Protein AF-A0AA88SB15-F1 (afdb_monomer)

Foldseek 3Di:
DVPPPPPPDPDPPPQFAPAFDADDDQFWKKKKKKKWFADVCRVVVLVVLCVVQVKDWPDWDWACDPPDNGMIIIITITGPVRVVSVVVSQVVCVVVGPIDMAIATCPPDPPHFHAAFFFLQCLLVFLLVAPDPFLQDDPPAPCNPPPVQSVVLVVQNVQQNPDGPLDQRDFDDDDQLLLQLQLVLLVLLVVCCVPFADPLLVVQVVVCVVFQVPDSRDQGGQRSLQLLLLQQALAGEGEGRFDGRLLSQLLCLLLNYHHAHAAAGDSVCSQDDLGCYSLLCVQQQSSQSSPNLSSLLSNLLSQLSHRFDSLVSLLSSLLCCLPQAFAWEDDPPDIHTRHSVLSSHSVLSVVVRDPQAAEDADASVVSSPDTFGSPDRTNYHYYYHDSNSSSVRSNVVSLVGDDLFFWDQDLLQSGIDTLQDDVSLVVLVVVLVLLVLLLVLQVCLLVDPPPDFDDDPQKGKWKKKFKDWPVCPPLVVQLVVLCVVQVKAWDDKDKDQDPPDPDPDTRMIMIITIIMGGPVCVVVSQVSNVVRTVDMDTDDPLPLPDAAFFLQCLLVQQPAAPDDALQDDPPAPCNPPPVLSVVLVVQQVLQNPDGPSDQRDWDDDDPLLLQLLLVLLVLLVVCCVPFADPLLVSLVVVCVVQQVDDSRDQGTQRRLQNLLSNQASAGEGEHSFDTDLLSQLLCLLLNYHHAHAAAGDSVCSQDDLTCYSLLCVQQQSSNSSDHLSSLLSNLLSLLSRSFDPLSSLLSVLVCCQPQAFAWEDDPNAIHDRHSVLSSHSVLSVCSRDPQAAEDEDQSVVSSPDDFDSPDHTRYHYYYHDSNRSSVNSSVVSSVGDHSFRWDQDSSSSGIDTSNDPVVSVVSVVVSVVSVVSSVSRVVSND

Mean predicted aligned error: 12.16 Å

Structure (mmCIF, N/CA/C/O backbone):
data_AF-A0AA88SB15-F1
#
_entry.id   AF-A0AA88SB15-F1
#
loop_
_atom_site.group_PDB
_atom_site.id
_atom_site.type_symbol
_atom_site.label_atom_id
_atom_site.label_alt_id
_atom_site.label_comp_id
_atom_site.label_asym_id
_atom_site.label_entity_id
_atom_site.label_seq_id
_atom_site.pdbx_PDB_ins_code
_atom_site.Cartn_x
_atom_site.Cartn_y
_atom_site.Cartn_z
_atom_site.occupancy
_atom_site.B_iso_or_equiv
_atom_site.auth_seq_id
_atom_site.auth_comp_id
_atom_site.auth_asym_id
_atom_site.auth_atom_id
_atom_site.pdbx_PDB_model_num
ATOM 1 N N . MET A 1 1 ? 2.970 -20.313 -56.735 1.00 30.81 1 MET A N 1
ATOM 2 C CA . MET A 1 1 ? 2.440 -20.883 -55.478 1.00 30.81 1 MET A CA 1
ATOM 3 C C . MET A 1 1 ? 2.819 -20.050 -54.249 1.00 30.81 1 MET A C 1
ATOM 5 O O . MET A 1 1 ? 2.319 -20.357 -53.183 1.00 30.81 1 MET A O 1
ATOM 9 N N . ASP A 1 2 ? 3.555 -18.939 -54.406 1.00 28.84 2 ASP A N 1
ATOM 10 C CA . ASP A 1 2 ? 3.892 -17.980 -53.333 1.00 28.84 2 ASP A CA 1
ATOM 11 C C . ASP A 1 2 ? 2.903 -16.804 -53.178 1.00 28.84 2 ASP A C 1
ATOM 13 O O . ASP A 1 2 ? 3.236 -15.776 -52.602 1.00 28.84 2 ASP A O 1
ATOM 17 N N . SER A 1 3 ? 1.677 -16.921 -53.699 1.00 23.52 3 SER A N 1
ATOM 18 C CA . SER A 1 3 ? 0.656 -15.858 -53.610 1.00 23.52 3 SER A CA 1
ATOM 19 C C . SER A 1 3 ? -0.654 -16.304 -52.951 1.00 23.52 3 SER A C 1
ATOM 21 O O . SER A 1 3 ? -1.645 -15.593 -53.051 1.00 23.52 3 SER A O 1
ATOM 23 N N . MET A 1 4 ? -0.683 -17.483 -52.313 1.00 22.86 4 MET A N 1
ATOM 24 C CA . MET A 1 4 ? -1.873 -18.014 -51.617 1.00 22.86 4 MET A CA 1
ATOM 25 C C . MET A 1 4 ? -1.663 -18.268 -50.114 1.00 22.86 4 MET A C 1
ATOM 27 O O . MET A 1 4 ? -2.571 -18.761 -49.458 1.00 22.86 4 MET A O 1
ATOM 31 N N . PHE A 1 5 ? -0.509 -17.906 -49.544 1.00 24.34 5 PHE A N 1
ATOM 32 C CA . PHE A 1 5 ? -0.253 -18.032 -48.097 1.00 24.34 5 PHE A CA 1
ATOM 33 C C . PHE A 1 5 ? -0.376 -16.712 -47.319 1.00 24.34 5 PHE A C 1
ATOM 35 O O . PHE A 1 5 ? -0.160 -16.682 -46.111 1.00 24.34 5 PHE A O 1
ATOM 42 N N . THR A 1 6 ? -0.760 -15.621 -47.984 1.00 24.39 6 THR A N 1
ATOM 43 C CA . THR A 1 6 ? -0.812 -14.271 -47.401 1.00 24.39 6 THR A CA 1
ATOM 44 C C . THR A 1 6 ? -2.167 -13.886 -46.789 1.00 24.39 6 THR A C 1
ATOM 46 O O . THR A 1 6 ? -2.270 -12.805 -46.224 1.00 24.39 6 THR A O 1
ATOM 49 N N . GLU A 1 7 ? -3.195 -14.742 -46.853 1.00 22.89 7 GLU A N 1
ATOM 50 C CA . GLU A 1 7 ? -4.572 -14.391 -46.439 1.00 22.89 7 GLU A CA 1
ATOM 51 C C . GLU A 1 7 ? -5.089 -15.069 -45.152 1.00 22.89 7 GLU A C 1
ATOM 53 O O . GLU A 1 7 ? -6.263 -14.927 -44.828 1.00 22.89 7 GLU A O 1
ATOM 58 N N . LEU A 1 8 ? -4.249 -15.756 -44.363 1.00 23.53 8 LEU A N 1
ATOM 59 C CA . LEU A 1 8 ? -4.711 -16.435 -43.131 1.00 23.53 8 LEU A CA 1
ATOM 60 C C . LEU A 1 8 ? -4.146 -15.908 -41.802 1.00 23.53 8 LEU A C 1
ATOM 62 O O . LEU A 1 8 ? -4.594 -16.358 -40.754 1.00 23.53 8 LEU A O 1
ATOM 66 N N . ASN A 1 9 ? -3.266 -14.903 -41.811 1.00 24.91 9 ASN A N 1
ATOM 67 C CA . ASN A 1 9 ? -2.790 -14.239 -40.589 1.00 24.91 9 ASN A CA 1
ATOM 68 C C . ASN A 1 9 ? -3.230 -12.770 -40.567 1.00 24.91 9 ASN A C 1
ATOM 70 O O . ASN A 1 9 ? -2.441 -11.854 -40.792 1.00 24.91 9 ASN A O 1
ATOM 74 N N . GLY A 1 10 ? -4.520 -12.551 -40.311 1.00 24.84 10 GLY A N 1
ATOM 75 C CA . GLY A 1 10 ? -5.088 -11.234 -40.024 1.00 24.84 10 GLY A CA 1
ATOM 76 C C . GLY A 1 10 ? -4.713 -10.759 -38.620 1.00 24.84 10 GLY A C 1
ATOM 77 O O . GLY A 1 10 ? -5.550 -10.755 -37.727 1.00 24.84 10 GLY A O 1
ATOM 78 N N . GLY A 1 11 ? -3.453 -10.372 -38.428 1.00 26.31 11 GLY A N 1
ATOM 79 C CA . GLY A 1 11 ? -2.968 -9.647 -37.257 1.00 26.31 11 GLY A CA 1
ATOM 80 C C . GLY A 1 11 ? -2.067 -8.523 -37.744 1.00 26.31 11 GLY A C 1
ATOM 81 O O . GLY A 1 11 ? -0.978 -8.774 -38.256 1.00 26.31 11 GLY A O 1
ATOM 82 N N . ASN A 1 12 ? -2.537 -7.282 -37.650 1.00 27.31 12 ASN A N 1
ATOM 83 C CA . ASN A 1 12 ? -1.844 -6.100 -38.155 1.00 27.31 12 ASN A CA 1
ATOM 84 C C . ASN A 1 12 ? -0.695 -5.697 -37.207 1.00 27.31 12 ASN A C 1
ATOM 86 O O . ASN A 1 12 ? -0.696 -4.612 -36.641 1.00 27.31 12 ASN A O 1
ATOM 90 N N . SER A 1 13 ? 0.294 -6.575 -37.012 1.00 33.06 13 SER A N 1
ATOM 91 C CA . SER A 1 13 ? 1.560 -6.213 -36.370 1.00 33.06 13 SER A CA 1
ATOM 92 C C . SER A 1 13 ? 2.338 -5.314 -37.334 1.00 33.06 13 SER A C 1
ATOM 94 O O . SER A 1 13 ? 2.929 -5.771 -38.318 1.00 33.06 13 SER A O 1
ATOM 96 N N . ARG A 1 14 ? 2.325 -3.999 -37.087 1.00 39.69 14 ARG A N 1
ATOM 97 C CA . ARG A 1 14 ? 3.295 -3.087 -37.703 1.00 39.69 14 ARG A CA 1
ATOM 98 C C . ARG A 1 14 ? 4.682 -3.485 -37.182 1.00 39.69 14 ARG A C 1
ATOM 100 O O . ARG A 1 14 ? 5.008 -3.200 -36.038 1.00 39.69 14 ARG A O 1
ATOM 107 N N . ARG A 1 15 ? 5.475 -4.157 -38.026 1.00 38.00 15 ARG A N 1
ATOM 108 C CA . ARG A 1 15 ? 6.804 -4.771 -37.776 1.00 38.00 15 ARG A CA 1
ATOM 109 C C . ARG A 1 15 ? 7.941 -3.821 -37.304 1.00 38.00 15 ARG A C 1
ATOM 111 O O . ARG A 1 15 ? 9.076 -3.970 -37.741 1.00 38.00 15 ARG A O 1
ATOM 118 N N . GLY A 1 16 ? 7.691 -2.840 -36.437 1.00 48.66 16 GLY A N 1
ATOM 119 C CA . GLY A 1 16 ? 8.725 -1.887 -36.004 1.00 48.66 16 GLY A CA 1
ATOM 120 C C . GLY A 1 16 ? 8.402 -1.054 -34.763 1.00 48.66 16 GLY A C 1
ATOM 121 O O . GLY A 1 16 ? 8.882 0.067 -34.669 1.00 48.66 16 GLY A O 1
ATOM 122 N N . SER A 1 17 ? 7.565 -1.552 -33.851 1.00 63.94 17 SER A N 1
ATOM 123 C CA . SER A 1 17 ? 7.237 -0.895 -32.577 1.00 63.94 17 SER A CA 1
ATOM 124 C C . SER A 1 17 ? 7.205 -1.941 -31.459 1.00 63.94 17 SER A C 1
ATOM 126 O O . SER A 1 17 ? 6.866 -3.093 -31.726 1.00 63.94 17 SER A O 1
ATOM 128 N N . SER A 1 18 ? 7.551 -1.559 -30.225 1.00 69.94 18 SER A N 1
ATOM 129 C CA . SER A 1 18 ? 7.370 -2.391 -29.023 1.00 69.94 18 SER A CA 1
ATOM 130 C C . SER A 1 18 ? 5.931 -2.351 -28.502 1.00 69.94 18 SER A C 1
ATOM 132 O O . SER A 1 18 ? 5.594 -3.059 -27.554 1.00 69.94 18 SER A O 1
ATOM 134 N N . TYR A 1 19 ? 5.061 -1.551 -29.132 1.00 79.25 19 TYR A N 1
ATOM 135 C CA . TYR A 1 19 ? 3.631 -1.576 -28.866 1.00 79.25 19 TYR A CA 1
ATOM 136 C C . TYR A 1 19 ? 3.039 -2.947 -29.204 1.00 79.25 19 TYR A C 1
ATOM 138 O O . TYR A 1 19 ? 3.069 -3.400 -30.351 1.00 79.25 19 TYR A O 1
ATOM 146 N N . LEU A 1 20 ? 2.449 -3.570 -28.189 1.00 71.50 20 LEU A N 1
ATOM 147 C CA . LEU A 1 20 ? 1.694 -4.804 -28.298 1.00 71.50 20 LEU A CA 1
ATOM 148 C C . LEU A 1 20 ? 0.218 -4.496 -28.068 1.00 71.50 20 LEU A C 1
ATOM 150 O O . LEU A 1 20 ? -0.208 -4.169 -26.954 1.00 71.50 20 LEU A O 1
ATOM 154 N N . GLU A 1 21 ? -0.549 -4.586 -29.151 1.00 75.00 21 GLU A N 1
ATOM 155 C CA . GLU A 1 21 ? -1.989 -4.371 -29.140 1.00 75.00 21 GLU A CA 1
ATOM 156 C C . GLU A 1 21 ? -2.686 -5.456 -28.306 1.00 75.00 21 GLU A C 1
ATOM 158 O O . GLU A 1 21 ? -2.417 -6.649 -28.452 1.00 75.00 21 GLU A O 1
ATOM 163 N N . GLU A 1 22 ? -3.595 -5.038 -27.425 1.00 71.56 22 GLU A N 1
ATOM 164 C CA . GLU A 1 22 ? -4.416 -5.960 -26.640 1.00 71.56 22 GLU A CA 1
ATOM 165 C C . GLU A 1 22 ? -5.288 -6.819 -27.571 1.00 71.56 22 GLU A C 1
ATOM 167 O O . GLU A 1 22 ? -6.037 -6.290 -28.402 1.00 71.56 22 GLU A O 1
ATOM 172 N N . GLN A 1 23 ? -5.197 -8.146 -27.432 1.00 60.41 23 GLN A N 1
ATOM 173 C CA . GLN A 1 23 ? -6.036 -9.078 -28.182 1.00 60.41 23 GLN A CA 1
ATOM 174 C C . GLN A 1 23 ? -7.407 -9.242 -27.520 1.00 60.41 23 GLN A C 1
ATOM 176 O O . GLN A 1 23 ? -7.525 -9.446 -26.313 1.00 60.41 23 GLN A O 1
ATOM 181 N N . VAL A 1 24 ? -8.459 -9.216 -28.338 1.00 54.12 24 VAL A N 1
ATOM 182 C CA . VAL A 1 24 ? -9.833 -9.471 -27.891 1.00 54.12 24 VAL A CA 1
ATOM 183 C C . VAL A 1 24 ? -9.993 -10.969 -27.616 1.00 54.12 24 VAL A C 1
ATOM 185 O O . VAL A 1 24 ? -10.034 -11.774 -28.546 1.00 54.12 24 VAL A O 1
ATOM 188 N N . ASN A 1 25 ? -10.058 -11.367 -26.345 1.00 47.03 25 ASN A N 1
ATOM 189 C CA . ASN A 1 25 ? -10.230 -12.774 -25.974 1.00 47.03 25 ASN A CA 1
ATOM 190 C C . ASN A 1 25 ? -11.708 -13.223 -26.049 1.00 47.03 25 ASN A C 1
ATOM 192 O O . ASN A 1 25 ? -12.626 -12.407 -25.978 1.00 47.03 25 ASN A O 1
ATOM 196 N N . LYS A 1 26 ? -11.945 -14.543 -26.113 1.00 40.56 26 LYS A N 1
ATOM 197 C CA . LYS A 1 26 ? -13.284 -15.179 -26.079 1.00 40.56 26 LYS A CA 1
ATOM 198 C C . LYS A 1 26 ? -14.068 -14.928 -24.779 1.00 40.56 26 LYS A C 1
ATOM 200 O O . LYS A 1 26 ? -15.266 -15.178 -24.753 1.00 40.56 26 LYS A O 1
ATOM 205 N N . SER A 1 27 ? -13.396 -14.473 -23.721 1.00 47.22 27 SER A N 1
ATOM 206 C CA . SER A 1 27 ? -13.951 -14.191 -22.390 1.00 47.22 27 SER A CA 1
ATOM 207 C C . SER A 1 27 ? -13.816 -12.712 -22.018 1.00 47.22 27 SER A C 1
ATOM 209 O O . SER A 1 27 ? -13.450 -12.405 -20.879 1.00 47.22 27 SER A O 1
ATOM 211 N N . GLY A 1 28 ? -13.937 -11.802 -22.989 1.00 57.28 28 GLY A N 1
ATOM 212 C CA . GLY A 1 28 ? -13.661 -10.393 -22.739 1.00 57.28 28 GLY A CA 1
ATOM 213 C C . GLY A 1 28 ? -14.462 -9.851 -21.548 1.00 57.28 28 GLY A C 1
ATOM 214 O O . GLY A 1 28 ? -15.450 -10.425 -21.086 1.00 57.28 28 GLY A O 1
ATOM 215 N N . VAL A 1 29 ? -13.967 -8.755 -20.988 1.00 61.62 29 VAL A N 1
ATOM 216 C CA . VAL A 1 29 ? -14.573 -8.133 -19.815 1.00 61.62 29 VAL A CA 1
ATOM 217 C C . VAL A 1 29 ? -15.304 -6.896 -20.289 1.00 61.62 29 VAL A C 1
ATOM 219 O O . VAL A 1 29 ? -14.678 -5.983 -20.833 1.00 61.62 29 VAL A O 1
ATOM 222 N N . VAL A 1 30 ? -16.614 -6.871 -20.068 1.00 66.38 30 VAL A N 1
ATOM 223 C CA . VAL A 1 30 ? -17.382 -5.632 -20.110 1.00 66.38 30 VAL A CA 1
ATOM 224 C C . VAL A 1 30 ? -17.852 -5.345 -18.697 1.00 66.38 30 VAL A C 1
ATOM 226 O O . VAL A 1 30 ? -18.491 -6.186 -18.068 1.00 66.38 30 VAL A O 1
ATOM 229 N N . SER A 1 31 ? -17.478 -4.186 -18.178 1.00 69.38 31 SER A N 1
ATOM 230 C CA . SER A 1 31 ? -17.859 -3.697 -16.867 1.00 69.38 31 SER A CA 1
ATOM 231 C C . SER A 1 31 ? -18.710 -2.442 -17.021 1.00 69.38 31 SER A C 1
ATOM 233 O O . SER A 1 31 ? -18.303 -1.478 -17.654 1.00 69.38 31 SER A O 1
ATOM 235 N N . CYS A 1 32 ? -19.889 -2.429 -16.423 1.00 70.75 32 CYS A N 1
ATOM 236 C CA . CYS A 1 32 ? -20.726 -1.248 -16.316 1.00 70.75 32 CYS A CA 1
ATOM 237 C C . CYS A 1 32 ? -20.591 -0.685 -14.902 1.00 70.75 32 CYS A C 1
ATOM 239 O O . CYS A 1 32 ? -20.786 -1.416 -13.931 1.00 70.75 32 CYS A O 1
ATOM 241 N N . ILE A 1 33 ? -20.278 0.604 -14.790 1.00 71.31 33 ILE A N 1
ATOM 242 C CA . ILE A 1 33 ? -20.256 1.339 -13.525 1.00 71.31 33 ILE A CA 1
ATOM 243 C C . ILE A 1 33 ? -21.406 2.339 -13.542 1.00 71.31 33 ILE A C 1
ATOM 245 O O . ILE A 1 33 ? -21.495 3.158 -14.459 1.00 71.31 33 ILE A O 1
ATOM 249 N N . PHE A 1 34 ? -22.296 2.270 -12.554 1.00 74.31 34 PHE A N 1
ATOM 250 C CA . PHE A 1 34 ? -23.380 3.242 -12.403 1.00 74.31 34 PHE A CA 1
ATOM 251 C C . PHE A 1 34 ? -23.851 3.393 -10.959 1.00 74.31 34 PHE A C 1
ATOM 253 O O . PHE A 1 34 ? -23.724 2.475 -10.154 1.00 74.31 34 PHE A O 1
ATOM 260 N N . SER A 1 35 ? -24.476 4.528 -10.658 1.00 73.75 35 SER A N 1
ATOM 261 C CA . SER A 1 35 ? -25.109 4.797 -9.361 1.00 73.75 35 SER A CA 1
ATOM 262 C C . SER A 1 35 ? -26.629 4.675 -9.457 1.00 73.75 35 SER A C 1
ATOM 264 O O . SER A 1 35 ? -27.246 5.192 -10.388 1.00 73.75 35 SER A O 1
ATOM 266 N N . LEU A 1 36 ? -27.254 4.002 -8.492 1.00 74.94 36 LEU A N 1
ATOM 267 C CA . LEU A 1 36 ? -28.692 3.733 -8.456 1.00 74.94 36 LEU A CA 1
ATOM 268 C C . LEU A 1 36 ? -29.297 4.141 -7.115 1.00 74.94 36 LEU A C 1
ATOM 270 O O . LEU A 1 36 ? -28.810 3.730 -6.069 1.00 74.94 36 LEU A O 1
ATOM 274 N N . LYS A 1 37 ? -30.426 4.852 -7.150 1.00 74.25 37 LYS A N 1
ATOM 275 C CA . LYS A 1 37 ? -31.187 5.221 -5.951 1.00 74.25 37 LYS A CA 1
ATOM 276 C C . LYS A 1 37 ? -31.898 4.036 -5.301 1.00 74.25 37 LYS A C 1
ATOM 278 O O . LYS A 1 37 ? -32.632 3.293 -5.952 1.00 74.25 37 LYS A O 1
ATOM 283 N N . GLU A 1 38 ? -31.674 3.879 -4.005 1.00 67.12 38 GLU A N 1
ATOM 284 C CA . GLU A 1 38 ? -32.315 2.946 -3.100 1.00 67.12 38 GLU A CA 1
ATOM 285 C C . GLU A 1 38 ? -33.831 3.166 -3.105 1.00 67.12 38 GLU A C 1
ATOM 287 O O . GLU A 1 38 ? -34.357 4.274 -2.990 1.00 67.12 38 GLU A O 1
ATOM 292 N N . GLY A 1 39 ? -34.550 2.066 -3.285 1.00 73.62 39 GLY A N 1
ATOM 293 C CA . GLY A 1 39 ? -35.998 2.042 -3.346 1.00 73.62 39 GLY A CA 1
ATOM 294 C C . GLY A 1 39 ? -36.488 0.618 -3.546 1.00 73.62 39 GLY A C 1
ATOM 295 O O . GLY A 1 39 ? -35.803 -0.212 -4.150 1.00 73.62 39 GLY A O 1
ATOM 296 N N . VAL A 1 40 ? -37.689 0.314 -3.051 1.00 70.81 40 VAL A N 1
ATOM 297 C CA . VAL A 1 40 ? -38.246 -1.043 -3.124 1.00 70.81 40 VAL A CA 1
ATOM 298 C C . VAL A 1 40 ? -38.317 -1.501 -4.584 1.00 70.81 40 VAL A C 1
ATOM 300 O O . VAL A 1 40 ? -38.941 -0.867 -5.444 1.00 70.81 40 VAL A O 1
ATOM 303 N N . GLY A 1 41 ? -37.616 -2.598 -4.872 1.00 70.69 41 GLY A N 1
ATOM 304 C CA . GLY A 1 41 ? -37.507 -3.180 -6.206 1.00 70.69 41 GLY A CA 1
ATOM 305 C C . GLY A 1 41 ? -36.669 -2.381 -7.207 1.00 70.69 41 GLY A C 1
ATOM 306 O O . GLY A 1 41 ? -36.687 -2.749 -8.373 1.00 70.69 41 GLY A O 1
ATOM 307 N N . ALA A 1 42 ? -35.954 -1.318 -6.813 1.00 74.94 42 ALA A N 1
ATOM 308 C CA . ALA A 1 42 ? -35.107 -0.538 -7.725 1.00 74.94 42 ALA A CA 1
ATOM 309 C C . ALA A 1 42 ? -34.009 -1.406 -8.340 1.00 74.94 42 ALA A C 1
ATOM 311 O O . ALA A 1 42 ? -33.963 -1.542 -9.555 1.00 74.94 42 ALA A O 1
ATOM 312 N N . LEU A 1 43 ? -33.225 -2.098 -7.507 1.00 77.25 43 LEU A N 1
ATOM 313 C CA . LEU A 1 43 ? -32.211 -3.038 -7.983 1.00 77.25 43 LEU A CA 1
ATOM 314 C C . LEU A 1 43 ? -32.818 -4.161 -8.828 1.00 77.25 43 LEU A C 1
ATOM 316 O O . LEU A 1 43 ? -32.288 -4.493 -9.875 1.00 77.25 43 LEU A O 1
ATOM 320 N N . VAL A 1 44 ? -33.960 -4.716 -8.417 1.00 76.19 44 VAL A N 1
ATOM 321 C CA . VAL A 1 44 ? -34.634 -5.776 -9.183 1.00 76.19 44 VAL A CA 1
ATOM 322 C C . VAL A 1 44 ? -35.093 -5.265 -10.551 1.00 76.19 44 VAL A C 1
ATOM 324 O O . VAL A 1 44 ? -34.936 -5.977 -11.531 1.00 76.19 44 VAL A O 1
ATOM 327 N N . ARG A 1 45 ? -35.620 -4.037 -10.653 1.00 81.75 45 ARG A N 1
ATOM 328 C CA . ARG A 1 45 ? -35.971 -3.412 -11.942 1.00 81.75 45 ARG A CA 1
ATOM 329 C C . ARG A 1 45 ? -34.735 -3.213 -12.816 1.00 81.75 45 ARG A C 1
ATOM 331 O O . ARG A 1 45 ? -34.783 -3.544 -13.991 1.00 81.75 45 ARG A O 1
ATOM 338 N N . THR A 1 46 ? -33.640 -2.745 -12.228 1.00 79.81 46 THR A N 1
ATOM 339 C CA . THR A 1 46 ? -32.352 -2.558 -12.903 1.00 79.81 46 THR A CA 1
ATOM 340 C C . THR A 1 46 ? -31.783 -3.886 -13.408 1.00 79.81 46 THR A C 1
ATOM 342 O O . THR A 1 46 ? -31.436 -3.990 -14.577 1.00 79.81 46 THR A O 1
ATOM 345 N N . LEU A 1 47 ? -31.733 -4.926 -12.569 1.00 80.06 47 LEU A N 1
ATOM 346 C CA . LEU A 1 47 ? -31.230 -6.254 -12.939 1.00 80.06 47 LEU A CA 1
ATOM 347 C C . LEU A 1 47 ? -32.159 -6.979 -13.921 1.00 80.06 47 LEU A C 1
ATOM 349 O O . LEU A 1 47 ? -31.673 -7.715 -14.775 1.00 80.06 47 LEU A O 1
ATOM 353 N N . ARG A 1 48 ? -33.474 -6.726 -13.870 1.00 81.00 48 ARG A N 1
ATOM 354 C CA . ARG A 1 48 ? -34.423 -7.235 -14.870 1.00 81.00 48 ARG A CA 1
ATOM 355 C C . ARG A 1 48 ? -34.108 -6.752 -16.276 1.00 81.00 48 ARG A C 1
ATOM 357 O O . ARG A 1 48 ? -34.344 -7.505 -17.205 1.00 81.00 48 ARG A O 1
ATOM 364 N N . LEU A 1 49 ? -33.530 -5.560 -16.446 1.00 81.38 49 LEU A N 1
ATOM 365 C CA . LEU A 1 49 ? -33.087 -5.105 -17.770 1.00 81.38 49 LEU A CA 1
ATOM 366 C C . LEU A 1 49 ? -32.043 -6.062 -18.364 1.00 81.38 49 LEU A C 1
ATOM 368 O O . LEU A 1 49 ? -32.082 -6.348 -19.557 1.00 81.38 49 LEU A O 1
ATOM 372 N N . PHE A 1 50 ? -31.145 -6.589 -17.527 1.00 81.38 50 PHE A N 1
ATOM 373 C CA . PHE A 1 50 ? -30.157 -7.589 -17.932 1.00 81.38 50 PHE A CA 1
ATOM 374 C C . PHE A 1 50 ? -30.817 -8.957 -18.167 1.00 81.38 50 PHE A C 1
ATOM 376 O O . PHE A 1 50 ? -30.560 -9.589 -19.189 1.00 81.38 50 PHE A O 1
ATOM 383 N N . GLU A 1 51 ? -31.717 -9.382 -17.275 1.00 80.56 51 GLU A N 1
ATOM 384 C CA . GLU A 1 51 ? -32.461 -10.649 -17.384 1.00 80.56 51 GLU A CA 1
ATOM 385 C C . GLU A 1 51 ? -33.334 -10.718 -18.652 1.00 80.56 51 GLU A C 1
ATOM 387 O O . GLU A 1 51 ? -33.255 -11.685 -19.406 1.00 80.56 51 GLU A O 1
ATOM 392 N N . GLU A 1 52 ? -34.120 -9.674 -18.937 1.00 81.94 52 GLU A N 1
ATOM 393 C CA . GLU A 1 52 ? -35.006 -9.560 -20.110 1.00 81.94 52 GLU A CA 1
ATOM 394 C C . GLU A 1 52 ? -34.240 -9.637 -21.433 1.00 81.94 52 GLU A C 1
ATOM 396 O O . GLU A 1 52 ? -34.794 -10.015 -22.468 1.00 81.94 52 GLU A O 1
ATOM 401 N N . LYS A 1 53 ? -32.957 -9.282 -21.396 1.00 79.69 53 LYS A N 1
ATOM 402 C CA . LYS A 1 53 ? -32.047 -9.305 -22.537 1.00 79.69 53 LYS A CA 1
ATOM 403 C C . LYS A 1 53 ? -31.136 -10.533 -22.553 1.00 79.69 53 LYS A C 1
ATOM 405 O O . LYS A 1 53 ? -30.295 -10.645 -23.441 1.00 79.69 53 LYS A O 1
ATOM 410 N N . GLY A 1 54 ? -31.324 -11.468 -21.617 1.00 73.25 54 GLY A N 1
ATOM 411 C CA . GLY A 1 54 ? -30.551 -12.705 -21.523 1.00 73.25 54 GLY A CA 1
ATOM 412 C C . GLY A 1 54 ? -29.078 -12.489 -21.165 1.00 73.25 54 GLY A C 1
ATOM 413 O O . GLY A 1 54 ? -28.250 -13.335 -21.494 1.00 73.25 54 GLY A O 1
ATOM 414 N N . ILE A 1 55 ? -28.739 -11.364 -20.525 1.00 75.56 55 ILE A N 1
ATOM 415 C CA . ILE A 1 55 ? -27.361 -11.009 -20.180 1.00 75.56 55 ILE A CA 1
ATOM 416 C C . ILE A 1 55 ? -26.969 -11.681 -18.870 1.00 75.56 55 ILE A C 1
ATOM 418 O O . ILE A 1 55 ? -27.531 -11.392 -17.813 1.00 75.56 55 ILE A O 1
ATOM 422 N N . ASN A 1 56 ? -25.960 -12.548 -18.934 1.00 73.94 56 ASN A N 1
ATOM 423 C CA . ASN A 1 56 ? -25.396 -13.165 -17.743 1.00 73.94 56 ASN A CA 1
ATOM 424 C C . ASN A 1 56 ? -24.417 -12.213 -17.036 1.00 73.94 56 ASN A C 1
ATOM 426 O O . ASN A 1 56 ? -23.522 -11.637 -17.664 1.00 73.94 56 ASN A O 1
ATOM 430 N N . LEU A 1 57 ? -24.569 -12.080 -15.718 1.00 74.62 57 LEU A N 1
ATOM 431 C CA . LEU A 1 57 ? -23.737 -11.226 -14.872 1.00 74.62 57 LEU A CA 1
ATOM 432 C C . LEU A 1 57 ? -22.643 -12.090 -14.234 1.00 74.62 57 LEU A C 1
ATOM 434 O O . LEU A 1 57 ? -22.941 -12.993 -13.456 1.00 74.62 57 LEU A O 1
ATOM 438 N N . THR A 1 58 ? -21.379 -11.843 -14.582 1.00 69.31 58 THR A N 1
ATOM 439 C CA . THR A 1 58 ? -20.231 -12.634 -14.095 1.00 69.31 58 THR A CA 1
ATOM 440 C C . THR A 1 58 ? -19.711 -12.127 -12.757 1.00 69.31 58 THR A C 1
ATOM 442 O O . THR A 1 58 ? -19.173 -12.897 -11.964 1.00 69.31 58 THR A O 1
ATOM 445 N N . HIS A 1 59 ? -19.895 -10.836 -12.490 1.00 67.88 59 HIS A N 1
ATOM 446 C CA . HIS A 1 59 ? -19.579 -10.215 -11.216 1.00 67.88 59 HIS A CA 1
ATOM 447 C C . HIS A 1 59 ? -20.519 -9.035 -10.987 1.00 67.88 59 HIS A C 1
ATOM 449 O O . HIS A 1 59 ? -20.744 -8.238 -11.895 1.00 67.88 59 HIS A O 1
ATOM 455 N N . ILE A 1 60 ? -21.062 -8.908 -9.782 1.00 69.06 60 ILE A N 1
ATOM 456 C CA . ILE A 1 60 ? -21.828 -7.734 -9.372 1.00 69.06 60 ILE A CA 1
ATOM 457 C C . ILE A 1 60 ? -21.265 -7.306 -8.036 1.00 69.06 60 ILE A C 1
ATOM 459 O O . ILE A 1 60 ? -21.427 -7.995 -7.030 1.00 69.06 60 ILE A O 1
ATOM 463 N N . GLU A 1 61 ? -20.639 -6.148 -8.030 1.00 65.81 61 GLU A N 1
ATOM 464 C CA . GLU A 1 61 ? -20.212 -5.496 -6.815 1.00 65.81 61 GLU A CA 1
ATOM 465 C C . GLU A 1 61 ? -21.097 -4.279 -6.611 1.00 65.81 61 GLU A C 1
ATOM 467 O O . GLU A 1 61 ? -21.143 -3.375 -7.438 1.00 65.81 61 GLU A O 1
ATOM 472 N N . SER A 1 62 ? -21.838 -4.263 -5.510 1.00 64.00 62 SER A N 1
ATOM 473 C CA . SER A 1 62 ? -22.581 -3.083 -5.087 1.00 64.00 62 SER A CA 1
ATOM 474 C C . SER A 1 62 ? -21.888 -2.481 -3.880 1.00 64.00 62 SER A C 1
ATOM 476 O O . SER A 1 62 ? -21.671 -3.177 -2.879 1.00 64.00 62 SER A O 1
ATOM 478 N N . ARG A 1 63 ? -21.602 -1.191 -3.930 1.00 60.97 63 ARG A N 1
ATOM 479 C CA . ARG A 1 63 ? -21.102 -0.415 -2.802 1.00 60.97 63 ARG A CA 1
ATOM 480 C C . ARG A 1 63 ? -22.120 0.679 -2.492 1.00 60.97 63 ARG A C 1
ATOM 482 O O . ARG A 1 63 ? -22.647 1.270 -3.428 1.00 60.97 63 ARG A O 1
ATOM 489 N N . PRO A 1 64 ? -22.448 0.949 -1.219 1.00 49.78 64 PRO A N 1
ATOM 490 C CA . PRO A 1 64 ? -23.245 2.123 -0.881 1.00 49.78 64 PRO A CA 1
ATOM 491 C C . PRO A 1 64 ? -22.609 3.355 -1.529 1.00 49.78 64 PRO A C 1
ATOM 493 O O . PRO A 1 64 ? -21.395 3.558 -1.411 1.00 49.78 64 PRO A O 1
ATOM 496 N N . SER A 1 65 ? -23.410 4.138 -2.252 1.00 45.88 65 SER A N 1
ATOM 497 C CA . SER A 1 65 ? -22.938 5.362 -2.887 1.00 45.88 65 SER A CA 1
ATOM 498 C C . SER A 1 65 ? -22.397 6.252 -1.791 1.00 45.88 65 SER A C 1
ATOM 500 O O . SER A 1 65 ? -23.061 6.526 -0.788 1.00 45.88 65 SER A O 1
ATOM 502 N N . ARG A 1 66 ? -21.156 6.703 -1.962 1.00 43.81 66 ARG A N 1
ATOM 503 C CA . ARG A 1 66 ? -20.547 7.561 -0.952 1.00 43.81 66 ARG A CA 1
ATOM 504 C C . ARG A 1 66 ? -21.314 8.886 -0.882 1.00 43.81 66 ARG A C 1
ATOM 506 O O . ARG A 1 66 ? -21.450 9.420 0.213 1.00 43.81 66 ARG A O 1
ATOM 513 N N . LEU A 1 67 ? -21.830 9.390 -2.004 1.00 35.75 67 LEU A N 1
ATOM 514 C CA . LEU A 1 67 ? -22.472 10.701 -2.171 1.00 35.75 67 LEU A CA 1
ATOM 515 C C . LEU A 1 67 ? -23.877 10.812 -1.580 1.00 35.75 67 LEU A C 1
ATOM 517 O O . LEU A 1 67 ? -24.166 11.729 -0.813 1.00 35.75 67 LEU A O 1
ATOM 521 N N . ASN A 1 68 ? -24.757 9.902 -1.987 1.00 48.97 68 ASN A N 1
ATOM 522 C CA . ASN A 1 68 ? -26.185 9.983 -1.738 1.00 48.97 68 ASN A CA 1
ATOM 523 C C . ASN A 1 68 ? -26.547 8.843 -0.798 1.00 48.97 68 ASN A C 1
ATOM 525 O O . ASN A 1 68 ? -26.400 7.676 -1.145 1.00 48.97 68 ASN A O 1
ATOM 529 N N . LYS A 1 69 ? -27.020 9.204 0.400 1.00 53.50 69 LYS A N 1
ATOM 530 C CA . LYS A 1 69 ? -27.355 8.257 1.480 1.00 53.50 69 LYS A CA 1
ATOM 531 C C . LYS A 1 69 ? -28.399 7.212 1.076 1.00 53.50 69 LYS A C 1
ATOM 533 O O . LYS A 1 69 ? -28.483 6.182 1.728 1.00 53.50 69 LYS A O 1
ATOM 538 N N . ASP A 1 70 ? -29.121 7.487 -0.007 1.00 67.81 70 ASP A N 1
ATOM 539 C CA . ASP A 1 70 ? -30.134 6.623 -0.590 1.00 67.81 70 ASP A CA 1
ATOM 540 C C . ASP A 1 70 ? -29.686 6.110 -1.971 1.00 67.81 70 ASP A C 1
ATOM 542 O O . ASP A 1 70 ? -30.528 5.966 -2.841 1.00 67.81 70 ASP A O 1
ATOM 546 N N . GLU A 1 71 ? -28.396 5.927 -2.269 1.00 69.06 71 GLU A N 1
ATOM 547 C CA . GLU A 1 71 ? -27.921 5.364 -3.547 1.00 69.06 71 GLU A CA 1
ATOM 548 C C . GLU A 1 71 ? -26.859 4.273 -3.334 1.00 69.06 71 GLU A C 1
ATOM 550 O O . GLU A 1 71 ? -26.202 4.204 -2.301 1.00 69.06 71 GLU A O 1
ATOM 555 N N . TYR A 1 72 ? -26.655 3.431 -4.344 1.00 68.31 72 TYR A N 1
ATOM 556 C CA . TYR A 1 72 ? -25.617 2.404 -4.422 1.00 68.31 72 TYR A CA 1
ATOM 557 C C . TYR A 1 72 ? -24.862 2.538 -5.748 1.00 68.31 72 TYR A C 1
ATOM 559 O O . TYR A 1 72 ? -25.489 2.640 -6.800 1.00 68.31 72 TYR A O 1
ATOM 567 N N . GLU A 1 73 ? -23.533 2.529 -5.701 1.00 67.38 73 GLU A N 1
ATOM 568 C CA . GLU A 1 73 ? -22.663 2.330 -6.863 1.00 67.38 73 GLU A CA 1
ATOM 569 C C . GLU A 1 73 ? -22.612 0.833 -7.194 1.00 67.38 73 GLU A C 1
ATOM 571 O O . GLU A 1 73 ? -22.383 -0.003 -6.320 1.00 67.38 73 GLU A O 1
ATOM 576 N N . PHE A 1 74 ? -22.821 0.488 -8.457 1.00 72.25 74 PHE A N 1
ATOM 577 C CA . PHE A 1 74 ? -22.761 -0.872 -8.969 1.00 72.25 74 PHE A CA 1
ATOM 578 C C . PHE A 1 74 ? -21.636 -0.983 -9.991 1.00 72.25 74 PHE A C 1
ATOM 580 O O . PHE A 1 74 ? -21.627 -0.252 -10.977 1.00 72.25 74 PHE A O 1
ATOM 587 N N . PHE A 1 75 ? -20.730 -1.931 -9.767 1.00 69.19 75 PHE A N 1
ATOM 588 C CA . PHE A 1 75 ? -19.716 -2.387 -10.707 1.00 69.19 75 PHE A CA 1
ATOM 589 C C . PHE A 1 75 ? -20.150 -3.767 -11.190 1.00 69.19 75 PHE A C 1
ATOM 591 O O . PHE A 1 75 ? -20.044 -4.772 -10.485 1.00 69.19 75 PHE A O 1
ATOM 598 N N . ILE A 1 76 ? -20.715 -3.815 -12.387 1.00 72.75 76 ILE A N 1
ATOM 599 C CA . ILE A 1 76 ? -21.262 -5.040 -12.963 1.00 72.75 76 ILE A CA 1
ATOM 600 C C . ILE A 1 76 ? -20.335 -5.497 -14.071 1.00 72.75 76 ILE A C 1
ATOM 602 O O . ILE A 1 76 ? -20.226 -4.812 -15.077 1.00 72.75 76 ILE A O 1
ATOM 606 N N . SER A 1 77 ? -19.694 -6.653 -13.917 1.00 71.00 77 SER A N 1
ATOM 607 C CA . SER A 1 77 ? -19.058 -7.343 -15.041 1.00 71.00 77 SER A CA 1
ATOM 608 C C . SER A 1 77 ? -20.055 -8.295 -15.696 1.00 71.00 77 SER A C 1
ATOM 610 O O . SER A 1 77 ? -20.739 -9.062 -15.015 1.00 71.00 77 SER A O 1
ATOM 612 N N . VAL A 1 78 ? -20.122 -8.259 -17.022 1.00 71.50 78 VAL A N 1
ATOM 613 C CA . VAL A 1 78 ? -20.989 -9.116 -17.836 1.00 71.50 78 VAL A CA 1
ATOM 614 C C . VAL A 1 78 ? -20.169 -9.984 -18.781 1.00 71.50 78 VAL A C 1
ATOM 616 O O . VAL A 1 78 ? -19.011 -9.684 -19.079 1.00 71.50 78 VAL A O 1
ATOM 619 N N . ASP A 1 79 ? -20.774 -11.075 -19.243 1.00 65.38 79 ASP A N 1
ATOM 620 C CA . ASP A 1 79 ? -20.193 -11.913 -20.291 1.00 65.38 79 ASP A CA 1
ATOM 621 C C . ASP A 1 79 ? -20.216 -11.184 -21.650 1.00 65.38 79 ASP A C 1
ATOM 623 O O . ASP A 1 79 ? -21.238 -10.638 -22.078 1.00 65.38 79 ASP A O 1
ATOM 627 N N . THR A 1 80 ? -19.089 -11.208 -22.363 1.00 59.88 80 THR A N 1
ATOM 628 C CA . THR A 1 80 ? -18.932 -10.620 -23.699 1.00 59.88 80 THR A CA 1
ATOM 629 C C . THR A 1 80 ? -19.844 -11.155 -24.787 1.00 59.88 80 THR A C 1
ATOM 631 O O . THR A 1 80 ? -19.989 -10.488 -25.813 1.00 59.88 80 THR A O 1
ATOM 634 N N . ALA A 1 81 ? -20.482 -12.310 -24.591 1.00 60.41 81 ALA A N 1
ATOM 635 C CA . ALA A 1 81 ? -21.450 -12.845 -25.548 1.00 60.41 81 ALA A CA 1
ATOM 636 C C . ALA A 1 81 ? -22.678 -11.928 -25.769 1.00 60.41 81 ALA A C 1
ATOM 638 O O . ALA A 1 81 ? -23.416 -12.128 -26.731 1.00 60.41 81 ALA A O 1
ATOM 639 N N . CYS A 1 82 ? -22.892 -10.919 -24.912 1.00 58.62 82 CYS A N 1
ATOM 640 C CA . CYS A 1 82 ? -24.108 -10.100 -24.872 1.00 58.62 82 CYS A CA 1
ATOM 641 C C . CYS A 1 82 ? -23.911 -8.616 -25.248 1.00 58.62 82 CYS A C 1
ATOM 643 O O . CYS A 1 82 ? -24.740 -7.784 -24.889 1.00 58.62 82 CYS A O 1
ATOM 645 N N . SER A 1 83 ? -22.837 -8.248 -25.949 1.00 60.16 83 SER A N 1
ATOM 646 C CA . SER A 1 83 ? -22.449 -6.836 -26.115 1.00 60.16 83 SER A CA 1
ATOM 647 C C . SER A 1 83 ? -23.498 -5.935 -26.799 1.00 60.16 83 SER A C 1
ATOM 649 O O . SER A 1 83 ? -23.761 -4.847 -26.309 1.00 60.16 83 SER A O 1
ATOM 651 N N . GLN A 1 84 ? -24.192 -6.398 -27.848 1.00 64.12 84 GLN A N 1
ATOM 652 C CA . GLN A 1 84 ? -25.301 -5.634 -28.464 1.00 64.12 84 GLN A CA 1
ATOM 653 C C . GLN A 1 84 ? -26.525 -5.487 -27.548 1.00 64.12 84 GLN A C 1
ATOM 655 O O . GLN A 1 84 ? -27.237 -4.489 -27.600 1.00 64.12 84 GLN A O 1
ATOM 660 N N . ALA A 1 85 ? -26.791 -6.496 -26.720 1.00 68.75 85 ALA A N 1
ATOM 661 C CA . ALA A 1 85 ? -27.875 -6.453 -25.749 1.00 68.75 85 ALA A CA 1
ATOM 662 C C . ALA A 1 85 ? -27.547 -5.491 -24.594 1.00 68.75 85 ALA A C 1
ATOM 664 O O . ALA A 1 85 ? -28.450 -4.874 -24.030 1.00 68.75 85 ALA A O 1
ATOM 665 N N . LEU A 1 86 ? -26.258 -5.336 -24.270 1.00 71.25 86 LEU A N 1
ATOM 666 C CA . LEU A 1 86 ? -25.775 -4.433 -23.235 1.00 71.25 86 LEU A CA 1
ATOM 667 C C . LEU A 1 86 ? -25.944 -2.960 -23.621 1.00 71.25 86 LEU A C 1
ATOM 669 O O . LEU A 1 86 ? -26.380 -2.196 -22.767 1.00 71.25 86 LEU A O 1
ATOM 673 N N . ASP A 1 87 ? -25.714 -2.580 -24.882 1.00 69.62 87 ASP A N 1
ATOM 674 C CA . ASP A 1 87 ? -25.957 -1.211 -25.376 1.00 69.62 87 ASP A CA 1
ATOM 675 C C . ASP A 1 87 ? -27.400 -0.750 -25.087 1.00 69.62 87 ASP A C 1
ATOM 677 O O . ASP A 1 87 ? -27.649 0.372 -24.634 1.00 69.62 87 ASP A O 1
ATOM 681 N N . GLU A 1 88 ? -28.376 -1.641 -25.298 1.00 72.56 88 GLU A N 1
ATOM 682 C CA . GLU A 1 88 ? -29.786 -1.371 -25.000 1.00 72.56 88 GLU A CA 1
ATOM 683 C C . GLU A 1 88 ? -30.046 -1.268 -23.491 1.00 72.56 88 GLU A C 1
ATOM 685 O O . GLU A 1 88 ? -30.814 -0.409 -23.049 1.00 72.56 88 GLU A O 1
ATOM 690 N N . VAL A 1 89 ? -29.399 -2.113 -22.682 1.00 75.81 89 VAL A N 1
ATOM 691 C CA . VAL A 1 89 ? -29.491 -2.047 -21.217 1.00 75.81 89 VAL A CA 1
ATOM 692 C C . VAL A 1 89 ? -28.872 -0.754 -20.694 1.00 75.81 89 VAL A C 1
ATOM 694 O O . VAL A 1 89 ? -29.514 -0.064 -19.910 1.00 75.81 89 VAL A O 1
ATOM 697 N N . VAL A 1 90 ? -27.687 -0.368 -21.164 1.00 74.50 90 VAL A N 1
ATOM 698 C CA . VAL A 1 90 ? -26.998 0.879 -20.805 1.00 74.50 90 VAL A CA 1
ATOM 699 C C . VAL A 1 90 ? -27.813 2.096 -21.241 1.00 74.50 90 VAL A C 1
ATOM 701 O O . VAL A 1 90 ? -27.970 3.036 -20.461 1.00 74.50 90 VAL A O 1
ATOM 704 N N . GLY A 1 91 ? -28.402 2.076 -22.439 1.00 73.50 91 GLY A N 1
ATOM 705 C CA . GLY A 1 91 ? -29.328 3.112 -22.901 1.00 73.50 91 GLY A CA 1
ATOM 706 C C . GLY A 1 91 ? -30.552 3.258 -21.989 1.00 73.50 91 GLY A C 1
ATOM 707 O O . GLY A 1 91 ? -30.907 4.372 -21.599 1.00 73.50 91 GLY A O 1
ATOM 708 N N . ASN A 1 92 ? -31.153 2.138 -21.579 1.00 75.69 92 ASN A N 1
ATOM 709 C CA . ASN A 1 92 ? -32.274 2.129 -20.638 1.00 75.69 92 ASN A CA 1
ATOM 710 C C . ASN A 1 92 ? -31.860 2.585 -19.232 1.00 75.69 92 ASN A C 1
ATOM 712 O O . ASN A 1 92 ? -32.596 3.342 -18.602 1.00 75.69 92 ASN A O 1
ATOM 716 N N . LEU A 1 93 ? -30.677 2.184 -18.758 1.00 76.69 93 LEU A N 1
ATOM 717 C CA . LEU A 1 93 ? -30.115 2.622 -17.481 1.00 76.69 93 LEU A CA 1
ATOM 718 C C . LEU A 1 93 ? -29.929 4.138 -17.470 1.00 76.69 93 LEU A C 1
ATOM 720 O O . LEU A 1 93 ? -30.443 4.791 -16.566 1.00 76.69 93 LEU A O 1
ATOM 724 N N . ARG A 1 94 ? -29.310 4.710 -18.512 1.00 76.00 94 ARG A N 1
ATOM 725 C CA . ARG A 1 94 ? -29.141 6.166 -18.678 1.00 76.00 94 ARG A CA 1
ATOM 726 C C . ARG A 1 94 ? -30.470 6.930 -18.656 1.00 76.00 94 ARG A C 1
ATOM 728 O O . ARG A 1 94 ? -30.494 8.083 -18.244 1.00 76.00 94 ARG A O 1
ATOM 735 N N . GLY A 1 95 ? -31.567 6.307 -19.090 1.00 69.19 95 GLY A N 1
ATOM 736 C CA . GLY A 1 95 ? -32.910 6.893 -19.030 1.00 69.19 95 GLY A CA 1
ATOM 737 C C . GLY A 1 95 ? -33.628 6.733 -17.683 1.00 69.19 95 GLY A C 1
ATOM 738 O O . GLY A 1 95 ? -34.577 7.470 -17.418 1.00 69.19 95 GLY A O 1
ATOM 739 N N . GLN A 1 96 ? -33.215 5.779 -16.841 1.00 68.44 96 GLN A N 1
ATOM 740 C CA . GLN A 1 96 ? -33.905 5.417 -15.594 1.00 68.44 96 GLN A CA 1
ATOM 741 C C . GLN A 1 96 ? -33.186 5.874 -14.318 1.00 68.44 96 GLN A C 1
ATOM 743 O O . GLN A 1 96 ? -33.823 5.930 -13.263 1.00 68.44 96 GLN A O 1
ATOM 748 N N . ILE A 1 97 ? -31.892 6.196 -14.386 1.00 68.25 97 ILE A N 1
ATOM 749 C CA . ILE A 1 97 ? -31.087 6.588 -13.222 1.00 68.25 97 ILE A CA 1
ATOM 750 C C . ILE A 1 97 ? -30.597 8.037 -13.338 1.00 68.25 97 ILE A C 1
ATOM 752 O O . ILE A 1 97 ? -30.366 8.545 -14.429 1.00 68.25 97 ILE A O 1
ATOM 756 N N . SER A 1 98 ? -30.421 8.707 -12.198 1.00 55.66 98 SER A N 1
ATOM 757 C CA . SER A 1 98 ? -29.950 10.099 -12.112 1.00 55.66 98 SER A CA 1
ATOM 758 C C . SER A 1 98 ? -28.423 10.267 -12.197 1.00 55.66 98 SER A C 1
ATOM 760 O O . SER A 1 98 ? -27.947 11.398 -12.143 1.00 55.66 98 SER A O 1
ATOM 762 N N . GLY A 1 99 ? -27.657 9.173 -12.303 1.00 59.47 99 GLY A N 1
ATOM 763 C CA . GLY A 1 99 ? -26.187 9.162 -12.309 1.00 59.47 99 GLY A CA 1
ATOM 764 C C . GLY A 1 99 ? -25.555 8.925 -13.687 1.00 59.47 99 GLY A C 1
ATOM 765 O O . GLY A 1 99 ? -26.234 8.564 -14.649 1.00 59.47 99 GLY A O 1
ATOM 766 N N . GLN A 1 100 ? -24.233 9.104 -13.782 1.00 60.38 100 GLN A N 1
ATOM 767 C CA . GLN A 1 100 ? -23.476 8.733 -14.982 1.00 60.38 100 GLN A CA 1
ATOM 768 C C . GLN A 1 100 ? -23.340 7.205 -15.075 1.00 60.38 100 GLN A C 1
ATOM 770 O O . GLN A 1 100 ? -23.111 6.527 -14.075 1.00 60.38 100 GLN A O 1
ATOM 775 N N . VAL A 1 101 ? -23.495 6.671 -16.290 1.00 65.44 101 VAL A N 1
ATOM 776 C CA . VAL A 1 101 ? -23.243 5.258 -16.603 1.00 65.44 101 VAL A CA 1
ATOM 777 C C . VAL A 1 101 ? -21.982 5.185 -17.449 1.00 65.44 101 VAL A C 1
ATOM 779 O O . VAL A 1 101 ? -21.992 5.609 -18.612 1.00 65.44 101 VAL A O 1
ATOM 782 N N . HIS A 1 102 ? -20.914 4.644 -16.872 1.00 68.00 102 HIS A N 1
ATOM 783 C CA . HIS A 1 102 ? -19.681 4.360 -17.590 1.00 68.00 102 HIS A CA 1
ATOM 784 C C . HIS A 1 102 ? -19.665 2.901 -18.015 1.00 68.00 102 HIS A C 1
ATOM 786 O O . HIS A 1 102 ? -19.707 1.992 -17.189 1.00 68.00 102 HIS A O 1
ATOM 792 N N . GLU A 1 103 ? -19.577 2.688 -19.319 1.00 70.12 103 GLU A N 1
ATOM 793 C CA . GLU A 1 103 ? -19.347 1.372 -19.884 1.00 70.12 103 GLU A CA 1
ATOM 794 C C . GLU A 1 103 ? -17.857 1.224 -20.179 1.00 70.12 103 GLU A C 1
ATOM 796 O O . GLU A 1 103 ? -17.290 1.970 -20.979 1.00 70.12 103 GLU A O 1
ATOM 801 N N . LEU A 1 104 ? -17.223 0.294 -19.474 1.00 65.50 104 LEU A N 1
ATOM 802 C CA . LEU A 1 104 ? -15.827 -0.076 -19.613 1.00 65.50 104 LEU A CA 1
ATOM 803 C C . LEU A 1 104 ? -15.753 -1.405 -20.351 1.00 65.50 104 LEU A C 1
ATOM 805 O O . LEU A 1 104 ? -16.263 -2.409 -19.867 1.00 65.50 104 LEU A O 1
ATOM 809 N N . SER A 1 105 ? -15.089 -1.447 -21.493 1.00 66.62 105 SER A N 1
ATOM 810 C CA . SER A 1 105 ? -14.990 -2.657 -22.298 1.00 66.62 105 SER A CA 1
ATOM 811 C C . SER A 1 105 ? -13.554 -2.900 -22.730 1.00 66.62 105 SER A C 1
ATOM 813 O O . SER A 1 105 ? -12.813 -1.968 -23.049 1.00 66.62 105 SER A O 1
ATOM 815 N N . ARG A 1 106 ? -13.150 -4.173 -22.744 1.00 68.88 106 ARG A N 1
ATOM 816 C CA . ARG A 1 106 ? -11.955 -4.618 -23.483 1.00 68.88 106 ARG A CA 1
ATOM 817 C C . ARG A 1 106 ? -12.244 -4.814 -24.973 1.00 68.88 106 ARG A C 1
ATOM 819 O O . ARG A 1 106 ? -11.334 -4.794 -25.797 1.00 68.88 106 ARG A O 1
ATOM 826 N N . ASN A 1 107 ? -13.514 -4.983 -25.342 1.00 61.59 107 ASN A N 1
ATOM 827 C CA . ASN A 1 107 ? -13.921 -5.066 -26.736 1.00 61.59 107 ASN A CA 1
ATOM 828 C C . ASN A 1 107 ? -14.030 -3.636 -27.250 1.00 61.59 107 ASN A C 1
ATOM 830 O O . ASN A 1 107 ? -14.874 -2.897 -26.760 1.00 61.59 107 ASN A O 1
ATOM 834 N N . LYS A 1 108 ? -13.183 -3.260 -28.212 1.00 64.25 108 LYS A N 1
ATOM 835 C CA . LYS A 1 108 ? -13.010 -1.913 -28.795 1.00 64.25 108 LYS A CA 1
ATOM 836 C C . LYS A 1 108 ? -14.269 -1.379 -29.508 1.00 64.25 108 LYS A C 1
ATOM 838 O O . LYS A 1 108 ? -14.248 -1.074 -30.699 1.00 64.25 108 LYS A O 1
ATOM 843 N N . GLN A 1 109 ? -15.396 -1.339 -28.808 1.00 61.22 109 GLN A N 1
ATOM 844 C CA . GLN A 1 109 ? -16.696 -0.927 -29.302 1.00 61.22 109 GLN A CA 1
ATOM 845 C C . GLN A 1 109 ? -16.793 0.591 -29.291 1.00 61.22 109 GLN A C 1
ATOM 847 O O . GLN A 1 109 ? -16.261 1.274 -28.412 1.00 61.22 109 GLN A O 1
ATOM 852 N N . LYS A 1 110 ? -17.481 1.113 -30.305 1.00 51.84 110 LYS A N 1
ATOM 853 C CA . LYS A 1 110 ? -17.741 2.540 -30.449 1.00 51.84 110 LYS A CA 1
ATOM 854 C C . LYS A 1 110 ? -18.555 3.006 -29.234 1.00 51.84 110 LYS A C 1
ATOM 856 O O . LYS A 1 110 ? -19.525 2.351 -28.890 1.00 51.84 110 LYS A O 1
ATOM 861 N N . ASP A 1 111 ? -18.130 4.099 -28.602 1.00 58.53 111 ASP A N 1
ATOM 862 C CA . ASP A 1 111 ? -18.764 4.728 -27.427 1.00 58.53 111 ASP A CA 1
ATOM 863 C C . ASP A 1 111 ? -18.541 4.046 -26.052 1.00 58.53 111 ASP A C 1
ATOM 865 O O . ASP A 1 111 ? -19.126 4.480 -25.056 1.00 58.53 111 ASP A O 1
ATOM 869 N N . THR A 1 112 ? -17.624 3.069 -25.957 1.00 65.94 112 THR A N 1
ATOM 870 C CA . THR A 1 112 ? -17.174 2.468 -24.679 1.00 65.94 112 THR A CA 1
ATOM 871 C C . THR A 1 112 ? -15.793 2.978 -24.253 1.00 65.94 112 THR A C 1
ATOM 873 O O . THR A 1 112 ? -14.949 3.319 -25.086 1.00 65.94 112 THR A O 1
ATOM 876 N N . LEU A 1 113 ? -15.548 3.057 -22.944 1.00 72.69 113 LEU A N 1
ATOM 877 C CA . LEU A 1 113 ? -14.234 3.391 -22.396 1.00 72.69 113 LEU A CA 1
ATOM 878 C C . LEU A 1 113 ? -13.373 2.129 -22.278 1.00 72.69 113 LEU A C 1
ATOM 880 O O . LEU A 1 113 ? -13.893 1.075 -21.919 1.00 72.69 113 LEU A O 1
ATOM 884 N N . PRO A 1 114 ? -12.053 2.204 -22.509 1.00 81.75 114 PRO A N 1
ATOM 885 C CA . PRO A 1 114 ? -11.185 1.056 -22.289 1.00 81.75 114 PRO A CA 1
ATOM 886 C C . PRO A 1 114 ? -11.203 0.618 -20.822 1.00 81.75 114 PRO A C 1
ATOM 888 O O . PRO A 1 114 ? -10.982 1.436 -19.924 1.00 81.75 114 PRO A O 1
ATOM 891 N N . TRP A 1 115 ? -11.444 -0.671 -20.580 1.00 82.88 115 TRP A N 1
ATOM 892 C CA . TRP A 1 115 ? -11.374 -1.250 -19.237 1.00 82.88 115 TRP A CA 1
ATOM 893 C C . TRP A 1 115 ? -9.978 -1.082 -18.617 1.00 82.88 115 TRP A C 1
ATOM 895 O O . TRP A 1 115 ? -8.958 -1.118 -19.308 1.00 82.88 115 TRP A O 1
ATOM 905 N N . PHE A 1 116 ? -9.929 -0.929 -17.294 1.00 87.25 116 PHE A N 1
ATOM 906 C CA . PHE A 1 116 ? -8.693 -0.915 -16.518 1.00 87.25 116 PHE A CA 1
ATOM 907 C C . PHE A 1 116 ? -8.916 -1.538 -15.127 1.00 87.25 116 PHE A C 1
ATOM 909 O O . PHE A 1 116 ? -10.037 -1.479 -14.616 1.00 87.25 116 PHE A O 1
ATOM 916 N N . PRO A 1 117 ? -7.876 -2.130 -14.505 1.00 87.94 117 PRO A N 1
ATOM 917 C CA . PRO A 1 117 ? -7.969 -2.667 -13.149 1.00 87.94 117 PRO A CA 1
ATOM 918 C C . PRO A 1 117 ? -8.247 -1.551 -12.138 1.00 87.94 117 PRO A C 1
ATOM 920 O O . PRO A 1 117 ? -7.621 -0.489 -12.182 1.00 87.94 117 PRO A O 1
ATOM 923 N N . SER A 1 118 ? -9.177 -1.800 -11.218 1.00 84.88 118 SER A N 1
ATOM 924 C CA . SER A 1 118 ? -9.589 -0.844 -10.185 1.00 84.88 118 SER A CA 1
ATOM 925 C C . SER A 1 118 ? -8.934 -1.141 -8.835 1.00 84.88 118 SER A C 1
ATOM 927 O O . SER A 1 118 ? -8.634 -0.222 -8.071 1.00 84.88 118 SER A O 1
ATOM 929 N N . ASN A 1 119 ? -8.627 -2.412 -8.578 1.00 87.56 119 ASN A N 1
ATOM 930 C CA . ASN A 1 119 ? -7.886 -2.897 -7.424 1.00 87.56 119 ASN A CA 1
ATOM 931 C C . ASN A 1 119 ? -6.585 -3.583 -7.869 1.00 87.56 119 ASN A C 1
ATOM 933 O O . ASN A 1 119 ? -6.529 -4.171 -8.946 1.00 87.56 119 ASN A O 1
ATOM 937 N N . ILE A 1 120 ? -5.545 -3.568 -7.034 1.00 92.12 120 ILE A N 1
ATOM 938 C CA . ILE A 1 120 ? -4.293 -4.288 -7.312 1.00 92.12 120 ILE A CA 1
ATOM 939 C C . ILE A 1 120 ? -4.498 -5.797 -7.556 1.00 92.12 120 ILE A C 1
ATOM 941 O O . ILE A 1 120 ? -3.738 -6.408 -8.306 1.00 92.12 120 ILE A O 1
ATOM 945 N N . GLN A 1 121 ? -5.536 -6.399 -6.971 1.00 88.12 121 GLN A N 1
ATOM 946 C CA . GLN A 1 121 ? -5.905 -7.801 -7.188 1.00 88.12 121 GLN A CA 1
ATOM 947 C C . GLN A 1 121 ? -6.467 -8.054 -8.597 1.00 88.12 121 GLN A C 1
ATOM 949 O O . GLN A 1 121 ? -6.290 -9.146 -9.134 1.00 88.12 121 GLN A O 1
ATOM 954 N N . ASP A 1 122 ? -7.064 -7.047 -9.252 1.00 86.31 122 ASP A N 1
ATOM 955 C CA . ASP A 1 122 ? -7.599 -7.175 -10.619 1.00 86.31 122 ASP A CA 1
ATOM 956 C C . ASP A 1 122 ? -6.506 -7.507 -11.649 1.00 86.31 122 ASP A C 1
ATOM 958 O O . ASP A 1 122 ? -6.818 -7.993 -12.739 1.00 86.31 122 ASP A O 1
ATOM 962 N N . LEU A 1 123 ? -5.228 -7.287 -11.313 1.00 88.88 123 LEU A N 1
ATOM 963 C CA . LEU A 1 123 ? -4.089 -7.689 -12.144 1.00 88.88 123 LEU A CA 1
ATOM 964 C C . LEU A 1 123 ? -4.063 -9.210 -12.394 1.00 88.88 123 LEU A C 1
ATOM 966 O O . LEU A 1 123 ? -3.619 -9.651 -13.454 1.00 88.88 123 LEU A O 1
ATOM 970 N N . ASP A 1 124 ? -4.607 -10.025 -11.478 1.00 85.31 124 ASP A N 1
ATOM 971 C CA . ASP A 1 124 ? -4.737 -11.480 -11.658 1.00 85.31 124 ASP A CA 1
ATOM 972 C C . ASP A 1 124 ? -5.594 -11.852 -12.878 1.00 85.31 124 ASP A C 1
ATOM 974 O O . ASP A 1 124 ? -5.411 -12.919 -13.465 1.00 85.31 124 ASP A O 1
ATOM 978 N N . ARG A 1 125 ? -6.515 -10.974 -13.299 1.00 80.44 125 ARG A N 1
ATOM 979 C CA . ARG A 1 125 ? -7.475 -11.250 -14.381 1.00 80.44 125 ARG A CA 1
ATOM 980 C C . ARG A 1 125 ? -6.828 -11.298 -15.763 1.00 80.44 125 ARG A C 1
ATOM 982 O O . ARG A 1 125 ? -7.394 -11.898 -16.677 1.00 80.44 125 ARG A O 1
ATOM 989 N N . PHE A 1 126 ? -5.675 -10.655 -15.934 1.00 78.00 126 PHE A N 1
ATOM 990 C CA . PHE A 1 126 ? -5.006 -10.541 -17.231 1.00 78.00 126 PHE A CA 1
ATOM 991 C C . PHE A 1 126 ? -3.530 -10.931 -17.218 1.00 78.00 126 PHE A C 1
ATOM 993 O O . PHE A 1 126 ? -2.937 -11.032 -18.286 1.00 78.00 126 PHE A O 1
ATOM 1000 N N . ALA A 1 127 ? -2.944 -11.230 -16.057 1.00 76.25 127 ALA A N 1
ATOM 1001 C CA . ALA A 1 127 ? -1.546 -11.656 -15.953 1.00 76.25 127 ALA A CA 1
ATOM 1002 C C . ALA A 1 127 ? -1.189 -12.891 -16.809 1.00 76.25 127 ALA A C 1
ATOM 1004 O O . ALA A 1 127 ? -0.021 -13.103 -17.122 1.00 76.25 127 ALA A O 1
ATOM 1005 N N . ASN A 1 128 ? -2.189 -13.681 -17.215 1.00 74.50 128 ASN A N 1
ATOM 1006 C CA . ASN A 1 128 ? -2.016 -14.874 -18.048 1.00 74.50 128 ASN A CA 1
ATOM 1007 C C . ASN A 1 128 ? -2.228 -14.605 -19.553 1.00 74.50 128 ASN A C 1
ATOM 1009 O O . ASN A 1 128 ? -2.189 -15.540 -20.350 1.00 74.50 128 ASN A O 1
ATOM 1013 N N . GLN A 1 129 ? -2.480 -13.355 -19.958 1.00 76.69 129 GLN A N 1
ATOM 1014 C CA . GLN A 1 129 ? -2.697 -12.966 -21.356 1.00 76.69 129 GLN A CA 1
ATOM 1015 C C . GLN A 1 129 ? -1.362 -12.680 -22.051 1.00 76.69 129 GLN A C 1
ATOM 1017 O O . GLN A 1 129 ? -1.021 -11.538 -22.358 1.00 76.69 129 GLN A O 1
ATOM 1022 N N . ILE A 1 130 ? -0.590 -13.742 -22.263 1.00 74.44 130 ILE A N 1
ATOM 1023 C CA . ILE A 1 130 ? 0.731 -13.657 -22.886 1.00 74.44 130 ILE A CA 1
ATOM 1024 C C . ILE A 1 130 ? 0.585 -13.579 -24.405 1.00 74.44 130 ILE A C 1
ATOM 1026 O O . ILE A 1 130 ? -0.070 -14.425 -25.014 1.00 74.44 130 ILE A O 1
ATOM 1030 N N . LEU A 1 131 ? 1.209 -12.570 -25.011 1.00 69.38 131 LEU A N 1
ATOM 1031 C CA . LEU A 1 131 ? 1.187 -12.342 -26.457 1.00 69.38 131 LEU A CA 1
ATOM 1032 C C . LEU A 1 131 ? 2.391 -12.963 -27.170 1.00 69.38 131 LEU A C 1
ATOM 1034 O O . LEU A 1 131 ? 2.262 -13.408 -28.308 1.00 69.38 131 LEU A O 1
ATOM 1038 N N . SER A 1 132 ? 3.553 -12.998 -26.516 1.00 66.06 132 SER A N 1
ATOM 1039 C CA . SER A 1 132 ? 4.782 -13.583 -27.061 1.00 66.06 132 SER A CA 1
ATOM 1040 C C . SER A 1 132 ? 5.773 -13.958 -25.957 1.00 66.06 132 SER A C 1
ATOM 1042 O O . SER A 1 132 ? 5.601 -13.578 -24.795 1.00 66.06 132 SER A O 1
ATOM 1044 N N . TYR A 1 133 ? 6.819 -14.707 -26.330 1.00 69.38 133 TYR A N 1
ATOM 1045 C CA . TYR A 1 133 ? 7.927 -15.096 -25.443 1.00 69.38 133 TYR A CA 1
ATOM 1046 C C . TYR A 1 133 ? 7.475 -15.822 -24.164 1.00 69.38 133 TYR A C 1
ATOM 1048 O O . TYR A 1 133 ? 8.064 -15.672 -23.095 1.00 69.38 133 TYR A O 1
ATOM 1056 N N . GLY A 1 134 ? 6.397 -16.605 -24.282 1.00 64.19 134 GLY A N 1
ATOM 1057 C CA . GLY A 1 134 ? 5.886 -17.484 -23.233 1.00 64.19 134 GLY A CA 1
ATOM 1058 C C . GLY A 1 134 ? 6.664 -18.802 -23.161 1.00 64.19 134 GLY A C 1
ATOM 1059 O O . GLY A 1 134 ? 7.893 -18.825 -23.175 1.00 64.19 134 GLY A O 1
ATOM 1060 N N . SER A 1 135 ? 5.945 -19.924 -23.098 1.00 69.19 135 SER A N 1
ATOM 1061 C CA . SER A 1 135 ? 6.535 -21.270 -23.176 1.00 69.19 135 SER A CA 1
ATOM 1062 C C . SER A 1 135 ? 6.868 -21.708 -24.609 1.00 69.19 135 SER A C 1
ATOM 1064 O O . SER A 1 135 ? 7.714 -22.582 -24.804 1.00 69.19 135 SER A O 1
ATOM 1066 N N . GLU A 1 136 ? 6.216 -21.114 -25.611 1.00 70.44 136 GLU A N 1
ATOM 1067 C CA . GLU A 1 136 ? 6.493 -21.350 -27.027 1.00 70.44 136 GLU A CA 1
ATOM 1068 C C . GLU A 1 136 ? 7.533 -20.342 -27.529 1.00 70.44 136 GLU A C 1
ATOM 1070 O O . GLU A 1 136 ? 7.362 -19.132 -27.380 1.00 70.44 136 GLU A O 1
ATOM 1075 N N . LEU A 1 137 ? 8.625 -20.863 -28.095 1.00 73.62 137 LEU A N 1
ATOM 1076 C CA . LEU A 1 137 ? 9.759 -20.080 -28.587 1.00 73.62 137 LEU A CA 1
ATOM 1077 C C . LEU A 1 137 ? 9.706 -19.975 -30.110 1.00 73.62 137 LEU A C 1
ATOM 1079 O O . LEU A 1 137 ? 9.364 -20.950 -30.786 1.00 73.62 137 LEU A O 1
ATOM 1083 N N . ASP A 1 138 ? 10.129 -18.833 -30.646 1.00 76.25 138 ASP A N 1
ATOM 1084 C CA . ASP A 1 138 ? 10.284 -18.650 -32.087 1.00 76.25 138 ASP A CA 1
ATOM 1085 C C . ASP A 1 138 ? 11.389 -19.551 -32.664 1.00 76.25 138 ASP A C 1
ATOM 1087 O O . ASP A 1 138 ? 12.336 -19.944 -31.979 1.00 76.25 138 ASP A O 1
ATOM 1091 N N . ALA A 1 139 ? 11.280 -19.895 -33.950 1.00 77.81 139 ALA A N 1
ATOM 1092 C CA . ALA A 1 139 ? 12.179 -20.851 -34.606 1.00 77.81 139 ALA A CA 1
ATOM 1093 C C . ALA A 1 139 ? 13.649 -20.389 -34.680 1.00 77.81 139 ALA A C 1
ATOM 1095 O O . ALA A 1 139 ? 14.554 -21.215 -34.829 1.00 77.81 139 ALA A O 1
ATOM 1096 N N . ASP A 1 140 ? 13.890 -19.082 -34.608 1.00 78.94 140 ASP A N 1
ATOM 1097 C CA . ASP A 1 140 ? 15.205 -18.441 -34.579 1.00 78.94 140 ASP A CA 1
ATOM 1098 C C . ASP A 1 140 ? 15.750 -18.229 -33.153 1.00 78.94 140 ASP A C 1
ATOM 1100 O O . ASP A 1 140 ? 16.921 -17.861 -32.989 1.00 78.94 140 ASP A O 1
ATOM 1104 N N . HIS A 1 141 ? 14.957 -18.538 -32.120 1.00 84.00 141 HIS A N 1
ATOM 1105 C CA . HIS A 1 141 ? 15.389 -18.490 -30.729 1.00 84.00 141 HIS A CA 1
ATOM 1106 C C . HIS A 1 141 ? 16.515 -19.516 -30.471 1.00 84.00 141 HIS A C 1
ATOM 1108 O O . HIS A 1 141 ? 16.388 -20.685 -30.854 1.00 84.00 141 HIS A O 1
ATOM 1114 N N . PRO A 1 142 ? 17.618 -19.150 -29.780 1.00 86.56 142 PRO A N 1
ATOM 1115 C CA . PRO A 1 142 ? 18.753 -20.055 -29.556 1.00 86.56 142 PRO A CA 1
ATOM 1116 C C . PRO A 1 142 ? 18.371 -21.357 -28.834 1.00 86.56 142 PRO A C 1
ATOM 1118 O O . PRO A 1 142 ? 18.943 -22.403 -29.126 1.00 86.56 142 PRO A O 1
ATOM 1121 N N . GLY A 1 143 ? 17.374 -21.299 -27.949 1.00 87.44 143 GLY A N 1
ATOM 1122 C CA . GLY A 1 143 ? 16.831 -22.454 -27.229 1.00 87.44 143 GLY A CA 1
ATOM 1123 C C . GLY A 1 143 ? 15.732 -23.238 -27.962 1.00 87.44 143 GLY A C 1
ATOM 1124 O O . GLY A 1 143 ? 15.185 -24.170 -27.386 1.00 87.44 143 GLY A O 1
ATOM 1125 N N . PHE A 1 144 ? 15.366 -22.903 -29.209 1.00 86.25 144 PHE A N 1
ATOM 1126 C CA . PHE A 1 144 ? 14.232 -23.544 -29.905 1.00 86.25 144 PHE A CA 1
ATOM 1127 C C . PHE A 1 144 ? 14.386 -25.066 -30.060 1.00 86.25 144 PHE A C 1
ATOM 1129 O O . PHE A 1 144 ? 13.411 -25.815 -29.980 1.00 86.25 144 PHE A O 1
ATOM 1136 N N . LYS A 1 145 ? 15.619 -25.532 -30.289 1.00 89.38 145 LYS A N 1
ATOM 1137 C CA . LYS A 1 145 ? 15.943 -26.960 -30.453 1.00 89.38 145 LYS A CA 1
ATOM 1138 C C . LYS A 1 145 ? 16.351 -27.648 -29.151 1.00 89.38 145 LYS A C 1
ATOM 1140 O O . LYS A 1 145 ? 16.560 -28.857 -29.166 1.00 89.38 145 LYS A O 1
ATOM 1145 N N . ASP A 1 146 ? 16.468 -26.902 -28.060 1.00 92.38 146 ASP A N 1
ATOM 1146 C CA . ASP A 1 146 ? 16.845 -27.442 -26.763 1.00 92.38 146 ASP A CA 1
ATOM 1147 C C . ASP A 1 146 ? 15.580 -27.903 -26.020 1.00 92.38 146 ASP A C 1
ATOM 1149 O O . ASP A 1 146 ? 14.707 -27.118 -25.648 1.00 92.38 146 ASP A O 1
ATOM 1153 N N . GLU A 1 147 ? 15.429 -29.217 -25.867 1.00 93.44 147 GLU A N 1
ATOM 1154 C CA . GLU A 1 147 ? 14.289 -29.812 -25.163 1.00 93.44 147 GLU A CA 1
ATOM 1155 C C . GLU A 1 147 ? 14.302 -29.511 -23.664 1.00 93.44 147 GLU A C 1
ATOM 1157 O O . GLU A 1 147 ? 13.235 -29.292 -23.086 1.00 93.44 147 GLU A O 1
ATOM 1162 N N . VAL A 1 148 ? 15.489 -29.443 -23.055 1.00 95.31 148 VAL A N 1
ATOM 1163 C CA . VAL A 1 148 ? 15.656 -29.145 -21.630 1.00 95.31 148 VAL A CA 1
ATOM 1164 C C . VAL A 1 148 ? 15.276 -27.693 -21.374 1.00 95.31 148 VAL A C 1
ATOM 1166 O O . VAL A 1 148 ? 14.452 -27.424 -20.502 1.00 95.31 148 VAL A O 1
ATOM 1169 N N . TYR A 1 149 ? 15.779 -26.765 -22.190 1.00 94.31 149 TYR A N 1
ATOM 1170 C CA . TYR A 1 149 ? 15.455 -25.345 -22.069 1.00 94.31 149 TYR A CA 1
ATOM 1171 C C . TYR A 1 149 ? 13.961 -25.065 -22.287 1.00 94.31 149 TYR A C 1
ATOM 1173 O O . TYR A 1 149 ? 13.358 -24.298 -21.539 1.00 94.31 149 TYR A O 1
ATOM 1181 N N . ARG A 1 150 ? 13.316 -25.720 -23.264 1.00 89.69 150 ARG A N 1
ATOM 1182 C CA . ARG A 1 150 ? 11.864 -25.580 -23.488 1.00 89.69 150 ARG A CA 1
ATOM 1183 C C . ARG A 1 150 ? 11.034 -26.117 -22.324 1.00 89.69 150 ARG A C 1
ATOM 1185 O O . ARG A 1 150 ? 10.075 -25.467 -21.911 1.00 89.69 150 ARG A O 1
ATOM 1192 N N . ALA A 1 151 ? 11.402 -27.277 -21.776 1.00 92.88 151 ALA A N 1
ATOM 1193 C CA . ALA A 1 151 ? 10.743 -27.821 -20.590 1.00 92.88 151 ALA A CA 1
ATOM 1194 C C . ALA A 1 151 ? 10.915 -26.886 -19.382 1.00 92.88 151 ALA A C 1
ATOM 1196 O O . ALA A 1 151 ? 9.945 -26.597 -18.682 1.00 92.88 151 ALA A O 1
ATOM 1197 N N . ARG A 1 152 ? 12.121 -26.339 -19.206 1.00 95.69 152 ARG A N 1
ATOM 1198 C CA . ARG A 1 152 ? 12.446 -25.378 -18.152 1.00 95.69 152 ARG A CA 1
ATOM 1199 C C . ARG A 1 152 ? 11.665 -24.065 -18.294 1.00 95.69 152 ARG A C 1
ATOM 1201 O O . ARG A 1 152 ? 11.124 -23.568 -17.315 1.00 95.69 152 ARG A O 1
ATOM 1208 N N . ARG A 1 153 ? 11.495 -23.536 -19.512 1.00 91.81 153 ARG A N 1
ATOM 1209 C CA . ARG A 1 153 ? 10.631 -22.366 -19.786 1.00 91.81 153 ARG A CA 1
ATOM 1210 C C . ARG A 1 153 ? 9.168 -22.612 -19.440 1.00 91.81 153 ARG A C 1
ATOM 1212 O O . ARG A 1 153 ? 8.510 -21.718 -18.912 1.00 91.81 153 ARG A O 1
ATOM 1219 N N . LYS A 1 154 ? 8.664 -23.816 -19.711 1.00 89.38 154 LYS A N 1
ATOM 1220 C CA . LYS A 1 154 ? 7.303 -24.200 -19.334 1.00 89.38 154 LYS A CA 1
ATOM 1221 C C . LYS A 1 154 ? 7.113 -24.214 -17.814 1.00 89.38 154 LYS A C 1
ATOM 1223 O O . LYS A 1 154 ? 6.097 -23.713 -17.354 1.00 89.38 154 LYS A O 1
ATOM 1228 N N . GLU A 1 155 ? 8.090 -24.705 -17.053 1.00 93.81 155 GLU A N 1
ATOM 1229 C CA . GLU A 1 155 ? 8.059 -24.680 -15.581 1.00 93.81 155 GLU A CA 1
ATOM 1230 C C . GLU A 1 155 ? 7.899 -23.248 -15.038 1.00 93.81 155 GLU A C 1
ATOM 1232 O O . GLU A 1 155 ? 6.997 -22.985 -14.243 1.00 93.81 155 GLU A O 1
ATOM 1237 N N . PHE A 1 156 ? 8.696 -22.294 -15.534 1.00 94.00 156 PHE A N 1
ATOM 1238 C CA . PHE A 1 156 ? 8.567 -20.878 -15.164 1.00 94.00 156 PHE A CA 1
ATOM 1239 C C . PHE A 1 156 ? 7.217 -20.273 -15.571 1.00 94.00 156 PHE A C 1
ATOM 1241 O O . PHE A 1 156 ? 6.621 -19.505 -14.815 1.00 94.00 156 PHE A O 1
ATOM 1248 N N . ALA A 1 157 ? 6.716 -20.621 -16.759 1.00 87.56 157 ALA A N 1
ATOM 1249 C CA . ALA A 1 157 ? 5.407 -20.163 -17.210 1.00 87.56 157 ALA A CA 1
ATOM 1250 C C . ALA A 1 157 ? 4.282 -20.697 -16.307 1.00 87.56 157 ALA A C 1
ATOM 1252 O O . ALA A 1 157 ? 3.393 -19.937 -15.927 1.00 87.56 157 ALA A O 1
ATOM 1253 N N . ASP A 1 158 ? 4.351 -21.969 -15.904 1.00 89.56 158 ASP A N 1
ATOM 1254 C CA . ASP A 1 158 ? 3.383 -22.590 -14.999 1.00 89.56 158 ASP A CA 1
ATOM 1255 C C . ASP A 1 158 ? 3.390 -21.915 -13.614 1.00 89.56 158 ASP A C 1
ATOM 1257 O O . ASP A 1 158 ? 2.318 -21.714 -13.036 1.00 89.56 158 ASP A O 1
ATOM 1261 N N . ILE A 1 159 ? 4.551 -21.486 -13.099 1.00 93.19 159 ILE A N 1
ATOM 1262 C CA . ILE A 1 159 ? 4.636 -20.673 -11.870 1.00 93.19 159 ILE A CA 1
ATOM 1263 C C . ILE A 1 159 ? 3.840 -19.373 -12.032 1.00 93.19 159 ILE A C 1
ATOM 1265 O O . ILE A 1 159 ? 2.955 -19.079 -11.225 1.00 93.19 159 ILE A O 1
ATOM 1269 N N . ALA A 1 160 ? 4.108 -18.616 -13.097 1.00 91.38 160 ALA A N 1
ATOM 1270 C CA . ALA A 1 160 ? 3.439 -17.342 -13.347 1.00 91.38 160 ALA A CA 1
ATOM 1271 C C . ALA A 1 160 ? 1.923 -17.505 -13.567 1.00 91.38 160 ALA A C 1
ATOM 1273 O O . ALA A 1 160 ? 1.140 -16.731 -13.018 1.00 91.38 160 ALA A O 1
ATOM 1274 N N . TYR A 1 161 ? 1.486 -18.542 -14.293 1.00 83.25 161 TYR A N 1
ATOM 1275 C CA . TYR A 1 161 ? 0.062 -18.797 -14.545 1.00 83.25 161 TYR A CA 1
ATOM 1276 C C . TYR A 1 161 ? -0.739 -19.116 -13.276 1.00 83.25 161 TYR A C 1
ATOM 1278 O O . TYR A 1 161 ? -1.936 -18.794 -13.188 1.00 83.25 161 TYR A O 1
ATOM 1286 N N . ASN A 1 162 ? -0.088 -19.739 -12.292 1.00 90.06 162 ASN A N 1
ATOM 1287 C CA . ASN A 1 162 ? -0.693 -20.128 -11.021 1.00 90.06 162 ASN A CA 1
ATOM 1288 C C . ASN A 1 162 ? -0.532 -19.075 -9.916 1.00 90.06 162 ASN A C 1
ATOM 1290 O O . ASN A 1 162 ? -1.269 -19.131 -8.933 1.00 90.06 162 ASN A O 1
ATOM 1294 N N . TYR A 1 163 ? 0.360 -18.097 -10.087 1.00 93.62 163 TYR A N 1
ATOM 1295 C CA . TYR A 1 163 ? 0.542 -17.010 -9.132 1.00 93.62 163 TYR A CA 1
ATOM 1296 C C . TYR A 1 163 ? -0.725 -16.153 -8.996 1.00 93.62 163 TYR A C 1
ATOM 1298 O O . TYR A 1 163 ? -1.368 -15.784 -9.987 1.00 93.62 163 TYR A O 1
ATOM 1306 N N . ARG A 1 164 ? -1.081 -15.810 -7.757 1.00 89.00 164 ARG A N 1
ATOM 1307 C CA . ARG A 1 164 ? -2.155 -14.862 -7.433 1.00 89.00 164 ARG A CA 1
ATOM 1308 C C . ARG A 1 164 ? -1.649 -13.770 -6.505 1.00 89.00 164 ARG A C 1
ATOM 1310 O O . ARG A 1 164 ? -0.749 -13.997 -5.696 1.00 89.00 164 ARG A O 1
ATOM 1317 N N . HIS A 1 165 ? -2.235 -12.581 -6.617 1.00 89.62 165 HIS A N 1
ATOM 1318 C CA . HIS A 1 165 ? -1.860 -11.449 -5.780 1.00 89.62 165 HIS A CA 1
ATOM 1319 C C . HIS A 1 165 ? -1.973 -11.806 -4.288 1.00 89.62 165 HIS A C 1
ATOM 1321 O O . HIS A 1 165 ? -2.954 -12.401 -3.848 1.00 89.62 165 HIS A O 1
ATOM 1327 N N . GLY A 1 166 ? -0.964 -11.419 -3.505 1.00 84.62 166 GLY A N 1
ATOM 1328 C CA . GLY A 1 166 ? -0.900 -11.678 -2.064 1.00 84.62 166 GLY A CA 1
ATOM 1329 C C . GLY A 1 166 ? -0.200 -12.985 -1.682 1.00 84.62 166 GLY A C 1
ATOM 1330 O O . GLY A 1 166 ? 0.093 -13.178 -0.506 1.00 84.62 166 GLY A O 1
ATOM 1331 N N . GLN A 1 167 ? 0.111 -13.856 -2.646 1.00 89.00 167 GLN A N 1
ATOM 1332 C CA . GLN A 1 167 ? 0.985 -15.007 -2.417 1.00 89.00 167 GLN A CA 1
ATOM 1333 C C . GLN A 1 167 ? 2.463 -14.582 -2.445 1.00 89.00 167 GLN A C 1
ATOM 1335 O O . GLN A 1 167 ? 2.808 -13.675 -3.216 1.00 89.00 167 GLN A O 1
ATOM 1340 N N . PRO A 1 168 ? 3.337 -15.246 -1.663 1.00 92.44 168 PRO A N 1
ATOM 1341 C CA . PRO A 1 168 ? 4.777 -15.131 -1.864 1.00 92.44 168 PRO A CA 1
ATOM 1342 C C . PRO A 1 168 ? 5.140 -15.664 -3.253 1.00 92.44 168 PRO A C 1
ATOM 1344 O O . PRO A 1 168 ? 4.544 -16.636 -3.733 1.00 92.44 168 PRO A O 1
ATOM 1347 N N . ILE A 1 169 ? 6.097 -15.025 -3.919 1.00 96.12 169 ILE A N 1
ATOM 1348 C CA . ILE A 1 169 ? 6.565 -15.462 -5.233 1.00 96.12 169 ILE A CA 1
ATOM 1349 C C . ILE A 1 169 ? 7.341 -16.777 -5.053 1.00 96.12 169 ILE A C 1
ATOM 1351 O O . ILE A 1 169 ? 8.273 -16.820 -4.250 1.00 96.12 169 ILE A O 1
ATOM 1355 N N . PRO A 1 170 ? 6.996 -17.862 -5.774 1.00 96.69 170 PRO A N 1
ATOM 1356 C CA . PRO A 1 170 ? 7.683 -19.137 -5.608 1.00 96.69 170 PRO A CA 1
ATOM 1357 C C . PRO A 1 170 ? 9.182 -19.037 -5.902 1.00 96.69 170 PRO A C 1
ATOM 1359 O O . PRO A 1 170 ? 9.590 -18.509 -6.941 1.00 96.69 170 PRO A O 1
ATOM 1362 N N . HIS A 1 171 ? 9.987 -19.568 -4.981 1.00 97.12 171 HIS A N 1
ATOM 1363 C CA . HIS A 1 171 ? 11.431 -19.671 -5.158 1.00 97.12 171 HIS A CA 1
ATOM 1364 C C . HIS A 1 171 ? 11.755 -20.736 -6.201 1.00 97.12 171 HIS A C 1
ATOM 1366 O O . HIS A 1 171 ? 11.142 -21.806 -6.223 1.00 97.12 171 HIS A O 1
ATOM 1372 N N . VAL A 1 172 ? 12.762 -20.458 -7.025 1.00 96.56 172 VAL A N 1
ATOM 1373 C CA . VAL A 1 172 ? 13.250 -21.382 -8.051 1.00 96.56 172 VAL A CA 1
ATOM 1374 C C . VAL A 1 172 ? 14.691 -21.759 -7.744 1.00 96.56 172 VAL A C 1
ATOM 1376 O O . VAL A 1 172 ? 15.561 -20.899 -7.605 1.00 96.56 172 VAL A O 1
ATOM 1379 N N . GLU A 1 173 ? 14.969 -23.057 -7.689 1.00 97.38 173 GLU A N 1
ATOM 1380 C CA . GLU A 1 173 ? 16.340 -23.555 -7.669 1.00 97.38 173 GLU A CA 1
ATOM 1381 C C . GLU A 1 173 ? 16.942 -23.462 -9.078 1.00 97.38 173 GLU A C 1
ATOM 1383 O O . GLU A 1 173 ? 16.625 -24.267 -9.957 1.00 97.38 173 GLU A O 1
ATOM 1388 N N . TYR A 1 174 ? 17.778 -22.447 -9.310 1.00 98.19 174 TYR A N 1
ATOM 1389 C CA . TYR A 1 174 ? 18.495 -22.278 -10.574 1.00 98.19 174 TYR A CA 1
ATOM 1390 C C . TYR A 1 174 ? 19.674 -23.251 -10.683 1.00 98.19 174 TYR A C 1
ATOM 1392 O O . TYR A 1 174 ? 20.454 -23.426 -9.744 1.00 98.19 174 TYR A O 1
ATOM 1400 N N . THR A 1 175 ? 19.835 -23.844 -11.861 1.00 98.25 175 THR A N 1
ATOM 1401 C CA . THR A 1 175 ? 20.920 -24.776 -12.181 1.00 98.25 175 THR A CA 1
ATOM 1402 C C . THR A 1 175 ? 22.281 -24.073 -12.229 1.00 98.25 175 THR A C 1
ATOM 1404 O O . THR A 1 175 ? 22.381 -22.851 -12.358 1.00 98.25 175 THR A O 1
ATOM 1407 N N . GLU A 1 176 ? 23.366 -24.847 -12.171 1.00 98.06 176 GLU A N 1
ATOM 1408 C CA . GLU A 1 176 ? 24.725 -24.300 -12.301 1.00 98.06 176 GLU A CA 1
ATOM 1409 C C . GLU A 1 176 ? 24.972 -23.621 -13.660 1.00 98.06 176 GLU A C 1
ATOM 1411 O O . GLU A 1 176 ? 25.687 -22.625 -13.722 1.00 98.06 176 GLU A O 1
ATOM 1416 N N . GLU A 1 177 ? 24.360 -24.110 -14.745 1.00 97.69 177 GLU A N 1
ATOM 1417 C CA . GLU A 1 177 ? 24.474 -23.492 -16.075 1.00 97.69 177 GLU A CA 1
ATOM 1418 C C . GLU A 1 177 ? 23.743 -22.142 -16.144 1.00 97.69 177 GLU A C 1
ATOM 1420 O O . GLU A 1 177 ? 24.276 -21.161 -16.676 1.00 97.69 177 GLU A O 1
ATOM 1425 N N . GLU A 1 178 ? 22.548 -22.066 -15.552 1.00 98.44 178 GLU A N 1
ATOM 1426 C CA . GLU A 1 178 ? 21.790 -20.819 -15.415 1.00 98.44 178 GLU A CA 1
ATOM 1427 C C . GLU A 1 178 ? 22.607 -19.801 -14.597 1.00 98.44 178 GLU A C 1
ATOM 1429 O O . GLU A 1 178 ? 22.844 -18.678 -15.048 1.00 98.44 178 GLU A O 1
ATOM 1434 N N . LYS A 1 179 ? 23.160 -20.209 -13.446 1.00 98.50 179 LYS A N 1
ATOM 1435 C CA . LYS A 1 179 ? 24.019 -19.344 -12.618 1.00 98.50 179 LYS A CA 1
ATOM 1436 C C . LYS A 1 179 ? 25.303 -18.912 -13.331 1.00 98.50 179 LYS A C 1
ATOM 1438 O O . LYS A 1 179 ? 25.701 -17.758 -13.201 1.00 98.50 179 LYS A O 1
ATOM 1443 N N . ALA A 1 180 ? 25.931 -19.779 -14.127 1.00 98.19 180 ALA A N 1
ATOM 1444 C CA . ALA A 1 180 ? 27.110 -19.416 -14.919 1.00 98.19 180 ALA A CA 1
ATOM 1445 C C . ALA A 1 180 ? 26.789 -18.372 -16.007 1.00 98.19 180 ALA A C 1
ATOM 1447 O O . ALA A 1 180 ? 27.586 -17.460 -16.264 1.00 98.19 180 ALA A O 1
ATOM 1448 N N . THR A 1 181 ? 25.608 -18.478 -16.622 1.00 97.88 181 THR A N 1
ATOM 1449 C CA . THR A 1 181 ? 25.100 -17.496 -17.591 1.00 97.88 181 THR A CA 1
ATOM 1450 C C . THR A 1 181 ? 24.889 -16.141 -16.920 1.00 97.88 181 THR A C 1
ATOM 1452 O O . THR A 1 181 ? 25.402 -15.131 -17.406 1.00 97.88 181 THR A O 1
ATOM 1455 N N . TRP A 1 182 ? 24.220 -16.128 -15.763 1.00 98.44 182 TRP A N 1
ATOM 1456 C CA . TRP A 1 182 ? 24.057 -14.933 -14.935 1.00 98.44 182 TRP A CA 1
ATOM 1457 C C . TRP A 1 182 ? 25.400 -14.314 -14.550 1.00 98.44 182 TRP A C 1
ATOM 1459 O O . TRP A 1 182 ? 25.612 -13.132 -14.804 1.00 98.44 182 TRP A O 1
ATOM 1469 N N . GLY A 1 183 ? 26.332 -15.104 -14.010 1.00 98.06 183 GLY A N 1
ATOM 1470 C CA . GLY A 1 183 ? 27.636 -14.611 -13.564 1.00 98.06 183 GLY A CA 1
ATOM 1471 C C . GLY A 1 183 ? 28.434 -13.949 -14.686 1.00 98.06 183 GLY A C 1
ATOM 1472 O O . GLY A 1 183 ? 29.043 -12.898 -14.486 1.00 98.06 183 GLY A O 1
ATOM 1473 N N . THR A 1 184 ? 28.346 -14.494 -15.903 1.00 96.94 184 THR A N 1
ATOM 1474 C CA . THR A 1 184 ? 28.948 -13.876 -17.092 1.00 96.94 184 THR A CA 1
ATOM 1475 C C . THR A 1 184 ? 28.355 -12.491 -17.363 1.00 96.94 184 THR A C 1
ATOM 1477 O O . THR A 1 184 ? 29.105 -11.530 -17.509 1.00 96.94 184 THR A O 1
ATOM 1480 N N . VAL A 1 185 ? 27.025 -12.362 -17.396 1.00 96.81 185 VAL A N 1
ATOM 1481 C CA . VAL A 1 185 ? 26.341 -11.081 -17.656 1.00 96.81 185 VAL A CA 1
ATOM 1482 C C . VAL A 1 185 ? 26.594 -10.074 -16.529 1.00 96.81 185 VAL A C 1
ATOM 1484 O O . VAL A 1 185 ? 26.950 -8.923 -16.788 1.00 96.81 185 VAL A O 1
ATOM 1487 N N . PHE A 1 186 ? 26.467 -10.526 -15.281 1.00 97.75 186 PHE A N 1
ATOM 1488 C CA . PHE A 1 186 ? 26.652 -9.731 -14.071 1.00 97.75 186 PHE A CA 1
ATOM 1489 C C . PHE A 1 186 ? 28.044 -9.105 -14.018 1.00 97.75 186 PHE A C 1
ATOM 1491 O O . PHE A 1 186 ? 28.172 -7.896 -13.825 1.00 97.75 186 PHE A O 1
ATOM 1498 N N . ARG A 1 187 ? 29.096 -9.910 -14.223 1.00 96.88 187 ARG A N 1
ATOM 1499 C CA . ARG A 1 187 ? 30.482 -9.438 -14.163 1.00 96.88 187 ARG A CA 1
ATOM 1500 C C . ARG A 1 187 ? 30.749 -8.350 -15.195 1.00 96.88 187 ARG A C 1
ATOM 1502 O O . ARG A 1 187 ? 31.286 -7.303 -14.845 1.00 96.88 187 ARG A O 1
ATOM 1509 N N . GLU A 1 188 ? 30.368 -8.583 -16.445 1.00 95.25 188 GLU A N 1
ATOM 1510 C CA . GLU A 1 188 ? 30.658 -7.665 -17.550 1.00 95.25 188 GLU A CA 1
ATOM 1511 C C . GLU A 1 188 ? 29.946 -6.322 -17.353 1.00 95.25 188 GLU A C 1
ATOM 1513 O O . GLU A 1 188 ? 30.580 -5.268 -17.414 1.00 95.25 188 GLU A O 1
ATOM 1518 N N . LEU A 1 189 ? 28.656 -6.338 -17.008 1.00 96.38 189 LEU A N 1
ATOM 1519 C CA . LEU A 1 189 ? 27.893 -5.114 -16.757 1.00 96.38 189 LEU A CA 1
ATOM 1520 C C . LEU A 1 189 ? 28.377 -4.357 -15.515 1.00 96.38 189 LEU A C 1
ATOM 1522 O O . LEU A 1 189 ? 28.534 -3.134 -15.563 1.00 96.38 189 LEU A O 1
ATOM 1526 N N . LYS A 1 190 ? 28.702 -5.070 -14.428 1.00 96.44 190 LYS A N 1
ATOM 1527 C CA . LYS A 1 190 ? 29.182 -4.453 -13.184 1.00 96.44 190 LYS A CA 1
ATOM 1528 C C . LYS A 1 190 ? 30.463 -3.643 -13.386 1.00 96.44 190 LYS A C 1
ATOM 1530 O O . LYS A 1 190 ? 30.648 -2.627 -12.716 1.00 96.44 190 LYS A O 1
ATOM 1535 N N . THR A 1 191 ? 31.325 -4.024 -14.333 1.00 96.81 191 THR A N 1
ATOM 1536 C CA . THR A 1 191 ? 32.518 -3.222 -14.668 1.00 96.81 191 THR A CA 1
ATOM 1537 C C . THR A 1 191 ? 32.183 -1.871 -15.309 1.00 96.81 191 THR A C 1
ATOM 1539 O O . THR A 1 191 ? 32.950 -0.918 -15.159 1.00 96.81 191 THR A O 1
ATOM 1542 N N . LEU A 1 192 ? 31.039 -1.760 -15.990 1.00 97.06 192 LEU A N 1
ATOM 1543 C CA . LEU A 1 192 ? 30.621 -0.554 -16.704 1.00 97.06 192 LEU A CA 1
ATOM 1544 C C . LEU A 1 192 ? 29.765 0.392 -15.854 1.00 97.06 192 LEU A C 1
ATOM 1546 O O . LEU A 1 192 ? 29.792 1.601 -16.097 1.00 97.06 192 LEU A O 1
ATOM 1550 N N . TYR A 1 193 ? 29.028 -0.109 -14.859 1.00 98.19 193 TYR A N 1
ATOM 1551 C CA . TYR A 1 193 ? 28.089 0.708 -14.079 1.00 98.19 193 TYR A CA 1
ATOM 1552 C C . TYR A 1 193 ? 28.687 1.970 -13.443 1.00 98.19 193 TYR A C 1
ATOM 1554 O O . TYR A 1 193 ? 28.085 3.035 -13.619 1.00 98.19 193 TYR A O 1
ATOM 1562 N N . PRO A 1 194 ? 29.877 1.947 -12.804 1.00 97.44 194 PRO A N 1
ATOM 1563 C CA . PRO A 1 194 ? 30.426 3.149 -12.173 1.00 97.44 194 PRO A CA 1
ATOM 1564 C C . PRO A 1 194 ? 30.641 4.313 -13.151 1.00 97.44 194 PRO A C 1
ATOM 1566 O O . PRO A 1 194 ? 30.558 5.484 -12.774 1.00 97.44 194 PRO A O 1
ATOM 1569 N N . THR A 1 195 ? 30.919 4.005 -14.420 1.00 96.69 195 THR A N 1
ATOM 1570 C CA . THR A 1 195 ? 31.234 4.995 -15.455 1.00 96.69 195 THR A CA 1
ATOM 1571 C C . THR A 1 195 ? 30.046 5.319 -16.356 1.00 96.69 195 THR A C 1
ATOM 1573 O O . THR A 1 195 ? 29.926 6.475 -16.763 1.00 96.69 195 THR A O 1
ATOM 1576 N N . HIS A 1 196 ? 29.141 4.371 -16.612 1.00 98.06 196 HIS A N 1
ATOM 1577 C CA . HIS A 1 196 ? 28.058 4.533 -17.591 1.00 98.06 196 HIS A CA 1
ATOM 1578 C C . HIS A 1 196 ? 26.679 4.736 -16.952 1.00 98.06 196 HIS A C 1
ATOM 1580 O O . HIS A 1 196 ? 25.882 5.527 -17.460 1.00 98.06 196 HIS A O 1
ATOM 1586 N N . ALA A 1 197 ? 26.391 4.059 -15.837 1.00 98.44 197 ALA A N 1
ATOM 1587 C CA . ALA A 1 197 ? 25.084 4.130 -15.196 1.00 98.44 197 ALA A CA 1
ATOM 1588 C C . ALA A 1 197 ? 24.898 5.446 -14.427 1.00 98.44 197 ALA A C 1
ATOM 1590 O O . ALA A 1 197 ? 25.852 6.069 -13.945 1.00 98.44 197 ALA A O 1
ATOM 1591 N N . CYS A 1 198 ? 23.645 5.871 -14.293 1.00 98.44 198 CYS A N 1
ATOM 1592 C CA . CYS A 1 198 ? 23.285 7.020 -13.476 1.00 98.44 198 CYS A CA 1
ATOM 1593 C C . CYS A 1 198 ? 23.609 6.792 -11.990 1.00 98.44 198 CYS A C 1
ATOM 1595 O O . CYS A 1 198 ? 23.697 5.666 -11.491 1.00 98.44 198 CYS A O 1
ATOM 1597 N N . ARG A 1 199 ? 23.795 7.893 -11.257 1.00 98.00 199 ARG A N 1
ATOM 1598 C CA . ARG A 1 199 ? 24.045 7.884 -9.807 1.00 98.00 199 ARG A CA 1
ATOM 1599 C C . ARG A 1 199 ? 23.019 7.070 -9.013 1.00 98.00 199 ARG A C 1
ATOM 1601 O O . ARG A 1 199 ? 23.404 6.436 -8.040 1.00 98.00 199 ARG A O 1
ATOM 1608 N N . GLU A 1 200 ? 21.743 7.100 -9.383 1.00 98.12 200 GLU A N 1
ATOM 1609 C CA . GLU A 1 200 ? 20.665 6.416 -8.666 1.00 98.12 200 GLU A CA 1
ATOM 1610 C C . GLU A 1 200 ? 20.841 4.892 -8.728 1.00 98.12 200 GLU A C 1
ATOM 1612 O O . GLU A 1 200 ? 20.812 4.246 -7.681 1.00 98.12 200 GLU A O 1
ATOM 1617 N N . HIS A 1 201 ? 21.168 4.345 -9.907 1.00 98.56 201 HIS A N 1
ATOM 1618 C CA . HIS A 1 201 ? 21.552 2.939 -10.065 1.00 98.56 201 HIS A CA 1
ATOM 1619 C C . HIS A 1 201 ? 22.769 2.597 -9.191 1.00 98.56 201 HIS A C 1
ATOM 1621 O O . HIS A 1 201 ? 22.706 1.690 -8.368 1.00 98.56 201 HIS A O 1
ATOM 1627 N N . ASN A 1 202 ? 23.851 3.379 -9.287 1.00 98.25 202 ASN A N 1
ATOM 1628 C CA . ASN A 1 202 ? 25.078 3.146 -8.512 1.00 98.25 202 ASN A CA 1
ATOM 1629 C C . ASN A 1 202 ? 24.899 3.313 -6.989 1.00 98.25 202 ASN A C 1
ATOM 1631 O O . ASN A 1 202 ? 25.675 2.757 -6.215 1.00 98.25 202 ASN A O 1
ATOM 1635 N N . ARG A 1 203 ? 23.894 4.076 -6.542 1.00 97.88 203 ARG A N 1
ATOM 1636 C CA . ARG A 1 203 ? 23.542 4.223 -5.122 1.00 97.88 203 ARG A CA 1
ATOM 1637 C C . ARG A 1 203 ? 22.786 3.002 -4.604 1.00 97.88 203 ARG A C 1
ATOM 1639 O O . ARG A 1 203 ? 23.010 2.602 -3.467 1.00 97.88 203 ARG A O 1
ATOM 1646 N N . VAL A 1 204 ? 21.873 2.451 -5.405 1.00 97.88 204 VAL A N 1
ATOM 1647 C CA . VAL A 1 204 ? 21.024 1.317 -5.011 1.00 97.88 204 VAL A CA 1
ATOM 1648 C C . VAL A 1 204 ? 21.750 -0.015 -5.162 1.00 97.88 204 VAL A C 1
ATOM 1650 O O . VAL A 1 204 ? 21.579 -0.881 -4.313 1.00 97.88 204 VAL A O 1
ATOM 1653 N N . PHE A 1 205 ? 22.566 -0.192 -6.204 1.00 98.25 205 PHE A N 1
ATOM 1654 C CA . PHE A 1 205 ? 23.171 -1.486 -6.530 1.00 98.25 205 PHE A CA 1
ATOM 1655 C C . PHE A 1 205 ? 23.903 -2.147 -5.344 1.00 98.25 205 PHE A C 1
ATOM 1657 O O . PHE A 1 205 ? 23.622 -3.313 -5.082 1.00 98.25 205 PHE A O 1
ATOM 1664 N N . PRO A 1 206 ? 24.725 -1.438 -4.536 1.00 98.00 206 PRO A N 1
ATOM 1665 C CA . PRO A 1 206 ? 25.348 -2.035 -3.349 1.00 98.00 206 PRO A CA 1
ATOM 1666 C C . PRO A 1 206 ? 24.346 -2.566 -2.312 1.00 98.00 206 PRO A C 1
ATOM 1668 O O . PRO A 1 206 ? 24.615 -3.567 -1.656 1.00 98.00 206 PRO A O 1
ATOM 1671 N N . LEU A 1 207 ? 23.174 -1.933 -2.183 1.00 96.81 207 LEU A N 1
ATOM 1672 C CA . LEU A 1 207 ? 22.108 -2.389 -1.285 1.00 96.81 207 LEU A CA 1
ATOM 1673 C C . LEU A 1 207 ? 21.476 -3.693 -1.790 1.00 96.81 207 LEU A C 1
ATOM 1675 O O . LEU A 1 207 ? 21.115 -4.553 -0.993 1.00 96.81 207 LEU A O 1
ATOM 1679 N N . LEU A 1 208 ? 21.367 -3.869 -3.109 1.00 97.94 208 LEU A N 1
ATOM 1680 C CA . LEU A 1 208 ? 20.896 -5.124 -3.700 1.00 97.94 208 LEU A CA 1
ATOM 1681 C C . LEU A 1 208 ? 21.900 -6.265 -3.469 1.00 97.94 208 LEU A C 1
ATOM 1683 O O . LEU A 1 208 ? 21.494 -7.403 -3.226 1.00 97.94 208 LEU A O 1
ATOM 1687 N N . GLU A 1 209 ? 23.204 -5.971 -3.487 1.00 97.38 209 GLU A N 1
ATOM 1688 C CA . GLU A 1 209 ? 24.240 -6.956 -3.139 1.00 97.38 209 GLU A CA 1
ATOM 1689 C C . GLU A 1 209 ? 24.143 -7.375 -1.668 1.00 97.38 209 GLU A C 1
ATOM 1691 O O . GLU A 1 209 ? 24.233 -8.562 -1.354 1.00 97.38 209 GLU A O 1
ATOM 1696 N N . GLU A 1 210 ? 23.911 -6.408 -0.777 1.00 96.38 210 GLU A N 1
ATOM 1697 C CA . GLU A 1 210 ? 23.833 -6.630 0.667 1.00 96.38 210 GLU A CA 1
ATOM 1698 C C . GLU A 1 210 ? 22.550 -7.361 1.093 1.00 96.38 210 GLU A C 1
ATOM 1700 O O . GLU A 1 210 ? 22.619 -8.312 1.870 1.00 96.38 210 GLU A O 1
ATOM 1705 N N . TYR A 1 211 ? 21.388 -6.944 0.580 1.00 93.44 211 TYR A N 1
ATOM 1706 C CA . TYR A 1 211 ? 20.083 -7.376 1.098 1.00 93.44 211 TYR A CA 1
ATOM 1707 C C . TYR A 1 211 ? 19.312 -8.330 0.180 1.00 93.44 211 TYR A C 1
ATOM 1709 O O . TYR A 1 211 ? 18.420 -9.022 0.659 1.00 93.44 211 TYR A O 1
ATOM 1717 N N . CYS A 1 212 ? 19.630 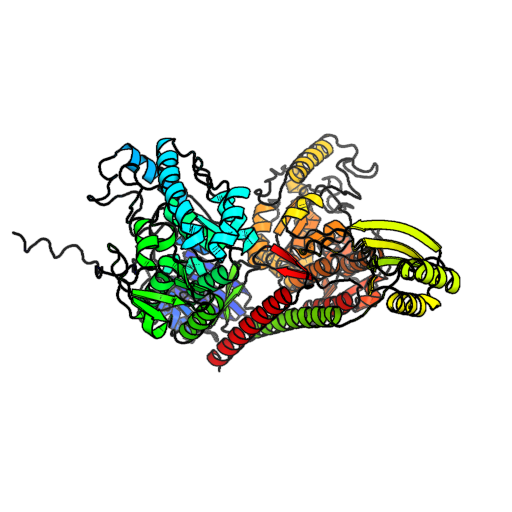-8.382 -1.118 1.00 96.38 212 CYS A N 1
ATOM 1718 C CA . CYS A 1 212 ? 18.886 -9.186 -2.102 1.00 96.38 212 CYS A CA 1
ATOM 1719 C C . CYS A 1 212 ? 19.720 -10.315 -2.724 1.00 96.38 212 CYS A C 1
ATOM 1721 O O . CYS A 1 212 ? 19.256 -11.005 -3.627 1.00 96.38 212 CYS A O 1
ATOM 1723 N N . GLY A 1 213 ? 20.967 -10.501 -2.283 1.00 95.19 213 GLY A N 1
ATOM 1724 C CA . GLY A 1 213 ? 21.822 -11.578 -2.776 1.00 95.19 213 GLY A CA 1
ATOM 1725 C C . GLY A 1 213 ? 22.294 -11.402 -4.222 1.00 95.19 213 GLY A C 1
ATOM 1726 O O . GLY A 1 213 ? 22.584 -12.405 -4.876 1.00 95.19 213 GLY A O 1
ATOM 1727 N N . TYR A 1 214 ? 22.396 -10.162 -4.715 1.00 98.19 214 TYR A N 1
ATOM 1728 C CA . TYR A 1 214 ? 23.004 -9.865 -6.016 1.00 98.19 214 TYR A CA 1
ATOM 1729 C C . TYR A 1 214 ? 24.497 -10.185 -5.969 1.00 98.19 214 TYR A C 1
ATOM 1731 O O . TYR A 1 214 ? 25.284 -9.442 -5.384 1.00 98.19 214 TYR A O 1
ATOM 1739 N N . ARG A 1 215 ? 24.890 -11.307 -6.571 1.00 97.75 215 ARG A N 1
ATOM 1740 C CA . ARG A 1 215 ? 26.285 -11.750 -6.658 1.00 97.75 215 ARG A CA 1
ATOM 1741 C C . ARG A 1 215 ? 26.537 -12.443 -7.988 1.00 97.75 215 ARG A C 1
ATOM 1743 O O . ARG A 1 215 ? 25.608 -12.943 -8.609 1.00 97.75 215 ARG A O 1
ATOM 1750 N N . GLU A 1 216 ? 27.800 -12.523 -8.399 1.00 97.81 216 GLU A N 1
ATOM 1751 C CA . GLU A 1 216 ? 28.193 -13.246 -9.621 1.00 97.81 216 GLU A CA 1
ATOM 1752 C C . GLU A 1 216 ? 27.809 -14.737 -9.559 1.00 97.81 216 GLU A C 1
ATOM 1754 O O . GLU A 1 216 ? 27.477 -15.330 -10.578 1.00 97.81 216 GLU A O 1
ATOM 1759 N N . ASP A 1 217 ? 27.802 -15.335 -8.364 1.00 97.19 217 ASP A N 1
ATOM 1760 C CA . ASP A 1 217 ? 27.549 -16.761 -8.134 1.00 97.19 217 ASP A CA 1
ATOM 1761 C C . ASP A 1 217 ? 26.090 -17.106 -7.781 1.00 97.19 217 ASP A C 1
ATOM 1763 O O . ASP A 1 217 ? 25.784 -18.263 -7.488 1.00 97.19 217 ASP A O 1
ATOM 1767 N N . ASN A 1 218 ? 25.183 -16.123 -7.785 1.00 97.94 218 ASN A N 1
ATOM 1768 C CA . ASN A 1 218 ? 23.812 -16.303 -7.318 1.00 97.94 218 ASN A CA 1
ATOM 1769 C C . ASN A 1 218 ? 22.810 -15.452 -8.103 1.00 97.94 218 ASN A C 1
ATOM 1771 O O . ASN A 1 218 ? 22.939 -14.229 -8.141 1.00 97.94 218 ASN A O 1
ATOM 1775 N N . ILE A 1 219 ? 21.771 -16.095 -8.646 1.00 98.62 219 ILE A N 1
ATOM 1776 C CA . ILE A 1 219 ? 20.612 -15.402 -9.221 1.00 98.62 219 ILE A CA 1
ATOM 1777 C C . ILE A 1 219 ? 19.664 -15.025 -8.069 1.00 98.62 219 ILE A C 1
ATOM 1779 O O . ILE A 1 219 ? 19.223 -15.917 -7.337 1.00 98.62 219 ILE A O 1
ATOM 1783 N N . PRO A 1 220 ? 19.349 -13.732 -7.877 1.00 98.38 220 PRO A N 1
ATOM 1784 C CA . PRO A 1 220 ? 18.389 -13.298 -6.869 1.00 98.38 220 PRO A CA 1
ATOM 1785 C C . PRO A 1 220 ? 16.995 -13.889 -7.102 1.00 98.38 220 PRO A C 1
ATOM 1787 O O . PRO A 1 220 ? 16.531 -14.024 -8.235 1.00 98.38 220 PRO A O 1
ATOM 1790 N N . GLN A 1 221 ? 16.309 -14.209 -6.011 1.00 98.38 221 GLN A N 1
ATOM 1791 C CA . GLN A 1 221 ? 14.917 -14.641 -6.035 1.00 98.38 221 GLN A CA 1
ATOM 1792 C C . GLN A 1 221 ? 13.990 -13.419 -6.087 1.00 98.38 221 GLN A C 1
ATOM 1794 O O . GLN A 1 221 ? 14.255 -12.392 -5.458 1.00 98.38 221 GLN A O 1
ATOM 1799 N N . LEU A 1 222 ? 12.895 -13.515 -6.850 1.00 98.44 222 LEU A N 1
ATOM 1800 C CA . LEU A 1 222 ? 11.983 -12.381 -7.037 1.00 98.44 222 LEU A CA 1
ATOM 1801 C C . LEU A 1 222 ? 11.292 -11.950 -5.738 1.00 98.44 222 LEU A C 1
ATOM 1803 O O . LEU A 1 222 ? 10.968 -10.772 -5.607 1.00 98.44 222 LEU A O 1
ATOM 1807 N N . GLU A 1 223 ? 11.058 -12.869 -4.799 1.00 97.00 223 GLU A N 1
ATOM 1808 C CA . GLU A 1 223 ? 10.377 -12.579 -3.532 1.00 97.00 223 GLU A CA 1
ATOM 1809 C C . GLU A 1 223 ? 11.186 -11.599 -2.672 1.00 97.00 223 GLU A C 1
ATOM 1811 O O . GLU A 1 223 ? 10.688 -10.540 -2.289 1.00 97.00 223 GLU A O 1
ATOM 1816 N N . GLU A 1 224 ? 12.468 -11.879 -2.441 1.00 96.50 224 GLU A N 1
ATOM 1817 C CA . GLU A 1 224 ? 13.380 -11.022 -1.681 1.00 96.50 224 GLU A CA 1
ATOM 1818 C C . GLU A 1 224 ? 13.534 -9.650 -2.340 1.00 96.50 224 GLU A C 1
ATOM 1820 O O . GLU A 1 224 ? 13.481 -8.621 -1.661 1.00 96.50 224 GLU A O 1
ATOM 1825 N N . VAL A 1 225 ? 13.653 -9.620 -3.670 1.00 98.44 225 VAL A N 1
ATOM 1826 C CA . VAL A 1 225 ? 13.744 -8.366 -4.428 1.00 98.44 225 VAL A CA 1
ATOM 1827 C C . VAL A 1 225 ? 12.441 -7.569 -4.339 1.00 98.44 225 VAL A C 1
ATOM 1829 O O . VAL A 1 225 ? 12.468 -6.356 -4.132 1.00 98.44 225 VAL A O 1
ATOM 1832 N N . SER A 1 226 ? 11.290 -8.234 -4.445 1.00 97.94 226 SER A N 1
ATOM 1833 C CA . SER A 1 226 ? 9.971 -7.619 -4.280 1.00 97.94 226 SER A CA 1
ATOM 1834 C C . SER A 1 226 ? 9.807 -7.024 -2.880 1.00 97.94 226 SER A C 1
ATOM 1836 O O . SER A 1 226 ? 9.338 -5.896 -2.735 1.00 97.94 226 SER A O 1
ATOM 1838 N N . ASN A 1 227 ? 10.242 -7.733 -1.838 1.00 94.12 227 ASN A N 1
ATOM 1839 C CA . ASN A 1 227 ? 10.202 -7.255 -0.455 1.00 94.12 227 ASN A CA 1
ATOM 1840 C C . ASN A 1 227 ? 11.127 -6.052 -0.230 1.00 94.12 227 ASN A C 1
ATOM 1842 O O . ASN A 1 227 ? 10.732 -5.077 0.419 1.00 94.12 227 ASN A O 1
ATOM 1846 N N . PHE A 1 228 ? 12.318 -6.061 -0.829 1.00 95.94 228 PHE A N 1
ATOM 1847 C CA . PHE A 1 228 ? 13.220 -4.913 -0.814 1.00 95.94 228 PHE A CA 1
ATOM 1848 C C . PHE A 1 228 ? 12.592 -3.687 -1.489 1.00 95.94 228 PHE A C 1
ATOM 1850 O O . PHE A 1 228 ? 12.515 -2.625 -0.865 1.00 95.94 228 PHE A O 1
ATOM 1857 N N . LEU A 1 229 ? 12.063 -3.837 -2.709 1.00 97.94 229 LEU A N 1
ATOM 1858 C CA . LEU A 1 229 ? 11.390 -2.758 -3.441 1.00 97.94 229 LEU A CA 1
ATOM 1859 C C . LEU A 1 229 ? 10.192 -2.194 -2.668 1.00 97.94 229 LEU A C 1
ATOM 1861 O O . LEU A 1 229 ? 10.037 -0.970 -2.591 1.00 97.94 229 LEU A O 1
ATOM 1865 N N . GLN A 1 230 ? 9.397 -3.056 -2.027 1.00 94.50 230 GLN A N 1
ATOM 1866 C CA . GLN A 1 230 ? 8.265 -2.629 -1.205 1.00 94.50 230 GLN A CA 1
ATOM 1867 C C . GLN A 1 230 ? 8.742 -1.748 -0.046 1.00 94.50 230 GLN A C 1
ATOM 1869 O O . GLN A 1 230 ? 8.139 -0.712 0.231 1.00 94.50 230 GLN A O 1
ATOM 1874 N N . SER A 1 231 ? 9.868 -2.104 0.577 1.00 88.81 231 SER A N 1
ATOM 1875 C CA . SER A 1 231 ? 10.452 -1.341 1.682 1.00 88.81 231 SER A CA 1
ATOM 1876 C C . SER A 1 231 ? 11.086 -0.006 1.267 1.00 88.81 231 SER A C 1
ATOM 1878 O O . SER A 1 231 ? 11.230 0.879 2.111 1.00 88.81 231 SER A O 1
ATOM 1880 N N . CYS A 1 232 ? 11.473 0.144 -0.004 1.00 91.56 232 CYS A N 1
ATOM 1881 C CA . CYS A 1 232 ? 12.097 1.360 -0.528 1.00 91.56 232 CYS A CA 1
ATOM 1882 C C . CYS A 1 232 ? 11.071 2.341 -1.097 1.00 91.56 232 CYS A C 1
ATOM 1884 O O . CYS A 1 232 ? 11.109 3.528 -0.784 1.00 91.56 232 CYS A O 1
ATOM 1886 N N . THR A 1 233 ? 10.180 1.855 -1.962 1.00 95.31 233 THR A N 1
ATOM 1887 C CA . THR A 1 233 ? 9.280 2.696 -2.764 1.00 95.31 233 THR A CA 1
ATOM 1888 C C . THR A 1 233 ? 7.877 2.106 -2.884 1.00 95.31 233 THR A C 1
ATOM 1890 O O . THR A 1 233 ? 7.060 2.621 -3.643 1.00 95.31 233 THR A O 1
ATOM 1893 N N . GLY A 1 234 ? 7.553 1.009 -2.203 1.00 95.50 234 GLY A N 1
ATOM 1894 C CA . GLY A 1 234 ? 6.267 0.329 -2.377 1.00 95.50 234 GLY A CA 1
ATOM 1895 C C . GLY A 1 234 ? 6.099 -0.383 -3.727 1.00 95.50 234 GLY A C 1
ATOM 1896 O O . GLY A 1 234 ? 5.018 -0.915 -3.986 1.00 95.50 234 GLY A O 1
ATOM 1897 N N . PHE A 1 235 ? 7.129 -0.401 -4.588 1.00 98.25 235 PHE A N 1
ATOM 1898 C CA . PHE A 1 235 ? 7.133 -1.246 -5.783 1.00 98.25 235 PHE A CA 1
ATOM 1899 C C . PHE A 1 235 ? 7.169 -2.720 -5.405 1.00 98.25 235 PHE A C 1
ATOM 1901 O O . PHE A 1 235 ? 7.762 -3.089 -4.401 1.00 98.25 235 PHE A O 1
ATOM 1908 N N . ARG A 1 236 ? 6.552 -3.569 -6.221 1.00 98.06 236 ARG A N 1
ATOM 1909 C CA . ARG A 1 236 ? 6.586 -5.023 -6.051 1.00 98.06 236 ARG A CA 1
ATOM 1910 C C . ARG A 1 236 ? 6.740 -5.721 -7.387 1.00 98.06 236 ARG A C 1
ATOM 1912 O O . ARG A 1 236 ? 6.297 -5.205 -8.416 1.00 98.06 236 ARG A O 1
ATOM 1919 N N . LEU A 1 237 ? 7.331 -6.905 -7.344 1.00 98.44 237 LEU A N 1
ATOM 1920 C CA . LEU A 1 237 ? 7.431 -7.773 -8.506 1.00 98.44 237 LEU A CA 1
ATOM 1921 C C . LEU A 1 237 ? 6.217 -8.694 -8.581 1.00 98.44 237 LEU A C 1
ATOM 1923 O O . LEU A 1 237 ? 5.626 -9.063 -7.566 1.00 98.44 237 LEU A O 1
ATOM 1927 N N . ARG A 1 238 ? 5.853 -9.060 -9.805 1.00 98.00 238 ARG A N 1
ATOM 1928 C CA . ARG A 1 238 ? 4.873 -10.098 -10.102 1.00 98.00 238 ARG A CA 1
ATOM 1929 C C . ARG A 1 238 ? 5.460 -11.017 -11.174 1.00 98.00 238 ARG A C 1
ATOM 1931 O O . ARG A 1 238 ? 5.811 -10.496 -12.233 1.00 98.00 238 ARG A O 1
ATOM 1938 N N . PRO A 1 239 ? 5.544 -12.341 -10.949 1.00 97.69 239 PRO A N 1
ATOM 1939 C CA . PRO A 1 239 ? 6.031 -13.252 -11.975 1.00 97.69 239 PRO A CA 1
ATOM 1940 C C . PRO A 1 239 ? 5.098 -13.216 -13.190 1.00 97.69 239 PRO A C 1
ATOM 1942 O O . PRO A 1 239 ? 3.875 -13.308 -13.050 1.00 97.69 239 PRO A O 1
ATOM 1945 N N . VAL A 1 240 ? 5.672 -13.078 -14.383 1.00 94.81 240 VAL A N 1
ATOM 1946 C CA . VAL A 1 240 ? 4.949 -13.133 -15.657 1.00 94.81 240 VAL A CA 1
ATOM 1947 C C . VAL A 1 240 ? 5.603 -14.149 -16.588 1.00 94.81 240 VAL A C 1
ATOM 1949 O O . VAL A 1 240 ? 6.825 -14.287 -16.619 1.00 94.81 240 VAL A O 1
ATOM 1952 N N . ALA A 1 241 ? 4.785 -14.889 -17.337 1.00 87.38 241 ALA A N 1
ATOM 1953 C CA . ALA A 1 241 ? 5.274 -15.961 -18.203 1.00 87.38 241 ALA A CA 1
ATOM 1954 C C . ALA A 1 241 ? 5.955 -15.446 -19.488 1.00 87.38 241 ALA A C 1
ATOM 1956 O O . ALA A 1 241 ? 6.749 -16.173 -20.077 1.00 87.38 241 ALA A O 1
ATOM 1957 N N . GLY A 1 242 ? 5.652 -14.218 -19.917 1.00 86.44 242 GLY A N 1
ATOM 1958 C CA . GLY A 1 242 ? 6.155 -13.597 -21.144 1.00 86.44 242 GLY A CA 1
ATOM 1959 C C . GLY A 1 242 ? 5.628 -12.168 -21.308 1.00 86.44 242 GLY A C 1
ATOM 1960 O O . GLY A 1 242 ? 5.231 -11.540 -20.325 1.00 86.44 242 GLY A O 1
ATOM 1961 N N . LEU A 1 243 ? 5.589 -11.651 -22.539 1.00 82.06 243 LEU A N 1
ATOM 1962 C CA . LEU A 1 243 ? 5.129 -10.282 -22.793 1.00 82.06 243 LEU A CA 1
ATOM 1963 C C . LEU A 1 243 ? 3.602 -10.161 -22.720 1.00 82.06 243 LEU A C 1
ATOM 1965 O O . LEU A 1 243 ? 2.870 -10.878 -23.405 1.00 82.06 243 LEU A O 1
ATOM 1969 N N . LEU A 1 244 ? 3.140 -9.204 -21.916 1.00 85.75 244 LEU A N 1
ATOM 1970 C CA . LEU A 1 244 ? 1.747 -8.759 -21.860 1.00 85.75 244 LEU A CA 1
ATOM 1971 C C . LEU A 1 244 ? 1.457 -7.725 -22.955 1.00 85.75 244 LEU A C 1
ATOM 1973 O O . LEU A 1 244 ? 2.370 -7.166 -23.566 1.00 85.75 244 LEU A O 1
ATOM 1977 N N . SER A 1 245 ? 0.176 -7.410 -23.162 1.00 87.19 245 SER A N 1
ATOM 1978 C CA . SER A 1 245 ? -0.194 -6.228 -23.945 1.00 87.19 245 SER A CA 1
ATOM 1979 C C . SER A 1 245 ? 0.384 -4.957 -23.316 1.00 87.19 245 SER A C 1
ATOM 1981 O O . SER A 1 245 ? 0.533 -4.864 -22.092 1.00 87.19 245 SER A O 1
ATOM 1983 N N . SER A 1 246 ? 0.670 -3.935 -24.130 1.00 90.31 246 SER A N 1
ATOM 1984 C CA . SER A 1 246 ? 1.175 -2.662 -23.598 1.00 90.31 246 SER A CA 1
ATOM 1985 C C . SER A 1 246 ? 0.186 -2.032 -22.614 1.00 90.31 246 SER A C 1
ATOM 1987 O O . SER A 1 246 ? 0.605 -1.412 -21.643 1.00 90.31 246 SER A O 1
ATOM 1989 N N . ARG A 1 247 ? -1.126 -2.218 -22.818 1.00 92.94 247 ARG A N 1
ATOM 1990 C CA . ARG A 1 247 ? -2.152 -1.736 -21.884 1.00 92.94 247 ARG A CA 1
ATOM 1991 C C . ARG A 1 247 ? -2.037 -2.426 -20.527 1.00 92.94 247 ARG A C 1
ATOM 1993 O O . ARG A 1 247 ? -1.993 -1.740 -19.511 1.00 92.94 247 ARG A O 1
ATOM 2000 N N . ASP A 1 248 ? -1.987 -3.754 -20.516 1.00 89.69 248 ASP A N 1
ATOM 2001 C CA . ASP A 1 248 ? -1.956 -4.556 -19.290 1.00 89.69 248 ASP A CA 1
ATOM 2002 C C . ASP A 1 248 ? -0.662 -4.329 -18.497 1.00 89.69 248 ASP A C 1
ATOM 2004 O O . ASP A 1 248 ? -0.692 -4.121 -17.280 1.00 89.69 248 ASP A O 1
ATOM 2008 N N . PHE A 1 249 ? 0.477 -4.296 -19.192 1.00 94.75 249 PHE A N 1
ATOM 2009 C CA . PHE A 1 249 ? 1.771 -4.043 -18.569 1.00 94.75 249 PHE A CA 1
ATOM 2010 C C . PHE A 1 249 ? 1.842 -2.643 -17.944 1.00 94.75 249 PHE A C 1
ATOM 2012 O O . PHE A 1 249 ? 2.169 -2.507 -16.762 1.00 94.75 249 PHE A O 1
ATOM 2019 N N . LEU A 1 250 ? 1.476 -1.600 -18.705 1.00 97.38 250 LEU A N 1
ATOM 2020 C CA . LEU A 1 250 ? 1.483 -0.222 -18.206 1.00 97.38 250 LEU A CA 1
ATOM 2021 C C . LEU A 1 250 ? 0.459 -0.022 -17.081 1.00 97.38 250 LEU A C 1
ATOM 2023 O O . LEU A 1 250 ? 0.750 0.693 -16.121 1.00 97.38 250 LEU A O 1
ATOM 2027 N N . ALA A 1 251 ? -0.699 -0.687 -17.137 1.00 96.19 251 ALA A N 1
ATOM 2028 C CA . ALA A 1 251 ? -1.679 -0.643 -16.058 1.00 96.19 251 ALA A CA 1
ATOM 2029 C C . ALA A 1 251 ? -1.093 -1.161 -14.735 1.00 96.19 251 ALA A C 1
ATOM 2031 O O . ALA A 1 251 ? -1.337 -0.550 -13.696 1.00 96.19 251 ALA A O 1
ATOM 2032 N N . GLY A 1 252 ? -0.258 -2.208 -14.762 1.00 97.50 252 GLY A N 1
ATOM 2033 C CA . GLY A 1 252 ? 0.465 -2.699 -13.581 1.00 97.50 252 GLY A CA 1
ATOM 2034 C C . GLY A 1 252 ? 1.328 -1.626 -12.905 1.00 97.50 252 GLY A C 1
ATOM 2035 O O . GLY A 1 252 ? 1.297 -1.477 -11.679 1.00 97.50 252 GLY A O 1
ATOM 2036 N N . LEU A 1 253 ? 2.013 -0.789 -13.694 1.00 98.31 253 LEU A N 1
ATOM 2037 C CA . LEU A 1 253 ? 2.860 0.289 -13.169 1.00 98.31 253 LEU A CA 1
ATOM 2038 C C . LEU A 1 253 ? 2.064 1.322 -12.358 1.00 98.31 253 LEU A C 1
ATOM 2040 O O . LEU A 1 253 ? 2.613 1.911 -11.425 1.00 98.31 253 LEU A O 1
ATOM 2044 N N . ALA A 1 254 ? 0.769 1.516 -12.642 1.00 97.62 254 ALA A N 1
ATOM 2045 C CA . ALA A 1 254 ? -0.089 2.419 -11.868 1.00 97.62 254 ALA A CA 1
ATOM 2046 C C . ALA A 1 254 ? -0.194 1.997 -10.389 1.00 97.62 254 ALA A C 1
ATOM 2048 O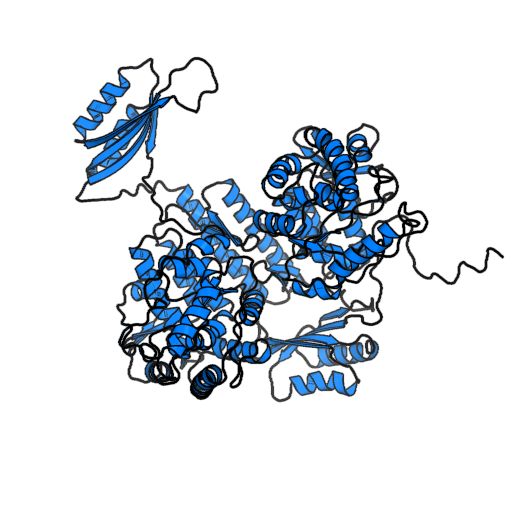 O . ALA A 1 254 ? -0.286 2.850 -9.500 1.00 97.62 254 ALA A O 1
ATOM 2049 N N . PHE A 1 255 ? -0.098 0.689 -10.132 1.00 97.88 255 PHE A N 1
ATOM 2050 C CA . PHE A 1 255 ? -0.121 0.059 -8.809 1.00 97.88 255 PHE A CA 1
ATOM 2051 C C . PHE A 1 255 ? 1.279 -0.158 -8.227 1.00 97.88 255 PHE A C 1
ATOM 2053 O O . PHE A 1 255 ? 1.420 -0.825 -7.204 1.00 97.88 255 PHE A O 1
ATOM 2060 N N . ARG A 1 256 ? 2.324 0.376 -8.879 1.00 98.31 256 ARG A N 1
ATOM 2061 C CA . ARG A 1 256 ? 3.728 0.052 -8.586 1.00 98.31 256 ARG A CA 1
ATOM 2062 C C . ARG A 1 256 ? 3.999 -1.459 -8.656 1.00 98.31 256 ARG A C 1
ATOM 2064 O O . ARG A 1 256 ? 4.783 -1.999 -7.881 1.00 98.31 256 ARG A O 1
ATOM 2071 N N . VAL A 1 257 ? 3.338 -2.152 -9.583 1.00 98.62 257 VAL A N 1
ATOM 2072 C CA . VAL A 1 257 ? 3.563 -3.574 -9.856 1.00 98.62 257 VAL A CA 1
ATOM 2073 C C . VAL A 1 257 ? 4.341 -3.698 -11.152 1.00 98.62 257 VAL A C 1
ATOM 2075 O O . VAL A 1 257 ? 3.867 -3.285 -12.210 1.00 98.62 257 VAL A O 1
ATOM 2078 N N . PHE A 1 258 ? 5.532 -4.275 -11.065 1.00 98.56 258 PHE A N 1
ATOM 2079 C CA . PHE A 1 258 ? 6.336 -4.606 -12.228 1.00 98.56 258 PHE A CA 1
ATOM 2080 C C . PHE A 1 258 ? 6.200 -6.098 -12.545 1.00 98.56 258 PHE A C 1
ATOM 2082 O O . PHE A 1 258 ? 6.481 -6.952 -11.701 1.00 98.56 258 PHE A O 1
ATOM 2089 N N . HIS A 1 259 ? 5.729 -6.401 -13.753 1.00 97.94 259 HIS A N 1
ATOM 2090 C CA . HIS A 1 259 ? 5.631 -7.766 -14.260 1.00 97.94 259 HIS A CA 1
ATOM 2091 C C . HIS A 1 259 ? 7.021 -8.204 -14.722 1.00 97.94 259 HIS A C 1
ATOM 2093 O O . HIS A 1 259 ? 7.545 -7.618 -15.660 1.00 97.94 259 HIS A O 1
ATOM 2099 N N . SER A 1 260 ? 7.608 -9.193 -14.050 1.00 97.56 260 SER A N 1
ATOM 2100 C CA . SER A 1 260 ? 8.995 -9.627 -14.244 1.00 97.56 260 SER A CA 1
ATOM 2101 C C . SER A 1 260 ? 9.036 -11.111 -14.583 1.00 97.56 260 SER A C 1
ATOM 2103 O O . SER A 1 260 ? 8.355 -11.921 -13.948 1.00 97.56 260 SER A O 1
ATOM 2105 N N . THR A 1 261 ? 9.822 -11.479 -15.589 1.00 97.31 261 THR A N 1
ATOM 2106 C CA . THR A 1 261 ? 10.066 -12.888 -15.915 1.00 97.31 261 THR A CA 1
ATOM 2107 C C . THR A 1 261 ? 10.981 -13.552 -14.876 1.00 97.31 261 THR A C 1
ATOM 2109 O O . THR A 1 261 ? 11.748 -12.884 -14.184 1.00 97.31 261 THR A O 1
ATOM 2112 N N . GLN A 1 262 ? 10.891 -14.883 -14.745 1.00 97.81 262 GLN A N 1
ATOM 2113 C CA . GLN A 1 262 ? 11.780 -15.687 -13.881 1.00 97.81 262 GLN A CA 1
ATOM 2114 C C . GLN A 1 262 ? 12.810 -16.518 -14.655 1.00 97.81 262 GLN A C 1
ATOM 2116 O O . GLN A 1 262 ? 13.764 -17.020 -14.071 1.00 97.81 262 GLN A O 1
ATOM 2121 N N . TYR A 1 263 ? 12.631 -16.689 -15.965 1.00 97.06 263 TYR A N 1
ATOM 2122 C CA . TYR A 1 263 ? 13.555 -17.482 -16.768 1.00 97.06 263 TYR A CA 1
ATOM 2123 C C . TYR A 1 263 ? 14.815 -16.687 -17.116 1.00 97.06 263 TYR A C 1
ATOM 2125 O O . TYR A 1 263 ? 14.792 -15.463 -17.208 1.00 97.06 263 TYR A O 1
ATOM 2133 N N . ILE A 1 264 ? 15.911 -17.393 -17.385 1.00 97.50 264 ILE A N 1
ATOM 2134 C CA . ILE A 1 264 ? 17.159 -16.802 -17.877 1.00 97.50 264 ILE A CA 1
ATOM 2135 C C . ILE A 1 264 ? 17.364 -17.100 -19.365 1.00 97.50 264 ILE A C 1
ATOM 2137 O O . ILE A 1 264 ? 16.906 -18.127 -19.879 1.00 97.50 264 ILE A O 1
ATOM 2141 N N . ARG A 1 265 ? 18.056 -16.204 -20.077 1.00 95.19 265 ARG A N 1
ATOM 2142 C CA . ARG A 1 265 ? 18.477 -16.396 -21.471 1.00 95.19 265 ARG A CA 1
ATOM 2143 C C . ARG A 1 265 ? 19.301 -17.674 -21.645 1.00 95.19 265 ARG A C 1
ATOM 2145 O O . ARG A 1 265 ? 19.972 -18.141 -20.729 1.00 95.19 265 ARG A O 1
ATOM 2152 N N . HIS A 1 266 ? 19.290 -18.214 -22.858 1.00 95.75 266 HIS A N 1
ATOM 2153 C CA . HIS A 1 266 ? 20.012 -19.442 -23.185 1.00 95.75 266 HIS A CA 1
ATOM 2154 C C . HIS A 1 266 ? 21.543 -19.277 -23.065 1.00 95.75 266 HIS A C 1
ATOM 2156 O O . HIS A 1 266 ? 22.122 -18.345 -23.635 1.00 95.75 266 HIS A O 1
ATOM 2162 N N . GLY A 1 267 ? 22.217 -20.230 -22.409 1.00 94.19 267 GLY A N 1
ATOM 2163 C CA . GLY A 1 267 ? 23.651 -20.157 -22.087 1.00 94.19 267 GLY A CA 1
ATOM 2164 C C . GLY A 1 267 ? 24.591 -20.079 -23.296 1.00 94.19 267 GLY A C 1
ATOM 2165 O O . GLY A 1 267 ? 25.712 -19.590 -23.188 1.00 94.19 267 GLY A O 1
ATOM 2166 N N . SER A 1 268 ? 24.135 -20.471 -24.491 1.00 93.50 268 SER A N 1
ATOM 2167 C CA . SER A 1 268 ? 24.929 -20.345 -25.725 1.00 93.50 268 SER A CA 1
ATOM 2168 C C . SER A 1 268 ? 25.098 -18.902 -26.225 1.00 93.50 268 SER A C 1
ATOM 2170 O O . SER A 1 268 ? 25.933 -18.656 -27.096 1.00 93.50 268 SER A O 1
ATOM 2172 N N . LYS A 1 269 ? 24.262 -17.958 -25.768 1.00 90.44 269 LYS A N 1
ATOM 2173 C CA . LYS A 1 269 ? 24.294 -16.540 -26.168 1.00 90.44 269 LYS A CA 1
ATOM 2174 C C . LYS A 1 269 ? 24.094 -15.629 -24.942 1.00 90.44 269 LYS A C 1
ATOM 2176 O O . LYS A 1 269 ? 23.124 -14.881 -24.886 1.00 90.44 269 LYS A O 1
ATOM 2181 N N . PRO A 1 270 ? 25.022 -15.625 -23.969 1.00 89.50 270 PRO A N 1
ATOM 2182 C CA . PRO A 1 270 ? 24.839 -14.882 -22.718 1.00 89.50 270 PRO A CA 1
ATOM 2183 C C . PRO A 1 270 ? 24.788 -13.359 -22.936 1.00 89.50 270 PRO A C 1
ATOM 2185 O O . PRO A 1 270 ? 24.134 -12.633 -22.194 1.00 89.50 270 PRO A O 1
ATOM 2188 N N . MET A 1 271 ? 25.435 -12.860 -23.991 1.00 85.19 271 MET A N 1
ATOM 2189 C CA . MET A 1 271 ? 25.581 -11.423 -24.250 1.00 85.19 271 MET A CA 1
ATOM 2190 C C . MET A 1 271 ? 24.414 -10.783 -25.014 1.00 85.19 271 MET A C 1
ATOM 2192 O O . MET A 1 271 ? 24.428 -9.573 -25.218 1.00 85.19 271 MET A O 1
ATOM 2196 N N . TYR A 1 272 ? 23.434 -11.564 -25.480 1.00 79.25 272 TYR A N 1
ATOM 2197 C CA . TYR A 1 272 ? 22.317 -11.043 -26.266 1.00 79.25 272 TYR A CA 1
ATOM 2198 C C . TYR A 1 272 ? 21.065 -11.899 -26.097 1.00 79.25 272 TYR A C 1
ATOM 2200 O O . TYR A 1 272 ? 21.113 -13.117 -26.263 1.00 79.25 272 TYR A O 1
ATOM 2208 N N . THR A 1 273 ? 19.938 -11.237 -25.860 1.00 83.25 273 THR A N 1
ATOM 2209 C CA . THR A 1 273 ? 18.606 -11.836 -25.886 1.00 83.25 273 THR A CA 1
ATOM 2210 C C . THR A 1 273 ? 17.613 -10.822 -26.463 1.00 83.25 273 THR A C 1
ATOM 2212 O O . THR A 1 273 ? 17.713 -9.641 -26.128 1.00 83.25 273 THR A O 1
ATOM 2215 N N . PRO A 1 274 ? 16.688 -11.238 -27.346 1.00 75.62 274 PRO A N 1
ATOM 2216 C CA . PRO A 1 274 ? 15.552 -10.409 -27.748 1.00 75.62 274 PRO A CA 1
ATOM 2217 C C . PRO A 1 274 ? 14.424 -10.415 -26.698 1.00 75.62 274 PRO A C 1
ATOM 2219 O O . PRO A 1 274 ? 13.507 -9.604 -26.785 1.00 75.62 274 PRO A O 1
ATOM 2222 N N . GLU A 1 275 ? 14.479 -11.334 -25.731 1.00 85.25 275 GLU A N 1
ATOM 2223 C CA . GLU A 1 275 ? 13.490 -11.496 -24.664 1.00 85.25 275 GLU A CA 1
ATOM 2224 C C . GLU A 1 275 ? 13.953 -10.813 -23.366 1.00 85.25 275 GLU A C 1
ATOM 2226 O O . GLU A 1 275 ? 15.146 -10.901 -23.045 1.00 85.25 275 GLU A O 1
ATOM 2231 N N . PRO A 1 276 ? 13.039 -10.208 -22.583 1.00 90.94 276 PRO A N 1
ATOM 2232 C CA . PRO A 1 276 ? 13.349 -9.662 -21.265 1.00 90.94 276 PRO A CA 1
ATOM 2233 C C . PRO A 1 276 ? 13.475 -10.802 -20.244 1.00 90.94 276 PRO A C 1
ATOM 2235 O O . PRO A 1 276 ? 12.520 -11.161 -19.566 1.00 90.94 276 PRO A O 1
ATOM 2238 N N . ASP A 1 277 ? 14.648 -11.430 -20.177 1.00 95.88 277 ASP A N 1
ATOM 2239 C CA . ASP A 1 277 ? 14.961 -12.474 -19.197 1.00 95.88 277 ASP A CA 1
ATOM 2240 C C . ASP A 1 277 ? 15.318 -11.888 -17.819 1.00 95.88 277 ASP A C 1
ATOM 2242 O O . ASP A 1 277 ? 15.535 -10.686 -17.676 1.00 95.88 277 ASP A O 1
ATOM 2246 N N . ILE A 1 278 ? 15.492 -12.741 -16.807 1.00 97.81 278 ILE A N 1
ATOM 2247 C CA . ILE A 1 278 ? 15.799 -12.335 -15.425 1.00 97.81 278 ILE A CA 1
ATOM 2248 C C . ILE A 1 278 ? 17.016 -11.395 -15.308 1.00 97.81 278 ILE A C 1
ATOM 2250 O O . ILE A 1 278 ? 17.052 -10.530 -14.435 1.00 97.81 278 ILE A O 1
ATOM 2254 N N . CYS A 1 279 ? 18.007 -11.507 -16.202 1.00 97.94 279 CYS A N 1
ATOM 2255 C CA . CYS A 1 279 ? 19.134 -10.575 -16.269 1.00 97.94 279 CYS A CA 1
ATOM 2256 C C . CYS A 1 279 ? 18.676 -9.148 -16.605 1.00 97.94 279 CYS A C 1
ATOM 2258 O O . CYS A 1 279 ? 19.124 -8.195 -15.969 1.00 97.94 279 CYS A O 1
ATOM 2260 N N . HIS A 1 280 ? 17.796 -8.995 -17.596 1.00 97.75 280 HIS A N 1
ATOM 2261 C CA . HIS A 1 280 ? 17.222 -7.706 -17.972 1.00 97.75 280 HIS A CA 1
ATOM 2262 C C . HIS A 1 280 ? 16.396 -7.103 -16.834 1.00 97.75 280 HIS A C 1
ATOM 2264 O O . HIS A 1 280 ? 16.627 -5.954 -16.446 1.00 97.75 280 HIS A O 1
ATOM 2270 N N . GLU A 1 281 ? 15.529 -7.908 -16.225 1.00 98.00 281 GLU A N 1
ATOM 2271 C CA . GLU A 1 281 ? 14.651 -7.454 -15.147 1.00 98.00 281 GLU A CA 1
ATOM 2272 C C . GLU A 1 281 ? 15.443 -7.000 -13.914 1.00 98.00 281 GLU A C 1
ATOM 2274 O O . GLU A 1 281 ? 15.292 -5.875 -13.424 1.00 98.00 281 GLU A O 1
ATOM 2279 N N . LEU A 1 282 ? 16.339 -7.860 -13.422 1.00 98.50 282 LEU A N 1
ATOM 2280 C CA . LEU A 1 282 ? 17.030 -7.638 -12.157 1.00 98.50 282 LEU A CA 1
ATOM 2281 C C . LEU A 1 282 ? 18.161 -6.617 -12.256 1.00 98.50 282 LEU A C 1
ATOM 2283 O O . LEU A 1 282 ? 18.390 -5.888 -11.291 1.00 98.50 282 LEU A O 1
ATOM 2287 N N . LEU A 1 283 ? 18.884 -6.563 -13.376 1.00 98.31 283 LEU A N 1
ATOM 2288 C CA . LEU A 1 283 ? 20.030 -5.660 -13.535 1.00 98.31 283 LEU A CA 1
ATOM 2289 C C . LEU A 1 283 ? 19.638 -4.329 -14.183 1.00 98.31 283 LEU A C 1
ATOM 2291 O O . LEU A 1 283 ? 20.244 -3.300 -13.882 1.00 98.31 283 LEU A O 1
ATOM 2295 N N . GLY A 1 284 ? 18.626 -4.340 -15.052 1.00 97.81 284 GLY A N 1
ATOM 2296 C CA . GLY A 1 284 ? 18.131 -3.154 -15.737 1.00 97.81 284 GLY A CA 1
ATOM 2297 C C . GLY A 1 284 ? 17.122 -2.370 -14.903 1.00 97.81 284 GLY A C 1
ATOM 2298 O O . GLY A 1 284 ? 17.372 -1.218 -14.543 1.00 97.81 284 GLY A O 1
ATOM 2299 N N . HIS A 1 285 ? 15.987 -2.992 -14.583 1.00 98.69 285 HIS A N 1
ATOM 2300 C CA . HIS A 1 285 ? 14.833 -2.298 -14.009 1.00 98.69 285 HIS A CA 1
ATOM 2301 C C . HIS A 1 285 ? 14.899 -2.111 -12.488 1.00 98.69 285 HIS A C 1
ATOM 2303 O O . HIS A 1 285 ? 14.708 -0.999 -11.983 1.00 98.69 285 HIS A O 1
ATOM 2309 N N . VAL A 1 286 ? 15.156 -3.194 -11.744 1.00 98.69 286 VAL A N 1
ATOM 2310 C CA . VAL A 1 286 ? 15.044 -3.222 -10.272 1.00 98.69 286 VAL A CA 1
ATOM 2311 C C . VAL A 1 286 ? 15.815 -2.095 -9.567 1.00 98.69 286 VAL A C 1
ATOM 2313 O O . VAL A 1 286 ? 15.221 -1.455 -8.693 1.00 98.69 286 VAL A O 1
ATOM 2316 N N . PRO A 1 287 ? 17.081 -1.776 -9.920 1.00 98.62 287 PRO A N 1
ATOM 2317 C CA . PRO A 1 287 ? 17.831 -0.744 -9.207 1.00 98.62 287 PRO A CA 1
ATOM 2318 C C . PRO A 1 287 ? 17.143 0.623 -9.221 1.00 98.62 287 PRO A C 1
ATOM 2320 O O . PRO A 1 287 ? 17.219 1.365 -8.244 1.00 98.62 287 PRO A O 1
ATOM 2323 N N . LEU A 1 288 ? 16.445 0.960 -10.307 1.00 98.62 288 LEU A N 1
ATOM 2324 C CA . LEU A 1 288 ? 15.750 2.237 -10.412 1.00 98.62 288 LEU A CA 1
ATOM 2325 C C . LEU A 1 288 ? 14.362 2.211 -9.791 1.00 98.62 288 LEU A C 1
ATOM 2327 O O . LEU A 1 288 ? 13.939 3.228 -9.251 1.00 98.62 288 LEU A O 1
ATOM 2331 N N . PHE A 1 289 ? 13.667 1.074 -9.766 1.00 98.62 289 PHE A N 1
ATOM 2332 C CA . PHE A 1 289 ? 12.414 0.983 -9.011 1.00 98.62 289 PHE A CA 1
ATOM 2333 C C . PHE A 1 289 ? 12.604 1.173 -7.502 1.00 98.62 289 PHE A C 1
ATOM 2335 O O . PHE A 1 289 ? 11.661 1.586 -6.829 1.00 98.62 289 PHE A O 1
ATOM 2342 N N . ALA A 1 290 ? 13.811 0.960 -6.968 1.00 97.69 290 ALA A N 1
ATOM 2343 C CA . ALA A 1 290 ? 14.143 1.297 -5.582 1.00 97.69 290 ALA A CA 1
ATOM 2344 C C . ALA A 1 290 ? 14.448 2.796 -5.359 1.00 97.69 290 ALA A C 1
ATOM 2346 O O . ALA A 1 290 ? 14.600 3.225 -4.214 1.00 97.69 290 ALA A O 1
ATOM 2347 N N . ASP A 1 291 ? 14.551 3.613 -6.416 1.00 97.44 291 ASP A N 1
ATOM 2348 C CA . ASP A 1 291 ? 14.641 5.069 -6.297 1.00 97.44 291 ASP A CA 1
ATOM 2349 C C . ASP A 1 291 ? 13.249 5.710 -6.282 1.00 97.44 291 ASP A C 1
ATOM 2351 O O . ASP A 1 291 ? 12.432 5.513 -7.181 1.00 97.44 291 ASP A O 1
ATOM 2355 N N . GLN A 1 292 ? 12.992 6.545 -5.276 1.00 92.44 292 GLN A N 1
ATOM 2356 C CA . GLN A 1 292 ? 11.682 7.156 -5.064 1.00 92.44 292 GLN A CA 1
ATOM 2357 C C . GLN A 1 292 ? 11.220 8.032 -6.238 1.00 92.44 292 GLN A C 1
ATOM 2359 O O . GLN A 1 292 ? 10.034 8.039 -6.576 1.00 92.44 292 GLN A O 1
ATOM 2364 N N . SER A 1 293 ? 12.125 8.782 -6.869 1.00 93.31 293 SER A N 1
ATOM 2365 C CA . SER A 1 293 ? 11.756 9.685 -7.962 1.00 93.31 293 SER A CA 1
ATOM 2366 C C . SER A 1 293 ? 11.475 8.923 -9.258 1.00 93.31 293 SER A C 1
ATOM 2368 O O . SER A 1 293 ? 10.501 9.231 -9.949 1.00 93.31 293 SER A O 1
ATOM 2370 N N . PHE A 1 294 ? 12.242 7.867 -9.539 1.00 98.19 294 PHE A N 1
ATOM 2371 C CA . PHE A 1 294 ? 11.998 6.984 -10.676 1.00 98.19 294 PHE A CA 1
ATOM 2372 C C . PHE A 1 294 ? 10.753 6.104 -10.495 1.00 98.19 294 PHE A C 1
ATOM 2374 O O . PHE A 1 294 ? 9.972 5.935 -11.435 1.00 98.19 294 PHE A O 1
ATOM 2381 N N . ALA A 1 295 ? 10.505 5.600 -9.284 1.00 97.69 295 ALA A N 1
ATOM 2382 C CA . ALA A 1 295 ? 9.279 4.883 -8.943 1.00 97.69 295 ALA A CA 1
ATOM 2383 C C . ALA A 1 295 ? 8.037 5.751 -9.206 1.00 97.69 295 ALA A C 1
ATOM 2385 O O . ALA A 1 295 ? 7.081 5.316 -9.848 1.00 97.69 295 ALA A O 1
ATOM 2386 N N . GLN A 1 296 ? 8.061 7.015 -8.772 1.00 95.19 296 GLN A N 1
ATOM 2387 C CA . GLN A 1 296 ? 6.971 7.956 -9.041 1.00 95.19 296 GLN A CA 1
ATOM 2388 C C . GLN A 1 296 ? 6.824 8.286 -10.529 1.00 95.19 296 GLN A C 1
ATOM 2390 O O . GLN A 1 296 ? 5.698 8.392 -11.009 1.00 95.19 296 GLN A O 1
ATOM 2395 N N . PHE A 1 297 ? 7.935 8.455 -11.251 1.00 97.56 297 PHE A N 1
ATOM 2396 C CA . PHE A 1 297 ? 7.932 8.669 -12.698 1.00 97.56 297 PHE A CA 1
ATOM 2397 C C . PHE A 1 297 ? 7.270 7.498 -13.439 1.00 97.56 297 PHE A C 1
ATOM 2399 O O . PHE A 1 297 ? 6.334 7.708 -14.211 1.00 97.56 297 PHE A O 1
ATOM 2406 N N . SER A 1 298 ? 7.681 6.269 -13.127 1.00 98.38 298 SER A N 1
ATOM 2407 C CA . SER A 1 298 ? 7.138 5.041 -13.719 1.00 98.38 298 SER A CA 1
ATOM 2408 C C . SER A 1 298 ? 5.657 4.848 -13.387 1.00 98.38 298 SER A C 1
ATOM 2410 O O . SER A 1 298 ? 4.854 4.518 -14.259 1.00 98.38 298 SER A O 1
ATOM 2412 N N . GLN A 1 299 ? 5.262 5.134 -12.142 1.00 97.94 299 GLN A N 1
ATOM 2413 C CA . GLN A 1 299 ? 3.858 5.090 -11.734 1.00 97.94 299 GLN A CA 1
ATOM 2414 C C . GLN A 1 299 ? 3.004 6.122 -12.484 1.00 97.94 299 GLN A C 1
ATOM 2416 O O . GLN A 1 299 ? 1.852 5.846 -12.810 1.00 97.94 299 GLN A O 1
ATOM 2421 N N . GLU A 1 300 ? 3.542 7.309 -12.772 1.00 96.75 300 GLU A N 1
ATOM 2422 C CA . GLU A 1 300 ? 2.825 8.347 -13.517 1.00 96.75 300 GLU A CA 1
ATOM 2423 C C . GLU A 1 300 ? 2.544 7.915 -14.967 1.00 96.75 300 GLU A C 1
ATOM 2425 O O . GLU A 1 300 ? 1.452 8.177 -15.472 1.00 96.75 300 GLU A O 1
ATOM 2430 N N . ILE A 1 301 ? 3.472 7.188 -15.605 1.00 97.88 301 ILE A N 1
ATOM 2431 C CA . ILE A 1 301 ? 3.235 6.546 -16.911 1.00 97.88 301 ILE A CA 1
ATOM 2432 C C . ILE A 1 301 ? 2.098 5.523 -16.790 1.00 97.88 301 ILE A C 1
ATOM 2434 O O . ILE A 1 301 ? 1.171 5.530 -17.602 1.00 97.88 301 ILE A O 1
ATOM 2438 N N . GLY A 1 302 ? 2.120 4.689 -15.747 1.00 97.75 302 GLY A N 1
ATOM 2439 C CA . GLY A 1 302 ? 1.056 3.718 -15.509 1.00 97.75 302 GLY A CA 1
ATOM 2440 C C . GLY A 1 302 ? -0.316 4.370 -15.323 1.00 97.75 302 GLY A C 1
ATOM 2441 O O . GLY A 1 302 ? -1.279 3.988 -15.984 1.00 97.75 302 GLY A O 1
ATOM 2442 N N . LEU A 1 303 ? -0.410 5.424 -14.509 1.00 96.12 303 LEU A N 1
ATOM 2443 C CA . LEU A 1 303 ? -1.648 6.191 -14.304 1.00 96.12 303 LEU A CA 1
ATOM 2444 C C . LEU A 1 303 ? -2.151 6.874 -15.584 1.00 96.12 303 LEU A C 1
ATOM 2446 O O . LEU A 1 303 ? -3.362 7.031 -15.772 1.00 96.12 303 LEU A O 1
ATOM 2450 N N . ALA A 1 304 ? -1.246 7.284 -16.475 1.00 95.94 304 ALA A N 1
ATOM 2451 C CA . ALA A 1 304 ? -1.609 7.837 -17.775 1.00 95.94 304 ALA A CA 1
ATOM 2452 C C . ALA A 1 304 ? -2.269 6.791 -18.690 1.00 95.94 304 ALA A C 1
ATOM 2454 O O . ALA A 1 304 ? -3.118 7.163 -19.496 1.00 95.94 304 ALA A O 1
ATOM 2455 N N . SER A 1 305 ? -1.928 5.505 -18.537 1.00 96.25 305 SER A N 1
ATOM 2456 C CA . SER A 1 305 ? -2.462 4.409 -19.362 1.00 96.25 305 SER A CA 1
ATOM 2457 C C . SER A 1 305 ? -3.900 4.001 -19.011 1.00 96.25 305 SER A C 1
ATOM 2459 O O . SER A 1 305 ? -4.651 3.554 -19.879 1.00 96.25 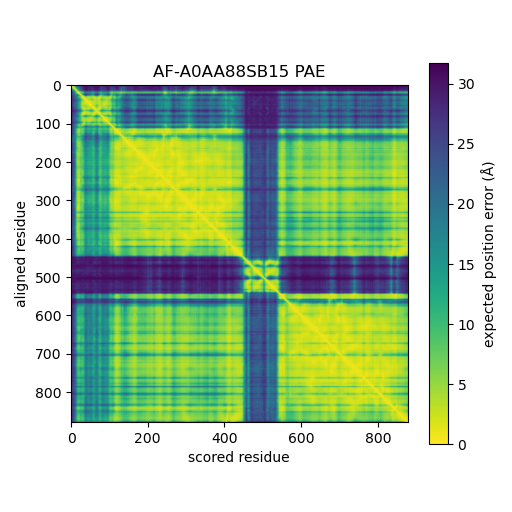305 SER A O 1
ATOM 2461 N N . LEU A 1 306 ? -4.318 4.183 -17.754 1.00 93.94 306 LEU A N 1
ATOM 2462 C CA . LEU A 1 306 ? -5.627 3.730 -17.278 1.00 93.94 306 LEU A CA 1
ATOM 2463 C C . LEU A 1 306 ? -6.765 4.478 -17.990 1.00 93.94 306 LEU A C 1
ATOM 2465 O O . LEU A 1 306 ? -6.858 5.709 -17.921 1.00 93.94 306 LEU A O 1
ATOM 2469 N N . GLY A 1 307 ? -7.618 3.731 -18.695 1.00 88.56 307 GLY A N 1
ATOM 2470 C CA . GLY A 1 307 ? -8.715 4.270 -19.503 1.00 88.56 307 GLY A CA 1
ATOM 2471 C C . GLY A 1 307 ? -8.278 5.056 -20.748 1.00 88.56 307 GLY A C 1
ATOM 2472 O O . GLY A 1 307 ? -9.112 5.710 -21.367 1.00 88.56 307 GLY A O 1
ATOM 2473 N N . ALA A 1 308 ? -6.992 5.042 -21.121 1.00 91.31 308 ALA A N 1
ATOM 2474 C CA . ALA A 1 308 ? -6.511 5.741 -22.312 1.00 91.31 308 ALA A CA 1
ATOM 2475 C C . ALA A 1 308 ? -6.887 4.981 -23.601 1.00 91.31 308 ALA A C 1
ATOM 2477 O O . ALA A 1 308 ? -6.800 3.747 -23.613 1.00 91.31 308 ALA A O 1
ATOM 2478 N N . PRO A 1 309 ? -7.253 5.671 -24.699 1.00 90.06 309 PRO A N 1
ATOM 2479 C CA . PRO A 1 309 ? -7.474 5.031 -26.000 1.00 90.06 309 PRO A CA 1
ATOM 2480 C C . PRO A 1 309 ? -6.217 4.327 -26.525 1.00 90.06 309 PRO A C 1
ATOM 2482 O O . PRO A 1 309 ? -5.106 4.726 -26.185 1.00 90.06 309 PRO A O 1
ATOM 2485 N N . ASP A 1 310 ? -6.376 3.332 -27.400 1.00 86.06 310 ASP A N 1
ATOM 2486 C CA . ASP A 1 310 ? -5.253 2.540 -27.935 1.00 86.06 310 ASP A CA 1
ATOM 2487 C C . ASP A 1 310 ? -4.170 3.384 -28.615 1.00 86.06 310 ASP A C 1
ATOM 2489 O O . ASP A 1 310 ? -2.988 3.146 -28.387 1.00 86.06 310 ASP A O 1
ATOM 2493 N N . GLU A 1 311 ? -4.556 4.425 -29.361 1.00 91.19 311 GLU A N 1
ATOM 2494 C CA . GLU A 1 311 ? -3.604 5.375 -29.960 1.00 91.19 311 GLU A CA 1
ATOM 2495 C C . GLU A 1 311 ? -2.694 6.011 -28.895 1.00 91.19 311 GLU A C 1
ATOM 2497 O O . GLU A 1 311 ? -1.499 6.213 -29.103 1.00 91.19 311 GLU A O 1
ATOM 2502 N N . TYR A 1 312 ? -3.250 6.320 -27.723 1.00 94.31 312 TYR A N 1
ATOM 2503 C CA . TYR A 1 312 ? -2.482 6.874 -26.616 1.00 94.31 312 TYR A CA 1
ATOM 2504 C C . TYR A 1 312 ? -1.699 5.801 -25.859 1.00 94.31 312 TYR A C 1
ATOM 2506 O O . TYR A 1 312 ? -0.638 6.119 -25.332 1.00 94.31 312 TYR A O 1
ATOM 2514 N N . ILE A 1 313 ? -2.150 4.542 -25.835 1.00 94.81 313 ILE A N 1
ATOM 2515 C CA . ILE A 1 313 ? -1.340 3.430 -25.318 1.00 94.81 313 ILE A CA 1
ATOM 2516 C C . ILE A 1 313 ? -0.098 3.221 -26.191 1.00 94.81 313 ILE A C 1
ATOM 2518 O O . ILE A 1 313 ? 0.987 3.074 -25.641 1.00 94.81 313 ILE A O 1
ATOM 2522 N N . GLU A 1 314 ? -0.213 3.281 -27.519 1.00 93.38 314 GLU A N 1
ATOM 2523 C CA . GLU A 1 314 ? 0.936 3.201 -28.438 1.00 93.38 314 GLU A CA 1
ATOM 2524 C C . GLU A 1 314 ? 1.935 4.345 -28.188 1.00 93.38 314 GLU A C 1
ATOM 2526 O O . GLU A 1 314 ? 3.146 4.133 -28.057 1.00 93.38 314 GLU A O 1
ATOM 2531 N N . LYS A 1 315 ? 1.422 5.570 -28.024 1.00 97.00 315 LYS A N 1
ATOM 2532 C CA . LYS A 1 315 ? 2.231 6.744 -27.667 1.00 97.00 315 LYS A CA 1
ATOM 2533 C C . LYS A 1 315 ? 2.901 6.601 -26.299 1.00 97.00 315 LYS A C 1
ATOM 2535 O O . LYS A 1 315 ? 4.073 6.948 -26.157 1.00 97.00 315 LYS A O 1
ATOM 2540 N N . LEU A 1 316 ? 2.193 6.084 -25.296 1.00 97.44 316 LEU A N 1
ATOM 2541 C CA . LEU A 1 316 ? 2.738 5.839 -23.958 1.00 97.44 316 LEU A CA 1
ATOM 2542 C C . LEU A 1 316 ? 3.769 4.707 -23.955 1.00 97.44 316 LEU A C 1
ATOM 2544 O O . LEU A 1 316 ? 4.780 4.840 -23.276 1.00 97.44 316 LEU A O 1
ATOM 2548 N N . ALA A 1 317 ? 3.570 3.649 -24.744 1.00 96.00 317 ALA A N 1
ATOM 2549 C CA . ALA A 1 317 ? 4.558 2.591 -24.946 1.00 96.00 317 ALA A CA 1
ATOM 2550 C C . ALA A 1 317 ? 5.842 3.149 -25.578 1.00 96.00 317 ALA A C 1
ATOM 2552 O O . ALA A 1 317 ? 6.943 2.821 -25.150 1.00 96.00 317 ALA A O 1
ATOM 2553 N N . THR A 1 318 ? 5.713 4.086 -26.520 1.00 97.44 318 THR A N 1
ATOM 2554 C CA . THR A 1 318 ? 6.860 4.797 -27.107 1.00 97.44 318 THR A CA 1
ATOM 2555 C C . THR A 1 318 ? 7.560 5.705 -26.089 1.00 97.44 318 THR A C 1
ATOM 2557 O O . THR A 1 318 ? 8.788 5.744 -26.023 1.00 97.44 318 THR A O 1
ATOM 2560 N N . VAL A 1 319 ? 6.802 6.415 -25.246 1.00 98.12 319 VAL A N 1
ATOM 2561 C CA . VAL A 1 319 ? 7.375 7.189 -24.130 1.00 98.12 319 VAL A CA 1
ATOM 2562 C C . VAL A 1 319 ? 8.110 6.268 -23.157 1.00 98.12 319 VAL A C 1
ATOM 2564 O O . VAL A 1 319 ? 9.223 6.598 -22.756 1.00 98.12 319 VAL A O 1
ATOM 2567 N N . TYR A 1 320 ? 7.530 5.119 -22.810 1.00 98.19 320 TYR A N 1
ATOM 2568 C CA . TYR A 1 320 ? 8.146 4.104 -21.959 1.00 98.19 320 TYR A CA 1
ATOM 2569 C C . TYR A 1 320 ? 9.457 3.586 -22.569 1.00 98.19 320 TYR A C 1
ATOM 2571 O O . TYR A 1 320 ? 10.487 3.603 -21.898 1.00 98.19 320 TYR A O 1
ATOM 2579 N N . TRP A 1 321 ? 9.456 3.257 -23.865 1.00 97.62 321 TRP A N 1
ATOM 2580 C CA . TRP A 1 321 ? 10.644 2.820 -24.601 1.00 97.62 321 TRP A CA 1
ATOM 2581 C C . TRP A 1 321 ? 11.796 3.828 -24.506 1.00 97.62 321 TRP A C 1
ATOM 2583 O O . TRP A 1 321 ? 12.905 3.502 -24.101 1.00 97.62 321 TRP A O 1
ATOM 2593 N N . PHE A 1 322 ? 11.540 5.100 -24.801 1.00 98.31 322 PHE A N 1
ATOM 2594 C CA . PHE A 1 322 ? 12.585 6.129 -24.770 1.00 98.31 322 PHE A CA 1
ATOM 2595 C C . PHE A 1 322 ? 12.923 6.657 -23.373 1.00 98.31 322 PHE A C 1
ATOM 2597 O O . PHE A 1 322 ? 13.725 7.586 -23.247 1.00 98.31 322 PHE A O 1
ATOM 2604 N N . THR A 1 323 ? 12.313 6.099 -22.328 1.00 98.31 323 THR A N 1
ATOM 2605 C CA . THR A 1 323 ? 12.589 6.483 -20.947 1.00 98.31 323 THR A CA 1
ATOM 2606 C C . THR A 1 323 ? 12.977 5.279 -20.107 1.00 98.31 323 THR A C 1
ATOM 2608 O O . THR A 1 323 ? 14.160 5.053 -19.883 1.00 98.31 323 THR A O 1
ATOM 2611 N N . VAL A 1 324 ? 12.016 4.481 -19.661 1.00 98.31 324 VAL A N 1
ATOM 2612 C CA . VAL A 1 324 ? 12.259 3.332 -18.784 1.00 98.31 324 VAL A CA 1
ATOM 2613 C C . VAL A 1 324 ? 13.157 2.276 -19.448 1.00 98.31 324 VAL A C 1
ATOM 2615 O O . VAL A 1 324 ? 14.007 1.720 -18.758 1.00 98.31 324 VAL A O 1
ATOM 2618 N N . GLU A 1 325 ? 13.057 2.059 -20.765 1.00 97.56 325 GLU A N 1
ATOM 2619 C CA . GLU A 1 325 ? 13.881 1.060 -21.476 1.00 97.56 325 GLU A CA 1
ATOM 2620 C C . GLU A 1 325 ? 15.221 1.601 -21.989 1.00 97.56 325 GLU A C 1
ATOM 2622 O O . GLU A 1 325 ? 16.272 1.014 -21.743 1.00 97.56 325 GLU A O 1
ATOM 2627 N N . PHE A 1 326 ? 15.217 2.744 -22.678 1.00 97.94 326 PHE A N 1
ATOM 2628 C CA . PHE A 1 326 ? 16.396 3.300 -23.361 1.00 97.94 326 PHE A CA 1
ATOM 2629 C C . PHE A 1 326 ? 16.656 4.770 -23.005 1.00 97.94 326 PHE A C 1
ATOM 2631 O O . PHE A 1 326 ? 17.183 5.544 -23.802 1.00 97.94 326 PHE A O 1
ATOM 2638 N N . GLY A 1 327 ? 16.275 5.195 -21.803 1.00 97.88 327 GLY A N 1
ATOM 2639 C CA . GLY A 1 327 ? 16.455 6.570 -21.354 1.00 97.88 327 GLY A CA 1
ATOM 2640 C C . GLY A 1 327 ? 17.873 6.907 -20.889 1.00 97.88 327 GLY A C 1
ATOM 2641 O O . GLY A 1 327 ? 18.581 6.101 -20.273 1.00 97.88 327 GLY A O 1
ATOM 2642 N N . LEU A 1 328 ? 18.256 8.162 -21.126 1.00 98.56 328 LEU A N 1
ATOM 2643 C CA . LEU A 1 328 ? 19.472 8.780 -20.596 1.00 98.56 328 LEU A CA 1
ATOM 2644 C C . LEU A 1 328 ? 19.115 9.954 -19.684 1.00 98.56 328 LEU A C 1
ATOM 2646 O O . LEU A 1 328 ? 18.116 10.637 -19.902 1.00 98.56 328 LEU A O 1
ATOM 2650 N N . CYS A 1 329 ? 19.923 10.232 -18.667 1.00 97.94 329 CYS A N 1
ATOM 2651 C CA . CYS A 1 329 ? 19.724 11.377 -17.784 1.00 97.94 329 CYS A CA 1
ATOM 2652 C C . CYS A 1 329 ? 20.963 12.263 -17.717 1.00 97.94 329 CYS A C 1
ATOM 2654 O O . CYS A 1 329 ? 22.094 11.822 -17.934 1.00 97.94 329 CYS A O 1
ATOM 2656 N N . LYS A 1 330 ? 20.736 13.538 -17.412 1.00 97.12 330 LYS A N 1
ATOM 2657 C CA . LYS A 1 330 ? 21.801 14.514 -17.216 1.00 97.12 330 LYS A CA 1
ATOM 2658 C C . LYS A 1 330 ? 22.265 14.521 -15.761 1.00 97.12 330 LYS A C 1
ATOM 2660 O O . LYS A 1 330 ? 21.453 14.597 -14.842 1.00 97.12 330 LYS A O 1
ATOM 2665 N N . GLN A 1 331 ? 23.576 14.485 -15.538 1.00 94.56 331 GLN A N 1
ATOM 2666 C CA . GLN A 1 331 ? 24.189 14.572 -14.211 1.00 94.56 331 GLN A CA 1
ATOM 2667 C C . GLN A 1 331 ? 25.329 15.592 -14.237 1.00 94.56 331 GLN A C 1
ATOM 2669 O O . GLN A 1 331 ? 26.471 15.288 -14.569 1.00 94.56 331 GLN A O 1
ATOM 2674 N N . GLY A 1 332 ? 25.000 16.844 -13.906 1.00 92.12 332 GLY A N 1
ATOM 2675 C CA . GLY A 1 332 ? 25.917 17.967 -14.096 1.00 92.12 332 GLY A CA 1
ATOM 2676 C C . GLY A 1 332 ? 26.139 18.232 -15.586 1.00 92.12 332 GLY A C 1
ATOM 2677 O O . GLY A 1 332 ? 25.192 18.564 -16.299 1.00 92.12 332 GLY A O 1
ATOM 2678 N N . ASN A 1 333 ? 27.384 18.079 -16.040 1.00 91.12 333 ASN A N 1
ATOM 2679 C CA . ASN A 1 333 ? 27.746 18.201 -17.455 1.00 91.12 333 ASN A CA 1
ATOM 2680 C C . ASN A 1 333 ? 27.744 16.854 -18.197 1.00 91.12 333 ASN A C 1
ATOM 2682 O O . ASN A 1 333 ? 27.853 16.854 -19.421 1.00 91.12 333 ASN A O 1
ATOM 2686 N N . ASP A 1 334 ? 27.605 15.736 -17.479 1.00 94.88 334 ASP A N 1
ATOM 2687 C CA . ASP A 1 334 ? 27.675 14.394 -18.055 1.00 94.88 334 ASP A CA 1
ATOM 2688 C C . ASP A 1 334 ? 26.281 13.853 -18.408 1.00 94.88 334 ASP A C 1
ATOM 2690 O O . ASP A 1 334 ? 25.268 14.242 -17.815 1.00 94.88 334 ASP A O 1
ATOM 2694 N N . ILE A 1 335 ? 26.243 12.910 -19.352 1.00 96.94 335 ILE A N 1
ATOM 2695 C CA . ILE A 1 335 ? 25.066 12.100 -19.690 1.00 96.94 335 ILE A CA 1
ATOM 2696 C C . ILE A 1 335 ? 25.314 10.675 -19.193 1.00 96.94 335 ILE A C 1
ATOM 2698 O O . ILE A 1 335 ? 26.410 10.139 -19.362 1.00 96.94 335 ILE A O 1
ATOM 2702 N N . LYS A 1 336 ? 24.308 10.070 -18.561 1.00 98.12 336 LYS A N 1
ATOM 2703 C CA . LYS A 1 336 ? 24.381 8.726 -17.975 1.00 98.12 336 LYS A CA 1
ATOM 2704 C C . LYS A 1 336 ? 23.174 7.885 -18.366 1.00 98.12 336 LYS A C 1
ATOM 2706 O O . LYS A 1 336 ? 22.086 8.420 -18.572 1.00 98.12 336 LYS A O 1
ATOM 2711 N N . ALA A 1 337 ? 23.358 6.571 -18.432 1.00 98.50 337 ALA A N 1
ATOM 2712 C CA . ALA A 1 337 ? 22.292 5.633 -18.752 1.00 98.50 337 ALA A CA 1
ATOM 2713 C C . ALA A 1 337 ? 21.428 5.309 -17.529 1.00 98.50 337 ALA A C 1
ATOM 2715 O O . ALA A 1 337 ? 21.940 5.079 -16.429 1.00 98.50 337 ALA A O 1
ATOM 2716 N N . TYR A 1 338 ? 20.115 5.272 -17.738 1.00 98.44 338 TYR A N 1
ATOM 2717 C CA . TYR A 1 338 ? 19.162 4.748 -16.761 1.00 98.44 338 TYR A CA 1
ATOM 2718 C C . TYR A 1 338 ? 18.178 3.746 -17.384 1.00 98.44 338 TYR A C 1
ATOM 2720 O O . TYR A 1 338 ? 17.577 2.968 -16.660 1.00 98.44 338 TYR A O 1
ATOM 2728 N N . GLY A 1 339 ? 18.022 3.723 -18.709 1.00 98.25 339 GLY A N 1
ATOM 2729 C CA . GLY A 1 339 ? 17.167 2.746 -19.375 1.00 98.25 339 GLY A CA 1
ATOM 2730 C C . GLY A 1 339 ? 17.575 1.297 -19.077 1.00 98.25 339 GLY A C 1
ATOM 2731 O O . GLY A 1 339 ? 18.760 0.961 -19.147 1.00 98.25 339 GLY A O 1
ATOM 2732 N N . ALA A 1 340 ? 16.608 0.437 -18.763 1.00 97.62 340 ALA A N 1
ATOM 2733 C CA . ALA A 1 340 ? 16.843 -0.965 -18.425 1.00 97.62 340 ALA A CA 1
ATOM 2734 C C . ALA A 1 340 ? 17.477 -1.768 -19.571 1.00 97.62 340 ALA A C 1
ATOM 2736 O O . ALA A 1 340 ? 18.421 -2.528 -19.338 1.00 97.62 340 ALA A O 1
ATOM 2737 N N . GLY A 1 341 ? 17.046 -1.540 -20.814 1.00 95.25 341 GLY A N 1
ATOM 2738 C CA . GLY A 1 341 ? 17.658 -2.101 -22.020 1.00 95.25 341 GLY A CA 1
ATOM 2739 C C . GLY A 1 341 ? 19.133 -1.721 -22.171 1.00 95.25 341 GLY A C 1
ATOM 2740 O O . GLY A 1 341 ? 19.942 -2.544 -22.593 1.00 95.25 341 GLY A O 1
ATOM 2741 N N . LEU A 1 342 ? 19.526 -0.521 -21.727 1.00 96.25 342 LEU A N 1
ATOM 2742 C CA . LEU A 1 342 ? 20.934 -0.107 -21.683 1.00 96.25 342 LEU A CA 1
ATOM 2743 C C . LEU A 1 342 ? 21.681 -0.802 -20.542 1.00 96.25 342 LEU A C 1
ATOM 2745 O O . LEU A 1 342 ? 22.738 -1.386 -20.747 1.00 96.25 342 LEU A O 1
ATOM 2749 N N . LEU A 1 343 ? 21.132 -0.766 -19.330 1.00 97.25 343 LEU A N 1
ATOM 2750 C CA . LEU A 1 343 ? 21.787 -1.275 -18.121 1.00 97.25 343 LEU A CA 1
ATOM 2751 C C . LEU A 1 343 ? 21.904 -2.808 -18.067 1.00 97.25 343 LEU A C 1
ATOM 2753 O O . LEU A 1 343 ? 22.641 -3.335 -17.234 1.00 97.25 343 LEU A O 1
ATOM 2757 N N . SER A 1 344 ? 21.219 -3.518 -18.962 1.00 95.38 344 SER A N 1
ATOM 2758 C CA . SER A 1 344 ? 21.267 -4.978 -19.105 1.00 95.38 344 SER A CA 1
ATOM 2759 C C . SER A 1 344 ? 21.965 -5.465 -20.385 1.00 95.38 344 SER A C 1
ATOM 2761 O O . SER A 1 344 ? 22.101 -6.674 -20.596 1.00 95.38 344 SER A O 1
ATOM 2763 N N . SER A 1 345 ? 22.450 -4.541 -21.224 1.00 92.38 345 SER A N 1
ATOM 2764 C CA . SER A 1 345 ? 23.122 -4.828 -22.494 1.00 92.38 345 SER A CA 1
ATOM 2765 C C . SER A 1 345 ? 24.511 -4.200 -22.526 1.00 92.38 345 SER A C 1
ATOM 2767 O O . SER A 1 345 ? 24.665 -2.995 -22.714 1.00 92.38 345 SER A O 1
ATOM 2769 N N . PHE A 1 346 ? 25.553 -5.026 -22.393 1.00 88.44 346 PHE A N 1
ATOM 2770 C CA . PHE A 1 346 ? 26.945 -4.559 -22.410 1.00 88.44 346 PHE A CA 1
ATOM 2771 C C . PHE A 1 346 ? 27.270 -3.741 -23.671 1.00 88.44 346 PHE A C 1
ATOM 2773 O O . PHE A 1 346 ? 27.851 -2.659 -23.583 1.00 88.44 346 PHE A O 1
ATOM 2780 N N . GLY A 1 347 ? 26.873 -4.246 -24.845 1.00 89.06 347 GLY A N 1
ATOM 2781 C CA . GLY A 1 347 ? 27.181 -3.601 -26.120 1.00 89.06 347 GLY A CA 1
ATOM 2782 C C . GLY A 1 347 ? 26.483 -2.252 -26.275 1.00 89.06 347 GLY A C 1
ATOM 2783 O O . GLY A 1 347 ? 27.098 -1.288 -26.734 1.00 89.06 347 GLY A O 1
ATOM 2784 N N . GLU A 1 348 ? 25.220 -2.162 -25.856 1.00 92.69 348 GLU A N 1
ATOM 2785 C CA . GLU A 1 348 ? 24.459 -0.928 -26.012 1.00 92.69 348 GLU A CA 1
ATOM 2786 C C . GLU A 1 348 ? 24.797 0.116 -24.942 1.00 92.69 348 GLU A C 1
ATOM 2788 O O . GLU A 1 348 ? 24.839 1.307 -25.246 1.00 92.69 348 GLU A O 1
ATOM 2793 N N . LEU A 1 349 ? 25.152 -0.314 -23.726 1.00 94.56 349 LEU A N 1
ATOM 2794 C CA . LEU A 1 349 ? 25.634 0.573 -22.667 1.00 94.56 349 LEU A CA 1
ATOM 2795 C C . LEU A 1 349 ? 26.910 1.318 -23.072 1.00 94.56 349 LEU A C 1
ATOM 2797 O O . LEU A 1 349 ? 27.060 2.501 -22.775 1.00 94.56 349 LEU A O 1
ATOM 2801 N N . GLN A 1 350 ? 27.826 0.639 -23.768 1.00 93.38 350 GLN A N 1
ATOM 2802 C CA . GLN A 1 350 ? 29.021 1.279 -24.320 1.00 93.38 350 GLN A CA 1
ATOM 2803 C C . GLN A 1 350 ? 28.678 2.190 -25.498 1.00 93.38 350 GLN A C 1
ATOM 2805 O O . GLN A 1 350 ? 29.221 3.286 -25.613 1.00 93.38 350 GLN A O 1
ATOM 2810 N N . TYR A 1 351 ? 27.782 1.742 -26.380 1.00 95.12 351 TYR A N 1
ATOM 2811 C CA . TYR A 1 351 ? 27.387 2.481 -27.575 1.00 95.12 351 TYR A CA 1
ATOM 2812 C C . TYR A 1 351 ? 26.678 3.805 -27.248 1.00 95.12 351 TYR A C 1
ATOM 2814 O O . TYR A 1 351 ? 26.984 4.825 -27.876 1.00 95.12 351 TYR A O 1
ATOM 2822 N N . CYS A 1 352 ? 25.772 3.814 -26.265 1.00 94.94 352 CYS A N 1
ATOM 2823 C CA . CYS A 1 352 ? 24.868 4.936 -26.006 1.00 94.94 352 CYS A CA 1
ATOM 2824 C C . CYS A 1 352 ? 25.565 6.213 -25.512 1.00 94.94 352 CYS A C 1
ATOM 2826 O O . CYS A 1 352 ? 24.981 7.287 -25.611 1.00 94.94 352 CYS A O 1
ATOM 2828 N N . LEU A 1 353 ? 26.812 6.121 -25.033 1.00 93.62 353 LEU A N 1
ATOM 2829 C CA . LEU A 1 353 ? 27.628 7.264 -24.598 1.00 93.62 353 LEU A CA 1
ATOM 2830 C C . LEU A 1 353 ? 28.739 7.642 -25.595 1.00 93.62 353 LEU A C 1
ATOM 2832 O O . LEU A 1 353 ? 29.602 8.462 -25.282 1.00 93.62 353 LEU A O 1
ATOM 2836 N N . THR A 1 354 ? 28.735 7.054 -26.795 1.00 95.19 354 THR A N 1
ATOM 2837 C CA . THR A 1 354 ? 29.627 7.471 -27.889 1.00 95.19 354 THR A CA 1
ATOM 2838 C C . THR A 1 354 ? 29.089 8.705 -28.622 1.00 95.19 354 THR A C 1
ATOM 2840 O O . THR A 1 354 ? 28.015 9.219 -28.323 1.00 95.19 354 THR A O 1
ATOM 2843 N N . ASP A 1 355 ? 29.832 9.179 -29.620 1.00 92.25 355 ASP A N 1
ATOM 2844 C CA . ASP A 1 355 ? 29.429 10.240 -30.547 1.00 92.25 355 ASP A CA 1
ATOM 2845 C C . ASP A 1 355 ? 28.550 9.744 -31.713 1.00 92.25 355 ASP A C 1
ATOM 2847 O O . ASP A 1 355 ? 28.124 10.540 -32.551 1.00 92.25 355 ASP A O 1
ATOM 2851 N N . LYS A 1 356 ? 28.276 8.434 -31.782 1.00 95.06 356 LYS A N 1
ATOM 2852 C CA . LYS A 1 356 ? 27.480 7.808 -32.846 1.00 95.06 356 LYS A CA 1
ATOM 2853 C C . LYS A 1 356 ? 25.972 8.072 -32.733 1.00 95.06 356 LYS A C 1
ATOM 2855 O O . LYS A 1 356 ? 25.382 8.414 -33.761 1.00 95.06 356 LYS A O 1
ATOM 2860 N N . PRO A 1 357 ? 25.313 7.878 -31.572 1.00 96.56 357 PRO A N 1
ATOM 2861 C CA . PRO A 1 357 ? 23.882 8.127 -31.458 1.00 96.56 357 PRO A CA 1
ATOM 2862 C C . PRO A 1 357 ? 23.566 9.621 -31.340 1.00 96.56 357 PRO A C 1
ATOM 2864 O O . PRO A 1 357 ? 24.394 10.442 -30.945 1.00 96.56 357 PRO A O 1
ATOM 2867 N N . LYS A 1 358 ? 22.320 9.985 -31.649 1.00 97.00 358 LYS A N 1
ATOM 2868 C CA . LYS A 1 358 ? 21.821 11.353 -31.486 1.00 97.00 358 LYS A CA 1
ATOM 2869 C C . LYS A 1 358 ? 21.116 11.528 -30.142 1.00 97.00 358 LYS A C 1
ATOM 2871 O O . LYS A 1 358 ? 20.214 10.764 -29.815 1.00 97.00 358 LYS A O 1
ATOM 2876 N N . PHE A 1 359 ? 21.442 12.601 -29.423 1.00 97.06 359 PHE A N 1
ATOM 2877 C CA . PHE A 1 359 ? 20.769 12.972 -28.175 1.00 97.06 359 PHE A CA 1
ATOM 2878 C C . PHE A 1 359 ? 19.733 14.076 -28.398 1.00 97.06 359 PHE A C 1
ATOM 2880 O O . PHE A 1 359 ? 20.026 15.097 -29.026 1.00 97.06 359 PHE A O 1
ATOM 2887 N N . LEU A 1 360 ? 18.524 13.886 -27.870 1.00 97.69 360 LEU A N 1
ATOM 2888 C CA . LEU A 1 360 ? 17.442 14.874 -27.885 1.00 97.69 360 LEU A CA 1
ATOM 2889 C C . LEU A 1 360 ? 16.895 15.099 -26.468 1.00 97.69 360 LEU A C 1
ATOM 2891 O O . LEU A 1 360 ? 16.894 14.166 -25.671 1.00 97.69 360 LEU A O 1
ATOM 2895 N N . PRO A 1 361 ? 16.404 16.302 -26.122 1.00 97.75 361 PRO A N 1
ATOM 2896 C CA . PRO A 1 361 ? 15.758 16.522 -24.831 1.00 97.75 361 PRO A CA 1
ATOM 2897 C C . PRO A 1 361 ? 14.436 15.752 -24.750 1.00 97.75 361 PRO A C 1
ATOM 2899 O O . PRO A 1 361 ? 13.662 15.737 -25.709 1.00 97.75 361 PRO A O 1
ATOM 2902 N N . PHE A 1 362 ? 14.162 15.129 -23.602 1.00 97.94 362 PHE A N 1
ATOM 2903 C CA . PHE A 1 362 ? 12.907 14.414 -23.375 1.00 97.94 362 PHE A CA 1
ATOM 2904 C C . PHE A 1 362 ? 11.711 15.376 -23.337 1.00 97.94 362 PHE A C 1
ATOM 2906 O O . PHE A 1 362 ? 11.591 16.213 -22.433 1.00 97.94 362 PHE A O 1
ATOM 2913 N N . GLU A 1 363 ? 10.817 15.224 -24.313 1.00 97.38 363 GLU A N 1
ATOM 2914 C CA . GLU A 1 363 ? 9.568 15.970 -24.469 1.00 97.38 363 GLU A CA 1
ATOM 2915 C C . GLU A 1 363 ? 8.472 14.993 -24.936 1.00 97.38 363 GLU A C 1
ATOM 2917 O O . GLU A 1 363 ? 8.461 14.637 -26.116 1.00 97.38 363 GLU A O 1
ATOM 2922 N N . PRO A 1 364 ? 7.541 14.554 -24.061 1.00 96.38 364 PRO A N 1
ATOM 2923 C CA . PRO A 1 364 ? 6.595 13.474 -24.368 1.00 96.38 364 PRO A CA 1
ATOM 2924 C C . PRO A 1 364 ? 5.808 13.642 -25.675 1.00 96.38 364 PRO A C 1
ATOM 2926 O O . PRO A 1 364 ? 5.612 12.672 -26.401 1.00 96.38 364 PRO A O 1
ATOM 2929 N N . GLU A 1 365 ? 5.408 14.867 -26.020 1.00 95.12 365 GLU A N 1
ATOM 2930 C CA . GLU A 1 365 ? 4.683 15.171 -27.264 1.00 95.12 365 GLU A CA 1
ATOM 2931 C C . GLU A 1 365 ? 5.488 14.827 -28.524 1.00 95.12 365 GLU A C 1
ATOM 2933 O O . GLU A 1 365 ? 4.925 14.336 -29.499 1.00 95.12 365 GLU A O 1
ATOM 2938 N N . LYS A 1 366 ? 6.809 15.045 -28.503 1.00 96.00 366 LYS A N 1
ATOM 2939 C CA . LYS A 1 366 ? 7.706 14.701 -29.615 1.00 96.00 366 LYS A CA 1
ATOM 2940 C C . LYS A 1 366 ? 8.181 13.259 -29.516 1.00 96.00 366 LYS A C 1
ATOM 2942 O O . LYS A 1 366 ? 8.194 12.552 -30.517 1.00 96.00 366 LYS A O 1
ATOM 2947 N N . THR A 1 367 ? 8.560 12.829 -28.313 1.00 96.62 367 THR A N 1
ATOM 2948 C CA . THR A 1 367 ? 9.065 11.480 -28.046 1.00 96.62 367 THR A CA 1
ATOM 2949 C C . THR A 1 367 ? 8.033 10.418 -28.414 1.00 96.62 367 THR A C 1
ATOM 2951 O O . THR A 1 367 ? 8.393 9.442 -29.053 1.00 96.62 367 THR A O 1
ATOM 2954 N N . SER A 1 368 ? 6.749 10.630 -28.107 1.00 95.94 368 SER A N 1
ATOM 2955 C CA . SER A 1 368 ? 5.669 9.675 -28.413 1.00 95.94 368 SER A CA 1
ATOM 2956 C C . SER A 1 368 ? 5.429 9.411 -29.904 1.00 95.94 368 SER A C 1
ATOM 2958 O O . SER A 1 368 ? 4.745 8.452 -30.242 1.00 95.94 368 SER A O 1
ATOM 2960 N N . MET A 1 369 ? 5.982 10.245 -30.788 1.00 94.94 369 MET A N 1
ATOM 2961 C CA . MET A 1 369 ? 5.855 10.119 -32.244 1.00 94.94 369 MET A CA 1
ATOM 2962 C C . MET A 1 369 ? 7.133 9.575 -32.905 1.00 94.94 369 MET A C 1
ATOM 2964 O O . MET A 1 369 ? 7.196 9.465 -34.130 1.00 94.94 369 MET A O 1
ATOM 2968 N N . GLN A 1 370 ? 8.178 9.292 -32.122 1.00 95.56 370 GLN A N 1
ATOM 2969 C CA . GLN A 1 370 ? 9.467 8.835 -32.627 1.00 95.56 370 GLN A CA 1
ATOM 2970 C C . GLN A 1 370 ? 9.431 7.328 -32.924 1.00 95.56 370 GLN A C 1
ATOM 2972 O O . GLN A 1 370 ? 9.126 6.524 -32.052 1.00 95.56 370 GLN A O 1
ATOM 2977 N N . ASN A 1 371 ? 9.826 6.938 -34.138 1.00 93.00 371 ASN A N 1
ATOM 2978 C CA . ASN A 1 371 ? 10.019 5.528 -34.502 1.00 93.00 371 ASN A CA 1
ATOM 2979 C C . ASN A 1 371 ? 11.360 4.992 -33.967 1.00 93.00 371 ASN A C 1
ATOM 2981 O O . ASN A 1 371 ? 12.331 5.755 -33.877 1.00 93.00 371 ASN A O 1
ATOM 2985 N N . TYR A 1 372 ? 11.438 3.686 -33.693 1.00 90.19 372 TYR A N 1
ATOM 2986 C CA . TYR A 1 372 ? 12.633 3.021 -33.159 1.00 90.19 372 TYR A CA 1
ATOM 2987 C C . TYR A 1 372 ? 12.808 1.585 -33.681 1.00 90.19 372 TYR A C 1
ATOM 2989 O O . TYR A 1 372 ? 11.818 0.889 -33.907 1.00 90.19 372 TYR A O 1
ATOM 2997 N N . PRO A 1 373 ? 14.056 1.113 -33.868 1.00 88.31 373 PRO A N 1
ATOM 2998 C CA . PRO A 1 373 ? 14.327 -0.302 -34.084 1.00 88.31 373 PRO A CA 1
ATOM 2999 C C . PRO A 1 373 ? 14.247 -1.078 -32.760 1.00 88.31 373 PRO A C 1
ATOM 3001 O O . PRO A 1 373 ? 14.659 -0.573 -31.721 1.00 88.31 373 PRO A O 1
ATOM 3004 N N . ILE A 1 374 ? 13.772 -2.324 -32.802 1.00 82.81 374 ILE A N 1
ATOM 3005 C CA . ILE A 1 374 ? 13.745 -3.225 -31.629 1.00 82.81 374 ILE A CA 1
ATOM 3006 C C . ILE A 1 374 ? 14.858 -4.288 -31.658 1.00 82.81 374 ILE A C 1
ATOM 3008 O O . ILE A 1 374 ? 15.113 -4.949 -30.660 1.00 82.81 374 ILE A O 1
ATOM 3012 N N . THR A 1 375 ? 15.526 -4.463 -32.802 1.00 82.12 375 THR A N 1
ATOM 3013 C CA . THR A 1 375 ? 16.552 -5.500 -33.035 1.00 82.12 375 THR A CA 1
ATOM 3014 C C . THR A 1 375 ? 17.961 -4.933 -33.227 1.00 82.12 375 THR A C 1
ATOM 3016 O O . THR A 1 375 ? 18.902 -5.692 -33.442 1.00 82.12 375 THR A O 1
ATOM 3019 N N . GLU A 1 376 ? 18.112 -3.609 -33.189 1.00 87.75 376 GLU A N 1
ATOM 3020 C CA . GLU A 1 376 ? 19.372 -2.885 -33.394 1.00 87.75 376 GLU A CA 1
ATOM 3021 C C . GLU A 1 376 ? 19.558 -1.839 -32.287 1.00 87.75 376 GLU A C 1
ATOM 3023 O O . GLU A 1 376 ? 18.587 -1.445 -31.639 1.00 87.75 376 GLU A O 1
ATOM 3028 N N . PHE A 1 377 ? 20.792 -1.361 -32.093 1.00 92.50 377 PHE A N 1
ATOM 3029 C CA . PHE A 1 377 ? 21.062 -0.275 -31.146 1.00 92.50 377 PHE A CA 1
ATOM 3030 C C . PHE A 1 377 ? 20.325 1.002 -31.546 1.00 92.50 377 PHE A C 1
ATOM 3032 O O . PHE A 1 377 ? 20.227 1.332 -32.733 1.00 92.50 377 PHE A O 1
ATOM 3039 N N . GLN A 1 378 ? 19.829 1.744 -30.555 1.00 95.06 378 GLN A N 1
ATOM 3040 C CA . GLN A 1 378 ? 18.993 2.905 -30.839 1.00 95.06 378 GLN A CA 1
ATOM 3041 C C . GLN A 1 378 ? 19.798 4.032 -31.511 1.00 95.06 378 GLN A C 1
ATOM 3043 O O . GLN A 1 378 ? 20.762 4.538 -30.940 1.00 95.06 378 GLN A O 1
ATOM 3048 N N . PRO A 1 379 ? 19.379 4.533 -32.685 1.00 95.44 379 PRO A N 1
ATOM 3049 C CA . PRO A 1 379 ? 20.072 5.644 -33.337 1.00 95.44 379 PRO A CA 1
ATOM 3050 C C . PRO A 1 379 ? 19.837 6.990 -32.629 1.00 95.44 379 PRO A C 1
ATOM 3052 O O . PRO A 1 379 ? 20.560 7.961 -32.870 1.00 95.44 379 PRO A O 1
ATOM 3055 N N . VAL A 1 380 ? 18.801 7.073 -31.788 1.00 96.88 380 VAL A N 1
ATOM 3056 C CA . VAL A 1 380 ? 18.380 8.281 -31.077 1.00 96.88 380 VAL A CA 1
ATOM 3057 C C . VAL A 1 380 ? 18.036 7.919 -29.635 1.00 96.88 380 VAL A C 1
ATOM 3059 O O . VAL A 1 380 ? 17.252 7.003 -29.409 1.00 96.88 380 VAL A O 1
ATOM 3062 N N . TYR A 1 381 ? 18.558 8.687 -28.681 1.00 97.94 381 TYR A N 1
ATOM 3063 C CA . TYR A 1 381 ? 18.209 8.595 -27.265 1.00 97.94 381 TYR A CA 1
ATOM 3064 C C . TYR A 1 381 ? 17.624 9.917 -26.765 1.00 97.94 381 TYR A C 1
ATOM 3066 O O . TYR A 1 381 ? 18.042 11.004 -27.185 1.00 97.94 381 TYR A O 1
ATOM 3074 N N . TYR A 1 382 ? 16.681 9.828 -25.826 1.00 98.25 382 TYR A N 1
ATOM 3075 C CA . TYR A 1 382 ? 16.117 10.994 -25.155 1.00 98.25 382 TYR A CA 1
ATOM 3076 C C . TYR A 1 382 ? 16.741 11.192 -23.774 1.00 98.25 382 TYR A C 1
ATOM 3078 O O . TYR A 1 382 ? 16.831 10.267 -22.967 1.00 98.25 382 TYR A O 1
ATOM 3086 N N . VAL A 1 383 ? 17.164 12.428 -23.512 1.00 98.19 383 VAL A N 1
ATOM 3087 C CA . VAL A 1 383 ? 17.828 12.837 -22.277 1.00 98.19 383 VAL A CA 1
ATOM 3088 C C . VAL A 1 383 ? 16.824 13.544 -21.370 1.00 98.19 383 VAL A C 1
ATOM 3090 O O . VAL A 1 383 ? 16.302 14.609 -21.709 1.00 98.19 383 VAL A O 1
ATOM 3093 N N . ALA A 1 384 ? 16.551 12.954 -20.210 1.00 97.62 384 ALA A N 1
ATOM 3094 C CA . ALA A 1 384 ? 15.783 13.573 -19.138 1.00 97.62 384 ALA A CA 1
ATOM 3095 C C . ALA A 1 384 ? 16.691 14.461 -18.271 1.00 97.62 384 ALA A C 1
ATOM 3097 O O . ALA A 1 384 ? 17.804 14.070 -17.915 1.00 97.62 384 ALA A O 1
ATOM 3098 N N . GLU A 1 385 ? 16.211 15.646 -17.884 1.00 96.94 385 GLU A N 1
ATOM 3099 C CA . GLU A 1 385 ? 16.956 16.526 -16.968 1.00 96.94 385 GLU A CA 1
ATOM 3100 C C . GLU A 1 385 ? 16.999 15.940 -15.548 1.00 96.94 385 GLU A C 1
ATOM 3102 O O . GLU A 1 385 ? 18.014 16.004 -14.864 1.00 96.94 385 GLU A O 1
ATOM 3107 N N . SER A 1 386 ? 15.891 15.344 -15.107 1.00 96.44 386 SER A N 1
ATOM 3108 C CA . SER A 1 386 ? 15.773 14.557 -13.876 1.00 96.44 386 SER A CA 1
ATOM 3109 C C . SER A 1 386 ? 14.513 13.692 -13.942 1.00 96.44 386 SER A C 1
ATOM 3111 O O . SER A 1 386 ? 13.628 13.949 -14.764 1.00 96.44 386 SER A O 1
ATOM 3113 N N . PHE A 1 387 ? 14.383 12.703 -13.057 1.00 96.25 387 PHE A N 1
ATOM 3114 C CA . PHE A 1 387 ? 13.150 11.913 -12.957 1.00 96.25 387 PHE A CA 1
ATOM 3115 C C . PHE A 1 387 ? 11.951 12.759 -12.501 1.00 96.25 387 PHE A C 1
ATOM 3117 O O . PHE A 1 387 ? 10.833 12.530 -12.956 1.00 96.25 387 PHE A O 1
ATOM 3124 N N . GLU A 1 388 ? 12.178 13.799 -11.691 1.00 91.56 388 GLU A N 1
ATOM 3125 C CA . GLU A 1 388 ? 11.131 14.745 -11.286 1.00 91.56 388 GLU A CA 1
ATOM 3126 C C . GLU A 1 388 ? 10.612 15.574 -12.472 1.00 91.56 388 GLU A C 1
ATOM 3128 O O . GLU A 1 388 ? 9.400 15.685 -12.669 1.00 91.56 388 GLU A O 1
ATOM 3133 N N . ASP A 1 389 ? 11.515 16.106 -13.305 1.00 94.75 389 ASP A N 1
ATOM 3134 C CA . ASP A 1 389 ? 11.149 16.803 -14.548 1.00 94.75 389 ASP A CA 1
ATOM 3135 C C . ASP A 1 389 ? 10.412 15.865 -15.515 1.00 94.75 389 ASP A C 1
ATOM 3137 O O . ASP A 1 389 ? 9.352 16.217 -16.039 1.00 94.75 389 ASP A O 1
ATOM 3141 N N . GLY A 1 390 ? 10.920 14.640 -15.694 1.00 95.69 390 GLY A N 1
ATOM 3142 C CA . GLY A 1 390 ? 10.278 13.609 -16.510 1.00 95.69 390 GLY A CA 1
ATOM 3143 C C . GLY A 1 390 ? 8.853 13.300 -16.042 1.00 95.69 390 GLY A C 1
ATOM 3144 O O . GLY A 1 390 ? 7.927 13.284 -16.854 1.00 95.69 390 GLY A O 1
ATOM 3145 N N . LYS A 1 391 ? 8.651 13.147 -14.729 1.00 94.19 391 LYS A N 1
ATOM 3146 C CA . LYS A 1 391 ? 7.339 12.927 -14.102 1.00 94.19 391 LYS A CA 1
ATOM 3147 C C . LYS A 1 391 ? 6.380 14.084 -14.356 1.00 94.19 391 LYS A C 1
ATOM 3149 O O . LYS A 1 391 ? 5.243 13.856 -14.761 1.00 94.19 391 LYS A O 1
ATOM 3154 N N . GLU A 1 392 ? 6.811 15.328 -14.152 1.00 92.25 392 GLU A N 1
ATOM 3155 C CA . GLU A 1 392 ? 5.961 16.497 -14.409 1.00 92.25 392 GLU A CA 1
ATOM 3156 C C . GLU A 1 392 ? 5.601 16.638 -15.895 1.00 92.25 392 GLU A C 1
ATOM 3158 O O . GLU A 1 392 ? 4.467 17.001 -16.219 1.00 92.25 392 GLU A O 1
ATOM 3163 N N . LYS A 1 393 ? 6.526 16.314 -16.805 1.00 96.25 393 LYS A N 1
ATOM 3164 C CA . LYS A 1 393 ? 6.262 16.284 -18.250 1.00 96.25 393 LYS A CA 1
ATOM 3165 C C . LYS A 1 393 ? 5.251 15.202 -18.625 1.00 96.25 393 LYS A C 1
ATOM 3167 O O . LYS A 1 393 ? 4.298 15.508 -19.340 1.00 96.25 393 LYS A O 1
ATOM 3172 N N . VAL A 1 394 ? 5.403 13.979 -18.113 1.00 95.12 394 VAL A N 1
ATOM 3173 C CA . VAL A 1 394 ? 4.433 12.892 -18.334 1.00 95.12 394 VAL A CA 1
ATOM 3174 C C . VAL A 1 394 ? 3.066 13.262 -17.773 1.00 95.12 394 VAL A C 1
ATOM 3176 O O . VAL A 1 394 ? 2.072 13.057 -18.455 1.00 95.12 394 VAL A O 1
ATOM 3179 N N . ARG A 1 395 ? 2.987 13.889 -16.594 1.00 90.88 395 ARG A N 1
ATOM 3180 C CA . ARG A 1 395 ? 1.706 14.341 -16.031 1.00 90.88 395 ARG A CA 1
ATOM 3181 C C . ARG A 1 395 ? 1.008 15.370 -16.916 1.00 90.88 395 ARG A C 1
ATOM 3183 O O . ARG A 1 395 ? -0.191 15.258 -17.157 1.00 90.88 395 ARG A O 1
ATOM 3190 N N . LYS A 1 396 ? 1.745 16.370 -17.408 1.00 92.38 396 LYS A N 1
ATOM 3191 C CA . LYS A 1 396 ? 1.201 17.364 -18.349 1.00 92.38 396 LYS A CA 1
ATOM 3192 C C . LYS A 1 396 ? 0.706 16.695 -19.628 1.00 92.38 396 LYS A C 1
ATOM 3194 O O . LYS A 1 396 ? -0.392 16.992 -20.079 1.00 92.38 396 LYS A O 1
ATOM 3199 N N . TYR A 1 397 ? 1.477 15.750 -20.159 1.00 94.19 397 TYR A N 1
ATOM 3200 C CA . TYR A 1 397 ? 1.077 14.962 -21.319 1.00 94.19 397 TYR A CA 1
ATOM 3201 C C . TYR A 1 397 ? -0.176 14.115 -21.040 1.00 94.19 397 TYR A C 1
ATOM 3203 O O . TYR A 1 397 ? -1.110 14.117 -21.837 1.00 94.19 397 TYR A O 1
ATOM 3211 N N . ALA A 1 398 ? -0.262 13.476 -19.871 1.00 91.25 398 ALA A N 1
ATOM 3212 C CA . ALA A 1 398 ? -1.401 12.665 -19.445 1.00 91.25 398 ALA A CA 1
ATOM 3213 C C . ALA A 1 398 ? -2.708 13.467 -19.319 1.00 91.25 398 ALA A C 1
ATOM 3215 O O . ALA A 1 398 ? -3.790 12.904 -19.495 1.00 91.25 398 ALA A O 1
ATOM 3216 N N . ALA A 1 399 ? -2.619 14.774 -19.044 1.00 88.88 399 ALA A N 1
ATOM 3217 C CA . ALA A 1 399 ? -3.770 15.675 -19.034 1.00 88.88 399 ALA A CA 1
ATOM 3218 C C . ALA A 1 399 ? -4.360 15.902 -20.439 1.00 88.88 399 ALA A C 1
ATOM 3220 O O . ALA A 1 399 ? -5.550 16.187 -20.549 1.00 88.88 399 ALA A O 1
ATOM 3221 N N . THR A 1 400 ? -3.564 15.721 -21.502 1.00 91.44 400 THR A N 1
ATOM 3222 C CA . THR A 1 400 ? -4.018 15.819 -22.905 1.00 91.44 400 THR A CA 1
ATOM 3223 C C . THR A 1 400 ? -4.718 14.554 -23.409 1.00 91.44 400 THR A C 1
ATOM 3225 O O . THR A 1 400 ? -5.311 14.565 -24.487 1.00 91.44 400 THR A O 1
ATOM 3228 N N . ILE A 1 401 ? -4.651 13.455 -22.648 1.00 91.69 401 ILE A N 1
ATOM 3229 C CA . ILE A 1 401 ? -5.289 12.189 -23.011 1.00 91.69 401 ILE A CA 1
ATOM 3230 C C . ILE A 1 401 ? -6.806 12.333 -22.814 1.00 91.69 401 ILE A C 1
ATOM 3232 O O . ILE A 1 401 ? -7.241 12.655 -21.699 1.00 91.69 401 ILE A O 1
ATOM 3236 N N . PRO A 1 402 ? -7.626 12.067 -23.848 1.00 88.00 402 PRO A N 1
ATOM 3237 C CA . PRO A 1 402 ? -9.073 12.206 -23.768 1.00 88.00 402 PRO A CA 1
ATOM 3238 C C . PRO A 1 402 ? -9.654 11.102 -22.878 1.00 88.00 402 PRO A C 1
ATOM 3240 O O . PRO A 1 402 ? -9.826 9.961 -23.299 1.00 88.00 402 PRO A O 1
ATOM 3243 N N . ARG A 1 403 ? -9.935 11.452 -21.620 1.00 84.50 403 ARG A N 1
ATOM 3244 C CA . ARG A 1 403 ? -10.596 10.601 -20.618 1.00 84.50 403 ARG A CA 1
ATOM 3245 C C . ARG A 1 403 ? -11.677 11.419 -19.911 1.00 84.50 403 ARG A C 1
ATOM 3247 O O . ARG A 1 403 ? -11.396 12.576 -19.599 1.00 84.50 403 ARG A O 1
ATOM 3254 N N . PRO A 1 404 ? -12.861 10.858 -19.617 1.00 79.12 404 PRO A N 1
ATOM 3255 C CA . PRO A 1 404 ? -13.968 11.621 -19.036 1.00 79.12 404 PRO A CA 1
ATOM 3256 C C . PRO A 1 404 ? -13.842 11.862 -17.524 1.00 79.12 404 PRO A C 1
ATOM 3258 O O . PRO A 1 404 ? -14.628 12.609 -16.962 1.00 79.12 404 PRO A O 1
ATOM 3261 N N . PHE A 1 405 ? -12.850 11.267 -16.861 1.00 82.25 405 PHE A N 1
ATOM 3262 C CA . PHE A 1 405 ? -12.648 11.352 -15.413 1.00 82.25 405 PHE A CA 1
ATOM 3263 C C . PHE A 1 405 ? -11.183 11.624 -15.065 1.00 82.25 405 PHE A C 1
ATOM 3265 O O . PHE A 1 405 ? -10.293 11.440 -15.900 1.00 82.25 405 PHE A O 1
ATOM 3272 N N . SER A 1 406 ? -10.924 12.047 -13.829 1.00 85.12 406 SER A N 1
ATOM 3273 C CA . SER A 1 406 ? -9.576 12.070 -13.248 1.00 85.12 406 SER A CA 1
ATOM 3274 C C . SER A 1 406 ? -9.363 10.838 -12.370 1.00 85.12 406 SER A C 1
ATOM 3276 O O . SER A 1 406 ? -10.310 10.323 -11.784 1.00 85.12 406 SER A O 1
ATOM 3278 N N . LEU A 1 407 ? -8.121 10.363 -12.270 1.00 88.69 407 LEU A N 1
ATOM 3279 C CA . LEU A 1 407 ? -7.770 9.179 -11.484 1.00 88.69 407 LEU A CA 1
ATOM 3280 C C . LEU A 1 407 ? -6.785 9.536 -10.371 1.00 88.69 407 LEU A C 1
ATOM 3282 O O . LEU A 1 407 ? -5.876 10.346 -10.571 1.00 88.69 407 LEU A O 1
ATOM 3286 N N . ARG A 1 408 ? -6.921 8.872 -9.224 1.00 88.81 408 ARG A N 1
ATOM 3287 C CA . ARG A 1 408 ? -5.960 8.913 -8.116 1.00 88.81 408 ARG A CA 1
ATOM 3288 C C . ARG A 1 408 ? -5.665 7.496 -7.642 1.00 88.81 408 ARG A C 1
ATOM 3290 O O . ARG A 1 408 ? -6.580 6.720 -7.412 1.00 88.81 408 ARG A O 1
ATOM 3297 N N . TYR A 1 409 ? -4.391 7.168 -7.453 1.00 92.62 409 TYR A N 1
ATOM 3298 C CA . TYR A 1 409 ? -4.016 5.944 -6.746 1.00 92.62 409 TYR A CA 1
ATOM 3299 C C . TYR A 1 409 ? -4.079 6.174 -5.235 1.00 92.62 409 TYR A C 1
ATOM 3301 O O . TYR A 1 409 ? -3.443 7.101 -4.726 1.00 92.62 409 TYR A O 1
ATOM 3309 N N . ASN A 1 410 ? -4.820 5.325 -4.529 1.00 90.25 410 ASN A N 1
ATOM 3310 C CA . ASN A 1 410 ? -4.866 5.297 -3.076 1.00 90.25 410 ASN A CA 1
ATOM 3311 C C . ASN A 1 410 ? -3.952 4.177 -2.564 1.00 90.25 410 ASN A C 1
ATOM 3313 O O . ASN A 1 410 ? -4.253 2.996 -2.721 1.00 90.25 410 ASN A O 1
ATOM 3317 N N . ALA A 1 411 ? -2.832 4.554 -1.947 1.00 91.75 411 ALA A N 1
ATOM 3318 C CA . ALA A 1 411 ? -1.836 3.603 -1.462 1.00 91.75 411 ALA A CA 1
ATOM 3319 C C . ALA A 1 411 ? -2.295 2.795 -0.236 1.00 91.75 411 ALA A C 1
ATOM 3321 O O . ALA A 1 411 ? -1.828 1.673 -0.070 1.00 91.75 411 ALA A O 1
ATOM 3322 N N . TYR A 1 412 ? -3.229 3.312 0.575 1.00 88.06 412 TYR A N 1
ATOM 3323 C CA . TYR A 1 412 ? -3.761 2.583 1.734 1.00 88.06 412 TYR A CA 1
ATOM 3324 C C . TYR A 1 412 ? -4.564 1.354 1.307 1.00 88.06 412 TYR A C 1
ATOM 3326 O O . TYR A 1 412 ? -4.376 0.272 1.848 1.00 88.06 412 TYR A O 1
ATOM 3334 N N . THR A 1 413 ? -5.456 1.533 0.331 1.00 88.50 413 THR A N 1
ATOM 3335 C CA . THR A 1 413 ? -6.361 0.483 -0.169 1.00 88.50 413 THR A CA 1
ATOM 3336 C C . THR A 1 413 ? -5.835 -0.210 -1.423 1.00 88.50 413 THR A C 1
ATOM 3338 O O . THR A 1 413 ? -6.464 -1.135 -1.926 1.00 88.50 413 THR A O 1
ATOM 3341 N N . GLN A 1 414 ? -4.696 0.250 -1.952 1.00 93.75 414 GLN A N 1
ATOM 3342 C CA . GLN A 1 414 ? -4.072 -0.241 -3.184 1.00 93.75 414 GLN A CA 1
ATOM 3343 C C . GLN A 1 414 ? -5.044 -0.251 -4.377 1.00 93.75 414 GLN A C 1
ATOM 3345 O O . GLN A 1 414 ? -5.101 -1.198 -5.163 1.00 93.75 414 GLN A O 1
ATOM 3350 N N . SER A 1 415 ? -5.825 0.825 -4.506 1.00 89.88 415 SER A N 1
ATOM 3351 C CA . SER A 1 415 ? -6.924 0.942 -5.470 1.00 89.88 415 SER A CA 1
ATOM 3352 C C . SER A 1 415 ? -6.878 2.253 -6.257 1.00 89.88 415 SER A C 1
ATOM 3354 O O . SER A 1 415 ? -6.319 3.255 -5.806 1.00 89.88 415 SER A O 1
ATOM 3356 N N . ILE A 1 416 ? -7.525 2.268 -7.418 1.00 90.50 416 ILE A N 1
ATOM 3357 C CA . ILE A 1 416 ? -7.716 3.452 -8.255 1.00 90.50 416 ILE A CA 1
ATOM 3358 C C . ILE A 1 416 ? -9.054 4.103 -7.908 1.00 90.50 416 ILE A C 1
ATOM 3360 O O . ILE A 1 416 ? -10.118 3.508 -8.044 1.00 90.50 416 ILE A O 1
ATOM 3364 N N . GLU A 1 417 ? -8.994 5.353 -7.465 1.00 85.00 417 GLU A N 1
ATOM 3365 C CA . GLU A 1 417 ? -10.152 6.205 -7.235 1.00 85.00 417 GLU A CA 1
ATOM 3366 C C . GLU A 1 417 ? -10.457 6.986 -8.516 1.00 85.00 417 GLU A C 1
ATOM 3368 O O . GLU A 1 417 ? -9.643 7.793 -8.977 1.00 85.00 417 GLU A O 1
ATOM 3373 N N . VAL A 1 418 ? -11.641 6.748 -9.082 1.00 85.62 418 VAL A N 1
ATOM 3374 C CA . VAL A 1 418 ? -12.216 7.585 -10.138 1.00 85.62 418 VAL A CA 1
ATOM 3375 C C . VAL A 1 418 ? -12.828 8.814 -9.472 1.00 85.62 418 VAL A C 1
ATOM 3377 O O . VAL A 1 418 ? -13.713 8.684 -8.632 1.00 85.62 418 VAL A O 1
ATOM 3380 N N . LEU A 1 419 ? -12.309 9.999 -9.790 1.00 81.38 419 LEU A N 1
ATOM 3381 C CA . LEU A 1 419 ? -12.746 11.275 -9.227 1.00 81.38 419 LEU A CA 1
ATOM 3382 C C . LEU A 1 419 ? -13.788 11.907 -10.154 1.00 81.38 419 LEU A C 1
ATOM 3384 O O . LEU A 1 419 ? -13.454 12.713 -11.024 1.00 81.38 419 LEU A O 1
ATOM 3388 N N . ASP A 1 420 ? -15.035 11.493 -9.971 1.00 75.19 420 ASP A N 1
ATOM 3389 C CA . ASP A 1 420 ? -16.203 11.825 -10.793 1.00 75.19 420 ASP A CA 1
ATOM 3390 C C . ASP A 1 420 ? -17.338 12.485 -9.986 1.00 75.19 420 ASP A C 1
ATOM 3392 O O . ASP A 1 420 ? -18.407 12.764 -10.529 1.00 75.19 420 ASP A O 1
ATOM 3396 N N . ASP A 1 421 ? -17.111 12.779 -8.699 1.00 71.44 421 ASP A N 1
ATOM 3397 C CA . ASP A 1 421 ? -18.141 13.339 -7.831 1.00 71.44 421 ASP A CA 1
ATOM 3398 C C . ASP A 1 421 ? -17.631 14.239 -6.699 1.00 71.44 421 ASP A C 1
ATOM 3400 O O . ASP A 1 421 ? -16.482 14.168 -6.262 1.00 71.44 421 ASP A O 1
ATOM 3404 N N . THR A 1 422 ? -18.530 15.074 -6.172 1.00 72.94 422 THR A N 1
ATOM 3405 C CA . THR A 1 422 ? -18.217 16.100 -5.168 1.00 72.94 422 THR A CA 1
ATOM 3406 C C . THR A 1 422 ? -17.749 15.549 -3.823 1.00 72.94 422 THR A C 1
ATOM 3408 O O . THR A 1 422 ? -16.946 16.209 -3.164 1.00 72.94 422 THR A O 1
ATOM 3411 N N . LYS A 1 423 ? -18.179 14.356 -3.394 1.00 69.44 423 LYS A N 1
ATOM 3412 C CA . LYS A 1 423 ? -17.746 13.785 -2.113 1.00 69.44 423 LYS A CA 1
ATOM 3413 C C . LYS A 1 423 ? -16.364 13.157 -2.220 1.00 69.44 423 LYS A C 1
ATOM 3415 O O . LYS A 1 423 ? -15.562 13.340 -1.311 1.00 69.44 423 LYS A O 1
ATOM 3420 N N . LYS A 1 424 ? -16.040 12.460 -3.311 1.00 75.19 424 LYS A N 1
ATOM 3421 C CA . LYS A 1 424 ? -14.674 11.978 -3.575 1.00 75.19 424 LYS A CA 1
ATOM 3422 C C . LYS A 1 424 ? -13.698 13.154 -3.627 1.00 75.19 424 LYS A C 1
ATOM 3424 O O . LYS A 1 424 ? -12.605 13.053 -3.072 1.00 75.19 424 LYS A O 1
ATOM 3429 N N . LEU A 1 425 ? -14.116 14.288 -4.194 1.00 80.19 425 LEU A N 1
ATOM 3430 C CA . LEU A 1 425 ? -13.337 15.528 -4.149 1.00 80.19 425 LEU A CA 1
ATOM 3431 C C . LEU A 1 425 ? -13.247 16.137 -2.745 1.00 80.19 425 LEU A C 1
ATOM 3433 O O . LEU A 1 425 ? -12.165 16.584 -2.374 1.00 80.19 425 LEU A O 1
ATOM 3437 N N . SER A 1 426 ? -14.326 16.113 -1.954 1.00 77.56 426 SER A N 1
ATOM 3438 C CA . SER A 1 426 ? -14.293 16.534 -0.543 1.00 77.56 426 SER A CA 1
ATOM 3439 C C . SER A 1 426 ? -13.296 15.697 0.255 1.00 77.56 426 SER A C 1
ATOM 3441 O O . SER A 1 426 ? -12.374 16.249 0.836 1.00 77.56 426 SER A O 1
ATOM 3443 N N . ASN A 1 427 ? -13.379 14.366 0.165 1.00 77.69 427 ASN A N 1
ATOM 3444 C CA . ASN A 1 427 ? -12.459 13.454 0.847 1.00 77.69 427 ASN A CA 1
ATOM 3445 C C . ASN A 1 427 ? -10.991 13.711 0.450 1.00 77.69 427 ASN A C 1
ATOM 3447 O O . ASN A 1 427 ? -10.086 13.609 1.279 1.00 77.69 427 ASN A O 1
ATOM 3451 N N . LEU A 1 428 ? -10.737 14.030 -0.826 1.00 83.38 428 LEU A N 1
ATOM 3452 C CA . LEU A 1 428 ? -9.409 14.424 -1.295 1.00 83.38 428 LEU A CA 1
ATOM 3453 C C . LEU A 1 428 ? -8.974 15.767 -0.689 1.00 83.38 428 LEU A C 1
ATOM 3455 O O . LEU A 1 428 ? -7.830 15.891 -0.258 1.00 83.38 428 LEU A O 1
ATOM 3459 N N . ALA A 1 429 ? -9.865 16.756 -0.619 1.00 85.06 429 ALA A N 1
ATOM 3460 C CA . ALA A 1 429 ? -9.585 18.038 0.022 1.00 85.06 429 ALA A CA 1
ATOM 3461 C C . ALA A 1 429 ? -9.288 17.880 1.525 1.00 85.06 429 ALA A C 1
ATOM 3463 O O . ALA A 1 429 ? -8.334 18.480 2.022 1.00 85.06 429 ALA A O 1
ATOM 3464 N N . ASP A 1 430 ? -10.021 17.014 2.223 1.00 79.06 430 ASP A N 1
ATOM 3465 C CA . ASP A 1 430 ? -9.814 16.721 3.645 1.00 79.06 430 ASP A CA 1
ATOM 3466 C C . ASP A 1 430 ? -8.471 16.016 3.885 1.00 79.06 430 ASP A C 1
ATOM 3468 O O . ASP A 1 430 ? -7.737 16.360 4.815 1.00 79.06 430 ASP A O 1
ATOM 3472 N N . SER A 1 431 ? -8.097 15.086 2.996 1.00 82.50 431 SER A N 1
ATOM 3473 C CA . SER A 1 431 ? -6.772 14.447 2.970 1.00 82.50 431 SER A CA 1
ATOM 3474 C C . SER A 1 431 ? -5.656 15.487 2.812 1.00 82.50 431 SER A C 1
ATOM 3476 O O . SER A 1 431 ? -4.709 15.504 3.598 1.00 82.50 431 SER A O 1
ATOM 3478 N N . ILE A 1 432 ? -5.793 16.399 1.843 1.00 87.81 432 ILE A N 1
ATOM 3479 C CA . ILE A 1 432 ? -4.838 17.492 1.606 1.00 87.81 432 ILE A CA 1
ATOM 3480 C C . ILE A 1 432 ? -4.734 18.403 2.834 1.00 87.81 432 ILE A C 1
ATOM 3482 O O . ILE A 1 432 ? -3.632 18.796 3.222 1.00 87.81 432 ILE A O 1
ATOM 3486 N N . SER A 1 433 ? -5.865 18.735 3.460 1.00 84.62 433 SER A N 1
ATOM 3487 C CA . SER A 1 433 ? -5.902 19.564 4.666 1.00 84.62 433 SER A CA 1
ATOM 3488 C C . SER A 1 433 ? -5.180 18.891 5.839 1.00 84.62 433 SER A C 1
ATOM 3490 O O . SER A 1 433 ? -4.420 19.550 6.552 1.00 84.62 433 SER A O 1
ATOM 3492 N N . GLY A 1 434 ? -5.362 17.578 6.018 1.00 82.31 434 GLY A N 1
ATOM 3493 C CA . GLY A 1 434 ? -4.647 16.788 7.023 1.00 82.31 434 GLY A CA 1
ATOM 3494 C C . GLY A 1 434 ? -3.128 16.822 6.827 1.00 82.31 434 GLY A C 1
ATOM 3495 O O . GLY A 1 434 ? -2.395 17.181 7.750 1.00 82.31 434 GLY A O 1
ATOM 3496 N N . GLU A 1 435 ? -2.655 16.543 5.608 1.00 86.31 435 GLU A N 1
ATOM 3497 C CA . GLU A 1 435 ? -1.226 16.597 5.259 1.00 86.31 435 GLU A CA 1
ATOM 3498 C C . GLU A 1 435 ? -0.638 18.009 5.435 1.00 86.31 435 GLU A C 1
ATOM 3500 O O . GLU A 1 435 ? 0.482 18.166 5.926 1.00 86.31 435 GLU A O 1
ATOM 3505 N N . MET A 1 436 ? -1.400 19.056 5.099 1.00 87.38 436 MET A N 1
ATOM 3506 C CA . MET A 1 436 ? -0.990 20.445 5.330 1.00 87.38 436 MET A CA 1
ATOM 3507 C C . MET A 1 436 ? -0.841 20.753 6.828 1.00 87.38 436 MET A C 1
ATOM 3509 O O . MET A 1 436 ? 0.089 21.455 7.222 1.00 87.38 436 MET A O 1
ATOM 3513 N N . GLY A 1 437 ? -1.712 20.201 7.679 1.00 84.81 437 GLY A N 1
ATOM 3514 C CA . GLY A 1 437 ? -1.596 20.307 9.135 1.00 84.81 437 GLY A CA 1
ATOM 3515 C C . GLY A 1 437 ? -0.298 19.691 9.668 1.00 84.81 437 GLY A C 1
ATOM 3516 O O . GLY A 1 437 ? 0.412 20.328 10.451 1.00 84.81 437 GLY A O 1
ATOM 3517 N N . ILE A 1 438 ? 0.056 18.494 9.185 1.00 85.12 438 ILE A N 1
ATOM 3518 C CA . ILE A 1 438 ? 1.321 17.814 9.516 1.00 85.12 438 ILE A CA 1
ATOM 3519 C C . ILE A 1 438 ? 2.516 18.673 9.083 1.00 85.12 438 ILE A C 1
ATOM 3521 O O . ILE A 1 438 ? 3.438 18.896 9.871 1.00 85.12 438 ILE A O 1
ATOM 3525 N N . LEU A 1 439 ? 2.484 19.204 7.857 1.00 87.12 439 LEU A N 1
ATOM 3526 C CA . LEU A 1 439 ? 3.531 20.073 7.320 1.00 87.12 439 LEU A CA 1
ATOM 3527 C C . LEU A 1 439 ? 3.720 21.340 8.168 1.00 87.12 439 LEU A C 1
ATOM 3529 O O . LEU A 1 439 ? 4.849 21.679 8.526 1.00 87.12 439 LEU A O 1
ATOM 3533 N N . CYS A 1 440 ? 2.630 22.025 8.520 1.00 84.88 440 CYS A N 1
ATOM 3534 C CA . CYS A 1 440 ? 2.668 23.204 9.383 1.00 84.88 440 CYS A CA 1
ATOM 3535 C C . CYS A 1 440 ? 3.287 22.884 10.749 1.00 84.88 440 CYS A C 1
ATOM 3537 O O . CYS A 1 440 ? 4.144 23.633 11.217 1.00 84.88 440 CYS A O 1
ATOM 3539 N N . SER A 1 441 ? 2.909 21.756 11.360 1.00 81.31 441 SER A N 1
ATOM 3540 C CA . SER A 1 441 ? 3.486 21.309 12.632 1.00 81.31 441 SER A CA 1
ATOM 3541 C C . SER A 1 441 ? 4.989 21.034 12.512 1.00 81.31 441 SER A C 1
ATOM 3543 O O . SER A 1 441 ? 5.768 21.499 13.342 1.00 81.31 441 SER A O 1
ATOM 3545 N N . ALA A 1 442 ? 5.424 20.338 11.455 1.00 84.31 442 ALA A N 1
ATOM 3546 C CA . ALA A 1 442 ? 6.843 20.073 11.208 1.00 84.31 442 ALA A CA 1
ATOM 3547 C C . ALA A 1 442 ? 7.652 21.373 11.038 1.00 84.31 442 ALA A C 1
ATOM 3549 O O . ALA A 1 442 ? 8.702 21.536 11.657 1.00 84.31 442 ALA A O 1
ATOM 3550 N N . LEU A 1 443 ? 7.135 22.338 10.268 1.00 80.81 443 LEU A N 1
ATOM 3551 C CA . LEU A 1 443 ? 7.780 23.641 10.070 1.00 80.81 443 LEU A CA 1
ATOM 3552 C C . LEU A 1 443 ? 7.870 24.460 11.364 1.00 80.81 443 LEU A C 1
ATOM 3554 O O . LEU A 1 443 ? 8.884 25.112 11.600 1.00 80.81 443 LEU A O 1
ATOM 3558 N N . GLN A 1 444 ? 6.837 24.429 12.210 1.00 80.00 444 GLN A N 1
ATOM 3559 C CA . GLN A 1 444 ? 6.869 25.092 13.517 1.00 80.00 444 GLN A CA 1
ATOM 3560 C C . GLN A 1 444 ? 7.964 24.512 14.416 1.00 80.00 444 GLN A C 1
ATOM 3562 O O . GLN A 1 444 ? 8.710 25.277 15.021 1.00 80.00 444 GLN A O 1
ATOM 3567 N N . LYS A 1 445 ? 8.106 23.181 14.455 1.00 75.56 445 LYS A N 1
ATOM 3568 C CA . LYS A 1 445 ? 9.151 22.508 15.243 1.00 75.56 445 LYS A CA 1
ATOM 3569 C C . LYS A 1 445 ? 10.557 22.749 14.692 1.00 75.56 445 LYS A C 1
ATOM 3571 O O . LYS A 1 445 ? 11.487 22.890 15.470 1.00 75.56 445 LYS A O 1
ATOM 3576 N N . MET A 1 446 ? 10.714 22.868 13.372 1.00 70.94 446 MET A N 1
ATOM 3577 C CA . MET A 1 446 ? 12.000 23.234 12.765 1.00 70.94 446 MET A CA 1
ATOM 3578 C C . MET A 1 446 ? 12.412 24.688 13.028 1.00 70.94 446 MET A C 1
ATOM 3580 O O . MET A 1 446 ? 13.604 24.981 13.074 1.00 70.94 446 MET A O 1
ATOM 3584 N N . ASN A 1 447 ? 11.442 25.595 13.166 1.00 59.75 447 ASN A N 1
ATOM 3585 C CA . ASN A 1 447 ? 11.684 27.026 13.367 1.00 59.75 447 ASN A CA 1
ATOM 3586 C C . ASN A 1 447 ? 11.767 27.438 14.852 1.00 59.75 447 ASN A C 1
ATOM 3588 O O . ASN A 1 447 ? 12.076 28.596 15.126 1.00 59.75 447 ASN A O 1
ATOM 3592 N N . GLY A 1 448 ? 11.444 26.545 15.795 1.00 51.19 448 GLY A N 1
ATOM 3593 C CA . GLY A 1 448 ? 11.239 26.878 17.206 1.00 51.19 448 GLY A CA 1
ATOM 3594 C C . GLY A 1 448 ? 12.306 26.328 18.153 1.00 51.19 448 GLY A C 1
ATOM 3595 O O . GLY A 1 448 ? 12.350 25.127 18.405 1.00 51.19 448 GLY A O 1
ATOM 3596 N N . ASP A 1 449 ? 13.077 27.247 18.742 1.00 38.44 449 ASP A N 1
ATOM 3597 C CA . ASP A 1 449 ? 13.904 27.124 19.954 1.00 38.44 449 ASP A CA 1
ATOM 3598 C C . ASP A 1 449 ? 13.083 26.705 21.202 1.00 38.44 449 ASP A C 1
ATOM 3600 O O . ASP A 1 449 ? 12.995 27.443 22.185 1.00 38.44 449 ASP A O 1
ATOM 3604 N N . ASN A 1 450 ? 12.455 25.527 21.209 1.00 38.56 450 ASN A N 1
ATOM 3605 C CA . ASN A 1 450 ? 11.808 25.008 22.418 1.00 38.56 450 ASN A CA 1
ATOM 3606 C C . ASN A 1 450 ? 12.839 24.280 23.292 1.00 38.56 450 ASN A C 1
ATOM 3608 O O . ASN A 1 450 ? 12.958 23.057 23.273 1.00 38.56 450 ASN A O 1
ATOM 3612 N N . LEU A 1 451 ? 13.592 25.064 24.068 1.00 39.53 451 LEU A N 1
ATOM 3613 C CA . LEU A 1 451 ? 14.372 24.585 25.208 1.00 39.53 451 LEU A CA 1
ATOM 3614 C C . LEU A 1 451 ? 13.399 24.064 26.276 1.00 39.53 451 LEU A C 1
ATOM 3616 O O . LEU A 1 451 ? 12.858 24.837 27.063 1.00 39.53 451 LEU A O 1
ATOM 3620 N N . VAL A 1 452 ? 13.149 22.756 26.286 1.00 41.47 452 VAL A N 1
ATOM 3621 C CA . VAL A 1 452 ? 12.424 22.091 27.373 1.00 41.47 452 VAL A CA 1
ATOM 3622 C C . VAL A 1 452 ? 13.428 21.274 28.168 1.00 41.47 452 VAL A C 1
ATOM 3624 O O . VAL A 1 452 ? 14.158 20.447 27.624 1.00 41.47 452 VAL A O 1
ATOM 3627 N N . PHE A 1 453 ? 13.486 21.555 29.461 1.00 43.97 453 PHE A N 1
ATOM 3628 C CA . PHE A 1 453 ? 14.402 20.936 30.398 1.00 43.97 453 PHE A CA 1
ATOM 3629 C C . PHE A 1 453 ? 13.641 19.943 31.280 1.00 43.97 453 PHE A C 1
ATOM 3631 O O . PHE A 1 453 ? 12.573 20.278 31.787 1.00 43.97 453 PHE A O 1
ATOM 3638 N N . GLU A 1 454 ? 14.183 18.742 31.504 1.00 41.03 454 GLU A N 1
ATOM 3639 C CA . GLU A 1 454 ? 13.671 17.869 32.566 1.00 41.03 454 GLU A CA 1
ATOM 3640 C C . GLU A 1 454 ? 13.935 18.532 33.925 1.00 41.03 454 GLU A C 1
ATOM 3642 O O . GLU A 1 454 ? 15.084 18.655 34.360 1.00 41.03 454 GLU A O 1
ATOM 3647 N N . GLU A 1 455 ? 12.873 18.983 34.592 1.00 43.72 455 GLU A N 1
ATOM 3648 C CA . GLU A 1 455 ? 12.961 19.626 35.900 1.00 43.72 455 GLU A CA 1
ATOM 3649 C C . GLU A 1 455 ? 12.745 18.582 37.005 1.00 43.72 455 GLU A C 1
ATOM 3651 O O . GLU A 1 455 ? 11.653 18.043 37.189 1.00 43.72 455 GLU A O 1
ATOM 3656 N N . LYS A 1 456 ? 13.798 18.291 37.775 1.00 47.84 456 LYS A N 1
ATOM 3657 C CA . LYS A 1 456 ? 13.689 17.560 39.045 1.00 47.84 456 LYS A CA 1
ATOM 3658 C C . LYS A 1 456 ? 14.142 18.485 40.164 1.00 47.84 456 LYS A C 1
ATOM 3660 O O . LYS A 1 456 ? 15.307 18.863 40.243 1.00 47.84 456 LYS A O 1
ATOM 3665 N N . SER A 1 457 ? 13.215 18.841 41.052 1.00 55.09 457 SER A N 1
ATOM 3666 C CA . SER A 1 457 ? 13.513 19.599 42.278 1.00 55.09 457 SER A CA 1
ATOM 3667 C C . SER A 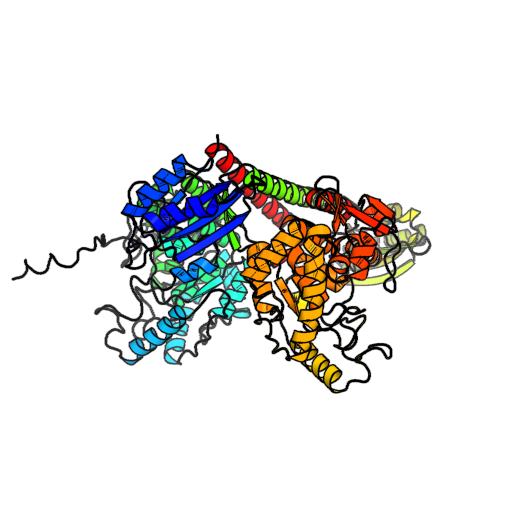1 457 ? 14.165 20.976 42.033 1.00 55.09 457 SER A C 1
ATOM 3669 O O . SER A 1 457 ? 15.113 21.339 42.728 1.00 55.09 457 SER A O 1
ATOM 3671 N N . GLY A 1 458 ? 13.686 21.731 41.033 1.00 63.66 458 GLY A N 1
ATOM 3672 C CA . GLY A 1 458 ? 14.199 23.069 40.680 1.00 63.66 458 GLY A CA 1
ATOM 3673 C C . GLY A 1 458 ? 15.562 23.068 39.976 1.00 63.66 458 GLY A C 1
ATOM 3674 O O . GLY A 1 458 ? 16.170 24.121 39.785 1.00 63.66 458 GLY A O 1
ATOM 3675 N N . LYS A 1 459 ? 16.068 21.888 39.598 1.00 69.12 459 LYS A N 1
ATOM 3676 C CA . LYS A 1 459 ? 17.314 21.718 38.852 1.00 69.12 459 LYS A CA 1
ATOM 3677 C C . LYS A 1 459 ? 17.065 21.001 37.533 1.00 69.12 459 LYS A C 1
ATOM 3679 O O . LYS A 1 459 ? 16.208 20.125 37.430 1.00 69.12 459 LYS A O 1
ATOM 3684 N N . VAL A 1 460 ? 17.859 21.389 36.550 1.00 68.69 460 VAL A N 1
ATOM 3685 C CA . VAL A 1 460 ? 17.831 20.939 35.166 1.00 68.69 460 VAL A CA 1
ATOM 3686 C C . VAL A 1 460 ? 19.147 20.251 34.853 1.00 68.69 460 VAL A C 1
ATOM 3688 O O . VAL A 1 460 ? 20.211 20.812 35.119 1.00 68.69 460 VAL A O 1
ATOM 3691 N N . THR A 1 461 ? 19.085 19.067 34.245 1.00 73.56 461 THR A N 1
ATOM 3692 C CA . THR A 1 461 ? 20.280 18.405 33.706 1.00 73.56 461 THR A CA 1
ATOM 3693 C C . THR A 1 461 ? 20.496 18.830 32.255 1.00 73.56 461 THR A C 1
ATOM 3695 O O . THR A 1 461 ? 19.615 18.680 31.415 1.00 73.56 461 THR A O 1
ATOM 3698 N N . LEU A 1 462 ? 21.677 19.361 31.955 1.00 71.12 462 LEU A N 1
ATOM 3699 C CA . LEU A 1 462 ? 22.105 19.793 30.630 1.00 71.12 462 LEU A CA 1
ATOM 3700 C C . LEU A 1 462 ? 23.173 18.843 30.107 1.00 71.12 462 LEU A C 1
ATOM 3702 O O . LEU A 1 462 ? 24.134 18.541 30.817 1.00 71.12 462 LEU A O 1
ATOM 3706 N N . HIS A 1 463 ? 23.033 18.411 28.856 1.00 70.19 463 HIS A N 1
ATOM 3707 C CA . HIS A 1 463 ? 24.091 17.715 28.138 1.00 70.19 463 HIS A CA 1
ATOM 3708 C C . HIS A 1 463 ? 24.622 18.695 27.094 1.00 70.19 463 HIS A C 1
ATOM 3710 O O . HIS A 1 463 ? 23.869 19.364 26.394 1.00 70.19 463 HIS A O 1
ATOM 3716 N N . LEU A 1 464 ? 25.930 18.864 27.037 1.00 72.06 464 LEU A N 1
ATOM 3717 C CA . LEU A 1 464 ? 26.586 19.942 26.316 1.00 72.06 464 LEU A CA 1
ATOM 3718 C C . LEU A 1 464 ? 27.719 19.351 25.493 1.00 72.06 464 LEU A C 1
ATOM 3720 O O . LEU A 1 464 ? 28.518 18.564 25.995 1.00 72.06 464 LEU A O 1
ATOM 3724 N N . LEU A 1 465 ? 27.804 19.762 24.236 1.00 70.75 465 LEU A N 1
ATOM 3725 C CA . LEU A 1 465 ? 28.954 19.520 23.380 1.00 70.75 465 LEU A CA 1
ATOM 3726 C C . LEU A 1 465 ? 29.595 20.863 23.062 1.00 70.75 465 LEU A C 1
ATOM 3728 O O . LEU A 1 465 ? 28.902 21.768 22.601 1.00 70.75 465 LEU A O 1
ATOM 3732 N N . PHE A 1 466 ? 30.901 21.002 23.263 1.00 72.75 466 PHE A N 1
ATOM 3733 C CA . PHE A 1 466 ? 31.614 22.167 22.755 1.00 72.75 466 PHE A CA 1
ATOM 3734 C C . PHE A 1 466 ? 33.020 21.850 22.265 1.00 72.75 466 PHE A C 1
ATOM 3736 O O . PHE A 1 466 ? 33.703 20.981 22.799 1.00 72.75 466 PHE A O 1
ATOM 3743 N N . THR A 1 467 ? 33.447 22.554 21.222 1.00 65.81 467 THR A N 1
ATOM 3744 C CA . THR A 1 467 ? 34.799 22.457 20.663 1.00 65.81 467 THR A CA 1
ATOM 3745 C C . THR A 1 467 ? 35.700 23.538 21.239 1.00 65.81 467 THR A C 1
ATOM 3747 O O . THR A 1 467 ? 35.256 24.652 21.538 1.00 65.81 467 THR A O 1
ATOM 3750 N N . GLN A 1 468 ? 36.984 23.211 21.390 1.00 64.69 468 GLN A N 1
ATOM 3751 C CA . GLN A 1 468 ? 37.992 24.188 21.775 1.00 64.69 468 GLN A CA 1
ATOM 3752 C C . GLN A 1 468 ? 39.299 23.960 21.009 1.00 64.69 468 GLN A C 1
ATOM 3754 O O . GLN A 1 468 ? 39.805 22.839 20.938 1.00 64.69 468 GLN A O 1
ATOM 3759 N N . ASN A 1 469 ? 39.858 25.040 20.457 1.00 58.94 469 ASN A N 1
ATOM 3760 C CA . ASN A 1 469 ? 41.137 25.000 19.749 1.00 58.94 469 ASN A CA 1
ATOM 3761 C C . ASN A 1 469 ? 42.327 25.093 20.729 1.00 58.94 469 ASN A C 1
ATOM 3763 O O . ASN A 1 469 ? 42.314 25.910 21.660 1.00 58.94 469 ASN A O 1
ATOM 3767 N N . ASN A 1 470 ? 43.364 24.274 20.523 1.00 54.25 470 ASN A N 1
ATOM 3768 C CA . ASN A 1 470 ? 44.465 24.082 21.483 1.00 54.25 470 ASN A CA 1
ATOM 3769 C C . ASN A 1 470 ? 45.342 25.333 21.723 1.00 54.25 470 ASN A C 1
ATOM 3771 O O . ASN A 1 470 ? 45.995 25.430 22.760 1.00 54.25 470 ASN A O 1
ATOM 3775 N N . ASP A 1 471 ? 45.291 26.347 20.851 1.00 53.97 471 ASP A N 1
ATOM 3776 C CA . ASP A 1 471 ? 46.053 27.601 21.015 1.00 53.97 471 ASP A CA 1
ATOM 3777 C C . ASP A 1 471 ? 45.551 28.503 22.163 1.00 53.97 471 ASP A C 1
ATOM 3779 O O . ASP A 1 471 ? 46.155 29.531 22.483 1.00 53.97 471 ASP A O 1
ATOM 3783 N N . LYS A 1 472 ? 44.448 28.137 22.831 1.00 52.53 472 LYS A N 1
ATOM 3784 C CA . LYS A 1 472 ? 43.906 28.863 23.988 1.00 52.53 472 LYS A CA 1
ATOM 3785 C C . LYS A 1 472 ? 43.590 27.915 25.146 1.00 52.53 472 LYS A C 1
ATOM 3787 O O . LYS A 1 472 ? 42.423 27.714 25.484 1.00 52.53 472 LYS A O 1
ATOM 3792 N N . HIS A 1 473 ? 44.606 27.448 25.877 1.00 50.62 473 HIS A N 1
ATOM 3793 C CA . HIS A 1 473 ? 44.411 26.805 27.194 1.00 50.62 473 HIS A CA 1
ATOM 3794 C C . HIS A 1 473 ? 43.588 27.664 28.184 1.00 50.62 473 HIS A C 1
ATOM 3796 O O . HIS A 1 473 ? 43.040 27.148 29.152 1.00 50.62 473 HIS A O 1
ATOM 3802 N N . ALA A 1 474 ? 43.432 28.968 27.926 1.00 52.34 474 ALA A N 1
ATOM 3803 C CA . ALA A 1 474 ? 42.601 29.876 28.714 1.00 52.34 474 ALA A CA 1
ATOM 3804 C C . ALA A 1 474 ? 41.079 29.621 28.622 1.00 52.34 474 ALA A C 1
ATOM 3806 O O . ALA A 1 474 ? 40.357 30.106 29.491 1.00 52.34 474 ALA A O 1
ATOM 3807 N N . GLY A 1 475 ? 40.567 28.926 27.597 1.00 57.53 475 GLY A N 1
ATOM 3808 C CA . GLY A 1 475 ? 39.118 28.714 27.421 1.00 57.53 475 GLY A CA 1
ATOM 3809 C C . GLY A 1 475 ? 38.518 27.748 28.448 1.00 57.53 475 GLY A C 1
ATOM 3810 O O . GLY A 1 475 ? 37.524 28.080 29.082 1.00 57.53 475 GLY A O 1
ATOM 3811 N N . PHE A 1 476 ? 39.199 26.637 28.736 1.00 60.19 476 PHE A N 1
ATOM 3812 C CA . PHE A 1 476 ? 38.729 25.611 29.675 1.00 60.19 476 PHE A CA 1
ATOM 3813 C C . PHE A 1 476 ? 38.646 26.143 31.116 1.00 60.19 476 PHE A C 1
ATOM 3815 O O . PHE A 1 476 ? 37.653 25.948 31.813 1.00 60.19 476 PHE A O 1
ATOM 3822 N N . PHE A 1 477 ? 39.647 26.924 31.543 1.00 62.91 477 PHE A N 1
ATOM 3823 C CA . PHE A 1 477 ? 39.625 27.603 32.846 1.00 62.91 477 PHE A CA 1
ATOM 3824 C C . PHE A 1 477 ? 38.518 28.661 32.953 1.00 62.91 477 PHE A C 1
ATOM 3826 O O . PHE A 1 477 ? 38.007 28.913 34.043 1.00 62.91 477 PHE A O 1
ATOM 3833 N N . LYS A 1 478 ? 38.130 29.295 31.840 1.00 68.00 478 LYS A N 1
ATOM 3834 C CA . LYS A 1 478 ? 36.995 30.225 31.817 1.00 68.00 478 LYS A CA 1
ATOM 3835 C C . LYS A 1 478 ? 35.661 29.477 31.875 1.00 68.00 478 LYS A C 1
ATOM 3837 O O . LYS A 1 478 ? 34.767 29.955 32.563 1.00 68.00 478 LYS A O 1
ATOM 3842 N N . THR A 1 479 ? 35.547 28.306 31.245 1.00 70.19 479 THR A N 1
ATOM 3843 C CA . THR A 1 479 ? 34.383 27.412 31.378 1.00 70.19 479 THR A CA 1
ATOM 3844 C C . THR A 1 479 ? 34.179 26.999 32.836 1.00 70.19 479 THR A C 1
ATOM 3846 O O . THR A 1 479 ? 33.069 27.114 33.346 1.00 70.19 479 THR A O 1
ATOM 3849 N N . GLY A 1 480 ? 35.253 26.651 33.556 1.00 71.38 480 GLY A N 1
ATOM 3850 C CA . GLY A 1 480 ? 35.194 26.371 34.998 1.00 71.38 480 GLY A CA 1
ATOM 3851 C C . GLY A 1 480 ? 34.638 27.533 35.835 1.00 71.38 480 GLY A C 1
ATOM 3852 O O . GLY A 1 480 ? 33.810 27.315 36.712 1.00 71.38 480 GLY A O 1
ATOM 3853 N N . LYS A 1 481 ? 34.994 28.785 35.511 1.00 77.94 481 LYS A N 1
ATOM 3854 C CA . LYS A 1 481 ? 34.430 29.969 36.192 1.00 77.94 481 LYS A CA 1
ATOM 3855 C C . LYS A 1 481 ? 32.938 30.160 35.939 1.00 77.94 481 LYS A C 1
ATOM 3857 O O . LYS A 1 481 ? 32.234 30.650 36.818 1.00 77.94 481 LYS A O 1
ATOM 3862 N N . VAL A 1 482 ? 32.452 29.807 34.746 1.00 81.81 482 VAL A N 1
ATOM 3863 C CA . VAL A 1 482 ? 31.011 29.830 34.455 1.00 81.81 482 VAL A CA 1
ATOM 3864 C C . VAL A 1 482 ? 30.300 28.821 35.356 1.00 81.81 482 VAL A C 1
ATOM 3866 O O . VAL A 1 482 ? 29.311 29.168 35.988 1.00 81.81 482 VAL A O 1
ATOM 3869 N N . PHE A 1 483 ? 30.854 27.619 35.511 1.00 81.62 483 PHE A N 1
ATOM 3870 C CA . PHE A 1 483 ? 30.308 26.606 36.414 1.00 81.62 483 PHE A CA 1
ATOM 3871 C C . PHE A 1 483 ? 30.246 27.069 37.872 1.00 81.62 483 PHE A C 1
ATOM 3873 O O . PHE A 1 483 ? 29.212 26.916 38.513 1.00 81.62 483 PHE A O 1
ATOM 3880 N N . GLU A 1 484 ? 31.312 27.697 38.370 1.00 81.88 484 GLU A N 1
ATOM 3881 C CA . GLU A 1 484 ? 31.336 28.277 39.720 1.00 81.88 484 GLU A CA 1
ATOM 3882 C C . GLU A 1 484 ? 30.300 29.398 39.895 1.00 81.88 484 GLU A C 1
ATOM 3884 O O . GLU A 1 484 ? 29.651 29.474 40.932 1.00 81.88 484 GLU A O 1
ATOM 3889 N N . THR A 1 485 ? 30.121 30.253 38.881 1.00 86.38 485 THR A N 1
ATOM 3890 C CA . THR A 1 485 ? 29.210 31.413 38.949 1.00 86.38 485 THR A CA 1
ATOM 3891 C C . THR A 1 485 ? 27.743 31.000 39.064 1.00 86.38 485 THR A C 1
ATOM 3893 O O . THR A 1 485 ? 26.971 31.679 39.732 1.00 86.38 485 THR A O 1
ATOM 3896 N N . PHE A 1 486 ? 27.365 29.905 38.404 1.00 85.69 486 PHE A N 1
ATOM 3897 C CA . PHE A 1 486 ? 25.986 29.412 38.344 1.00 85.69 486 PHE A CA 1
ATOM 3898 C C . PHE A 1 486 ? 25.736 28.208 39.265 1.00 85.69 486 PHE A C 1
ATOM 3900 O O . PHE A 1 486 ? 24.727 27.524 39.115 1.00 85.69 486 PHE A O 1
ATOM 3907 N N . GLU A 1 487 ? 26.675 27.907 40.173 1.00 83.88 487 GLU A N 1
ATOM 3908 C CA . GLU A 1 487 ? 26.648 26.718 41.043 1.00 83.88 487 GLU A CA 1
ATOM 3909 C C . GLU A 1 487 ? 26.344 25.413 40.275 1.00 83.88 487 GLU A C 1
ATOM 3911 O O . GLU A 1 487 ? 25.707 24.484 40.783 1.00 83.88 487 GLU A O 1
ATOM 3916 N N . ALA A 1 488 ? 26.804 25.343 39.022 1.00 82.88 488 ALA A N 1
ATOM 3917 C CA . ALA A 1 488 ? 26.532 24.233 38.129 1.00 82.88 488 ALA A CA 1
ATOM 3918 C C . ALA A 1 488 ? 27.318 23.001 38.587 1.00 82.88 488 ALA A C 1
ATOM 3920 O O . ALA A 1 488 ? 28.549 23.016 38.686 1.00 82.88 488 ALA A O 1
ATOM 3921 N N . LYS A 1 489 ? 26.618 21.899 38.847 1.00 82.69 489 LYS A N 1
ATOM 3922 C CA . LYS A 1 489 ? 27.237 20.651 39.290 1.00 82.69 489 LYS A CA 1
ATOM 3923 C C . LYS A 1 489 ? 27.591 19.800 38.079 1.00 82.69 489 LYS A C 1
ATOM 3925 O O . LYS A 1 489 ? 26.714 19.284 37.396 1.00 82.69 489 LYS A O 1
ATOM 3930 N N . LEU A 1 490 ? 28.882 19.620 37.829 1.00 79.50 490 LEU A N 1
ATOM 3931 C CA . LEU A 1 490 ? 29.372 18.726 36.783 1.00 79.50 490 LEU A CA 1
ATOM 3932 C C . LEU A 1 490 ? 29.079 17.259 37.154 1.00 79.50 490 LEU A C 1
ATOM 3934 O O . LEU A 1 490 ? 29.518 16.786 38.201 1.00 79.50 490 LEU A O 1
ATOM 3938 N N . LEU A 1 491 ? 28.344 16.548 36.299 1.00 74.38 491 LEU A N 1
ATOM 3939 C CA . LEU A 1 491 ? 28.012 15.127 36.454 1.00 74.38 491 LEU A CA 1
ATOM 3940 C C . LEU A 1 491 ? 28.953 14.227 35.649 1.00 74.38 491 LEU A C 1
ATOM 3942 O O . LEU A 1 491 ? 29.356 13.167 36.124 1.00 74.38 491 LEU A O 1
ATOM 3946 N N . HIS A 1 492 ? 29.309 14.648 34.436 1.00 70.38 492 HIS A N 1
ATOM 3947 C CA . HIS A 1 492 ? 30.163 13.881 33.537 1.00 70.38 492 HIS A CA 1
ATOM 3948 C C . HIS A 1 492 ? 30.936 14.813 32.599 1.00 70.38 492 HIS A C 1
ATOM 3950 O O . HIS A 1 492 ? 30.414 15.842 32.177 1.00 70.38 492 HIS A O 1
ATOM 3956 N N . LEU A 1 493 ? 32.175 14.452 32.264 1.00 75.12 493 LEU A N 1
ATOM 3957 C CA . LEU A 1 493 ? 32.995 15.152 31.279 1.00 75.12 493 LEU A CA 1
ATOM 3958 C C . LEU A 1 493 ? 33.823 14.125 30.508 1.00 75.12 493 LEU A C 1
ATOM 3960 O O . LEU A 1 493 ? 34.587 13.367 31.103 1.00 75.12 493 LEU A O 1
ATOM 3964 N N . GLU A 1 494 ? 33.699 14.138 29.190 1.00 71.62 494 GLU A N 1
ATOM 3965 C CA . GLU A 1 494 ? 34.468 13.314 28.269 1.00 71.62 494 GLU A CA 1
ATOM 3966 C C . GLU A 1 494 ? 35.101 14.206 27.195 1.00 71.62 494 GLU A C 1
ATOM 3968 O O . GLU A 1 494 ? 34.493 15.173 26.737 1.00 71.62 494 GLU A O 1
ATOM 3973 N N . THR A 1 495 ? 36.326 13.889 26.777 1.00 70.19 495 THR A N 1
ATOM 3974 C CA . THR A 1 495 ? 37.003 14.574 25.671 1.00 70.19 495 THR A CA 1
ATOM 3975 C C . THR A 1 495 ? 37.324 13.607 24.543 1.00 70.19 495 THR A C 1
ATOM 3977 O O . THR A 1 495 ? 37.738 12.470 24.772 1.00 70.19 495 THR A O 1
ATOM 3980 N N . ARG A 1 496 ? 37.134 14.052 23.298 1.00 69.19 496 ARG A N 1
ATOM 3981 C CA . ARG A 1 496 ? 37.435 13.277 22.087 1.00 69.19 496 ARG A CA 1
ATOM 3982 C C . ARG A 1 496 ? 38.112 14.154 21.038 1.00 69.19 496 ARG A C 1
ATOM 3984 O O . ARG A 1 496 ? 37.929 15.365 21.016 1.00 69.19 496 ARG A O 1
ATOM 3991 N N . ALA A 1 497 ? 38.887 13.540 20.148 1.00 60.47 497 ALA A N 1
ATOM 3992 C CA . ALA A 1 497 ? 39.414 14.236 18.976 1.00 60.47 497 ALA A CA 1
ATOM 3993 C C . ALA A 1 497 ? 38.272 14.539 17.984 1.00 60.47 497 ALA A C 1
ATOM 3995 O O . ALA A 1 497 ? 37.484 13.643 17.663 1.00 60.47 497 ALA A O 1
ATOM 3996 N N . SER A 1 498 ? 38.187 15.784 17.503 1.00 57.00 498 SER A N 1
ATOM 3997 C CA . SER A 1 498 ? 37.127 16.246 16.594 1.00 57.00 498 SER A CA 1
ATOM 3998 C C . SER A 1 498 ? 37.087 15.437 15.289 1.00 57.00 498 SER A C 1
ATOM 4000 O O . SER A 1 498 ? 38.092 15.290 14.591 1.00 57.00 498 SER A O 1
ATOM 4002 N N . ARG A 1 499 ? 35.905 14.928 14.909 1.00 53.56 499 ARG A N 1
ATOM 4003 C CA . ARG A 1 499 ? 35.711 14.135 13.671 1.00 53.56 499 ARG A CA 1
ATOM 4004 C C . ARG A 1 499 ? 35.535 14.988 12.407 1.00 53.56 499 ARG A C 1
ATOM 4006 O O . ARG A 1 499 ? 35.408 14.436 11.313 1.00 53.56 499 ARG A O 1
ATOM 4013 N N . ARG A 1 500 ? 35.499 16.320 12.528 1.00 49.75 500 ARG A N 1
ATOM 4014 C CA . ARG A 1 500 ? 35.171 17.239 11.420 1.00 49.75 500 ARG A CA 1
ATOM 4015 C C . ARG A 1 500 ? 36.363 17.721 10.586 1.00 49.75 500 ARG A C 1
ATOM 4017 O O . ARG A 1 500 ? 36.134 18.342 9.549 1.00 49.75 500 ARG A O 1
ATOM 4024 N N . CYS A 1 501 ? 37.611 17.408 10.937 1.00 40.31 501 CYS A N 1
ATOM 4025 C CA . CYS A 1 501 ? 38.767 17.967 10.228 1.00 40.31 501 CYS A CA 1
ATOM 4026 C C . CYS A 1 501 ? 39.430 16.966 9.256 1.00 40.31 501 CYS A C 1
ATOM 4028 O O . CYS A 1 501 ? 40.203 16.101 9.652 1.00 40.31 501 CYS A O 1
ATOM 4030 N N . LYS A 1 502 ? 39.173 17.116 7.944 1.00 44.97 502 LYS A N 1
ATOM 4031 C CA . LYS A 1 502 ? 39.941 16.466 6.851 1.00 44.97 502 LYS A CA 1
ATOM 4032 C C . LYS A 1 502 ? 41.231 17.229 6.477 1.00 44.97 502 LYS A C 1
ATOM 4034 O O . LYS A 1 502 ? 41.798 16.987 5.413 1.00 44.97 502 LYS A O 1
ATOM 4039 N N . LYS A 1 503 ? 41.711 18.157 7.315 1.00 40.72 503 LYS A N 1
ATOM 4040 C CA . LYS A 1 503 ? 42.992 18.859 7.121 1.00 40.72 503 LYS A CA 1
ATOM 4041 C C . LYS A 1 503 ? 43.966 18.512 8.245 1.00 40.72 503 LYS A C 1
ATOM 4043 O O . LYS A 1 503 ? 43.681 18.707 9.419 1.00 40.72 503 LYS A O 1
ATOM 4048 N N . VAL A 1 504 ? 45.123 17.995 7.848 1.00 42.41 504 VAL A N 1
ATOM 4049 C CA . VAL A 1 504 ? 46.240 17.587 8.706 1.00 42.41 504 VAL A CA 1
ATOM 4050 C C . VAL A 1 504 ? 46.949 18.841 9.238 1.00 42.41 504 VAL A C 1
ATOM 4052 O O . VAL A 1 504 ? 47.909 19.265 8.608 1.00 42.41 504 VAL A O 1
ATOM 4055 N N . SER A 1 505 ? 46.447 19.471 10.316 1.00 45.38 505 SER A N 1
ATOM 4056 C CA . SER A 1 505 ? 47.251 20.296 11.260 1.00 45.38 505 SER A CA 1
ATOM 4057 C C . SER A 1 505 ? 46.487 20.969 12.434 1.00 45.38 505 SER A C 1
ATOM 4059 O O . SER A 1 505 ? 46.987 21.972 12.939 1.00 45.38 505 SER A O 1
ATOM 4061 N N . SER A 1 506 ? 45.311 20.518 12.899 1.00 49.44 506 SER A N 1
ATOM 4062 C CA . SER A 1 506 ? 44.685 21.123 14.101 1.00 49.44 506 SER A CA 1
ATOM 4063 C C . SER A 1 506 ? 44.208 20.080 15.116 1.00 49.44 506 SER A C 1
ATOM 4065 O O . SER A 1 506 ? 43.255 19.348 14.848 1.00 49.44 506 SER A O 1
ATOM 4067 N N . ASP A 1 507 ? 44.846 20.055 16.288 1.00 55.31 507 ASP A N 1
ATOM 4068 C CA . ASP A 1 507 ? 44.427 19.294 17.473 1.00 55.31 507 ASP A CA 1
ATOM 4069 C C . ASP A 1 507 ? 43.197 19.961 18.127 1.00 55.31 507 ASP A C 1
ATOM 4071 O O . ASP A 1 507 ? 43.294 20.591 19.180 1.00 55.31 507 ASP A O 1
ATOM 4075 N N . GLU A 1 508 ? 42.034 19.880 17.476 1.00 61.22 508 GLU A N 1
ATOM 4076 C CA . GLU A 1 508 ? 40.762 20.318 18.064 1.00 61.22 508 GLU A CA 1
ATOM 4077 C C . GLU A 1 508 ? 40.155 19.202 18.923 1.00 61.22 508 GLU A C 1
ATOM 4079 O O . GLU A 1 508 ? 39.884 18.094 18.442 1.00 61.22 508 GLU A O 1
ATOM 4084 N N . LEU A 1 509 ? 39.918 19.511 20.201 1.00 62.09 509 LEU A N 1
ATOM 4085 C CA . LEU A 1 509 ? 39.247 18.624 21.149 1.00 62.09 509 LEU A CA 1
ATOM 4086 C C . LEU A 1 509 ? 37.761 18.993 21.245 1.00 62.09 509 LEU A C 1
ATOM 4088 O O . LEU A 1 509 ? 37.402 20.154 21.456 1.00 62.09 509 LEU A O 1
ATOM 4092 N N . GLU A 1 510 ? 36.900 17.989 21.100 1.00 70.00 510 GLU A N 1
ATOM 4093 C CA . GLU A 1 510 ? 35.478 18.047 21.438 1.00 70.00 510 GLU A CA 1
ATOM 4094 C C . GLU A 1 510 ? 35.296 17.632 22.900 1.00 70.00 510 GLU A C 1
ATOM 4096 O O . GLU A 1 510 ? 35.791 16.588 23.329 1.00 70.00 510 GLU A O 1
ATOM 4101 N N . PHE A 1 511 ? 34.569 18.446 23.658 1.00 70.69 511 PHE A N 1
ATOM 4102 C CA . PHE A 1 511 ? 34.204 18.206 25.047 1.00 70.69 511 PHE A CA 1
ATOM 4103 C C . PHE A 1 511 ? 32.720 17.854 25.106 1.00 70.69 511 PHE A C 1
ATOM 4105 O O . PHE A 1 511 ? 31.875 18.656 24.710 1.00 70.69 511 PHE A O 1
ATOM 4112 N N . PHE A 1 512 ? 32.407 16.665 25.611 1.00 71.12 512 PHE A N 1
ATOM 4113 C CA . PHE A 1 512 ? 31.063 16.250 25.990 1.00 71.12 512 PHE A CA 1
ATOM 4114 C C . PHE A 1 512 ? 30.913 16.400 27.500 1.00 71.12 512 PHE A C 1
ATOM 4116 O O . PHE A 1 512 ? 31.740 15.909 28.264 1.00 71.12 512 PHE A O 1
ATOM 4123 N N . MET A 1 513 ? 29.869 17.082 27.943 1.00 73.75 513 MET A N 1
ATOM 4124 C CA . MET A 1 513 ? 29.710 17.479 29.331 1.00 73.75 513 MET A CA 1
ATOM 4125 C C . MET A 1 513 ? 28.262 17.325 29.775 1.00 73.75 513 MET A C 1
ATOM 4127 O O . MET A 1 513 ? 27.357 17.811 29.112 1.00 73.75 513 MET A O 1
ATOM 4131 N N . GLN A 1 514 ? 28.049 16.699 30.923 1.00 71.69 514 GLN A N 1
ATOM 4132 C CA . GLN A 1 514 ? 26.753 16.610 31.582 1.00 71.69 514 GLN A CA 1
ATOM 4133 C C . GLN A 1 514 ? 26.816 17.399 32.887 1.00 71.69 514 GLN A C 1
ATOM 4135 O O . GLN A 1 514 ? 27.742 17.199 33.677 1.00 71.69 514 GLN A O 1
ATOM 4140 N N . CYS A 1 515 ? 25.860 18.289 33.137 1.00 77.94 515 CYS A N 1
ATOM 4141 C CA . CYS A 1 515 ? 25.837 19.106 34.349 1.00 77.94 515 CYS A CA 1
ATOM 4142 C C . CYS A 1 515 ? 24.423 19.458 34.817 1.00 77.94 515 CYS A C 1
ATOM 4144 O O . CYS A 1 515 ? 23.519 19.584 34.003 1.00 77.94 515 CYS A O 1
ATOM 4146 N N . GLU A 1 516 ? 24.244 19.673 36.117 1.00 82.00 516 GLU A N 1
ATOM 4147 C CA . GLU A 1 516 ? 22.998 20.167 36.716 1.00 82.00 516 GLU A CA 1
ATOM 4148 C C . GLU A 1 516 ? 23.097 21.671 37.004 1.00 82.00 516 GLU A C 1
ATOM 4150 O O . GLU A 1 516 ? 24.066 22.111 37.624 1.00 82.00 516 GLU A O 1
ATOM 4155 N N . VAL A 1 517 ? 22.082 22.445 36.613 1.00 84.38 517 VAL A N 1
ATOM 4156 C CA . VAL A 1 517 ? 21.963 23.898 36.861 1.00 84.38 517 VAL A CA 1
ATOM 4157 C C . VAL A 1 517 ? 20.577 24.207 37.429 1.00 84.38 517 VAL A C 1
ATOM 4159 O O . VAL A 1 517 ? 19.636 23.449 37.204 1.00 84.38 517 VAL A O 1
ATOM 4162 N N . HIS A 1 518 ? 20.430 25.285 38.200 1.00 81.94 518 HIS A N 1
ATOM 4163 C CA . HIS A 1 518 ? 19.114 25.727 38.668 1.00 81.94 518 HIS A CA 1
ATOM 4164 C C . HIS A 1 518 ? 18.247 26.202 37.490 1.00 81.94 518 HIS A C 1
ATOM 4166 O O . HIS A 1 518 ? 18.742 26.907 36.608 1.00 81.94 518 HIS A O 1
ATOM 4172 N N . SER A 1 519 ? 16.961 25.840 37.466 1.00 73.31 519 SER A N 1
ATOM 4173 C CA . SER A 1 519 ? 16.098 26.058 36.294 1.00 73.31 519 SER A CA 1
ATOM 4174 C C . SER A 1 519 ? 15.973 27.533 35.886 1.00 73.31 519 SER A C 1
ATOM 4176 O O . SER A 1 519 ? 15.967 27.834 34.691 1.00 73.31 519 SER A O 1
ATOM 4178 N N . SER A 1 520 ? 15.994 28.459 36.854 1.00 78.25 520 SER A N 1
ATOM 4179 C CA . SER A 1 520 ? 15.974 29.917 36.623 1.00 78.25 520 SER A CA 1
ATOM 4180 C C . SER A 1 520 ? 17.196 30.472 35.889 1.00 78.25 520 SER A C 1
ATOM 4182 O O . SER A 1 520 ? 17.118 31.546 35.296 1.00 78.25 520 SER A O 1
ATOM 4184 N N . ASP A 1 521 ? 18.319 29.759 35.934 1.00 80.69 521 ASP A N 1
ATOM 4185 C CA . ASP A 1 521 ? 19.619 30.274 35.502 1.00 80.69 521 ASP A CA 1
ATOM 4186 C C . ASP A 1 521 ? 20.084 29.641 34.186 1.00 80.69 521 ASP A C 1
ATOM 4188 O O . ASP A 1 521 ? 21.139 29.989 33.656 1.00 80.69 521 ASP A O 1
ATOM 4192 N N . THR A 1 522 ? 19.280 28.733 33.633 1.00 73.62 522 THR A N 1
ATOM 4193 C CA . THR A 1 522 ? 19.634 27.875 32.501 1.00 73.62 522 THR A CA 1
ATOM 4194 C C . THR A 1 522 ? 20.020 28.669 31.251 1.00 73.62 522 THR A C 1
ATOM 4196 O O . THR A 1 522 ? 21.091 28.453 30.679 1.00 73.62 522 THR A O 1
ATOM 4199 N N . ASP A 1 523 ? 19.214 29.660 30.864 1.00 73.00 523 ASP A N 1
ATOM 4200 C CA . ASP A 1 523 ? 19.500 30.502 29.695 1.00 73.00 523 ASP A CA 1
ATOM 4201 C C . ASP A 1 523 ? 20.721 31.399 29.912 1.00 73.00 523 ASP A C 1
ATOM 4203 O O . ASP A 1 523 ? 21.534 31.606 29.005 1.00 73.00 523 ASP A O 1
ATOM 4207 N N . ALA A 1 524 ? 20.880 31.935 31.123 1.00 80.25 524 ALA A N 1
ATOM 4208 C CA . ALA A 1 524 ? 22.029 32.761 31.478 1.00 80.25 524 ALA A CA 1
ATOM 4209 C C . ALA A 1 524 ? 23.327 31.935 31.464 1.00 80.25 524 ALA A C 1
ATOM 4211 O O . ALA A 1 524 ? 24.343 32.396 30.935 1.00 80.25 524 ALA A O 1
ATOM 4212 N N . PHE A 1 525 ? 23.268 30.697 31.956 1.00 81.81 525 PHE A N 1
ATOM 4213 C CA . PHE A 1 525 ? 24.361 29.734 31.961 1.00 81.81 525 PHE A CA 1
ATOM 4214 C C . PHE A 1 525 ? 24.777 29.320 30.543 1.00 81.81 525 PHE A C 1
ATOM 4216 O O . PHE A 1 525 ? 25.955 29.421 30.193 1.00 81.81 525 PHE A O 1
ATOM 4223 N N . ILE A 1 526 ? 23.824 28.945 29.681 1.00 75.44 526 ILE A N 1
ATOM 4224 C CA . ILE A 1 526 ? 24.098 28.576 28.280 1.00 75.44 526 ILE A CA 1
ATOM 4225 C C . ILE A 1 526 ? 24.701 29.760 27.518 1.00 75.44 526 ILE A C 1
ATOM 4227 O O . ILE A 1 526 ? 25.685 29.607 26.789 1.00 75.44 526 ILE A O 1
ATOM 4231 N N . ASN A 1 527 ? 24.156 30.963 27.705 1.00 77.69 527 ASN A N 1
ATOM 4232 C CA . ASN A 1 527 ? 24.680 32.165 27.061 1.00 77.69 527 ASN A CA 1
ATOM 4233 C C . ASN A 1 527 ? 26.079 32.536 27.567 1.00 77.69 527 ASN A C 1
ATOM 4235 O O . ASN A 1 527 ? 26.904 33.009 26.782 1.00 77.69 527 ASN A O 1
ATOM 4239 N N . ALA A 1 528 ? 26.379 32.310 28.847 1.00 80.88 528 ALA A N 1
ATOM 4240 C CA . ALA A 1 528 ? 27.721 32.487 29.389 1.00 80.88 528 ALA A CA 1
ATOM 4241 C C . ALA A 1 528 ? 28.708 31.463 28.805 1.00 80.88 528 ALA A C 1
ATOM 4243 O O . ALA A 1 528 ? 29.817 31.844 28.432 1.00 80.88 528 ALA A O 1
ATOM 4244 N N . LEU A 1 529 ? 28.295 30.203 28.633 1.00 76.12 529 LEU A N 1
ATOM 4245 C CA . LEU A 1 529 ? 29.107 29.168 27.985 1.00 76.12 529 LEU A CA 1
ATOM 4246 C C . LEU A 1 529 ? 29.382 29.479 26.509 1.00 76.12 529 LEU A C 1
ATOM 4248 O O . LEU A 1 529 ? 30.531 29.396 26.076 1.00 76.12 529 LEU A O 1
ATOM 4252 N N . ARG A 1 530 ? 28.372 29.921 25.748 1.00 77.00 530 ARG A N 1
ATOM 4253 C CA . ARG A 1 530 ? 28.515 30.332 24.334 1.00 77.00 530 ARG A CA 1
ATOM 4254 C C . ARG A 1 530 ? 29.483 31.499 24.128 1.00 77.00 530 ARG A C 1
ATOM 4256 O O . ARG A 1 530 ? 30.030 31.653 23.046 1.00 77.00 530 ARG A O 1
ATOM 4263 N N . ARG A 1 531 ? 29.705 32.338 25.146 1.00 76.06 531 ARG A N 1
ATOM 4264 C CA . ARG A 1 531 ? 30.692 33.435 25.086 1.00 76.06 531 ARG A CA 1
ATOM 4265 C C . ARG A 1 531 ? 32.132 32.962 25.279 1.00 76.06 531 ARG A C 1
ATOM 4267 O O . ARG A 1 531 ? 33.056 33.744 25.057 1.00 76.06 531 ARG A O 1
ATOM 4274 N N . VAL A 1 532 ? 32.323 31.735 25.759 1.00 72.31 532 VAL A N 1
ATOM 4275 C CA . VAL A 1 532 ? 33.620 31.212 26.200 1.00 72.31 532 VAL A CA 1
ATOM 4276 C C . VAL A 1 532 ? 34.081 30.010 25.365 1.00 72.31 532 VAL A C 1
ATOM 4278 O O . VAL A 1 532 ? 35.289 29.863 25.181 1.00 72.31 532 VAL A O 1
ATOM 4281 N N . GLY A 1 533 ? 33.157 29.192 24.848 1.00 66.12 533 GLY A N 1
ATOM 4282 C CA . GLY A 1 533 ? 33.426 28.098 23.903 1.00 66.12 533 GLY A CA 1
ATOM 4283 C C . GLY A 1 533 ? 33.121 28.478 22.449 1.00 66.12 533 GLY A C 1
ATOM 4284 O O . GLY A 1 533 ? 32.260 29.320 22.206 1.00 66.12 533 GLY A O 1
ATOM 4285 N N . ASP A 1 534 ? 33.813 27.854 21.489 1.00 62.91 534 ASP A N 1
ATOM 4286 C CA . ASP A 1 534 ? 33.734 28.229 20.067 1.00 62.91 534 ASP A CA 1
ATOM 4287 C C . ASP A 1 534 ? 32.448 27.699 19.375 1.00 62.91 534 ASP A C 1
ATOM 4289 O O . ASP A 1 534 ? 31.810 28.437 18.628 1.00 62.91 534 ASP A O 1
ATOM 4293 N N . GLU A 1 535 ? 31.997 26.468 19.670 1.00 66.31 535 GLU A N 1
ATOM 4294 C CA . GLU A 1 535 ? 30.676 25.938 19.264 1.00 66.31 535 GLU A CA 1
ATOM 4295 C C . GLU A 1 535 ? 29.984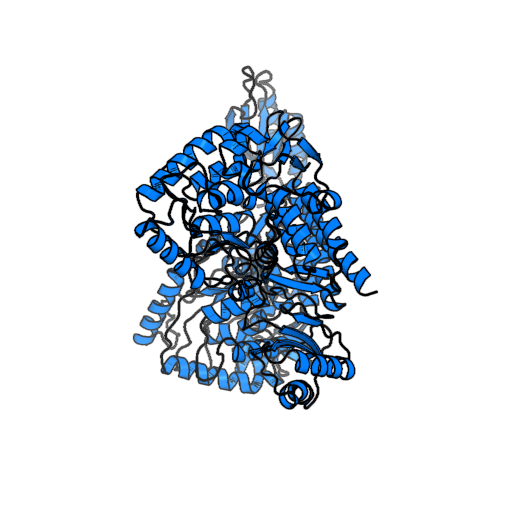 25.210 20.429 1.0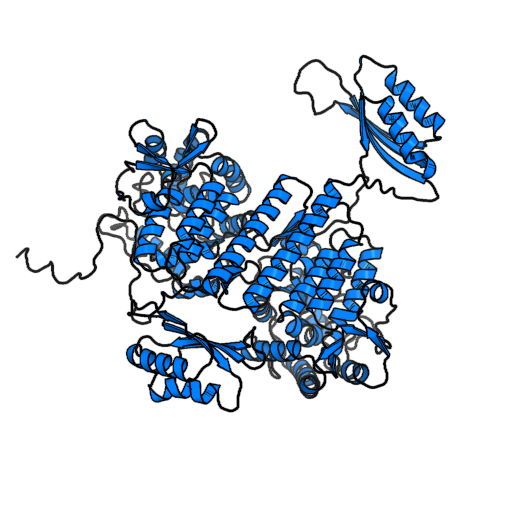0 66.31 535 GLU A C 1
ATOM 4297 O O . GLU A 1 535 ? 30.152 24.007 20.579 1.00 66.31 535 GLU A O 1
ATOM 4302 N N . VAL A 1 536 ? 29.176 25.891 21.248 1.00 62.94 536 VAL A N 1
ATOM 4303 C CA . VAL A 1 536 ? 28.399 25.222 22.315 1.00 62.94 536 VAL A CA 1
ATOM 4304 C C . VAL A 1 536 ? 27.046 24.750 21.782 1.00 62.94 536 VAL A C 1
ATOM 4306 O O . VAL A 1 536 ? 26.181 25.567 21.454 1.00 62.94 536 VAL A O 1
ATOM 4309 N N . ARG A 1 537 ? 26.840 23.432 21.742 1.00 61.91 537 ARG A N 1
ATOM 4310 C CA . ARG A 1 537 ? 25.563 22.783 21.420 1.00 61.91 537 ARG A CA 1
ATOM 4311 C C . ARG A 1 537 ? 24.979 22.133 22.661 1.00 61.91 537 ARG A C 1
ATOM 4313 O O . ARG A 1 537 ? 25.691 21.445 23.388 1.00 61.91 537 ARG A O 1
ATOM 4320 N N . LEU A 1 538 ? 23.680 22.318 22.867 1.00 61.19 538 LEU A N 1
ATOM 4321 C CA . LEU A 1 538 ? 22.946 21.445 23.766 1.00 61.19 538 LEU A CA 1
ATOM 4322 C C . LEU A 1 538 ? 22.771 20.104 23.056 1.00 61.19 538 LEU A C 1
ATOM 4324 O O . LEU A 1 538 ? 22.362 20.054 21.897 1.00 61.19 538 LEU A O 1
ATOM 4328 N N . LEU A 1 539 ? 23.114 19.034 23.747 1.00 50.53 539 LEU A N 1
ATOM 4329 C CA . LEU A 1 539 ? 22.634 17.710 23.428 1.00 50.53 539 LEU A CA 1
ATOM 4330 C C . LEU A 1 539 ? 21.402 17.515 24.305 1.00 50.53 539 LEU A C 1
ATOM 4332 O O . LEU A 1 539 ? 21.437 17.767 25.506 1.00 50.53 539 LEU A O 1
ATOM 4336 N N . HIS A 1 540 ? 20.286 17.143 23.708 1.00 50.53 540 HIS A N 1
ATOM 4337 C CA . HIS A 1 540 ? 19.144 16.709 24.492 1.00 50.53 540 HIS A CA 1
ATOM 4338 C C . HIS A 1 540 ? 19.438 15.273 24.950 1.00 50.53 540 HIS A C 1
ATOM 4340 O O . HIS A 1 540 ? 19.862 14.455 24.126 1.00 50.53 540 HIS A O 1
ATOM 4346 N N . ASP A 1 541 ? 19.238 14.940 26.233 1.00 42.22 541 ASP A N 1
ATOM 4347 C CA . ASP A 1 541 ? 19.040 13.530 26.622 1.00 42.22 541 ASP A CA 1
ATOM 4348 C C . ASP A 1 541 ? 17.617 13.144 26.203 1.00 42.22 541 ASP A C 1
ATOM 4350 O O . ASP A 1 541 ? 16.725 12.898 27.005 1.00 42.22 541 ASP A O 1
ATOM 4354 N N . ASP A 1 542 ? 17.394 13.187 24.891 1.00 44.50 542 ASP A N 1
ATOM 4355 C CA . ASP A 1 542 ? 16.170 12.792 24.221 1.00 44.50 542 ASP A CA 1
ATOM 4356 C C . ASP A 1 542 ? 16.128 11.267 24.213 1.00 44.50 542 ASP A C 1
ATOM 4358 O O . ASP A 1 542 ? 16.262 10.617 23.170 1.00 44.50 542 ASP A O 1
ATOM 4362 N N . ARG A 1 543 ? 15.908 10.646 25.372 1.00 53.38 543 ARG A N 1
ATOM 4363 C CA . ARG A 1 543 ? 15.386 9.278 25.367 1.00 53.38 543 ARG A CA 1
ATOM 4364 C C . ARG A 1 543 ? 13.912 9.334 25.012 1.00 53.38 543 ARG A C 1
ATOM 4366 O O . ARG A 1 543 ? 13.050 8.979 25.806 1.00 53.38 543 ARG A O 1
ATOM 4373 N N . VAL A 1 544 ? 13.638 9.776 23.786 1.00 66.50 544 VAL A N 1
ATOM 4374 C CA . VAL A 1 544 ? 12.361 9.537 23.132 1.00 66.50 544 VAL A CA 1
ATOM 4375 C C . VAL A 1 544 ? 12.094 8.044 23.267 1.00 66.50 544 VAL A C 1
ATOM 4377 O O . VAL A 1 544 ? 12.942 7.246 22.840 1.00 66.50 544 VAL A O 1
ATOM 4380 N N . PRO A 1 545 ? 10.954 7.651 23.857 1.00 77.94 545 PRO A N 1
ATOM 4381 C CA . PRO A 1 545 ? 10.589 6.253 23.943 1.00 77.94 545 PRO A CA 1
ATOM 4382 C C . PRO A 1 545 ? 10.682 5.615 22.561 1.00 77.94 545 PRO A C 1
ATOM 4384 O O . PRO A 1 545 ? 10.214 6.186 21.571 1.00 77.94 545 PRO A O 1
ATOM 4387 N N . TRP A 1 546 ? 11.323 4.448 22.486 1.00 83.06 546 TRP A N 1
ATOM 4388 C CA . TRP A 1 546 ? 11.401 3.710 21.234 1.00 83.06 546 TRP A CA 1
ATOM 4389 C C . TRP A 1 546 ? 9.988 3.477 20.686 1.00 83.06 546 TRP A C 1
ATOM 4391 O O . TRP A 1 546 ? 9.049 3.216 21.438 1.00 83.06 546 TRP A O 1
ATOM 4401 N N . PHE A 1 547 ? 9.847 3.571 19.368 1.00 86.25 547 PHE A N 1
ATOM 4402 C CA . PHE A 1 547 ? 8.614 3.246 18.669 1.00 86.25 547 PHE A CA 1
ATOM 4403 C C . PHE A 1 547 ? 8.937 2.526 17.351 1.00 86.25 547 PHE A C 1
ATOM 4405 O O . PHE A 1 547 ? 9.993 2.789 16.754 1.00 86.25 547 PHE A O 1
ATOM 4412 N N . PRO A 1 548 ? 8.054 1.625 16.883 1.00 87.25 548 PRO A N 1
ATOM 4413 C CA . PRO A 1 548 ? 8.222 0.936 15.607 1.00 87.25 548 PRO A CA 1
ATOM 4414 C C . PRO A 1 548 ? 8.270 1.942 14.451 1.00 87.25 548 PRO A C 1
ATOM 4416 O O . PRO A 1 548 ? 7.456 2.864 14.385 1.00 87.25 548 PRO A O 1
ATOM 4419 N N . ARG A 1 549 ? 9.229 1.779 13.529 1.00 84.94 549 ARG A N 1
ATOM 4420 C CA . ARG A 1 549 ? 9.370 2.652 12.347 1.00 84.94 549 ARG A CA 1
ATOM 4421 C C . ARG A 1 549 ? 8.887 1.986 11.072 1.00 84.94 549 ARG A C 1
ATOM 4423 O O . ARG A 1 549 ? 8.472 2.675 10.148 1.00 84.94 549 ARG A O 1
ATOM 4430 N N . LYS A 1 550 ? 8.933 0.662 11.011 1.00 86.38 550 LYS A N 1
ATOM 4431 C CA . LYS A 1 550 ? 8.354 -0.143 9.936 1.00 86.38 550 LYS A CA 1
ATOM 4432 C C . LYS A 1 550 ? 7.265 -1.033 10.509 1.00 86.38 550 LYS A C 1
ATOM 4434 O O . LYS A 1 550 ? 7.353 -1.438 11.663 1.00 86.38 550 LYS A O 1
ATOM 4439 N N . VAL A 1 551 ? 6.291 -1.416 9.689 1.00 88.00 551 VAL A N 1
ATOM 4440 C CA . VAL A 1 551 ? 5.253 -2.370 10.113 1.00 88.00 551 VAL A CA 1
ATOM 4441 C C . VAL A 1 551 ? 5.840 -3.700 10.617 1.00 88.00 551 VAL A C 1
ATOM 4443 O O . VAL A 1 551 ? 5.312 -4.293 11.548 1.00 88.00 551 VAL A O 1
ATOM 4446 N N . SER A 1 552 ? 6.988 -4.132 10.084 1.00 87.44 552 SER A N 1
ATOM 4447 C CA . SER A 1 552 ? 7.713 -5.316 10.567 1.00 87.44 552 SER A CA 1
ATOM 4448 C C . SER A 1 552 ? 8.313 -5.150 11.966 1.00 87.44 552 SER A C 1
ATOM 4450 O O . SER A 1 552 ? 8.551 -6.139 12.649 1.00 87.44 552 SER A O 1
ATOM 4452 N N . ASP A 1 553 ? 8.537 -3.920 12.440 1.00 87.25 553 ASP A N 1
ATOM 4453 C CA . ASP A 1 553 ? 8.990 -3.689 13.816 1.00 87.25 553 ASP A CA 1
ATOM 4454 C C . ASP A 1 553 ? 7.917 -4.056 14.850 1.00 87.25 553 ASP A C 1
ATOM 4456 O O . ASP A 1 553 ? 8.266 -4.254 16.013 1.00 87.25 553 ASP A O 1
ATOM 4460 N N . LEU A 1 554 ? 6.647 -4.217 14.449 1.00 89.69 554 LEU A N 1
ATOM 4461 C CA . LEU A 1 554 ? 5.588 -4.720 15.330 1.00 89.69 554 LEU A CA 1
ATOM 4462 C C . LEU A 1 554 ? 5.861 -6.151 15.818 1.00 89.69 554 LEU A C 1
ATOM 4464 O O . LEU A 1 554 ? 5.354 -6.540 16.865 1.00 89.69 554 LEU A O 1
ATOM 4468 N N . ASP A 1 555 ? 6.738 -6.909 15.148 1.00 88.06 555 ASP A N 1
ATOM 4469 C CA . ASP A 1 555 ? 7.240 -8.191 15.662 1.00 88.06 555 ASP A CA 1
ATOM 4470 C C . ASP A 1 555 ? 7.961 -8.045 17.016 1.00 88.06 555 ASP A C 1
ATOM 4472 O O . ASP A 1 555 ? 8.038 -9.007 17.780 1.00 88.06 555 ASP A O 1
ATOM 4476 N N . LYS A 1 556 ? 8.462 -6.845 17.340 1.00 81.56 556 LYS A N 1
ATOM 4477 C CA . LYS A 1 556 ? 9.103 -6.519 18.626 1.00 81.56 556 LYS A CA 1
ATOM 4478 C C . LYS A 1 556 ? 8.093 -6.081 19.694 1.00 81.56 556 LYS A C 1
ATOM 4480 O O . LYS A 1 556 ? 8.415 -6.153 20.875 1.00 81.56 556 LYS A O 1
ATOM 4485 N N . CYS A 1 557 ? 6.889 -5.675 19.287 1.00 79.12 557 CYS A N 1
ATOM 4486 C CA . CYS A 1 557 ? 5.800 -5.211 20.156 1.00 79.12 557 CYS A CA 1
ATOM 4487 C C . CYS A 1 557 ? 4.951 -6.359 20.735 1.00 79.12 557 CYS A C 1
ATOM 4489 O O . CYS A 1 557 ? 4.107 -6.130 21.593 1.00 79.12 557 CYS A O 1
ATOM 4491 N N . ASN A 1 558 ? 5.179 -7.602 20.298 1.00 66.88 558 ASN A N 1
ATOM 4492 C CA . ASN A 1 558 ? 4.400 -8.773 20.719 1.00 66.88 558 ASN A CA 1
ATOM 4493 C C . ASN A 1 558 ? 4.891 -9.432 22.032 1.00 66.88 558 ASN A C 1
ATOM 4495 O O . ASN A 1 558 ? 4.316 -10.432 22.452 1.00 66.88 558 ASN A O 1
ATOM 4499 N N . ASN A 1 559 ? 5.949 -8.914 22.672 1.00 56.22 559 ASN A N 1
ATOM 4500 C CA . ASN A 1 559 ? 6.620 -9.594 23.795 1.00 56.22 559 ASN A CA 1
ATOM 4501 C C . ASN A 1 559 ? 6.245 -9.065 25.192 1.00 56.22 559 ASN A C 1
ATOM 4503 O O . ASN A 1 559 ? 6.677 -9.646 26.186 1.00 56.22 559 ASN A O 1
ATOM 4507 N N . VAL A 1 560 ? 5.489 -7.967 25.294 1.00 57.34 560 VAL A N 1
ATOM 4508 C CA . VAL A 1 560 ? 5.113 -7.357 26.582 1.00 57.34 560 VAL A CA 1
ATOM 4509 C C . VAL A 1 560 ? 3.623 -7.579 26.829 1.00 57.34 560 VAL A C 1
ATOM 4511 O O . VAL A 1 560 ? 2.792 -6.713 26.557 1.00 57.34 560 VAL A O 1
ATOM 4514 N N . ILE A 1 561 ? 3.293 -8.772 27.326 1.00 59.78 561 ILE A N 1
ATOM 4515 C CA . ILE A 1 561 ? 1.934 -9.125 27.751 1.00 59.78 561 ILE A CA 1
ATOM 4516 C C . ILE A 1 561 ? 1.744 -8.607 29.177 1.00 59.78 561 ILE A C 1
ATOM 4518 O O . ILE A 1 561 ? 2.523 -8.931 30.072 1.00 59.78 561 ILE A O 1
ATOM 4522 N N . THR A 1 562 ? 0.737 -7.760 29.381 1.00 57.00 562 THR A N 1
ATOM 4523 C CA . THR A 1 562 ? 0.482 -7.107 30.676 1.00 57.00 562 THR A CA 1
ATOM 4524 C C . THR A 1 562 ? -0.563 -7.837 31.516 1.00 57.00 562 THR A C 1
ATOM 4526 O O . THR A 1 562 ? -0.502 -7.761 32.743 1.00 57.00 562 THR A O 1
ATOM 4529 N N . LYS A 1 563 ? -1.499 -8.554 30.874 1.00 58.28 563 LYS A N 1
ATOM 4530 C CA . LYS A 1 563 ? -2.556 -9.373 31.492 1.00 58.28 563 LYS A CA 1
ATOM 4531 C C . LYS A 1 563 ? -3.009 -10.495 30.546 1.00 58.28 563 LYS A C 1
ATOM 4533 O O . LYS A 1 563 ? -2.849 -10.376 29.330 1.00 58.28 563 LYS A O 1
ATOM 4538 N N . TYR A 1 564 ? -3.633 -11.529 31.118 1.00 56.84 564 TYR A N 1
ATOM 4539 C CA . TYR A 1 564 ? -4.224 -12.672 30.402 1.00 56.84 564 TYR A CA 1
ATOM 4540 C C . TYR A 1 564 ? -3.197 -13.472 29.584 1.00 56.84 564 TYR A C 1
ATOM 4542 O O . TYR A 1 564 ? -3.361 -13.718 28.387 1.00 56.84 564 TYR A O 1
ATOM 4550 N N . ASP A 1 565 ? -2.115 -13.852 30.270 1.00 58.41 565 ASP A N 1
ATOM 4551 C CA . ASP A 1 565 ? -1.146 -14.862 29.828 1.00 58.41 565 ASP A CA 1
ATOM 4552 C C . ASP A 1 565 ? -1.886 -16.186 29.492 1.00 58.41 565 ASP A C 1
ATOM 4554 O O . ASP A 1 565 ? -3.000 -16.407 29.980 1.00 58.41 565 ASP A O 1
ATOM 4558 N N . PRO A 1 566 ? -1.346 -17.095 28.655 1.00 57.09 566 PRO A N 1
ATOM 4559 C CA . PRO A 1 566 ? -1.831 -18.476 28.581 1.00 57.09 566 PRO A CA 1
ATOM 4560 C C . PRO A 1 566 ? -2.073 -19.146 29.949 1.00 57.09 566 PRO A C 1
ATOM 4562 O O . PRO A 1 566 ? -2.931 -20.031 30.033 1.00 57.09 566 PRO A O 1
ATOM 4565 N N . ASP A 1 567 ? -1.392 -18.707 31.011 1.00 61.72 567 ASP A N 1
ATOM 4566 C CA . ASP A 1 567 ? -1.771 -19.017 32.391 1.00 61.72 567 ASP A CA 1
ATOM 4567 C C . ASP A 1 567 ? -2.981 -18.176 32.848 1.00 61.72 567 ASP A C 1
ATOM 4569 O O . ASP A 1 567 ? -2.880 -16.993 33.168 1.00 61.72 567 ASP A O 1
ATOM 4573 N N . LEU A 1 568 ? -4.150 -18.824 32.882 1.00 73.56 568 LEU A N 1
ATOM 4574 C CA . LEU A 1 568 ? -5.430 -18.221 33.267 1.00 73.56 568 LEU A CA 1
ATOM 4575 C C . LEU A 1 568 ? -5.468 -17.844 34.760 1.00 73.56 568 LEU A C 1
ATOM 4577 O O . LEU A 1 568 ? -4.939 -18.569 35.606 1.00 73.56 568 LEU A O 1
ATOM 4581 N N . ASP A 1 569 ? -6.186 -16.771 35.097 1.00 76.25 569 ASP A N 1
ATOM 4582 C CA . ASP A 1 569 ? -6.472 -16.405 36.490 1.00 76.25 569 ASP A CA 1
ATOM 4583 C C . ASP A 1 569 ? -7.327 -17.477 37.195 1.00 76.25 569 ASP A C 1
ATOM 4585 O O . ASP A 1 569 ? -8.136 -18.151 36.558 1.00 76.25 569 ASP A O 1
ATOM 4589 N N . GLN A 1 570 ? -7.206 -17.618 38.524 1.00 77.94 570 GLN A N 1
ATOM 4590 C CA . GLN A 1 570 ? -7.959 -18.631 39.297 1.00 77.94 570 GLN A CA 1
ATOM 4591 C C . GLN A 1 570 ? -9.481 -18.501 39.155 1.00 77.94 570 GLN A C 1
ATOM 4593 O O . GLN A 1 570 ? -10.193 -19.505 39.197 1.00 77.94 570 GLN A O 1
ATOM 4598 N N . ASP A 1 571 ? -9.962 -17.274 38.962 1.00 81.12 571 ASP A N 1
ATOM 4599 C CA . ASP A 1 571 ? -11.383 -16.956 38.829 1.00 81.12 571 ASP A CA 1
ATOM 4600 C C . ASP A 1 571 ? -11.892 -17.148 37.386 1.00 81.12 571 ASP A C 1
ATOM 4602 O O . ASP A 1 571 ? -13.093 -17.044 37.122 1.00 81.12 571 ASP A O 1
ATOM 4606 N N . HIS A 1 572 ? -10.999 -17.449 36.433 1.00 84.38 572 HIS A N 1
ATOM 4607 C CA . HIS A 1 572 ? -11.360 -17.671 35.039 1.00 84.38 572 HIS A CA 1
ATOM 4608 C C . HIS A 1 572 ? -12.121 -19.007 34.885 1.00 84.38 572 HIS A C 1
ATOM 4610 O O . HIS A 1 572 ? -11.646 -20.048 35.347 1.00 84.38 572 HIS A O 1
ATOM 4616 N N . PRO A 1 573 ? -13.260 -19.051 34.163 1.00 87.25 573 PRO A N 1
ATOM 4617 C CA . PRO A 1 573 ? -14.091 -20.258 34.051 1.00 87.25 573 PRO A CA 1
ATOM 4618 C C . PRO A 1 573 ? -13.349 -21.473 33.468 1.00 87.25 573 PRO A C 1
ATOM 4620 O O . PRO A 1 573 ? -13.602 -22.607 33.863 1.00 87.25 573 PRO A O 1
ATOM 4623 N N . GLY A 1 574 ? -12.389 -21.232 32.574 1.00 87.25 574 GLY A N 1
ATOM 4624 C CA . GLY A 1 574 ? -11.511 -22.258 31.999 1.00 87.25 574 GLY A CA 1
ATOM 4625 C C . GLY A 1 574 ? -10.280 -22.642 32.838 1.00 87.25 574 GLY A C 1
ATOM 4626 O O . GLY A 1 574 ? -9.506 -23.483 32.392 1.00 87.25 574 GLY A O 1
ATOM 4627 N N . PHE A 1 575 ? -10.052 -22.060 34.025 1.00 87.31 575 PHE A N 1
ATOM 4628 C CA . PHE A 1 575 ? -8.836 -22.305 34.827 1.00 87.31 575 PHE A CA 1
ATOM 4629 C C . PHE A 1 575 ? -8.651 -23.783 35.186 1.00 87.31 575 PHE A C 1
ATOM 4631 O O . PHE A 1 575 ? -7.554 -24.335 35.106 1.00 87.31 575 PHE A O 1
ATOM 4638 N N . SER A 1 576 ? -9.746 -24.443 35.565 1.00 89.38 576 SER A N 1
ATOM 4639 C CA . SER A 1 576 ? -9.732 -25.857 35.949 1.00 89.38 576 SER A CA 1
ATOM 4640 C C . SER A 1 576 ? -9.910 -26.808 34.761 1.00 89.38 576 SER A C 1
ATOM 4642 O O . SER A 1 576 ? -9.740 -28.013 34.935 1.00 89.38 576 SER A O 1
ATOM 4644 N N . ASP A 1 577 ? -10.183 -26.297 33.558 1.00 92.75 577 ASP A N 1
ATOM 4645 C CA . ASP A 1 577 ? -10.382 -27.102 32.352 1.00 92.75 577 ASP A CA 1
ATOM 4646 C C . ASP A 1 577 ? -9.025 -27.373 31.663 1.00 92.75 577 ASP A C 1
ATOM 4648 O O . ASP A 1 577 ? -8.354 -26.444 31.199 1.00 92.75 577 ASP A O 1
ATOM 4652 N N . PRO A 1 578 ? -8.534 -28.626 31.644 1.00 92.31 578 PRO A N 1
ATOM 4653 C CA . PRO A 1 578 ? -7.261 -28.954 31.009 1.00 92.31 578 PRO A CA 1
ATOM 4654 C C . PRO A 1 578 ? -7.314 -28.889 29.473 1.00 92.31 578 PRO A C 1
ATOM 4656 O O . PRO A 1 578 ? -6.304 -28.547 28.855 1.00 92.31 578 PRO A O 1
ATOM 4659 N N . GLU A 1 579 ? -8.459 -29.184 28.853 1.00 94.12 579 GLU A N 1
ATOM 4660 C CA . GLU A 1 579 ? -8.612 -29.153 27.395 1.00 94.12 579 GLU A CA 1
ATOM 4661 C C . GLU A 1 579 ? -8.666 -27.709 26.896 1.00 94.12 579 GLU A C 1
ATOM 4663 O O . GLU A 1 579 ? -7.964 -27.367 25.943 1.00 94.12 579 GLU A O 1
ATOM 4668 N N . TYR A 1 580 ? -9.391 -26.826 27.591 1.00 93.38 580 TYR A N 1
ATOM 4669 C CA . TYR A 1 580 ? -9.414 -25.398 27.266 1.00 93.38 580 TYR A CA 1
ATOM 4670 C C . TYR A 1 580 ? -8.029 -24.753 27.410 1.00 93.38 580 TYR A C 1
ATOM 4672 O O . TYR A 1 580 ? -7.597 -24.010 26.530 1.00 93.38 580 TYR A O 1
ATOM 4680 N N . ARG A 1 581 ? -7.272 -25.082 28.468 1.00 91.69 581 ARG A N 1
ATOM 4681 C CA . ARG A 1 581 ? -5.888 -24.597 28.638 1.00 91.69 581 ARG A CA 1
ATOM 4682 C C . ARG A 1 581 ? -4.961 -25.076 27.526 1.00 91.69 581 ARG A C 1
ATOM 4684 O O . ARG A 1 581 ? -4.202 -24.286 26.970 1.00 91.69 581 ARG A O 1
ATOM 4691 N N . LYS A 1 582 ? -5.056 -26.353 27.144 1.00 93.12 582 LYS A N 1
ATOM 4692 C CA . LYS A 1 582 ? -4.305 -26.898 26.005 1.00 93.12 582 LYS A CA 1
ATOM 4693 C C . LYS A 1 582 ? -4.693 -26.207 24.695 1.00 93.12 582 LYS A C 1
ATOM 4695 O O . LYS A 1 582 ? -3.822 -25.905 23.879 1.00 93.12 582 LYS A O 1
ATOM 4700 N N . ARG A 1 583 ? -5.984 -25.926 24.506 1.00 94.44 583 ARG A N 1
ATOM 4701 C CA . ARG A 1 583 ? -6.502 -25.199 23.345 1.00 94.44 583 ARG A CA 1
ATOM 4702 C C . ARG A 1 583 ? -5.982 -23.760 23.291 1.00 94.44 583 ARG A C 1
ATOM 4704 O O . ARG A 1 583 ? -5.545 -23.331 22.226 1.00 94.44 583 ARG A O 1
ATOM 4711 N N . ARG A 1 584 ? -5.947 -23.052 24.425 1.00 91.94 584 ARG A N 1
ATOM 4712 C CA . ARG A 1 584 ? -5.334 -21.719 24.555 1.00 91.94 584 ARG A CA 1
ATOM 4713 C C . ARG A 1 584 ? -3.851 -21.744 24.212 1.00 91.94 584 ARG A C 1
ATOM 4715 O O . ARG A 1 584 ? -3.434 -20.958 23.373 1.00 91.94 584 ARG A O 1
ATOM 4722 N N . ALA A 1 585 ? -3.085 -22.687 24.764 1.00 91.44 585 ALA A N 1
ATOM 4723 C CA . ALA A 1 585 ? -1.658 -22.822 24.472 1.00 91.44 585 ALA A CA 1
ATOM 4724 C C . ALA A 1 585 ? -1.376 -23.025 22.970 1.00 91.44 585 ALA A C 1
ATOM 4726 O O . ALA A 1 585 ? -0.498 -22.363 22.422 1.00 91.44 585 ALA A O 1
ATOM 4727 N N . PHE A 1 586 ? -2.161 -23.873 22.293 1.00 94.06 586 PHE A N 1
ATOM 4728 C CA . PHE A 1 586 ? -2.057 -24.077 20.843 1.00 94.06 586 PHE A CA 1
ATOM 4729 C C . PHE A 1 586 ? -2.285 -22.779 20.050 1.00 94.06 586 PHE A C 1
ATOM 4731 O O . PHE A 1 586 ? -1.502 -22.450 19.164 1.00 94.06 586 PHE A O 1
ATOM 4738 N N . ILE A 1 587 ? -3.336 -22.019 20.374 1.00 93.56 587 ILE A N 1
ATOM 4739 C CA . ILE A 1 587 ? -3.634 -20.755 19.683 1.00 93.56 587 ILE A CA 1
ATOM 4740 C C . ILE A 1 587 ? -2.558 -19.697 19.977 1.00 93.56 587 ILE A C 1
ATOM 4742 O O . ILE A 1 587 ? -2.138 -18.977 19.072 1.00 93.56 587 ILE A O 1
ATOM 4746 N N . SER A 1 588 ? -2.066 -19.631 21.215 1.00 90.38 588 SER A N 1
ATOM 4747 C CA . SER A 1 588 ? -0.978 -18.728 21.602 1.00 90.38 588 SER A CA 1
ATOM 4748 C C . SER A 1 588 ? 0.314 -19.018 20.835 1.00 90.38 588 SER A C 1
ATOM 4750 O O . SER A 1 588 ? 0.995 -18.086 20.414 1.00 90.38 588 SER A O 1
ATOM 4752 N N . GLU A 1 589 ? 0.639 -20.292 20.599 1.00 91.12 589 GLU A N 1
ATOM 4753 C CA . GLU A 1 589 ? 1.806 -20.692 19.806 1.00 91.12 589 GLU A CA 1
ATOM 4754 C C . GLU A 1 589 ? 1.704 -20.203 18.351 1.00 91.12 589 GLU A C 1
ATOM 4756 O O . GLU A 1 589 ? 2.684 -19.692 17.803 1.00 91.12 589 GLU A O 1
ATOM 4761 N N . LEU A 1 590 ? 0.514 -20.270 17.740 1.00 92.62 590 LEU A N 1
ATOM 4762 C CA . LEU A 1 590 ? 0.279 -19.720 16.398 1.00 92.62 590 LEU A CA 1
ATOM 4763 C C . LEU A 1 590 ? 0.552 -18.209 16.345 1.00 92.62 590 LEU A C 1
ATOM 4765 O O . LEU A 1 590 ? 1.204 -17.735 15.414 1.00 92.62 590 LEU A O 1
ATOM 4769 N N . ALA A 1 591 ? 0.090 -17.459 17.349 1.00 91.12 591 ALA A N 1
ATOM 4770 C CA . ALA A 1 591 ? 0.311 -16.016 17.434 1.00 91.12 591 ALA A CA 1
ATOM 4771 C C . ALA A 1 591 ? 1.784 -15.657 17.703 1.00 91.12 591 ALA A C 1
ATOM 4773 O O . ALA A 1 591 ? 2.301 -14.699 17.130 1.00 91.12 591 ALA A O 1
ATOM 4774 N N . PHE A 1 592 ? 2.483 -16.432 18.538 1.00 87.38 592 PHE A N 1
ATOM 4775 C CA . PHE A 1 592 ? 3.896 -16.204 18.862 1.00 87.38 592 PHE A CA 1
ATOM 4776 C C . PHE A 1 592 ? 4.822 -16.443 17.660 1.00 87.38 592 PHE A C 1
ATOM 4778 O O . PHE A 1 592 ? 5.791 -15.705 17.445 1.00 87.38 592 PHE A O 1
ATOM 4785 N N . ASN A 1 593 ? 4.499 -17.457 16.854 1.00 90.88 593 ASN A N 1
ATOM 4786 C CA . ASN A 1 593 ? 5.272 -17.834 15.675 1.00 90.88 593 ASN A CA 1
ATOM 4787 C C . ASN A 1 593 ? 5.011 -16.933 14.460 1.00 90.88 593 ASN A C 1
ATOM 4789 O O . ASN A 1 593 ? 5.821 -16.933 13.538 1.00 90.88 593 ASN A O 1
ATOM 4793 N N . PHE A 1 594 ? 3.932 -16.147 14.461 1.00 91.81 594 PHE A N 1
ATOM 4794 C CA . PHE A 1 594 ? 3.626 -15.221 13.374 1.00 91.81 594 PHE A CA 1
ATOM 4795 C C . PHE A 1 594 ? 4.676 -14.104 13.258 1.00 91.81 594 PHE A C 1
ATOM 4797 O O . PHE A 1 594 ? 4.989 -13.418 14.242 1.00 91.81 594 PHE A O 1
ATOM 4804 N N . LYS A 1 595 ? 5.180 -13.875 12.040 1.00 90.38 595 LYS A N 1
ATOM 4805 C CA . LYS A 1 595 ? 5.998 -12.710 11.683 1.00 90.38 595 LYS A CA 1
ATOM 4806 C C . LYS A 1 595 ? 5.343 -11.884 10.590 1.00 90.38 595 LYS A C 1
ATOM 4808 O O . LYS A 1 595 ? 4.545 -12.370 9.790 1.00 90.38 595 LYS A O 1
ATOM 4813 N N . GLN A 1 596 ? 5.678 -10.597 10.554 1.00 87.88 596 GLN A N 1
ATOM 4814 C CA . GLN A 1 596 ? 5.177 -9.717 9.507 1.00 87.88 596 GLN A CA 1
ATOM 4815 C C . GLN A 1 596 ? 5.636 -10.212 8.127 1.00 87.88 596 GLN A C 1
ATOM 4817 O O . GLN A 1 596 ? 6.830 -10.290 7.862 1.00 87.88 596 GLN A O 1
ATOM 4822 N N . GLY A 1 597 ? 4.674 -10.465 7.238 1.00 82.06 597 GLY A N 1
ATOM 4823 C CA . GLY A 1 597 ? 4.916 -11.022 5.901 1.00 82.06 597 GLY A CA 1
ATOM 4824 C C . GLY A 1 597 ? 4.428 -12.464 5.764 1.00 82.06 597 GLY A C 1
ATOM 4825 O O . GLY A 1 597 ? 4.056 -12.867 4.665 1.00 82.06 597 GLY A O 1
ATOM 4826 N N . ASP A 1 598 ? 4.319 -13.198 6.873 1.00 87.00 598 ASP A N 1
ATOM 4827 C CA . ASP A 1 598 ? 3.762 -14.546 6.865 1.00 87.00 598 ASP A CA 1
ATOM 4828 C C . ASP A 1 598 ? 2.248 -14.522 6.599 1.00 87.00 598 ASP A C 1
ATOM 4830 O O . ASP A 1 598 ? 1.538 -13.584 6.991 1.00 87.00 598 ASP A O 1
ATOM 4834 N N . PRO A 1 599 ? 1.695 -15.576 5.977 1.00 88.00 599 PRO A N 1
ATOM 4835 C CA . PRO A 1 599 ? 0.255 -15.721 5.871 1.00 88.00 599 PRO A CA 1
ATOM 4836 C C . PRO A 1 599 ? -0.356 -16.012 7.252 1.00 88.00 599 PRO A C 1
ATOM 4838 O O . PRO A 1 599 ? 0.006 -16.985 7.912 1.00 88.00 599 PRO A O 1
ATOM 4841 N N . LEU A 1 600 ? -1.353 -15.218 7.658 1.00 92.19 600 LEU A N 1
ATOM 4842 C CA . LEU A 1 600 ? -2.064 -15.370 8.940 1.00 92.19 600 LEU A CA 1
ATOM 4843 C C . LEU A 1 600 ? -2.553 -16.812 9.170 1.00 92.19 600 LEU A C 1
ATOM 4845 O O . LEU A 1 600 ? -3.208 -17.352 8.279 1.00 92.19 600 LEU A O 1
ATOM 4849 N N . PRO A 1 601 ? -2.283 -17.459 10.315 1.00 93.12 601 PRO A N 1
ATOM 4850 C CA . PRO A 1 601 ? -2.609 -18.870 10.516 1.00 93.12 601 PRO A CA 1
ATOM 4851 C C . PRO A 1 601 ? -4.126 -19.121 10.541 1.00 93.12 601 PRO A C 1
ATOM 4853 O O . PRO A 1 601 ? -4.887 -18.357 11.137 1.00 93.12 601 PRO A O 1
ATOM 4856 N N . TYR A 1 602 ? -4.560 -20.215 9.904 1.00 93.62 602 TYR A N 1
ATOM 4857 C CA . TYR A 1 602 ? -5.933 -20.712 10.034 1.00 93.62 602 TYR A CA 1
ATOM 4858 C C . TYR A 1 602 ? -6.087 -21.491 11.339 1.00 93.62 602 TYR A C 1
ATOM 4860 O O . TYR A 1 602 ? -5.210 -22.271 11.712 1.00 93.62 602 TYR A O 1
ATOM 4868 N N . VAL A 1 603 ? -7.236 -21.325 11.991 1.00 95.56 603 VAL A N 1
ATOM 4869 C CA . VAL A 1 603 ? -7.613 -22.082 13.187 1.00 95.56 603 VAL A CA 1
ATOM 4870 C C . VAL A 1 603 ? -8.792 -22.982 12.848 1.00 95.56 603 VAL A C 1
ATOM 4872 O O . VAL A 1 603 ? -9.868 -22.511 12.480 1.00 95.56 603 VAL A O 1
ATOM 4875 N N . GLU A 1 604 ? -8.606 -24.292 12.983 1.00 96.00 604 GLU A N 1
ATOM 4876 C CA . GLU A 1 604 ? -9.706 -25.250 12.886 1.00 96.00 604 GLU A CA 1
ATOM 4877 C C . GLU A 1 604 ? -10.502 -25.231 14.195 1.00 96.00 604 GLU A C 1
ATOM 4879 O O . GLU A 1 604 ? -10.090 -25.835 15.188 1.00 96.00 604 GLU A O 1
ATOM 4884 N N . TYR A 1 605 ? -11.601 -24.473 14.220 1.00 97.25 605 TYR A N 1
ATOM 4885 C CA . TYR A 1 605 ? -12.468 -24.343 15.392 1.00 97.25 605 TYR A CA 1
ATOM 4886 C C . TY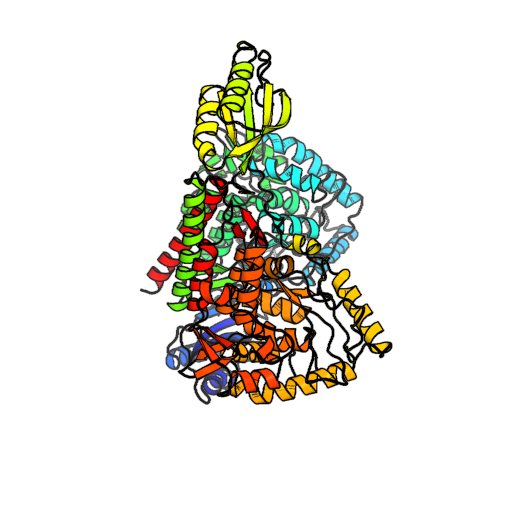R A 1 605 ? -13.302 -25.605 15.639 1.00 97.25 605 TYR A C 1
ATOM 4888 O O . TYR A 1 605 ? -13.853 -26.196 14.708 1.00 97.25 605 TYR A O 1
ATOM 4896 N N . THR A 1 606 ? -13.424 -26.010 16.903 1.00 97.56 606 THR A N 1
ATOM 4897 C CA . THR A 1 606 ? -14.195 -27.190 17.304 1.00 97.56 606 THR A CA 1
ATOM 4898 C C . THR A 1 606 ? -15.705 -26.921 17.229 1.00 97.56 606 THR A C 1
ATOM 4900 O O . THR A 1 606 ? -16.146 -25.768 17.279 1.00 97.56 606 THR A O 1
ATOM 4903 N N . PRO A 1 607 ? -16.549 -27.967 17.163 1.00 97.56 607 PRO A N 1
ATOM 4904 C CA . PRO A 1 607 ? -18.001 -27.792 17.205 1.00 97.56 607 PRO A CA 1
ATOM 4905 C C . PRO A 1 607 ? -18.514 -27.067 18.459 1.00 97.56 607 PRO A C 1
ATOM 4907 O O . PRO A 1 607 ? -19.528 -26.374 18.375 1.00 97.56 607 PRO A O 1
ATOM 4910 N N . GLU A 1 608 ? -17.831 -27.217 19.599 1.00 97.06 608 GLU A N 1
ATOM 4911 C CA . GLU A 1 608 ? -18.161 -26.517 20.846 1.00 97.06 608 GLU A CA 1
ATOM 4912 C C . GLU A 1 608 ? -17.827 -25.025 20.753 1.00 97.06 608 GLU A C 1
ATOM 4914 O O . GLU A 1 608 ? -18.679 -24.195 21.056 1.00 97.06 608 GLU A O 1
ATOM 4919 N N . GLU A 1 609 ? -16.647 -24.672 20.236 1.00 98.00 609 GLU A N 1
ATOM 4920 C CA . GLU A 1 609 ? -16.265 -23.275 19.990 1.00 98.00 609 GLU A CA 1
ATOM 4921 C C . GLU A 1 609 ? -17.271 -22.598 19.043 1.00 98.00 609 GLU A C 1
ATOM 4923 O O . GLU A 1 609 ? -17.793 -21.519 19.323 1.00 98.00 609 GLU A O 1
ATOM 4928 N N . VAL A 1 610 ? -17.651 -23.275 17.955 1.00 98.00 610 VAL A N 1
ATOM 4929 C CA . VAL A 1 610 ? -18.671 -22.768 17.023 1.00 98.00 610 VAL A CA 1
ATOM 4930 C C . VAL A 1 610 ? -20.051 -22.650 17.689 1.00 98.00 610 VAL A C 1
ATOM 4932 O O . VAL A 1 610 ? -20.835 -21.772 17.323 1.00 98.00 610 VAL A O 1
ATOM 4935 N N . ALA A 1 611 ? -20.383 -23.506 18.661 1.00 98.00 611 ALA A N 1
ATOM 4936 C CA . ALA A 1 611 ? -21.631 -23.400 19.416 1.00 98.00 611 ALA A CA 1
ATOM 4937 C C . ALA A 1 611 ? -21.640 -22.178 20.349 1.00 98.00 611 ALA A C 1
ATOM 4939 O O . ALA A 1 611 ? -22.631 -21.447 20.346 1.00 98.00 611 ALA A O 1
ATOM 4940 N N . THR A 1 612 ? -20.539 -21.909 21.057 1.00 97.62 612 THR A N 1
ATOM 4941 C CA . THR A 1 612 ? -20.366 -20.696 21.876 1.00 97.62 612 THR A CA 1
ATOM 4942 C C . THR A 1 612 ? -20.495 -19.437 21.019 1.00 97.62 612 THR A C 1
ATOM 4944 O O . THR A 1 612 ? -21.281 -18.545 21.338 1.00 97.62 612 THR A O 1
ATOM 4947 N N . TRP A 1 613 ? -19.803 -19.392 19.875 1.00 97.81 613 TRP A N 1
ATOM 4948 C CA . TRP A 1 613 ? -19.916 -18.290 18.914 1.00 97.81 613 TRP A CA 1
ATOM 4949 C C . TRP A 1 613 ? -21.361 -18.070 18.469 1.00 97.81 613 TRP A C 1
ATOM 4951 O O . TRP A 1 613 ? -21.851 -16.944 18.476 1.00 97.81 613 TRP A O 1
ATOM 4961 N N . ARG A 1 614 ? -22.069 -19.147 18.109 1.00 97.81 614 ARG A N 1
ATOM 4962 C CA . ARG A 1 614 ? -23.464 -19.085 17.655 1.00 97.81 614 ARG A CA 1
ATOM 4963 C C . ARG A 1 614 ? -24.378 -18.419 18.674 1.00 97.81 614 ARG A C 1
ATOM 4965 O O . ARG A 1 614 ? -25.253 -17.647 18.288 1.00 97.81 614 ARG A O 1
ATOM 4972 N N . GLU A 1 615 ? -24.214 -18.757 19.947 1.00 96.75 615 GLU A N 1
ATOM 4973 C CA . GLU A 1 615 ? -25.025 -18.203 21.029 1.00 96.75 615 GLU A CA 1
ATOM 4974 C C . GLU A 1 615 ? -24.802 -16.694 21.178 1.00 96.75 615 GLU A C 1
ATOM 4976 O O . GLU A 1 615 ? -25.768 -15.923 21.189 1.00 96.75 615 GLU A O 1
ATOM 4981 N N . VAL A 1 616 ? -23.537 -16.263 21.187 1.00 96.38 616 VAL A N 1
ATOM 4982 C CA . VAL A 1 616 ? -23.162 -14.843 21.250 1.00 96.38 616 VAL A CA 1
ATOM 4983 C C . VAL A 1 616 ? -23.662 -14.091 20.014 1.00 96.38 616 VAL A C 1
ATOM 4985 O O . VAL A 1 616 ? -24.329 -13.062 20.143 1.00 96.38 616 VAL A O 1
ATOM 4988 N N . TYR A 1 617 ? -23.426 -14.643 18.820 1.00 97.19 617 TYR A N 1
ATOM 4989 C CA . TYR A 1 617 ? -23.823 -14.056 17.541 1.00 97.19 617 TYR A CA 1
ATOM 4990 C C . TYR A 1 617 ? -25.330 -13.807 17.473 1.00 97.19 617 TYR A C 1
ATOM 4992 O O . TYR A 1 617 ? -25.760 -12.688 17.201 1.00 97.19 617 TYR A O 1
ATOM 5000 N N . ARG A 1 618 ? -26.151 -14.825 17.768 1.00 96.69 618 ARG A N 1
ATOM 5001 C CA . ARG A 1 618 ? -27.622 -14.711 17.760 1.00 96.69 618 ARG A CA 1
ATOM 5002 C C . ARG A 1 618 ? -28.119 -13.652 18.726 1.00 96.69 618 ARG A C 1
ATOM 5004 O O . ARG A 1 618 ? -29.011 -12.872 18.398 1.00 96.69 618 ARG A O 1
ATOM 5011 N N . THR A 1 619 ? -27.542 -13.636 19.921 1.00 95.62 619 THR A N 1
ATOM 5012 C CA . THR A 1 619 ? -27.976 -12.722 20.971 1.00 95.62 619 THR A CA 1
ATOM 5013 C C . THR A 1 619 ? -27.687 -11.276 20.579 1.00 95.62 619 THR A C 1
ATOM 5015 O O . THR A 1 619 ? -28.587 -10.438 20.627 1.00 95.62 619 THR A O 1
ATOM 5018 N N . LEU A 1 620 ? -26.474 -10.984 20.109 1.00 95.69 620 LEU A N 1
ATOM 5019 C CA . LEU A 1 620 ? -26.075 -9.629 19.729 1.00 95.69 620 LEU A CA 1
ATOM 5020 C C . LEU A 1 620 ? -26.756 -9.147 18.436 1.00 95.69 620 LEU A C 1
ATOM 5022 O O . LEU A 1 620 ? -27.306 -8.044 18.400 1.00 95.69 620 LEU A O 1
ATOM 5026 N N . THR A 1 621 ? -26.818 -9.988 17.399 1.00 95.44 621 THR A N 1
ATOM 5027 C CA . THR A 1 621 ? -27.471 -9.624 16.126 1.00 95.44 621 THR A CA 1
ATOM 5028 C C . THR A 1 621 ? -28.959 -9.325 16.270 1.00 95.44 621 THR A C 1
ATOM 5030 O O . THR A 1 621 ? -29.486 -8.501 15.522 1.00 95.44 621 THR A O 1
ATOM 5033 N N . SER A 1 622 ? -29.630 -9.895 17.276 1.00 96.00 622 SER A N 1
ATOM 5034 C CA . SER A 1 622 ? -31.030 -9.574 17.571 1.00 96.00 622 SER A CA 1
ATOM 5035 C C . SER A 1 622 ? -31.253 -8.123 18.029 1.00 96.00 622 SER A C 1
ATOM 5037 O O . SER A 1 622 ? -32.340 -7.580 17.820 1.00 96.00 622 SER A O 1
ATOM 5039 N N . ILE A 1 623 ? -30.236 -7.471 18.609 1.00 95.75 623 ILE A N 1
ATOM 5040 C CA . ILE A 1 623 ? -30.342 -6.113 19.170 1.00 95.75 623 ILE A CA 1
ATOM 5041 C C . ILE A 1 623 ? -29.567 -5.049 18.386 1.00 95.75 623 ILE A C 1
ATOM 5043 O O . ILE A 1 623 ? -29.866 -3.860 18.524 1.00 95.75 623 ILE A O 1
ATOM 5047 N N . TYR A 1 624 ? -28.627 -5.431 17.518 1.00 97.25 624 TYR A N 1
ATOM 5048 C CA . TYR A 1 624 ? -27.874 -4.473 16.702 1.00 97.25 624 TYR A CA 1
ATOM 5049 C C . TYR A 1 624 ? -28.737 -3.488 15.900 1.00 97.25 624 TYR A C 1
ATOM 5051 O O . TYR A 1 624 ? -28.428 -2.296 15.962 1.00 97.25 624 TYR A O 1
ATOM 5059 N N . PRO A 1 625 ? -29.834 -3.885 15.217 1.00 95.88 625 PRO A N 1
ATOM 5060 C CA . PRO A 1 625 ? -30.622 -2.946 14.410 1.00 95.88 625 PRO A CA 1
ATOM 5061 C C . PRO A 1 625 ? -31.148 -1.740 15.203 1.00 95.88 625 PRO A C 1
ATOM 5063 O O . PRO A 1 625 ? -31.294 -0.636 14.673 1.00 95.88 625 PRO A O 1
ATOM 5066 N N . THR A 1 626 ? -31.424 -1.933 16.494 1.00 94.75 626 THR A N 1
ATOM 5067 C CA . THR A 1 626 ? -31.955 -0.892 17.378 1.00 94.75 626 THR A CA 1
ATOM 5068 C C . THR A 1 626 ? -30.873 -0.155 18.165 1.00 94.75 626 THR A C 1
ATOM 5070 O O . THR A 1 626 ? -31.110 0.998 18.524 1.00 94.75 626 THR A O 1
ATOM 5073 N N . HIS A 1 627 ? -29.681 -0.727 18.355 1.00 97.25 627 HIS A N 1
ATOM 5074 C CA . HIS A 1 627 ? -28.655 -0.180 19.256 1.00 97.25 627 HIS A CA 1
ATOM 5075 C C . HIS A 1 627 ? -27.384 0.313 18.543 1.00 97.25 627 HIS A C 1
ATOM 5077 O O . HIS A 1 627 ? -26.834 1.348 18.922 1.00 97.25 627 HIS A O 1
ATOM 5083 N N . ALA A 1 628 ? -26.932 -0.371 17.492 1.00 97.69 628 ALA A N 1
ATOM 5084 C CA . ALA A 1 628 ? -25.678 -0.059 16.809 1.00 97.69 628 ALA A CA 1
ATOM 5085 C C . ALA A 1 628 ? -25.813 1.117 15.824 1.00 97.69 628 ALA A C 1
ATOM 5087 O O . ALA A 1 628 ? -26.899 1.409 15.305 1.00 97.69 628 ALA A O 1
ATOM 5088 N N . CYS A 1 629 ? -24.703 1.810 15.569 1.00 97.31 629 CYS A N 1
ATOM 5089 C CA . CYS A 1 629 ? -24.624 2.840 14.536 1.00 97.31 629 CYS A CA 1
ATOM 5090 C C . CYS A 1 629 ? -24.714 2.229 13.128 1.00 97.31 629 CYS A C 1
ATOM 5092 O O . CYS A 1 629 ? -24.539 1.027 12.924 1.00 97.31 629 CYS A O 1
ATOM 5094 N N . ARG A 1 630 ? -25.014 3.061 12.128 1.00 95.69 630 ARG A N 1
ATOM 5095 C CA . ARG A 1 630 ? -25.202 2.606 10.746 1.00 95.69 630 ARG A CA 1
ATOM 5096 C C . ARG A 1 630 ? -23.918 2.018 10.159 1.00 95.69 630 ARG A C 1
ATOM 5098 O O . ARG A 1 630 ? -23.990 0.977 9.522 1.00 95.69 630 ARG A O 1
ATOM 5105 N N . GLN A 1 631 ? -22.773 2.644 10.422 1.00 95.00 631 GLN A N 1
ATOM 5106 C CA . GLN A 1 631 ? -21.460 2.206 9.947 1.00 95.00 631 GLN A CA 1
ATOM 5107 C C . GLN A 1 631 ? -21.140 0.783 10.416 1.00 95.00 631 GLN A C 1
ATOM 5109 O O . GLN A 1 631 ? -20.718 -0.043 9.613 1.00 95.00 631 GLN A O 1
ATOM 5114 N N . PHE A 1 632 ? -21.432 0.471 11.683 1.00 98.00 632 PHE A N 1
ATOM 5115 C CA . PHE A 1 632 ? -21.289 -0.880 12.221 1.00 98.00 632 PHE A CA 1
ATOM 5116 C C . PHE A 1 632 ? -22.158 -1.892 11.465 1.00 98.00 632 PHE A C 1
ATOM 5118 O O . PHE A 1 632 ? -21.671 -2.937 11.042 1.00 98.00 632 PHE A O 1
ATOM 5125 N N . LEU A 1 633 ? -23.446 -1.580 11.279 1.00 97.38 633 LEU A N 1
ATOM 5126 C CA . LEU A 1 633 ? -24.396 -2.470 10.602 1.00 97.38 633 LEU A CA 1
ATOM 5127 C C . LEU A 1 633 ? -23.996 -2.727 9.143 1.00 97.38 633 LEU A C 1
ATOM 5129 O O . LEU A 1 633 ? -24.056 -3.864 8.676 1.00 97.38 633 LEU A O 1
ATOM 5133 N N . ASP A 1 634 ? -23.560 -1.682 8.442 1.00 94.50 634 ASP A N 1
ATOM 5134 C CA . ASP A 1 634 ? -23.106 -1.770 7.054 1.00 94.50 634 ASP A CA 1
ATOM 5135 C C . ASP A 1 634 ? -21.799 -2.568 6.943 1.00 94.50 634 ASP A C 1
ATOM 5137 O O . ASP A 1 634 ? -21.618 -3.339 5.996 1.00 94.50 634 ASP A O 1
ATOM 5141 N N . GLY A 1 635 ? -20.899 -2.421 7.919 1.00 94.62 635 GLY A N 1
ATOM 5142 C CA . GLY A 1 635 ? -19.682 -3.220 8.037 1.00 94.62 635 GLY A CA 1
ATOM 5143 C C . GLY A 1 635 ? -19.978 -4.696 8.280 1.00 94.62 635 GLY A C 1
ATOM 5144 O O . GLY A 1 635 ? -19.494 -5.551 7.538 1.00 94.62 635 GLY A O 1
ATOM 5145 N N . LEU A 1 636 ? -20.840 -5.003 9.253 1.00 96.81 636 LEU A N 1
ATOM 5146 C CA . LEU A 1 636 ? -21.239 -6.372 9.579 1.00 96.81 636 LEU A CA 1
ATOM 5147 C C . LEU A 1 636 ? -21.889 -7.065 8.375 1.00 96.81 636 LEU A C 1
ATOM 5149 O O . LEU A 1 636 ? -21.503 -8.177 8.028 1.00 96.81 636 LEU A O 1
ATOM 5153 N N . GLN A 1 637 ? -22.792 -6.384 7.667 1.00 95.19 637 GLN A N 1
ATOM 5154 C CA . GLN A 1 637 ? -23.434 -6.936 6.471 1.00 95.19 637 GLN A CA 1
ATOM 5155 C C . GLN A 1 637 ? -22.434 -7.230 5.337 1.00 95.19 637 GLN A C 1
ATOM 5157 O O . GLN A 1 637 ? -22.634 -8.140 4.528 1.00 95.19 637 GLN A O 1
ATOM 5162 N N . GLN A 1 638 ? -21.365 -6.442 5.201 1.00 90.38 638 GLN A N 1
ATOM 5163 C CA . GLN A 1 638 ? -20.304 -6.748 4.237 1.00 90.38 638 GLN A CA 1
ATOM 5164 C C . GLN A 1 638 ? -19.493 -7.971 4.676 1.00 90.38 638 GLN A C 1
ATOM 5166 O O . GLN A 1 638 ? -19.239 -8.854 3.860 1.00 90.38 638 GLN A O 1
ATOM 5171 N N . LEU A 1 639 ? -19.163 -8.069 5.963 1.00 93.50 639 LEU A N 1
ATOM 5172 C CA . LEU A 1 639 ? -18.429 -9.199 6.534 1.00 93.50 639 LEU A CA 1
ATOM 5173 C C . LEU A 1 639 ? -19.218 -10.521 6.449 1.00 93.50 639 LEU A C 1
ATOM 5175 O O . LEU A 1 639 ? -18.632 -11.567 6.173 1.00 93.50 639 LEU A O 1
ATOM 5179 N N . GLU A 1 640 ? -20.544 -10.489 6.604 1.00 93.25 640 GLU A N 1
ATOM 5180 C CA . GLU A 1 640 ? -21.432 -11.648 6.381 1.00 93.25 640 GLU A CA 1
ATOM 5181 C C . GLU A 1 640 ? -21.363 -12.150 4.939 1.00 93.25 640 GLU A C 1
ATOM 5183 O O . GLU A 1 640 ? -21.303 -13.356 4.695 1.00 93.25 640 GLU A O 1
ATOM 5188 N N . ARG A 1 641 ? -21.317 -11.228 3.974 1.00 88.94 641 ARG A N 1
ATOM 5189 C CA . ARG A 1 641 ? -21.274 -11.565 2.547 1.00 88.94 641 ARG A CA 1
ATOM 5190 C C . ARG A 1 641 ? -19.904 -12.052 2.087 1.00 88.94 641 ARG A C 1
ATOM 5192 O O . ARG A 1 641 ? -19.841 -12.973 1.280 1.00 88.94 641 ARG A O 1
ATOM 5199 N N . GLU A 1 642 ? -18.834 -11.419 2.560 1.00 86.62 642 GLU A N 1
ATOM 5200 C CA . GLU A 1 642 ? -17.499 -11.552 1.958 1.00 86.62 642 GLU A CA 1
ATOM 5201 C C . GLU A 1 642 ? -16.509 -12.328 2.845 1.00 86.62 642 GLU A C 1
ATOM 5203 O O . GLU A 1 642 ? -15.576 -12.934 2.330 1.00 86.62 642 GLU A O 1
ATOM 5208 N N . CYS A 1 643 ? -16.721 -12.372 4.165 1.00 90.75 643 CYS A N 1
ATOM 5209 C CA . CYS A 1 643 ? -15.773 -12.956 5.129 1.00 90.75 643 CYS A CA 1
ATOM 5210 C C . CYS A 1 643 ? -16.331 -14.163 5.902 1.00 90.75 643 CYS A C 1
ATOM 5212 O O . CYS A 1 643 ? -15.681 -14.682 6.811 1.00 90.75 643 CYS A O 1
ATOM 5214 N N . GLY A 1 644 ? -17.535 -14.627 5.557 1.00 87.69 644 GLY A N 1
ATOM 5215 C CA . GLY A 1 644 ? -18.143 -15.812 6.162 1.00 87.69 644 GLY A CA 1
ATOM 5216 C C . GLY A 1 644 ? -18.611 -15.618 7.605 1.00 87.69 644 GLY A C 1
ATOM 5217 O O . GLY A 1 644 ? -18.651 -16.599 8.349 1.00 87.69 644 GLY A O 1
ATOM 5218 N N . TYR A 1 645 ? -18.954 -14.387 7.997 1.00 95.69 645 TYR A N 1
ATOM 5219 C CA . TYR A 1 645 ? -19.648 -14.135 9.260 1.00 95.69 645 TYR A CA 1
ATOM 5220 C C . TYR A 1 645 ? -21.025 -14.799 9.251 1.00 95.69 645 TYR A C 1
ATOM 5222 O O . TYR A 1 645 ? -21.769 -14.722 8.275 1.00 95.69 645 TYR A O 1
ATOM 5230 N N . GLY A 1 646 ? -21.356 -15.461 10.355 1.00 95.25 646 GLY A N 1
ATOM 5231 C CA . GLY A 1 646 ? -22.657 -16.075 10.558 1.00 95.25 646 GLY A CA 1
ATOM 5232 C C . GLY A 1 646 ? -22.655 -17.068 11.713 1.00 95.25 646 GLY A C 1
ATOM 5233 O O . GLY A 1 646 ? -21.628 -17.392 12.301 1.00 95.25 646 GLY A O 1
ATOM 5234 N N . GLU A 1 647 ? -23.826 -17.612 12.015 1.00 96.12 647 GLU A N 1
ATOM 5235 C CA . GLU A 1 647 ? -24.081 -18.477 13.176 1.00 96.12 647 GLU A CA 1
ATOM 5236 C C . GLU A 1 647 ? -23.360 -19.838 13.172 1.00 96.12 647 GLU A C 1
ATOM 5238 O O . GLU A 1 647 ? -23.352 -20.559 14.173 1.00 96.12 647 GLU A O 1
ATOM 5243 N N . HIS A 1 648 ? -22.825 -20.256 12.027 1.00 95.56 648 HIS A N 1
ATOM 5244 C CA . HIS A 1 648 ? -22.302 -21.611 11.830 1.00 95.56 648 HIS A CA 1
ATOM 5245 C C . HIS A 1 648 ? -20.798 -21.657 11.575 1.00 95.56 648 HIS A C 1
ATOM 5247 O O . HIS A 1 648 ? -20.256 -22.746 11.396 1.00 95.56 648 HIS A O 1
ATOM 5253 N N . LYS A 1 649 ? -20.124 -20.504 11.559 1.00 93.94 649 LYS A N 1
ATOM 5254 C CA . LYS A 1 649 ? -18.702 -20.413 11.246 1.00 93.94 649 LYS A CA 1
ATOM 5255 C C . LYS A 1 649 ? -18.085 -19.231 11.985 1.00 93.94 649 LYS A C 1
ATOM 5257 O O . LYS A 1 649 ? -18.586 -18.118 11.875 1.00 93.94 649 LYS A O 1
ATOM 5262 N N . ILE A 1 650 ? -16.986 -19.485 12.693 1.00 97.50 650 ILE A N 1
ATOM 5263 C CA . ILE A 1 650 ? -16.134 -18.418 13.219 1.00 97.50 650 ILE A CA 1
ATOM 5264 C C . ILE A 1 650 ? -15.264 -17.907 12.054 1.00 97.50 650 ILE A C 1
ATOM 5266 O O . ILE A 1 650 ? -14.590 -18.720 11.403 1.00 97.50 650 ILE A O 1
ATOM 5270 N N . PRO A 1 651 ? -15.299 -16.599 11.743 1.00 97.19 651 PRO A N 1
ATOM 5271 C CA . PRO A 1 651 ? -14.472 -15.996 10.702 1.00 97.19 651 PRO A CA 1
ATOM 5272 C C . PRO A 1 651 ? -12.976 -16.189 10.960 1.00 97.19 651 PRO A C 1
ATOM 5274 O O . PRO A 1 651 ? -12.519 -16.216 12.099 1.00 97.19 651 PRO A O 1
ATOM 5277 N N . GLN A 1 652 ? -12.198 -16.307 9.888 1.00 96.56 652 GLN A N 1
ATOM 5278 C CA . GLN A 1 652 ? -10.751 -16.500 9.972 1.00 96.56 652 GLN A CA 1
ATOM 5279 C C . GLN A 1 652 ? -10.046 -15.158 9.815 1.00 96.56 652 GLN A C 1
ATOM 5281 O O . GLN A 1 652 ? -10.357 -14.409 8.888 1.00 96.56 652 GLN A O 1
ATOM 5286 N N . LEU A 1 653 ? -9.057 -14.872 10.672 1.00 96.56 653 LEU A N 1
ATOM 5287 C CA . LEU A 1 653 ? -8.349 -13.586 10.635 1.00 96.56 653 LEU A CA 1
ATOM 5288 C C . LEU A 1 653 ? -7.725 -13.305 9.268 1.00 96.56 653 LEU A C 1
ATOM 5290 O O . LEU A 1 653 ? -7.686 -12.154 8.854 1.00 96.56 653 LEU A O 1
ATOM 5294 N N . ARG A 1 654 ? -7.265 -14.343 8.555 1.00 94.56 654 ARG A N 1
ATOM 5295 C CA . ARG A 1 654 ? -6.700 -14.207 7.207 1.00 94.56 654 ARG A CA 1
ATOM 5296 C C . ARG A 1 654 ? -7.685 -13.555 6.235 1.00 94.56 654 ARG A C 1
ATOM 5298 O O . ARG A 1 654 ? -7.335 -12.564 5.602 1.00 94.56 654 ARG A O 1
ATOM 5305 N N . ASP A 1 655 ? -8.900 -14.090 6.154 1.00 93.56 655 ASP A N 1
ATOM 5306 C CA . ASP A 1 655 ? -9.928 -13.631 5.215 1.00 93.56 655 ASP A CA 1
ATOM 5307 C C . ASP A 1 655 ? -10.381 -12.206 5.577 1.00 93.56 655 ASP A C 1
ATOM 5309 O O . ASP A 1 655 ? -10.440 -11.318 4.725 1.00 93.56 655 ASP A O 1
ATOM 5313 N N . VAL A 1 656 ? -10.601 -11.963 6.874 1.00 97.00 656 VAL A N 1
ATOM 5314 C CA . VAL A 1 656 ? -11.022 -10.658 7.404 1.00 97.00 656 VAL A CA 1
ATOM 5315 C C . VAL A 1 656 ? -9.939 -9.589 7.218 1.00 97.00 656 VAL A C 1
ATOM 5317 O O . VAL A 1 656 ? -10.246 -8.461 6.841 1.00 97.00 656 VAL A O 1
ATOM 5320 N N . SER A 1 657 ? -8.669 -9.930 7.445 1.00 96.12 657 SER A N 1
ATOM 5321 C CA . SER A 1 657 ? -7.529 -9.023 7.263 1.00 96.12 657 SER A CA 1
ATOM 5322 C C . SER A 1 657 ? -7.372 -8.599 5.804 1.00 96.12 657 SER A C 1
ATOM 5324 O O . SER A 1 657 ? -7.220 -7.411 5.526 1.00 96.12 657 SER A O 1
ATOM 5326 N N . SER A 1 658 ? -7.481 -9.542 4.859 1.00 91.62 658 SER A N 1
ATOM 5327 C CA . SER A 1 658 ? -7.467 -9.227 3.425 1.00 91.62 658 SER A CA 1
ATOM 5328 C C . SER A 1 658 ? -8.605 -8.280 3.039 1.00 91.62 658 SER A C 1
ATOM 5330 O O . SER A 1 658 ? -8.370 -7.296 2.337 1.00 91.62 658 SER A O 1
ATOM 5332 N N . PHE A 1 659 ? -9.815 -8.528 3.549 1.00 93.31 659 PHE A N 1
ATOM 5333 C CA . PHE A 1 659 ? -10.970 -7.664 3.316 1.00 93.31 659 PHE A CA 1
ATOM 5334 C C . PHE A 1 659 ? -10.769 -6.253 3.892 1.00 93.31 659 PHE A C 1
ATOM 5336 O O . PHE A 1 659 ? -10.955 -5.263 3.184 1.00 93.31 659 PHE A O 1
ATOM 5343 N N . LEU A 1 660 ? -10.337 -6.126 5.151 1.00 95.81 660 LEU A N 1
ATOM 5344 C CA . LEU A 1 660 ? -10.069 -4.819 5.767 1.00 95.81 660 LEU A CA 1
ATOM 5345 C C . LEU A 1 660 ? -8.983 -4.042 5.021 1.00 95.81 660 LEU A C 1
ATOM 5347 O O . LEU A 1 660 ? -9.111 -2.827 4.834 1.00 95.81 660 LEU A O 1
ATOM 5351 N N . LYS A 1 661 ? -7.950 -4.736 4.535 1.00 92.44 661 LYS A N 1
ATOM 5352 C CA . LYS A 1 661 ? -6.847 -4.109 3.807 1.00 92.44 661 LYS A CA 1
ATOM 5353 C C . LYS A 1 661 ? -7.350 -3.465 2.523 1.00 92.44 661 LYS A C 1
ATOM 5355 O O . LYS A 1 661 ? -6.976 -2.340 2.206 1.00 92.44 661 LYS A O 1
ATOM 5360 N N . GLU A 1 662 ? -8.269 -4.131 1.836 1.00 88.56 662 GLU A N 1
ATOM 5361 C CA . GLU A 1 662 ? -8.928 -3.596 0.650 1.00 88.56 662 GLU A CA 1
ATOM 5362 C C . GLU A 1 662 ? -9.840 -2.398 0.963 1.00 88.56 662 GLU A C 1
ATOM 5364 O O . GLU A 1 662 ? -9.862 -1.411 0.226 1.00 88.56 662 GLU A O 1
ATOM 5369 N N . LYS A 1 663 ? -10.600 -2.453 2.065 1.00 88.38 663 LYS A N 1
ATOM 5370 C CA . LYS A 1 663 ? -11.592 -1.415 2.399 1.00 88.38 663 LYS A CA 1
ATOM 5371 C C . LYS A 1 663 ? -10.974 -0.146 2.965 1.00 88.38 663 LYS A C 1
ATOM 5373 O O . LYS A 1 663 ? -11.328 0.963 2.544 1.00 88.38 663 LYS A O 1
ATOM 5378 N N . THR A 1 664 ? -10.085 -0.302 3.937 1.00 93.44 664 THR A N 1
ATOM 5379 C CA . THR A 1 664 ? -9.563 0.793 4.759 1.00 93.44 664 THR A CA 1
ATOM 5380 C C . THR A 1 664 ? -8.055 0.720 4.945 1.00 93.44 664 THR A C 1
ATOM 5382 O O . THR A 1 664 ? -7.495 1.572 5.625 1.00 93.44 664 THR A O 1
ATOM 5385 N N . GLY A 1 665 ? -7.357 -0.248 4.350 1.00 94.50 665 GLY A N 1
ATOM 5386 C CA . GLY A 1 665 ? -5.927 -0.448 4.589 1.00 94.50 665 GLY A CA 1
ATOM 5387 C C . GLY A 1 665 ? -5.608 -0.987 5.985 1.00 94.50 665 GLY A C 1
ATOM 5388 O O . GLY A 1 665 ? -4.432 -1.092 6.320 1.00 94.50 665 GLY A O 1
ATOM 5389 N N . PHE A 1 666 ? -6.621 -1.316 6.799 1.00 97.25 666 PHE A N 1
ATOM 5390 C CA . PHE A 1 666 ? -6.407 -2.016 8.063 1.00 97.25 666 PHE A CA 1
ATOM 5391 C C . PHE A 1 666 ? -6.072 -3.481 7.829 1.00 97.25 666 PHE A C 1
ATOM 5393 O O . PHE A 1 666 ? -6.603 -4.112 6.928 1.00 97.25 666 PHE A O 1
ATOM 5400 N N . GLN A 1 667 ? -5.217 -4.042 8.668 1.00 95.81 667 GLN A N 1
ATOM 5401 C CA . GLN A 1 667 ? -4.910 -5.466 8.664 1.00 95.81 667 GLN A CA 1
ATOM 5402 C C . GLN A 1 667 ? -4.909 -6.005 10.090 1.00 95.81 667 GLN A C 1
ATOM 5404 O O . GLN A 1 667 ? -4.686 -5.266 11.051 1.00 95.81 667 GLN A O 1
ATOM 5409 N N . LEU A 1 668 ? -5.163 -7.302 10.219 1.00 96.62 668 LEU A N 1
ATOM 5410 C CA . LEU A 1 668 ? -5.163 -7.993 11.502 1.00 96.62 668 LEU A CA 1
ATOM 5411 C C . LEU A 1 668 ? -3.819 -8.658 11.761 1.00 96.62 668 LEU A C 1
ATOM 5413 O O . LEU A 1 668 ? -3.167 -9.152 10.838 1.00 96.62 668 LEU A O 1
ATOM 5417 N N . ARG A 1 669 ? -3.441 -8.703 13.034 1.00 95.62 669 ARG A N 1
ATOM 5418 C CA . ARG A 1 669 ? -2.264 -9.407 13.532 1.00 95.62 669 ARG A CA 1
ATOM 5419 C C . ARG A 1 669 ? -2.663 -10.261 14.737 1.00 95.62 669 ARG A C 1
ATOM 5421 O O . ARG A 1 669 ? -3.325 -9.733 15.626 1.00 95.62 669 ARG A O 1
ATOM 5428 N N . PRO A 1 670 ? -2.309 -11.557 14.781 1.00 95.00 670 PRO A N 1
ATOM 5429 C CA . PRO A 1 670 ? -2.693 -12.421 15.877 1.00 95.00 670 PRO A CA 1
ATOM 5430 C C . PRO A 1 670 ? -1.891 -12.032 17.116 1.00 95.00 670 PRO A C 1
ATOM 5432 O O . PRO A 1 670 ? -0.675 -11.828 17.045 1.00 95.00 670 PRO A O 1
ATOM 5435 N N . VAL A 1 671 ? -2.575 -11.947 18.252 1.00 92.19 671 VAL A N 1
ATOM 5436 C CA . VAL A 1 671 ? -1.958 -11.646 19.543 1.00 92.19 671 VAL A CA 1
ATOM 5437 C C . VAL A 1 671 ? -2.387 -12.662 20.596 1.00 92.19 671 VAL A C 1
ATOM 5439 O O . VAL A 1 671 ? -3.489 -13.206 20.552 1.00 92.19 671 VAL A O 1
ATOM 5442 N N . VAL A 1 672 ? -1.479 -12.941 21.530 1.00 86.44 672 VAL A N 1
ATOM 5443 C CA . VAL A 1 672 ? -1.675 -13.937 22.593 1.00 86.44 672 VAL A CA 1
ATOM 5444 C C . VAL A 1 672 ? -2.644 -13.439 23.674 1.00 86.44 672 VAL A C 1
ATOM 5446 O O . VAL A 1 672 ? -3.402 -14.229 24.229 1.00 86.44 672 VAL A O 1
ATOM 5449 N N . GLY A 1 673 ? -2.632 -12.137 23.958 1.00 84.31 673 GLY A N 1
ATOM 5450 C CA . GLY A 1 673 ? -3.387 -11.511 25.042 1.00 84.31 673 GLY A CA 1
ATOM 5451 C C . GLY A 1 673 ? -3.211 -9.991 25.040 1.00 84.31 673 GLY A C 1
ATOM 5452 O O . GLY A 1 673 ? -2.878 -9.408 24.006 1.00 84.31 673 GLY A O 1
ATOM 5453 N N . LEU A 1 674 ? -3.411 -9.343 26.193 1.00 83.12 674 LEU A N 1
ATOM 5454 C CA . LEU A 1 674 ? -3.332 -7.882 26.295 1.00 83.12 674 LEU A CA 1
ATOM 5455 C C . LEU A 1 674 ? -1.884 -7.384 26.263 1.00 83.12 674 LEU A C 1
ATOM 5457 O O . LEU A 1 674 ? -1.101 -7.623 27.187 1.00 83.12 674 LEU A O 1
ATOM 5461 N N . LEU A 1 675 ? -1.550 -6.629 25.219 1.00 88.00 675 LEU A N 1
ATOM 5462 C CA . LEU A 1 675 ? -0.281 -5.908 25.117 1.00 88.00 675 LEU A CA 1
ATOM 5463 C C . LEU A 1 675 ? -0.247 -4.698 26.056 1.00 88.00 675 LEU A C 1
ATOM 5465 O O . LEU A 1 675 ? -1.268 -4.269 26.596 1.00 88.00 675 LEU A O 1
ATOM 5469 N N . SER A 1 676 ? 0.936 -4.108 26.221 1.00 90.12 676 SER A N 1
ATOM 5470 C CA . SER A 1 676 ? 1.036 -2.771 26.805 1.00 90.12 676 SER A CA 1
ATOM 5471 C C . SER A 1 676 ? 0.242 -1.755 25.969 1.00 90.12 676 SER A C 1
ATOM 5473 O O . SER A 1 676 ? 0.185 -1.860 24.740 1.00 90.12 676 SER A O 1
ATOM 5475 N N . ALA A 1 677 ? -0.337 -0.733 26.613 1.00 91.94 677 ALA A N 1
ATOM 5476 C CA . ALA A 1 677 ? -1.054 0.331 25.902 1.00 91.94 677 ALA A CA 1
ATOM 5477 C C . ALA A 1 677 ? -0.170 0.986 24.825 1.00 91.94 677 ALA A C 1
ATOM 5479 O O . ALA A 1 677 ? -0.630 1.269 23.723 1.00 91.94 677 ALA A O 1
ATOM 5480 N N . ARG A 1 678 ? 1.127 1.155 25.108 1.00 92.88 678 ARG A N 1
ATOM 5481 C CA . ARG A 1 678 ? 2.104 1.695 24.156 1.00 92.88 678 ARG A CA 1
ATOM 5482 C C . ARG A 1 678 ? 2.229 0.826 22.901 1.00 92.88 678 ARG A C 1
ATOM 5484 O O . ARG A 1 678 ? 2.163 1.362 21.800 1.00 92.88 678 ARG A O 1
ATOM 5491 N N . ASP A 1 679 ? 2.388 -0.486 23.054 1.00 91.31 679 ASP A N 1
ATOM 5492 C CA . ASP A 1 679 ? 2.569 -1.418 21.932 1.00 91.31 679 ASP A CA 1
ATOM 5493 C C . ASP A 1 679 ? 1.291 -1.595 21.104 1.00 91.31 679 ASP A C 1
ATOM 5495 O O . ASP A 1 679 ? 1.325 -1.600 19.866 1.00 91.31 679 ASP A O 1
ATOM 5499 N N . PHE A 1 680 ? 0.143 -1.692 21.778 1.00 95.00 680 PHE A N 1
ATOM 5500 C CA . PHE A 1 680 ? -1.149 -1.796 21.112 1.00 95.00 680 PHE A CA 1
ATOM 5501 C C . PHE A 1 680 ? -1.466 -0.526 20.311 1.00 95.00 680 PHE A C 1
ATOM 5503 O O . PHE A 1 680 ? -1.714 -0.600 19.106 1.00 95.00 680 PHE A O 1
ATOM 5510 N N . LEU A 1 681 ? -1.374 0.655 20.936 1.00 96.56 681 LEU A N 1
ATOM 5511 C CA . LEU A 1 681 ? -1.641 1.923 20.255 1.00 96.56 681 LEU A CA 1
ATOM 5512 C C . LEU A 1 681 ? -0.636 2.181 19.124 1.00 96.56 681 LEU A C 1
ATOM 5514 O O . LEU A 1 681 ? -1.030 2.650 18.055 1.00 96.56 681 LEU A O 1
ATOM 5518 N N . ALA A 1 682 ? 0.636 1.806 19.294 1.00 95.06 682 ALA A N 1
ATOM 5519 C CA . ALA A 1 682 ? 1.621 1.910 18.221 1.00 95.06 682 ALA A CA 1
ATOM 5520 C C . ALA A 1 682 ? 1.227 1.075 16.991 1.00 95.06 682 ALA A C 1
ATOM 5522 O O . ALA A 1 682 ? 1.459 1.513 15.866 1.00 95.06 682 ALA A O 1
ATOM 5523 N N . SER A 1 683 ? 0.578 -0.080 17.181 1.00 96.88 683 SER A N 1
ATOM 5524 C CA . SER A 1 683 ? 0.090 -0.926 16.081 1.00 96.88 683 SER A CA 1
ATOM 5525 C C . SER A 1 683 ? -0.983 -0.211 15.243 1.00 96.88 683 SER A C 1
ATOM 5527 O O . SER A 1 683 ? -0.931 -0.244 14.009 1.00 96.88 683 SER A O 1
ATOM 5529 N N . LEU A 1 684 ? -1.885 0.544 15.886 1.00 97.88 684 LEU A N 1
ATOM 5530 C CA . LEU A 1 684 ? -2.927 1.319 15.196 1.00 97.88 684 LEU A CA 1
ATOM 5531 C C . LEU A 1 684 ? -2.347 2.386 14.258 1.00 97.88 684 LEU A C 1
ATOM 5533 O O . LEU A 1 684 ? -2.947 2.679 13.224 1.00 97.88 684 LEU A O 1
ATOM 5537 N N . ALA A 1 685 ? -1.157 2.924 14.556 1.00 96.50 685 ALA A N 1
ATOM 5538 C CA . ALA A 1 685 ? -0.479 3.897 13.695 1.00 96.50 685 ALA A CA 1
ATOM 5539 C C . ALA A 1 685 ? -0.188 3.329 12.293 1.00 96.50 685 ALA A C 1
ATOM 5541 O O . ALA A 1 685 ? -0.216 4.059 11.300 1.00 96.50 685 ALA A O 1
ATOM 5542 N N . PHE A 1 686 ? 0.036 2.014 12.209 1.00 96.38 686 PHE A N 1
ATOM 5543 C CA . PHE A 1 686 ? 0.273 1.264 10.972 1.00 96.38 686 PHE A CA 1
ATOM 5544 C C . PHE A 1 686 ? -1.010 0.684 10.366 1.00 96.38 686 PHE A C 1
ATOM 5546 O O . PHE A 1 686 ? -0.921 -0.142 9.459 1.00 96.38 686 PHE A O 1
ATOM 5553 N N . ARG A 1 687 ? -2.188 1.066 10.882 1.00 97.62 687 ARG A N 1
ATOM 5554 C CA . ARG A 1 687 ? -3.467 0.402 10.593 1.00 97.62 687 ARG A CA 1
ATOM 5555 C C . ARG A 1 687 ? -3.408 -1.107 10.865 1.00 97.62 687 ARG A C 1
ATOM 5557 O O . ARG A 1 687 ? -3.982 -1.910 10.137 1.00 97.62 687 ARG A O 1
ATOM 5564 N N . VAL A 1 688 ? -2.690 -1.512 11.911 1.00 97.75 688 VAL A N 1
ATOM 5565 C CA . VAL A 1 688 ? -2.629 -2.908 12.354 1.00 97.75 688 VAL A CA 1
ATOM 5566 C C . VAL A 1 688 ? -3.430 -3.047 13.633 1.00 97.75 688 VAL A C 1
ATOM 5568 O O . VAL A 1 688 ? -3.100 -2.432 14.644 1.00 97.75 688 VAL A O 1
ATOM 5571 N N . PHE A 1 689 ? -4.474 -3.867 13.585 1.00 97.75 689 PHE A N 1
ATOM 5572 C CA . PHE A 1 689 ? -5.251 -4.216 14.763 1.00 97.75 689 PHE A CA 1
ATOM 5573 C C . PHE A 1 689 ? -4.775 -5.565 15.314 1.00 97.75 689 PHE A C 1
ATOM 5575 O O . PHE A 1 689 ? -4.732 -6.565 14.592 1.00 97.75 689 PHE A O 1
ATOM 5582 N N . GLN A 1 690 ? -4.374 -5.572 16.584 1.00 95.12 690 GLN A N 1
ATOM 5583 C CA . GLN A 1 690 ? -3.940 -6.774 17.296 1.00 95.12 690 GLN A CA 1
ATOM 5584 C C . GLN A 1 690 ? -5.191 -7.526 17.751 1.00 95.12 690 GLN A C 1
ATOM 5586 O O . GLN A 1 690 ? -6.013 -6.956 18.453 1.00 95.12 690 GLN A O 1
ATOM 5591 N N . CYS A 1 691 ? -5.350 -8.771 17.314 1.00 94.94 691 CYS A N 1
ATOM 5592 C CA . CYS A 1 691 ? -6.595 -9.524 17.425 1.00 94.94 691 CYS A CA 1
ATOM 5593 C C . CYS A 1 691 ? -6.319 -10.913 17.998 1.00 94.94 691 CYS A C 1
ATOM 5595 O O . CYS A 1 691 ? -5.486 -11.655 17.468 1.00 94.94 691 CYS A O 1
ATOM 5597 N N . THR A 1 692 ? -7.021 -11.301 19.057 1.00 94.56 692 THR A N 1
ATOM 5598 C CA . THR A 1 692 ? -6.941 -12.671 19.574 1.00 94.56 692 THR A CA 1
ATOM 5599 C C . THR A 1 692 ? -7.700 -13.652 18.668 1.00 94.56 692 THR A C 1
ATOM 5601 O O . THR A 1 692 ? -8.566 -13.272 17.875 1.00 94.56 692 THR A O 1
ATOM 5604 N N . GLN A 1 693 ? -7.354 -14.942 18.754 1.00 95.31 693 GLN A N 1
ATOM 5605 C CA . GLN A 1 693 ? -8.008 -16.013 17.980 1.00 95.31 693 GLN A CA 1
ATOM 5606 C C . GLN A 1 693 ? -8.752 -17.036 18.843 1.00 95.31 693 GLN A C 1
ATOM 5608 O O . GLN A 1 693 ? -9.498 -17.852 18.298 1.00 95.31 693 GLN A O 1
ATOM 5613 N N . TYR A 1 694 ? -8.552 -17.027 20.163 1.00 95.31 694 TYR A N 1
ATOM 5614 C CA . TYR A 1 694 ? -9.259 -17.928 21.068 1.00 95.31 694 TYR A CA 1
ATOM 5615 C C . TYR A 1 694 ? -10.679 -17.429 21.316 1.00 95.31 694 TYR A C 1
ATOM 5617 O O . TYR A 1 694 ? -10.937 -16.230 21.266 1.00 95.31 694 TYR A O 1
ATOM 5625 N N . ILE A 1 695 ? -11.591 -18.349 21.611 1.00 96.12 695 ILE A N 1
ATOM 5626 C CA . ILE A 1 695 ? -12.954 -18.021 22.025 1.00 96.12 695 ILE A CA 1
ATOM 5627 C C . ILE A 1 695 ? -13.093 -18.192 23.537 1.00 96.12 695 ILE A C 1
ATOM 5629 O O . ILE A 1 695 ? -12.434 -19.051 24.121 1.00 96.12 695 ILE A O 1
ATOM 5633 N N . ARG A 1 696 ? -13.959 -17.393 24.164 1.00 94.38 696 ARG A N 1
ATOM 5634 C CA . ARG A 1 696 ? -14.331 -17.528 25.579 1.00 94.38 696 ARG A CA 1
ATOM 5635 C C . ARG A 1 696 ? -14.851 -18.930 25.919 1.00 94.38 696 ARG A C 1
ATOM 5637 O O . ARG A 1 696 ? -15.385 -19.646 25.070 1.00 94.38 696 ARG A O 1
ATOM 5644 N N . HIS A 1 697 ? -14.746 -19.297 27.194 1.00 95.25 697 HIS A N 1
ATOM 5645 C CA . HIS A 1 697 ? -15.171 -20.606 27.691 1.00 95.25 697 HIS A CA 1
ATOM 5646 C C . HIS A 1 697 ? -16.690 -20.830 27.546 1.00 95.25 697 HIS A C 1
ATOM 5648 O O . HIS A 1 697 ? -17.493 -19.947 27.861 1.00 95.25 697 HIS A O 1
ATOM 5654 N N . SER A 1 698 ? -17.093 -22.036 27.133 1.00 94.31 698 SER A N 1
ATOM 5655 C CA . SER A 1 698 ? -18.488 -22.393 26.820 1.00 94.31 698 SER A CA 1
ATOM 5656 C C . SER A 1 698 ? -19.440 -22.333 28.020 1.00 94.31 698 SER A C 1
ATOM 5658 O O . SER A 1 698 ? -20.645 -22.189 27.839 1.00 94.31 698 SER A O 1
ATOM 5660 N N . SER A 1 699 ? -18.926 -22.386 29.255 1.00 93.31 699 SER A N 1
ATOM 5661 C CA . SER A 1 699 ? -19.749 -22.248 30.470 1.00 93.31 699 SER A CA 1
ATOM 5662 C C . SER A 1 699 ? -20.309 -20.839 30.691 1.00 93.31 699 SER A C 1
ATOM 5664 O O . SER A 1 699 ? -21.258 -20.683 31.457 1.00 93.31 699 SER A O 1
ATOM 5666 N N . SER A 1 700 ? -19.698 -19.821 30.076 1.00 90.31 700 SER A N 1
ATOM 5667 C CA . SER A 1 700 ? -20.011 -18.405 30.306 1.00 90.31 700 SER A CA 1
ATOM 5668 C C . SER A 1 700 ? -20.054 -17.620 28.984 1.00 90.31 700 SER A C 1
ATOM 5670 O O . SER A 1 700 ? -19.338 -16.634 28.826 1.00 90.31 700 SER A O 1
ATOM 5672 N N . PRO A 1 701 ? -20.902 -18.002 28.011 1.00 87.94 701 PRO A N 1
ATOM 5673 C CA . PRO A 1 701 ? -20.888 -17.417 26.664 1.00 87.94 701 PRO A CA 1
ATOM 5674 C C . PRO A 1 701 ? -21.200 -15.910 26.668 1.00 87.94 701 PRO A C 1
ATOM 5676 O O . PRO A 1 701 ? -20.668 -15.144 25.867 1.00 87.94 701 PRO A O 1
ATOM 5679 N N . MET A 1 702 ? -22.017 -15.448 27.615 1.00 86.50 702 MET A N 1
ATOM 5680 C CA . MET A 1 702 ? -22.472 -14.056 27.678 1.00 86.50 702 MET A CA 1
ATOM 5681 C C . MET A 1 702 ? -21.546 -13.112 28.458 1.00 86.50 702 MET A C 1
ATOM 5683 O O . MET A 1 702 ? -21.851 -11.924 28.551 1.00 86.50 702 MET A O 1
ATOM 5687 N N . HIS A 1 703 ? -20.437 -13.602 29.020 1.00 78.25 703 HIS A N 1
ATOM 5688 C CA . HIS A 1 703 ? -19.510 -12.780 29.797 1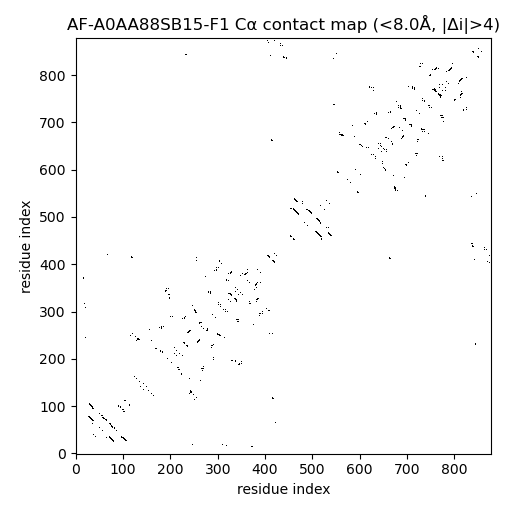.00 78.25 703 HIS A CA 1
ATOM 5689 C C . HIS A 1 703 ? -18.067 -13.272 29.656 1.00 78.25 703 HIS A C 1
ATOM 5691 O O . HIS A 1 703 ? -17.774 -14.434 29.922 1.00 78.25 703 HIS A O 1
ATOM 5697 N N . SER A 1 704 ? -17.167 -12.363 29.288 1.00 81.25 704 SER A N 1
ATOM 5698 C CA . SER A 1 704 ? -15.723 -12.587 29.279 1.00 81.25 704 SER A CA 1
ATOM 5699 C C . SER A 1 704 ? -15.025 -11.308 29.748 1.00 81.25 704 SER A C 1
ATOM 5701 O O . SER A 1 704 ? -15.353 -10.247 29.215 1.00 81.25 704 SER A O 1
ATOM 5703 N N . PRO A 1 705 ? -14.092 -11.378 30.714 1.00 76.62 705 PRO A N 1
ATOM 5704 C CA . PRO A 1 705 ? -13.199 -10.263 31.028 1.00 76.62 705 PRO A CA 1
ATOM 5705 C C . PRO A 1 705 ? -12.058 -10.132 30.004 1.00 76.62 705 PRO A C 1
ATOM 5707 O O . PRO A 1 705 ? -11.369 -9.119 29.972 1.00 76.62 705 PRO A O 1
ATOM 5710 N N . GLU A 1 706 ? -11.848 -11.161 29.178 1.00 84.50 706 GLU A N 1
ATOM 5711 C CA . GLU A 1 706 ? -10.809 -11.201 28.152 1.00 84.50 706 GLU A CA 1
ATOM 5712 C C . GLU A 1 706 ? -11.363 -10.774 26.781 1.00 84.50 706 GLU A C 1
ATOM 5714 O O . GLU A 1 706 ? -12.503 -11.143 26.451 1.00 84.50 706 GLU A O 1
ATOM 5719 N N . PRO A 1 707 ? -10.558 -10.084 25.950 1.00 89.69 707 PRO A N 1
ATOM 5720 C CA . PRO A 1 707 ? -10.911 -9.760 24.573 1.00 89.69 707 PRO A CA 1
ATOM 5721 C C . PRO A 1 707 ? -10.752 -11.006 23.688 1.00 89.69 707 PRO A C 1
ATOM 5723 O O . PRO A 1 707 ? -9.746 -11.186 23.012 1.00 89.69 707 PRO A O 1
ATOM 5726 N N . ASP A 1 708 ? -11.719 -11.923 23.742 1.00 94.56 708 ASP A N 1
ATOM 5727 C CA . ASP A 1 708 ? -11.756 -13.129 22.907 1.00 94.56 708 ASP A CA 1
ATOM 5728 C C . ASP A 1 708 ? -12.197 -12.818 21.465 1.00 94.56 708 ASP A C 1
ATOM 5730 O O . ASP A 1 708 ? -12.688 -11.731 21.166 1.00 94.56 708 ASP A O 1
ATOM 5734 N N . CYS A 1 709 ? -12.131 -13.794 20.557 1.00 95.62 709 CYS A N 1
ATOM 5735 C CA . CYS A 1 709 ? -12.478 -13.578 19.151 1.00 95.62 709 CYS A CA 1
ATOM 5736 C C . CYS A 1 709 ? -13.923 -13.090 18.937 1.00 95.62 709 CYS A C 1
ATOM 5738 O O . CYS A 1 709 ? -14.202 -12.472 17.913 1.00 95.62 709 CYS A O 1
ATOM 5740 N N . CYS A 1 710 ? -14.854 -13.330 19.872 1.00 96.69 710 CYS A N 1
ATOM 5741 C CA . CYS A 1 710 ? -16.188 -12.727 19.813 1.00 96.69 710 CYS A CA 1
ATOM 5742 C C . CYS A 1 710 ? -16.121 -11.206 19.983 1.00 96.69 710 CYS A C 1
ATOM 5744 O O . CYS A 1 710 ? -16.751 -10.483 19.215 1.00 96.69 710 CYS A O 1
ATOM 5746 N N . HIS A 1 711 ? -15.355 -10.730 20.967 1.00 96.50 711 HIS A N 1
ATOM 5747 C CA . HIS A 1 711 ? -15.122 -9.307 21.188 1.00 96.50 711 HIS A CA 1
ATOM 5748 C C . HIS A 1 711 ? -14.464 -8.650 19.975 1.00 96.50 711 HIS A C 1
ATOM 5750 O O . HIS A 1 711 ? -14.984 -7.667 19.448 1.00 96.50 711 HIS A O 1
ATOM 5756 N N . GLU A 1 712 ? -13.404 -9.264 19.456 1.00 96.94 712 GLU A N 1
ATOM 5757 C CA . GLU A 1 712 ? -12.673 -8.707 18.323 1.00 96.94 712 GLU A CA 1
ATOM 5758 C C . GLU A 1 712 ? -13.535 -8.665 17.057 1.00 96.94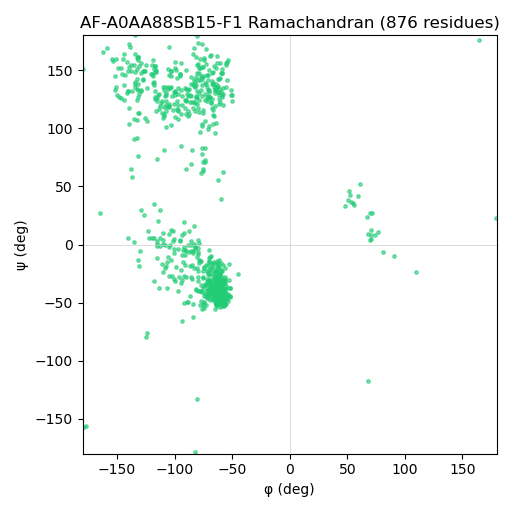 712 GLU A C 1
ATOM 5760 O O . GLU A 1 712 ? -13.757 -7.605 16.464 1.00 96.94 712 GLU A O 1
ATOM 5765 N N . LEU A 1 713 ? -14.077 -9.820 16.655 1.00 97.75 713 LEU A N 1
ATOM 5766 C CA . LEU A 1 713 ? -14.752 -9.985 15.371 1.00 97.75 713 LEU A CA 1
ATOM 5767 C C . LEU A 1 713 ? -16.120 -9.307 15.333 1.00 97.75 713 LEU A C 1
ATOM 5769 O O . LEU A 1 713 ? -16.489 -8.814 14.268 1.00 97.75 713 LEU A O 1
ATOM 5773 N N . LEU A 1 714 ? -16.867 -9.275 16.442 1.00 97.12 714 LEU A N 1
ATOM 5774 C CA . LEU A 1 714 ? -18.208 -8.674 16.498 1.00 97.12 714 LEU A CA 1
ATOM 5775 C C . LEU A 1 714 ? -18.214 -7.255 17.066 1.00 97.12 714 LEU A C 1
ATOM 5777 O O . LEU A 1 714 ? -19.174 -6.532 16.829 1.00 97.12 714 LEU A O 1
ATOM 5781 N N . GLY A 1 715 ? -17.178 -6.846 17.798 1.00 96.56 715 GLY A N 1
ATOM 5782 C CA . GLY A 1 715 ? -17.042 -5.493 18.329 1.00 96.56 715 GLY A CA 1
ATOM 5783 C C . GLY A 1 715 ? -16.238 -4.589 17.398 1.00 96.56 715 GLY A C 1
ATOM 5784 O O . GLY A 1 715 ? -16.780 -3.642 16.826 1.00 96.56 715 GLY A O 1
ATOM 5785 N N . HIS A 1 716 ? -14.949 -4.887 17.229 1.00 98.19 716 HIS A N 1
ATOM 5786 C CA . HIS A 1 716 ? -14.003 -4.007 16.535 1.00 98.19 716 HIS A CA 1
ATOM 5787 C C . HIS A 1 716 ? -14.121 -4.049 15.015 1.00 98.19 716 HIS A C 1
ATOM 5789 O O . HIS A 1 716 ? -14.212 -3.005 14.362 1.00 98.19 716 HIS A O 1
ATOM 5795 N N . ILE A 1 717 ? -14.090 -5.253 14.436 1.00 98.25 717 ILE A N 1
ATOM 5796 C CA . ILE A 1 717 ? -13.892 -5.422 12.991 1.00 98.25 717 ILE A CA 1
ATOM 5797 C C . ILE A 1 717 ? -14.946 -4.694 12.143 1.00 98.25 717 ILE A C 1
ATOM 5799 O O . ILE A 1 717 ? -14.538 -4.026 11.190 1.00 98.25 717 ILE A O 1
ATOM 5803 N N . PRO A 1 718 ? -16.260 -4.733 12.450 1.00 98.25 718 PRO A N 1
ATOM 5804 C CA . PRO A 1 718 ? -17.251 -4.049 11.624 1.00 98.25 718 PRO A CA 1
ATOM 5805 C C . PRO A 1 718 ? -17.018 -2.536 11.543 1.00 98.25 718 PRO A C 1
ATOM 5807 O O . PRO A 1 718 ? -17.181 -1.952 10.471 1.00 98.25 718 PRO A O 1
ATOM 5810 N N . MET A 1 719 ? -16.559 -1.903 12.628 1.00 97.88 719 MET A N 1
ATOM 5811 C CA . MET A 1 719 ? -16.224 -0.477 12.624 1.00 97.88 719 MET A CA 1
ATOM 5812 C C . MET A 1 719 ? -14.955 -0.167 11.825 1.00 97.88 719 MET A C 1
ATOM 5814 O O . MET A 1 719 ? -14.902 0.856 11.148 1.00 97.88 719 MET A O 1
ATOM 5818 N N . LEU A 1 720 ? -13.959 -1.057 11.821 1.00 98.00 720 LEU A N 1
ATOM 5819 C CA . LEU A 1 720 ? -12.732 -0.887 11.027 1.00 98.00 720 LEU A CA 1
ATOM 5820 C C . LEU A 1 720 ? -12.958 -0.996 9.508 1.00 98.00 720 LEU A C 1
ATOM 5822 O O . LEU A 1 720 ? -12.058 -0.665 8.730 1.00 98.00 720 LEU A O 1
ATOM 5826 N N . THR A 1 721 ? -14.149 -1.422 9.069 1.00 95.44 721 THR A N 1
ATOM 5827 C CA . THR A 1 721 ? -14.560 -1.367 7.654 1.00 95.44 721 THR A CA 1
ATOM 5828 C C . THR A 1 721 ? -14.917 0.052 7.190 1.00 95.44 721 THR A C 1
ATOM 5830 O O . THR A 1 721 ? -14.916 0.322 5.985 1.00 95.44 721 THR A O 1
ATOM 5833 N N . ASP A 1 722 ? -15.199 0.966 8.126 1.00 94.56 722 ASP A N 1
ATOM 5834 C CA . ASP A 1 722 ? -15.515 2.363 7.846 1.00 94.56 722 ASP A CA 1
ATOM 5835 C C . ASP A 1 722 ? -14.242 3.216 7.762 1.00 94.56 722 ASP A C 1
ATOM 5837 O O . ASP A 1 722 ? -13.343 3.133 8.599 1.00 94.56 722 ASP A O 1
ATOM 5841 N N . LYS A 1 723 ? -14.154 4.061 6.731 1.00 88.88 723 LYS A N 1
ATOM 5842 C CA . LYS A 1 723 ? -12.944 4.846 6.444 1.00 88.88 723 LYS A CA 1
ATOM 5843 C C . LYS A 1 723 ? -12.699 5.964 7.453 1.00 88.88 723 LYS A C 1
ATOM 5845 O O . LYS A 1 723 ? -11.541 6.239 7.761 1.00 88.88 723 LYS A O 1
ATOM 5850 N N . GLU A 1 724 ? -13.755 6.622 7.926 1.00 90.06 724 GLU A N 1
ATOM 5851 C CA . GLU A 1 724 ? -13.632 7.719 8.890 1.00 90.06 724 GLU A CA 1
ATOM 5852 C C . GLU A 1 724 ? -13.219 7.163 10.251 1.00 90.06 724 GLU A C 1
ATOM 5854 O O . GLU A 1 724 ? -12.307 7.692 10.884 1.00 90.06 724 GLU A O 1
ATOM 5859 N N . PHE A 1 725 ? -13.820 6.044 10.661 1.00 95.75 725 PHE A N 1
ATOM 5860 C CA . PHE A 1 725 ? -13.442 5.353 11.885 1.00 95.75 725 PHE A CA 1
ATOM 5861 C C . PHE A 1 725 ? -12.024 4.773 11.814 1.00 95.75 725 PHE A C 1
ATOM 5863 O O . PHE A 1 725 ? -11.237 4.977 12.733 1.00 95.75 725 PHE A O 1
ATOM 5870 N N . ALA A 1 726 ? -11.648 4.127 10.706 1.00 95.44 726 ALA A N 1
ATOM 5871 C CA . ALA A 1 726 ? -10.281 3.649 10.500 1.00 95.44 726 ALA A CA 1
ATOM 5872 C C . ALA A 1 726 ? -9.257 4.797 10.578 1.00 95.44 726 ALA A C 1
ATOM 5874 O O . ALA A 1 726 ? -8.203 4.651 11.201 1.00 95.44 726 ALA A O 1
ATOM 5875 N N . GLN A 1 727 ? -9.567 5.960 9.992 1.00 92.50 727 GLN A N 1
ATOM 5876 C CA . GLN A 1 727 ? -8.719 7.144 10.123 1.00 92.50 727 GLN A CA 1
ATOM 5877 C C . GLN A 1 727 ? -8.629 7.597 11.582 1.00 92.50 727 GLN A C 1
ATOM 5879 O O . GLN A 1 727 ? -7.523 7.789 12.077 1.00 92.50 727 GLN A O 1
ATOM 5884 N N . PHE A 1 728 ? -9.760 7.723 12.279 1.00 95.88 728 PHE A N 1
ATOM 5885 C CA . PHE A 1 728 ? -9.809 8.083 13.696 1.00 95.88 728 PHE A CA 1
ATOM 5886 C C . PHE A 1 728 ? -8.938 7.157 14.562 1.00 95.88 728 PHE A C 1
ATOM 5888 O O . PHE A 1 728 ? -8.106 7.638 15.334 1.00 95.88 728 PHE A O 1
ATOM 5895 N N . SER A 1 729 ? -9.060 5.837 14.391 1.00 97.81 729 SER A N 1
ATOM 5896 C CA . SER A 1 729 ? -8.240 4.849 15.102 1.00 97.81 729 SER A CA 1
ATOM 5897 C C . SER A 1 729 ? -6.750 5.008 14.795 1.00 97.81 729 SER A C 1
ATOM 5899 O O . SER A 1 729 ? -5.920 4.920 15.701 1.00 97.81 729 SER A O 1
ATOM 5901 N N . GLN A 1 730 ? -6.394 5.296 13.539 1.00 96.38 730 GLN A N 1
ATOM 5902 C CA . GLN A 1 730 ? -5.007 5.556 13.163 1.00 96.38 730 GLN A CA 1
ATOM 5903 C C . GLN A 1 730 ? -4.465 6.852 13.788 1.00 96.38 730 GLN A C 1
ATOM 5905 O O . GLN A 1 730 ? -3.309 6.867 14.203 1.00 96.38 730 GLN A O 1
ATOM 5910 N N . GLU A 1 731 ? -5.267 7.919 13.900 1.00 95.00 731 GLU A N 1
ATOM 5911 C CA . GLU A 1 731 ? -4.842 9.170 14.552 1.00 95.00 731 GLU A CA 1
ATOM 5912 C C . GLU A 1 731 ? -4.468 8.943 16.022 1.00 95.00 731 GLU A C 1
ATOM 5914 O O . GLU A 1 731 ? -3.444 9.455 16.473 1.00 95.00 731 GLU A O 1
ATOM 5919 N N . ILE A 1 732 ? -5.236 8.125 16.759 1.00 97.12 732 ILE A N 1
ATOM 5920 C CA . ILE A 1 732 ? -4.869 7.722 18.130 1.00 97.12 732 ILE A CA 1
ATOM 5921 C C . ILE A 1 732 ? -3.507 7.013 18.113 1.00 97.12 732 ILE A C 1
ATOM 5923 O O . ILE A 1 732 ? -2.625 7.318 18.921 1.00 97.12 732 ILE A O 1
ATOM 5927 N N . GLY A 1 733 ? -3.306 6.098 17.163 1.00 97.06 733 GLY A N 1
ATOM 5928 C CA . GLY A 1 733 ? -2.045 5.381 17.031 1.00 97.06 733 GLY A CA 1
ATOM 5929 C C . GLY A 1 733 ? -0.857 6.298 16.731 1.00 97.06 733 GLY A C 1
ATOM 5930 O O . GLY A 1 733 ? 0.168 6.221 17.408 1.00 97.06 733 GLY A O 1
ATOM 5931 N N . LEU A 1 734 ? -0.993 7.223 15.779 1.00 95.31 734 LEU A N 1
ATOM 5932 C CA . LEU A 1 734 ? 0.039 8.212 15.434 1.00 95.31 734 LEU A CA 1
ATOM 5933 C C . LEU A 1 734 ? 0.347 9.147 16.612 1.00 95.31 734 LEU A C 1
ATOM 5935 O O . LEU A 1 734 ? 1.508 9.495 16.861 1.00 95.31 734 LEU A O 1
ATOM 5939 N N . ALA A 1 735 ? -0.676 9.511 17.386 1.00 95.19 735 ALA A N 1
ATOM 5940 C CA . ALA A 1 735 ? -0.526 10.282 18.611 1.00 95.19 735 ALA A CA 1
ATOM 5941 C C . ALA A 1 735 ? 0.290 9.531 19.677 1.00 95.19 735 ALA A C 1
ATOM 5943 O O . ALA A 1 735 ? 1.017 10.184 20.424 1.00 95.19 735 ALA A O 1
ATOM 5944 N N . SER A 1 736 ? 0.298 8.195 19.688 1.00 95.62 736 SER A N 1
ATOM 5945 C CA . SER A 1 736 ? 1.081 7.403 20.653 1.00 95.62 736 SER A CA 1
ATOM 5946 C C . SER A 1 736 ? 2.590 7.359 20.358 1.00 95.62 736 SER A C 1
ATOM 5948 O O . SER A 1 736 ? 3.408 7.253 21.274 1.00 95.62 736 SER A O 1
ATOM 5950 N N . LEU A 1 737 ? 3.001 7.494 19.090 1.00 91.94 737 LEU A N 1
ATOM 5951 C CA . LEU A 1 737 ? 4.401 7.289 18.695 1.00 91.94 737 LEU A CA 1
ATOM 5952 C C . LEU A 1 737 ? 5.329 8.369 19.267 1.00 91.94 737 LEU A C 1
ATOM 5954 O O . LEU A 1 737 ? 5.187 9.551 18.945 1.00 91.94 737 LEU A O 1
ATOM 5958 N N . GLY A 1 738 ? 6.279 7.963 20.111 1.00 85.75 738 GLY A N 1
ATOM 5959 C CA . GLY A 1 738 ? 7.199 8.867 20.810 1.00 85.75 738 GLY A CA 1
ATOM 5960 C C . GLY A 1 738 ? 6.551 9.719 21.911 1.00 85.75 738 GLY A C 1
ATOM 5961 O O . GLY A 1 738 ? 7.179 10.668 22.367 1.00 85.75 738 GLY A O 1
ATOM 5962 N N . ALA A 1 739 ? 5.313 9.417 22.319 1.00 90.88 739 ALA A N 1
ATOM 5963 C CA . ALA A 1 739 ? 4.646 10.089 23.434 1.00 90.88 739 ALA A CA 1
ATOM 5964 C C . ALA A 1 739 ? 5.188 9.612 24.796 1.00 90.88 739 ALA A C 1
ATOM 5966 O O . ALA A 1 739 ? 5.644 8.466 24.921 1.00 90.88 739 ALA A O 1
ATOM 5967 N N . SER A 1 740 ? 5.107 10.478 25.809 1.00 88.94 740 SER A N 1
ATOM 5968 C CA . SER A 1 740 ? 5.443 10.156 27.204 1.00 88.94 740 SER A CA 1
ATOM 5969 C C . SER A 1 740 ? 4.512 9.077 27.777 1.00 88.94 740 SER A C 1
ATOM 5971 O O . SER A 1 740 ? 3.449 8.826 27.215 1.00 88.94 740 SER A O 1
ATOM 5973 N N . ASP A 1 741 ? 4.885 8.417 28.877 1.00 88.44 741 ASP A N 1
ATOM 5974 C CA . ASP A 1 741 ? 4.003 7.419 29.511 1.00 88.44 741 ASP A CA 1
ATOM 5975 C C . ASP A 1 741 ? 2.687 8.046 30.008 1.00 88.44 741 ASP A C 1
ATOM 5977 O O . ASP A 1 741 ? 1.624 7.465 29.808 1.00 88.44 741 ASP A O 1
ATOM 5981 N N . GLU A 1 742 ? 2.734 9.274 30.539 1.00 92.94 742 GLU A N 1
ATOM 5982 C CA . GLU A 1 742 ? 1.535 10.027 30.944 1.00 92.94 742 GLU A CA 1
ATOM 5983 C C . GLU A 1 742 ? 0.595 10.281 29.753 1.00 92.94 742 GLU A C 1
ATOM 5985 O O . GLU A 1 742 ? -0.626 10.140 29.852 1.00 92.94 742 GLU A O 1
ATOM 5990 N N . ASP A 1 743 ? 1.153 10.631 28.593 1.00 95.38 743 ASP A N 1
ATOM 5991 C CA . ASP A 1 743 ? 0.358 10.833 27.383 1.00 95.38 743 ASP A CA 1
ATOM 5992 C C . ASP A 1 743 ? -0.170 9.511 26.811 1.00 95.38 743 ASP A C 1
ATOM 5994 O O . ASP A 1 743 ? -1.273 9.490 26.264 1.00 95.38 743 ASP A O 1
ATOM 5998 N N . ILE A 1 744 ? 0.561 8.398 26.961 1.00 95.44 744 ILE A N 1
ATOM 5999 C CA . ILE A 1 744 ? 0.060 7.061 26.610 1.00 95.44 744 ILE A CA 1
ATOM 6000 C C . ILE A 1 744 ? -1.139 6.683 27.480 1.00 95.44 744 ILE A C 1
ATOM 6002 O O . ILE A 1 744 ? -2.125 6.187 26.941 1.00 95.44 744 ILE A O 1
ATOM 6006 N N . GLU A 1 745 ? -1.108 6.950 28.787 1.00 95.94 745 GLU A N 1
ATOM 6007 C CA . GLU A 1 745 ? -2.256 6.708 29.671 1.00 95.94 745 GLU A CA 1
ATOM 6008 C C . GLU A 1 745 ? -3.476 7.529 29.234 1.00 95.94 745 GLU A C 1
ATOM 6010 O O . GLU A 1 745 ? -4.568 6.984 29.064 1.00 95.94 745 GLU A O 1
ATOM 6015 N N . LYS A 1 746 ? -3.286 8.821 28.943 1.00 97.75 746 LYS A N 1
ATOM 6016 C CA . LYS A 1 746 ? -4.339 9.697 28.401 1.00 97.75 746 LYS A CA 1
ATOM 6017 C C . LYS A 1 746 ? -4.904 9.182 27.076 1.00 97.75 746 LYS A C 1
ATOM 6019 O O . LYS A 1 746 ? -6.119 9.184 26.880 1.00 97.75 746 LYS A O 1
ATOM 6024 N N . LEU A 1 747 ? -4.045 8.733 26.161 1.00 97.94 747 LEU A N 1
ATOM 6025 C CA . LEU A 1 747 ? -4.460 8.145 24.884 1.00 97.94 747 LEU A CA 1
ATOM 6026 C C . LEU A 1 747 ? -5.185 6.809 25.075 1.00 97.94 747 LEU A C 1
ATOM 6028 O O . LEU A 1 747 ? -6.155 6.549 24.368 1.00 97.94 747 LEU A O 1
ATOM 6032 N N . SER A 1 748 ? -4.774 5.999 26.050 1.00 97.12 748 SER A N 1
ATOM 6033 C CA . SER A 1 748 ? -5.470 4.767 26.428 1.00 97.12 748 SER A CA 1
ATOM 6034 C C . SER A 1 748 ? -6.874 5.064 26.958 1.00 97.12 748 SER A C 1
ATOM 6036 O O . SER A 1 748 ? -7.823 4.374 26.598 1.00 97.12 748 SER A O 1
ATOM 6038 N N . THR A 1 749 ? -7.042 6.123 27.753 1.00 97.88 749 THR A N 1
ATOM 6039 C CA . THR A 1 749 ? -8.359 6.587 28.219 1.00 97.88 749 THR A CA 1
ATOM 6040 C C . THR A 1 749 ? -9.225 7.090 27.063 1.00 97.88 749 THR A C 1
ATOM 6042 O O . THR A 1 749 ? -10.419 6.796 27.000 1.00 97.88 749 THR A O 1
ATOM 6045 N N . LEU A 1 750 ? -8.635 7.813 26.106 1.00 98.25 750 LEU A N 1
ATOM 6046 C CA . LEU A 1 750 ? -9.338 8.225 24.889 1.00 98.25 750 LEU A CA 1
ATOM 6047 C C . LEU A 1 750 ? -9.787 7.021 24.065 1.00 98.25 750 LEU A C 1
ATOM 6049 O O . LEU A 1 750 ? -10.932 6.997 23.620 1.00 98.25 750 LEU A O 1
ATOM 6053 N N . TYR A 1 751 ? -8.922 6.022 23.899 1.00 98.12 751 TYR A N 1
ATOM 6054 C CA . TYR A 1 751 ? -9.251 4.763 23.238 1.00 98.12 751 TYR A CA 1
ATOM 6055 C C . TYR A 1 751 ? -10.412 4.049 23.951 1.00 98.12 751 TYR A C 1
ATOM 6057 O O . TYR A 1 751 ? -11.393 3.689 23.300 1.00 98.12 751 TYR A O 1
ATOM 6065 N N . TRP A 1 752 ? -10.376 3.959 25.284 1.00 97.44 752 TRP A N 1
ATOM 6066 C CA . TRP A 1 752 ? -11.446 3.369 26.095 1.00 97.44 752 TRP A CA 1
ATOM 6067 C C . TRP A 1 752 ? -12.803 4.049 25.867 1.00 97.44 752 TRP A C 1
ATOM 6069 O O . TRP A 1 752 ? -13.789 3.410 25.510 1.00 97.44 752 TRP A O 1
ATOM 6079 N N . PHE A 1 753 ? -12.877 5.372 25.993 1.00 98.06 753 PHE A N 1
ATOM 6080 C CA . PHE A 1 753 ? -14.148 6.094 25.853 1.00 98.06 753 PHE A CA 1
ATOM 6081 C C . PHE A 1 753 ? -14.605 6.318 24.408 1.00 98.06 753 PHE A C 1
ATOM 6083 O O . PHE A 1 753 ? -15.648 6.938 24.185 1.00 98.06 753 PHE A O 1
ATOM 6090 N N . THR A 1 754 ? -13.852 5.822 23.425 1.00 97.81 754 THR A N 1
ATOM 6091 C CA . THR A 1 754 ? -14.219 5.906 22.011 1.00 97.81 754 THR A CA 1
ATOM 6092 C C . THR A 1 754 ? -14.265 4.529 21.366 1.00 97.81 754 THR A C 1
ATOM 6094 O O . THR A 1 754 ? -15.347 3.986 21.170 1.00 97.81 754 THR A O 1
ATOM 6097 N N . VAL A 1 755 ? -13.122 3.929 21.057 1.00 97.75 755 VAL A N 1
ATOM 6098 C CA . VAL A 1 755 ? -13.048 2.645 20.353 1.00 97.75 755 VAL A CA 1
ATOM 6099 C C . VAL A 1 755 ? -13.682 1.502 21.160 1.00 97.75 755 VAL A C 1
ATOM 6101 O O . VAL A 1 755 ? -14.345 0.664 20.555 1.00 97.75 755 VAL A O 1
ATOM 6104 N N . GLU A 1 756 ? -13.578 1.494 22.495 1.00 97.00 756 GLU A N 1
ATOM 6105 C CA . GLU A 1 756 ? -14.189 0.448 23.341 1.00 97.00 756 GLU A CA 1
ATOM 6106 C C . GLU A 1 756 ? -15.636 0.758 23.755 1.00 97.00 756 GLU A C 1
ATOM 6108 O O . GLU A 1 756 ? -16.530 -0.069 23.581 1.00 97.00 756 GLU A O 1
ATOM 6113 N N . PHE A 1 757 ? -15.901 1.960 24.275 1.00 97.50 757 PHE A N 1
ATOM 6114 C CA . PHE A 1 757 ? -17.192 2.325 24.881 1.00 97.50 757 PHE A CA 1
ATOM 6115 C C . PHE A 1 757 ? -17.810 3.601 24.289 1.00 97.50 757 PHE A C 1
ATOM 6117 O O . PHE A 1 757 ? -18.596 4.294 24.932 1.00 97.50 757 PHE A O 1
ATOM 6124 N N . GLY A 1 758 ? -17.471 3.944 23.050 1.00 97.31 758 GLY A N 1
ATOM 6125 C CA . GLY A 1 758 ? -17.970 5.148 22.396 1.00 97.31 758 GLY A CA 1
ATOM 6126 C C . GLY A 1 758 ? -19.415 5.055 21.900 1.00 97.31 758 GLY A C 1
ATOM 6127 O O . GLY A 1 758 ? -19.881 4.032 21.380 1.00 97.31 758 GLY A O 1
ATOM 6128 N N . LEU A 1 759 ? -20.112 6.189 21.999 1.00 98.12 759 LEU A N 1
ATOM 6129 C CA . LEU A 1 759 ? -21.450 6.411 21.452 1.00 98.12 759 LEU A CA 1
ATOM 6130 C C . LEU A 1 759 ? -21.423 7.523 20.396 1.00 98.12 759 LEU A C 1
ATOM 6132 O O . LEU A 1 759 ? -20.600 8.432 20.444 1.00 98.12 759 LEU A O 1
ATOM 6136 N N . CYS A 1 760 ? -22.349 7.508 19.444 1.00 97.19 760 CYS A N 1
ATOM 6137 C CA . CYS A 1 760 ? -22.481 8.554 18.429 1.00 97.19 760 CYS A CA 1
ATOM 6138 C C . CYS A 1 760 ? -23.917 9.072 18.327 1.00 97.19 760 CYS A C 1
ATOM 6140 O O . CYS A 1 760 ? -24.873 8.376 18.682 1.00 97.19 760 CYS A O 1
ATOM 6142 N N . LYS A 1 761 ? -24.079 10.302 17.826 1.00 96.06 761 LYS A N 1
ATOM 6143 C CA . LYS A 1 761 ? -25.392 10.815 17.424 1.00 96.06 761 LYS A CA 1
ATOM 6144 C C . LYS A 1 761 ? -25.712 10.402 15.992 1.00 96.06 761 LYS A C 1
ATOM 6146 O O . LYS A 1 761 ? -24.965 10.696 15.067 1.00 96.06 761 LYS A O 1
ATOM 6151 N N . GLN A 1 762 ? -26.883 9.808 15.794 1.00 92.38 762 GLN A N 1
ATOM 6152 C CA . GLN A 1 762 ? -27.393 9.429 14.483 1.00 92.38 762 GLN A CA 1
ATOM 6153 C C . GLN A 1 762 ? -28.890 9.728 14.399 1.00 92.38 762 GLN A C 1
ATOM 6155 O O . GLN A 1 762 ? -29.689 9.162 15.142 1.00 92.38 762 GLN A O 1
ATOM 6160 N N . ASN A 1 763 ? -29.281 10.618 13.482 1.00 90.62 763 ASN A N 1
ATOM 6161 C CA . ASN A 1 763 ? -30.679 11.020 13.260 1.00 90.62 763 ASN A CA 1
ATOM 6162 C C . ASN A 1 763 ? -31.411 11.445 14.553 1.00 90.62 763 ASN A C 1
ATOM 6164 O O . ASN A 1 763 ? -32.575 11.116 14.757 1.00 90.62 763 ASN A O 1
ATOM 6168 N N . GLY A 1 764 ? -30.712 12.149 15.449 1.00 88.44 764 GLY A N 1
ATOM 6169 C CA . GLY A 1 764 ? -31.253 12.602 16.736 1.00 88.44 764 GLY A CA 1
ATOM 6170 C C . GLY A 1 764 ? -31.268 11.548 17.853 1.00 88.44 764 GLY A C 1
ATOM 6171 O O . GLY A 1 764 ? -31.540 11.910 18.994 1.00 88.44 764 GLY A O 1
ATOM 6172 N N . ALA A 1 765 ? -30.931 10.288 17.564 1.00 93.62 765 ALA A N 1
ATOM 6173 C CA . ALA A 1 765 ? -30.777 9.221 18.552 1.00 93.62 765 ALA A CA 1
ATOM 6174 C C . ALA A 1 765 ? -29.299 8.980 18.903 1.00 93.62 765 ALA A C 1
ATOM 6176 O O . ALA A 1 765 ? -28.408 9.290 18.111 1.00 93.62 765 ALA A O 1
ATOM 6177 N N . VAL A 1 766 ? -29.045 8.404 20.079 1.00 96.31 766 VAL A N 1
ATOM 6178 C CA . VAL A 1 766 ? -27.716 7.921 20.480 1.00 96.31 766 VAL A CA 1
ATOM 6179 C C . VAL A 1 766 ? -27.581 6.454 20.071 1.00 96.31 766 VAL A C 1
ATOM 6181 O O . VAL A 1 766 ? -28.521 5.676 20.239 1.00 96.31 766 VAL A O 1
ATOM 6184 N N . LYS A 1 767 ? -26.440 6.089 19.484 1.00 97.62 767 LYS A N 1
ATOM 6185 C CA . LYS A 1 767 ? -26.135 4.742 18.983 1.00 97.62 767 LYS A CA 1
ATOM 6186 C C . LYS A 1 767 ? -24.740 4.308 19.411 1.00 97.62 767 LYS A C 1
ATOM 6188 O O . LYS A 1 767 ? -23.845 5.145 19.500 1.00 97.62 767 LYS A O 1
ATOM 6193 N N . ALA A 1 768 ? -24.549 3.012 19.629 1.00 98.19 768 ALA A N 1
ATOM 6194 C CA . ALA A 1 768 ? -23.256 2.453 20.006 1.00 98.19 768 ALA A CA 1
ATOM 6195 C C . ALA A 1 768 ? -22.353 2.220 18.791 1.00 98.19 768 ALA A C 1
ATOM 6197 O O . ALA A 1 768 ? -22.818 1.758 17.747 1.00 98.19 768 ALA A O 1
ATOM 6198 N N . TYR A 1 769 ? -21.066 2.523 18.953 1.00 97.88 769 TYR A N 1
ATOM 6199 C CA . TYR A 1 769 ? -20.006 2.103 18.032 1.00 97.88 769 TYR A CA 1
ATOM 6200 C C . TYR A 1 769 ? -18.800 1.482 18.753 1.00 97.88 769 TYR A C 1
ATOM 6202 O O . TYR A 1 769 ? -17.955 0.887 18.095 1.00 97.88 769 TYR A O 1
ATOM 6210 N N . GLY A 1 770 ? -18.704 1.625 20.079 1.00 97.81 770 GLY A N 1
ATOM 6211 C CA . GLY A 1 770 ? -17.636 1.021 20.867 1.00 97.81 770 GLY A CA 1
ATOM 6212 C C . GLY A 1 770 ? -17.694 -0.511 20.866 1.00 97.81 770 GLY A C 1
ATOM 6213 O O . GLY A 1 770 ? -18.768 -1.096 21.030 1.00 97.81 770 GLY A O 1
ATOM 6214 N N . ALA A 1 771 ? -16.550 -1.165 20.693 1.00 97.12 771 ALA A N 1
ATOM 6215 C CA . ALA A 1 771 ? -16.442 -2.617 20.592 1.00 97.12 771 ALA A CA 1
ATOM 6216 C C . ALA A 1 771 ? -16.847 -3.357 21.875 1.00 97.12 771 ALA A C 1
ATOM 6218 O O . ALA A 1 771 ? -17.570 -4.356 21.803 1.00 97.12 771 ALA A O 1
ATOM 6219 N N . GLY A 1 772 ? -16.471 -2.842 23.047 1.00 94.81 772 GLY A N 1
ATOM 6220 C CA . GLY A 1 772 ? -16.912 -3.336 24.352 1.00 94.81 772 GLY A CA 1
ATOM 6221 C C . GLY A 1 772 ? -18.433 -3.301 24.519 1.00 94.81 772 GLY A C 1
ATOM 6222 O O . GLY A 1 772 ? -19.010 -4.213 25.107 1.00 94.81 772 GLY A O 1
ATOM 6223 N N . LEU A 1 773 ? -19.112 -2.319 23.913 1.00 95.38 773 LEU A N 1
ATOM 6224 C CA . LEU A 1 773 ? -20.578 -2.291 23.843 1.00 95.38 773 LEU A CA 1
ATOM 6225 C C . LEU A 1 773 ? -21.101 -3.339 22.861 1.00 95.38 773 LEU A C 1
ATOM 6227 O O . LEU A 1 773 ? -21.953 -4.155 23.189 1.00 95.38 773 LEU A O 1
ATOM 6231 N N . LEU A 1 774 ? -20.585 -3.339 21.637 1.00 96.88 774 LEU A N 1
ATOM 6232 C CA . LEU A 1 774 ? -21.110 -4.155 20.542 1.00 96.88 774 LEU A CA 1
ATOM 6233 C C . LEU A 1 774 ? -20.844 -5.657 20.710 1.00 96.88 774 LEU A C 1
ATOM 6235 O O . LEU A 1 774 ? -21.487 -6.465 20.047 1.00 96.88 774 LEU A O 1
ATOM 6239 N N . SER A 1 775 ? -19.957 -6.041 21.620 1.00 95.06 775 SER A N 1
ATOM 6240 C CA . SER A 1 775 ? -19.663 -7.434 21.968 1.00 95.06 775 SER A CA 1
ATOM 6241 C C . SER A 1 775 ? -20.250 -7.890 23.311 1.00 95.06 775 SER A C 1
ATOM 6243 O O . SER A 1 775 ? -20.124 -9.064 23.672 1.00 95.06 775 SER A O 1
ATOM 6245 N N . SER A 1 776 ? -20.924 -6.994 24.043 1.00 92.50 776 SER A N 1
ATOM 6246 C CA . SER A 1 776 ? -21.511 -7.263 25.358 1.00 92.50 776 SER A CA 1
ATOM 6247 C C . SER A 1 776 ? -22.994 -6.909 25.379 1.00 92.50 776 SER A C 1
ATOM 6249 O O . SER A 1 776 ? -23.383 -5.743 25.402 1.00 92.50 776 SER A O 1
ATOM 6251 N N . TYR A 1 777 ? -23.851 -7.933 25.423 1.00 91.06 777 TYR A N 1
ATOM 6252 C CA . TYR A 1 777 ? -25.304 -7.738 25.431 1.00 91.06 777 TYR A CA 1
ATOM 6253 C C . TYR A 1 777 ? -25.767 -6.851 26.598 1.00 91.06 777 TYR A C 1
ATOM 6255 O O . TYR A 1 777 ? -26.540 -5.914 26.403 1.00 91.06 777 TYR A O 1
ATOM 6263 N N . GLY A 1 778 ? -25.296 -7.145 27.814 1.00 91.19 778 GLY A N 1
ATOM 6264 C CA . GLY A 1 778 ? -25.727 -6.433 29.018 1.00 91.19 778 GLY A CA 1
ATOM 6265 C C . GLY A 1 778 ? -25.278 -4.973 29.031 1.00 91.19 778 GLY A C 1
ATOM 6266 O O . GLY A 1 778 ? -26.087 -4.087 29.309 1.00 91.19 778 GLY A O 1
ATOM 6267 N N . GLU A 1 779 ? -24.023 -4.722 28.653 1.00 92.50 779 GLU A N 1
ATOM 6268 C CA . GLU A 1 779 ? -23.471 -3.369 28.573 1.00 92.50 779 GLU A CA 1
ATOM 6269 C C . GLU A 1 779 ? -24.180 -2.546 27.493 1.00 92.50 779 GLU A C 1
ATOM 6271 O O . GLU A 1 779 ? -24.552 -1.409 27.748 1.00 92.50 779 GLU A O 1
ATOM 6276 N N . LEU A 1 780 ? -24.440 -3.117 26.310 1.00 94.81 780 LEU A N 1
ATOM 6277 C CA . LEU A 1 780 ? -25.098 -2.412 25.206 1.00 94.81 780 LEU A CA 1
ATOM 6278 C C . LEU A 1 780 ? -26.499 -1.920 25.579 1.00 94.81 780 LEU A C 1
ATOM 6280 O O . LEU A 1 780 ? -26.867 -0.778 25.287 1.00 94.81 780 LEU A O 1
ATOM 6284 N N . VAL A 1 781 ? -27.279 -2.782 26.235 1.00 94.62 781 VAL A N 1
ATOM 6285 C CA . VAL A 1 781 ? -28.628 -2.445 26.704 1.00 94.62 781 VAL A CA 1
ATOM 6286 C C . VAL A 1 781 ? -28.562 -1.396 27.812 1.00 94.62 781 VAL A C 1
ATOM 6288 O O . VAL A 1 781 ? -29.362 -0.460 27.822 1.00 94.62 781 VAL A O 1
ATOM 6291 N N . TYR A 1 782 ? -27.604 -1.515 28.733 1.00 95.06 782 TYR A N 1
ATOM 6292 C CA . TYR A 1 782 ? -27.419 -0.541 29.803 1.00 95.06 782 TYR A CA 1
ATOM 6293 C C . TYR A 1 782 ? -26.955 0.826 29.276 1.00 95.06 782 TYR A C 1
ATOM 6295 O O . TYR A 1 782 ? -27.541 1.846 29.642 1.00 95.06 782 TYR A O 1
ATOM 6303 N N . ALA A 1 783 ? -25.975 0.852 28.373 1.00 95.19 783 ALA A N 1
ATOM 6304 C CA . ALA A 1 783 ? -25.393 2.055 27.788 1.00 95.19 783 ALA A CA 1
ATOM 6305 C C . ALA A 1 783 ? -26.432 2.921 27.075 1.00 95.19 783 ALA A C 1
ATOM 6307 O O . ALA A 1 783 ? -26.326 4.141 27.113 1.00 95.19 783 ALA A O 1
ATOM 6308 N N . LEU A 1 784 ? -27.447 2.308 26.456 1.00 95.12 784 LEU A N 1
ATOM 6309 C CA . LEU A 1 784 ? -28.537 2.991 25.745 1.00 95.12 784 LEU A CA 1
ATOM 6310 C C . LEU A 1 784 ? -29.847 3.071 26.548 1.00 95.12 784 LEU A C 1
ATOM 6312 O O . LEU A 1 784 ? -30.894 3.437 26.011 1.00 95.12 784 LEU A O 1
ATOM 6316 N N . SER A 1 785 ? -29.792 2.747 27.840 1.00 92.81 785 SER A N 1
ATOM 6317 C CA . SER A 1 785 ? -30.875 3.001 28.787 1.00 92.81 785 SER A CA 1
ATOM 6318 C C . SER A 1 785 ? -30.841 4.449 29.302 1.00 92.81 785 SER A C 1
ATOM 6320 O O . SER A 1 785 ? -29.968 5.235 28.951 1.00 92.81 785 SER A O 1
ATOM 6322 N N . ASN A 1 786 ? -31.764 4.801 30.200 1.00 85.44 786 ASN A N 1
ATOM 6323 C CA . ASN A 1 786 ? -31.737 6.088 30.911 1.00 85.44 786 ASN A CA 1
ATOM 6324 C C . ASN A 1 786 ? -30.886 6.049 32.201 1.00 85.44 786 ASN A C 1
ATOM 6326 O O . ASN A 1 786 ? -31.016 6.936 33.041 1.00 85.44 786 ASN A O 1
ATOM 6330 N N . GLY A 1 787 ? -30.102 4.986 32.404 1.00 90.56 787 GLY A N 1
ATOM 6331 C CA . GLY A 1 787 ? -29.255 4.789 33.580 1.00 90.56 787 GLY A CA 1
ATOM 6332 C C . GLY A 1 787 ? -27.967 5.625 33.586 1.00 90.56 787 GLY A C 1
ATOM 6333 O O . GLY A 1 787 ? -27.742 6.336 34.566 1.00 90.56 787 GLY A O 1
ATOM 6334 N N . PRO A 1 788 ? -27.112 5.538 32.549 1.00 94.56 788 PRO A N 1
ATOM 6335 C CA . PRO A 1 788 ? -25.796 6.173 32.564 1.00 94.56 788 PRO A CA 1
ATOM 6336 C C . PRO A 1 788 ? -25.815 7.651 32.148 1.00 94.56 788 PRO A C 1
ATOM 6338 O O . PRO A 1 788 ? -26.761 8.143 31.532 1.00 94.56 788 PRO A O 1
ATOM 6341 N N . GLU A 1 789 ? -24.731 8.364 32.454 1.00 96.44 789 GLU A N 1
ATOM 6342 C CA . GLU A 1 789 ? -24.520 9.754 32.039 1.00 96.44 789 GLU A CA 1
ATOM 6343 C C . GLU A 1 789 ? -23.889 9.833 30.638 1.00 96.44 789 GLU A C 1
ATOM 6345 O O . GLU A 1 789 ? -22.943 9.107 30.328 1.00 96.44 789 GLU A O 1
ATOM 6350 N N . TYR A 1 790 ? -24.363 10.764 29.801 1.00 97.00 790 TYR A N 1
ATOM 6351 C CA . TYR A 1 790 ? -23.764 11.064 28.496 1.00 97.00 790 TYR A CA 1
ATOM 6352 C C . TYR A 1 790 ? -23.050 12.410 28.494 1.00 97.00 790 TYR A C 1
ATOM 6354 O O . TYR A 1 790 ? -23.656 13.446 28.779 1.00 97.00 790 TYR A O 1
ATOM 6362 N N . LYS A 1 791 ? -21.788 12.409 28.062 1.00 97.31 791 LYS A N 1
ATOM 6363 C CA . LYS A 1 791 ? -20.973 13.616 27.872 1.00 97.31 791 LYS A CA 1
ATOM 6364 C C . LYS A 1 791 ? -20.596 13.796 26.399 1.00 97.31 791 LYS A C 1
ATOM 6366 O O . LYS A 1 791 ? -20.463 12.810 25.678 1.00 97.31 791 LYS A O 1
ATOM 6371 N N . PRO A 1 792 ? -20.439 15.030 25.894 1.00 97.44 792 PRO A N 1
ATOM 6372 C CA . PRO A 1 792 ? -19.908 15.237 24.550 1.00 97.44 792 PRO A CA 1
ATOM 6373 C C . PRO A 1 792 ? -18.439 14.808 24.487 1.00 97.44 792 PRO A C 1
ATOM 6375 O O . PRO A 1 792 ? -17.675 15.089 25.405 1.00 97.44 792 PRO A O 1
ATOM 6378 N N . PHE A 1 793 ? -18.021 14.177 23.387 1.00 97.50 793 PHE A N 1
ATOM 6379 C CA . PHE A 1 793 ? -16.608 13.854 23.192 1.00 97.50 793 PHE A CA 1
ATOM 6380 C C . PHE A 1 793 ? -15.767 15.131 23.020 1.00 97.50 793 PHE A C 1
ATOM 6382 O O . PHE A 1 793 ? -15.878 15.850 22.014 1.00 97.50 793 PHE A O 1
ATOM 6389 N N . VAL A 1 794 ? -14.931 15.392 24.026 1.00 97.56 794 VAL A N 1
ATOM 6390 C CA . VAL A 1 794 ? -13.938 16.470 24.093 1.00 97.56 794 VAL A CA 1
ATOM 6391 C C . VAL A 1 794 ? -12.630 15.838 24.579 1.00 97.56 794 VAL A C 1
ATOM 6393 O O . VAL A 1 794 ? -12.552 15.486 25.757 1.00 97.56 794 VAL A O 1
ATOM 6396 N N . PRO A 1 795 ? -11.604 15.661 23.722 1.00 96.94 795 PRO A N 1
ATOM 6397 C CA . PRO A 1 795 ? -10.435 14.853 24.072 1.00 96.94 795 PRO A CA 1
ATOM 6398 C C . PRO A 1 795 ? -9.721 15.282 25.357 1.00 96.94 795 PRO A C 1
ATOM 6400 O O . PRO A 1 795 ? -9.411 14.438 26.184 1.00 96.94 795 PRO A O 1
ATOM 6403 N N . ALA A 1 796 ? -9.534 16.585 25.582 1.00 96.31 796 ALA A N 1
ATOM 6404 C CA . ALA A 1 796 ? -8.854 17.082 26.781 1.00 96.31 796 ALA A CA 1
ATOM 6405 C C . ALA A 1 796 ? -9.582 16.724 28.094 1.00 96.31 796 ALA A C 1
ATOM 6407 O O . ALA A 1 796 ? -8.932 16.451 29.097 1.00 96.31 796 ALA A O 1
ATOM 6408 N N . GLU A 1 797 ? -10.918 16.695 28.084 1.00 97.06 797 GLU A N 1
ATOM 6409 C CA . GLU A 1 797 ? -11.731 16.291 29.242 1.00 97.06 797 GLU A CA 1
ATOM 6410 C C . GLU A 1 797 ? -11.839 14.767 29.348 1.00 97.06 797 GLU A C 1
ATOM 6412 O O . GLU A 1 797 ? -11.783 14.199 30.435 1.00 97.06 797 GLU A O 1
ATOM 6417 N N . THR A 1 798 ? -11.967 14.098 28.201 1.00 97.44 798 THR A N 1
ATOM 6418 C CA . THR A 1 798 ? -12.130 12.642 28.118 1.00 97.44 798 THR A CA 1
ATOM 6419 C C . THR A 1 798 ? -10.859 11.925 28.572 1.00 97.44 798 THR A C 1
ATOM 6421 O O . THR A 1 798 ? -10.942 10.955 29.313 1.00 97.44 798 THR A O 1
ATOM 6424 N N . ALA A 1 799 ? -9.681 12.429 28.194 1.00 96.88 799 ALA A N 1
ATOM 6425 C CA . ALA A 1 799 ? -8.373 11.839 28.483 1.00 96.88 799 ALA A CA 1
ATOM 6426 C C . ALA A 1 799 ? -8.051 11.684 29.980 1.00 96.88 799 ALA A C 1
ATOM 6428 O O . ALA A 1 799 ? -7.201 10.874 30.342 1.00 96.88 799 ALA A O 1
ATOM 6429 N N . VAL A 1 800 ? -8.712 12.461 30.841 1.00 96.31 800 VAL A N 1
ATOM 6430 C CA . VAL A 1 800 ? -8.512 12.453 32.300 1.00 96.31 800 VAL A CA 1
ATOM 6431 C C . VAL A 1 800 ? -9.709 11.870 33.058 1.00 96.31 800 VAL A C 1
ATOM 6433 O O . VAL A 1 800 ? -9.724 11.875 34.289 1.00 96.31 800 VAL A O 1
ATOM 6436 N N . GLN A 1 801 ? -10.728 11.376 32.348 1.00 96.81 801 GLN A N 1
ATOM 6437 C CA . GLN A 1 801 ? -11.877 10.723 32.964 1.00 96.81 801 GLN A CA 1
ATOM 6438 C C . GLN A 1 801 ? -11.459 9.351 33.508 1.00 96.81 801 GLN A C 1
ATOM 6440 O O . GLN A 1 801 ? -10.946 8.507 32.779 1.00 96.81 801 GLN A O 1
ATOM 6445 N N . SER A 1 802 ? -11.723 9.100 34.790 1.00 93.44 802 SER A N 1
ATOM 6446 C CA . SER A 1 802 ? -11.513 7.776 35.377 1.00 93.44 802 SER A CA 1
ATOM 6447 C C . SER A 1 802 ? -12.547 6.769 34.868 1.00 93.44 802 SER A C 1
ATOM 6449 O O . SER A 1 802 ? -13.712 7.119 34.647 1.00 93.44 802 SER A O 1
ATOM 6451 N N . TYR A 1 803 ? -12.121 5.514 34.725 1.00 91.06 803 TYR A N 1
ATOM 6452 C CA . TYR A 1 803 ? -12.962 4.374 34.357 1.00 91.06 803 TYR A CA 1
ATOM 6453 C C . TYR A 1 803 ? -12.589 3.127 35.170 1.00 91.06 803 TYR A C 1
ATOM 6455 O O . TYR A 1 803 ? -11.625 3.136 35.938 1.00 91.06 803 TYR A O 1
ATOM 6463 N N . GLN A 1 804 ? -13.388 2.070 35.029 1.00 87.38 804 GLN A N 1
ATOM 6464 C CA . GLN A 1 804 ? -13.174 0.763 35.656 1.00 87.38 804 GLN A CA 1
ATOM 6465 C C . GLN A 1 804 ? -13.562 -0.353 34.679 1.00 87.38 804 GLN A C 1
ATOM 6467 O O . GLN A 1 804 ? -14.356 -0.114 33.773 1.00 87.38 804 GLN A O 1
ATOM 6472 N N . ASP A 1 805 ? -13.023 -1.554 34.865 1.00 81.19 805 ASP A N 1
ATOM 6473 C CA . ASP A 1 805 ? -13.135 -2.691 33.939 1.00 81.19 805 ASP A CA 1
ATOM 6474 C C . ASP A 1 805 ? -13.969 -3.870 34.490 1.00 81.19 805 ASP A C 1
ATOM 6476 O O . ASP A 1 805 ? -14.070 -4.908 33.845 1.00 81.19 805 ASP A O 1
ATOM 6480 N N . GLN A 1 806 ? -14.595 -3.728 35.665 1.00 80.75 806 GLN A N 1
ATOM 6481 C CA . GLN A 1 806 ? -15.282 -4.829 36.368 1.00 80.75 806 GLN A CA 1
ATOM 6482 C C . GLN A 1 806 ? -16.812 -4.808 36.241 1.00 80.75 806 GLN A C 1
ATOM 6484 O O . GLN A 1 806 ? -17.477 -5.833 36.375 1.00 80.75 806 GLN A O 1
ATOM 6489 N N . THR A 1 807 ? -17.391 -3.629 36.048 1.00 86.88 807 THR A N 1
ATOM 6490 C CA . THR A 1 807 ? -18.836 -3.368 36.020 1.00 86.88 807 THR A CA 1
ATOM 6491 C C . THR A 1 807 ? -19.190 -2.470 34.838 1.00 86.88 807 THR A C 1
ATOM 6493 O O . THR A 1 807 ? -18.313 -2.065 34.074 1.00 86.88 807 THR A O 1
ATOM 6496 N N . TYR A 1 808 ? -20.470 -2.144 34.678 1.00 91.88 808 TYR A N 1
ATOM 6497 C CA . TYR A 1 808 ? -20.909 -1.315 33.561 1.00 91.88 808 TYR A CA 1
ATOM 6498 C C . TYR A 1 808 ? -20.473 0.148 33.721 1.00 91.88 808 TYR A C 1
ATOM 6500 O O . TYR A 1 808 ? -20.435 0.678 34.835 1.00 91.88 808 TYR A O 1
ATOM 6508 N N . GLN A 1 809 ? -20.154 0.828 32.619 1.00 93.69 809 GLN A N 1
ATOM 6509 C CA . GLN A 1 809 ? -19.606 2.182 32.662 1.00 93.69 809 GLN A CA 1
ATOM 6510 C C . GLN A 1 809 ? -20.668 3.191 33.123 1.00 93.69 809 GLN A C 1
ATOM 6512 O O . GLN A 1 809 ? -21.742 3.279 32.527 1.00 93.69 809 GLN A O 1
ATOM 6517 N N . PRO A 1 810 ? -20.397 4.010 34.153 1.00 93.88 810 PRO A N 1
ATOM 6518 C CA . PRO A 1 810 ? -21.360 5.005 34.623 1.00 93.88 810 PRO A CA 1
ATOM 6519 C C . PRO A 1 810 ? -21.481 6.216 33.683 1.00 93.88 810 PRO A C 1
ATOM 6521 O O . PRO A 1 810 ? -22.480 6.932 33.737 1.00 93.88 810 PRO A O 1
ATOM 6524 N N . VAL A 1 811 ? -20.471 6.449 32.837 1.00 96.25 811 VAL A N 1
ATOM 6525 C CA . VAL A 1 811 ? -20.361 7.603 31.938 1.00 96.25 811 VAL A CA 1
ATOM 6526 C C . VAL A 1 811 ? -19.936 7.126 30.551 1.00 96.25 811 VAL A C 1
ATOM 6528 O O . VAL A 1 811 ? -18.993 6.346 30.434 1.00 96.25 811 VAL A O 1
ATOM 6531 N N . TYR A 1 812 ? -20.579 7.655 29.510 1.00 97.56 812 TYR A N 1
ATOM 6532 C CA . TYR A 1 812 ? -20.220 7.430 28.108 1.00 97.56 812 TYR A CA 1
ATOM 6533 C C . TYR A 1 812 ? -20.014 8.750 27.370 1.00 97.56 812 TYR A C 1
ATOM 6535 O O . TYR A 1 812 ? -20.688 9.748 27.648 1.00 97.56 812 TYR A O 1
ATOM 6543 N N . PHE A 1 813 ? -19.123 8.746 26.377 1.00 97.94 813 PHE A N 1
ATOM 6544 C CA . PHE A 1 813 ? -18.873 9.910 25.532 1.00 97.94 813 PHE A CA 1
ATOM 6545 C C . PHE A 1 813 ? -19.538 9.766 24.165 1.00 97.94 813 PHE A C 1
ATOM 6547 O O . PHE A 1 813 ? -19.476 8.719 23.521 1.00 97.94 813 PHE A O 1
ATOM 6554 N N . VAL A 1 814 ? -20.183 10.849 23.728 1.00 97.75 814 VAL A N 1
ATOM 6555 C CA . VAL A 1 814 ? -20.968 10.910 22.497 1.00 97.75 814 VAL A CA 1
ATOM 6556 C C . VAL A 1 814 ? -20.260 11.772 21.451 1.00 97.75 814 VAL A C 1
ATOM 6558 O O . VAL A 1 814 ? -20.173 12.999 21.586 1.00 97.75 814 VAL A O 1
ATOM 6561 N N . SER A 1 815 ? -19.806 11.137 20.374 1.00 96.19 815 SER A N 1
ATOM 6562 C CA . SER A 1 815 ? -19.272 11.791 19.175 1.00 96.19 815 SER A CA 1
ATOM 6563 C C . SER A 1 815 ? -20.405 12.331 18.294 1.00 96.19 815 SER A C 1
ATOM 6565 O O . SER A 1 815 ? -21.452 11.693 18.152 1.00 96.19 815 SER A O 1
ATOM 6567 N N . GLN A 1 816 ? -20.222 13.511 17.687 1.00 93.44 816 GLN A N 1
ATOM 6568 C CA . GLN A 1 816 ? -21.207 14.046 16.732 1.00 93.44 816 GLN A CA 1
ATOM 6569 C C . GLN A 1 816 ? -21.127 13.315 15.391 1.00 93.44 816 GLN A C 1
ATOM 6571 O O . GLN A 1 816 ? -22.132 12.808 14.904 1.00 93.44 816 GLN A O 1
ATOM 6576 N N . THR A 1 817 ? -19.922 13.236 14.834 1.00 90.19 817 THR A N 1
ATOM 6577 C CA . THR A 1 817 ? -19.555 12.453 13.648 1.00 90.19 817 THR A CA 1
ATOM 6578 C C . THR A 1 817 ? -18.140 11.905 13.851 1.00 90.19 817 THR A C 1
ATOM 6580 O O . THR A 1 817 ? -17.412 12.383 14.729 1.00 90.19 817 THR A O 1
ATOM 6583 N N . PHE A 1 818 ? -17.731 10.905 13.067 1.00 89.12 818 PHE A N 1
ATOM 6584 C CA . PHE A 1 818 ? -16.353 10.403 13.123 1.00 89.12 818 PHE A CA 1
ATOM 6585 C C . PHE A 1 818 ? -15.356 11.420 12.560 1.00 89.12 818 PHE A C 1
ATOM 6587 O O . PHE A 1 818 ? -14.253 11.549 13.087 1.00 89.12 818 PHE A O 1
ATOM 6594 N N . GLU A 1 819 ? -15.767 12.223 11.579 1.00 86.06 819 GLU A N 1
ATOM 6595 C CA . GLU A 1 819 ? -15.004 13.382 11.109 1.00 86.06 819 GLU A CA 1
ATOM 6596 C C . GLU A 1 819 ? -14.735 14.411 12.231 1.00 86.06 819 GLU A C 1
ATOM 6598 O O . GLU A 1 819 ? -13.587 14.799 12.451 1.00 86.06 819 GLU A O 1
ATOM 6603 N N . ASP A 1 820 ? -15.759 14.801 13.007 1.00 89.62 820 ASP A N 1
ATOM 6604 C CA . ASP A 1 820 ? -15.608 15.701 14.166 1.00 89.62 820 ASP A CA 1
ATOM 6605 C C . ASP A 1 820 ? -14.662 15.101 15.215 1.00 89.62 820 ASP A C 1
ATOM 6607 O O . ASP A 1 820 ? -13.751 15.778 15.698 1.00 89.62 820 ASP A O 1
ATOM 6611 N N . ALA A 1 821 ? -14.828 13.812 15.529 1.00 92.25 821 ALA A N 1
ATOM 6612 C CA . ALA A 1 821 ? -13.957 13.108 16.465 1.00 92.25 821 ALA A CA 1
ATOM 6613 C C . ALA A 1 821 ? -12.495 13.078 15.980 1.00 92.25 821 ALA A C 1
ATOM 6615 O O . ALA A 1 821 ? -11.584 13.345 16.763 1.00 92.25 821 ALA A O 1
ATOM 6616 N N . THR A 1 822 ? -12.272 12.833 14.686 1.00 90.19 822 THR A N 1
ATOM 6617 C CA . THR A 1 822 ? -10.945 12.835 14.048 1.00 90.19 822 THR A CA 1
ATOM 6618 C C . THR A 1 822 ? -10.301 14.215 14.119 1.00 90.19 822 THR A C 1
ATOM 6620 O O . THR A 1 822 ? -9.152 14.347 14.540 1.00 90.19 822 THR A O 1
ATOM 6623 N N . ASN A 1 823 ? -11.043 15.270 13.776 1.00 88.69 823 ASN A N 1
ATOM 6624 C CA . ASN A 1 823 ? -10.543 16.643 13.821 1.00 88.69 823 ASN A CA 1
ATOM 6625 C C . ASN A 1 823 ? -10.179 17.071 15.250 1.00 88.69 823 ASN A C 1
ATOM 6627 O O . ASN A 1 823 ? -9.109 17.644 15.470 1.00 88.69 823 ASN A O 1
ATOM 6631 N N . LYS A 1 824 ? -11.013 16.730 16.237 1.00 93.56 824 LYS A N 1
ATOM 6632 C CA . LYS A 1 824 ? -10.715 16.957 17.659 1.00 93.56 824 LYS A CA 1
ATOM 6633 C C . LYS A 1 824 ? -9.487 16.177 18.123 1.00 93.56 824 LYS A C 1
ATOM 6635 O O . LYS A 1 824 ? -8.656 16.734 18.838 1.00 93.56 824 LYS A O 1
ATOM 6640 N N . MET A 1 825 ? -9.333 14.923 17.697 1.00 93.81 825 MET A N 1
ATOM 6641 C CA . MET A 1 825 ? -8.146 14.125 18.014 1.00 93.81 825 MET A CA 1
ATOM 6642 C C . MET A 1 825 ? -6.873 14.706 17.408 1.00 93.81 825 MET A C 1
ATOM 6644 O O . MET A 1 825 ? -5.859 14.763 18.099 1.00 93.81 825 MET A O 1
ATOM 6648 N N . ARG A 1 826 ? -6.906 15.205 16.167 1.00 89.38 826 ARG A N 1
ATOM 6649 C CA . ARG A 1 826 ? -5.758 15.891 15.547 1.00 89.38 826 ARG A CA 1
ATOM 6650 C C . ARG A 1 826 ? -5.363 17.147 16.319 1.00 89.38 826 ARG A C 1
ATOM 6652 O O . ARG A 1 826 ? -4.182 17.357 16.591 1.00 89.38 826 ARG A O 1
ATOM 6659 N N . GLN A 1 827 ? -6.347 17.950 16.725 1.00 89.62 827 GLN A N 1
ATOM 6660 C CA . GLN A 1 827 ? -6.112 19.130 17.561 1.00 89.62 827 GLN A CA 1
ATOM 6661 C C . GLN A 1 827 ? -5.483 18.744 18.905 1.00 89.62 827 GLN A C 1
ATOM 6663 O O . GLN A 1 827 ? -4.460 19.310 19.279 1.00 89.62 827 GLN A O 1
ATOM 6668 N N . TYR A 1 828 ? -6.023 17.737 19.592 1.00 93.44 828 TYR A N 1
ATOM 6669 C CA . TYR A 1 828 ? -5.456 17.234 20.845 1.00 93.44 828 TYR A CA 1
ATOM 6670 C C . TYR A 1 828 ? -4.033 16.687 20.667 1.00 93.44 828 TYR A C 1
ATOM 6672 O O . TYR A 1 828 ? -3.134 17.029 21.431 1.00 93.44 828 TYR A O 1
ATOM 6680 N N . SER A 1 829 ? -3.793 15.925 19.601 1.00 90.25 829 SER A N 1
ATOM 6681 C CA . SER A 1 829 ? -2.480 15.348 19.285 1.00 90.25 829 SER A CA 1
ATOM 6682 C C . SER A 1 829 ? -1.416 16.420 19.061 1.00 90.25 829 SER A C 1
ATOM 6684 O O . SER A 1 829 ? -0.257 16.212 19.407 1.00 90.25 829 SER A O 1
ATOM 6686 N N . SER A 1 830 ? -1.802 17.591 18.542 1.00 85.44 830 SER A N 1
ATOM 6687 C CA . SER A 1 830 ? -0.891 18.732 18.387 1.00 85.44 830 SER A CA 1
ATOM 6688 C C . SER A 1 830 ? -0.433 19.347 19.715 1.00 85.44 830 SER A C 1
ATOM 6690 O O . SER A 1 830 ? 0.592 20.024 19.745 1.00 85.44 830 SER A O 1
ATOM 6692 N N . THR A 1 831 ? -1.153 19.091 20.815 1.00 88.81 831 THR A N 1
ATOM 6693 C CA . THR A 1 831 ? -0.760 19.542 22.161 1.00 88.81 831 THR A CA 1
ATOM 6694 C C . THR A 1 831 ? 0.223 18.595 22.851 1.00 88.81 831 THR A C 1
ATOM 6696 O O . THR A 1 831 ? 0.904 19.013 23.790 1.00 88.81 831 THR A O 1
ATOM 6699 N N . ILE A 1 832 ? 0.336 17.349 22.367 1.00 88.38 832 ILE A N 1
ATOM 6700 C CA . ILE A 1 832 ? 1.277 16.355 22.890 1.00 88.38 832 ILE A CA 1
ATOM 6701 C C . ILE A 1 832 ? 2.696 16.799 22.539 1.00 88.38 832 ILE A C 1
ATOM 6703 O O . ILE A 1 832 ? 3.047 16.989 21.368 1.00 88.38 832 ILE A O 1
ATOM 6707 N N . GLN A 1 833 ? 3.529 16.951 23.564 1.00 80.69 833 GLN A N 1
ATOM 6708 C CA . GLN A 1 833 ? 4.904 17.399 23.394 1.00 80.69 833 GLN A CA 1
ATOM 6709 C C . GLN A 1 833 ? 5.753 16.255 22.836 1.00 80.69 833 GLN A C 1
ATOM 6711 O O . GLN A 1 833 ? 5.980 15.243 23.492 1.00 80.69 833 GLN A O 1
ATOM 6716 N N . LYS A 1 834 ? 6.218 16.421 21.593 1.00 79.62 834 LYS A N 1
ATOM 6717 C CA . LYS A 1 834 ? 7.137 15.495 20.917 1.00 79.62 834 LYS A CA 1
ATOM 6718 C C . LYS A 1 834 ? 8.251 16.286 20.236 1.00 79.62 834 LYS A C 1
ATOM 6720 O O . LYS A 1 834 ? 7.916 17.267 19.557 1.00 79.62 834 LYS A O 1
ATOM 6725 N N . PRO A 1 835 ? 9.516 15.831 20.298 1.00 74.19 835 PRO A N 1
ATOM 6726 C CA . PRO A 1 835 ? 10.650 16.551 19.709 1.00 74.19 835 PRO A CA 1
ATOM 6727 C C . PRO A 1 835 ? 10.631 16.565 18.175 1.00 74.19 835 PRO A C 1
ATOM 6729 O O . PRO A 1 835 ? 11.370 17.310 17.544 1.00 74.19 835 PRO A O 1
ATOM 6732 N N . PHE A 1 836 ? 9.759 15.772 17.553 1.00 81.19 836 PHE A N 1
ATOM 6733 C CA . PHE A 1 836 ? 9.621 15.681 16.105 1.00 81.19 836 PHE A CA 1
ATOM 6734 C C . PHE A 1 836 ? 8.155 15.601 15.675 1.00 81.19 836 PHE A C 1
ATOM 6736 O O . PHE A 1 836 ? 7.243 15.398 16.486 1.00 81.19 836 PHE A O 1
ATOM 6743 N N . THR A 1 837 ? 7.928 15.727 14.372 1.00 84.50 837 THR A N 1
ATOM 6744 C CA . THR A 1 837 ? 6.659 15.384 13.726 1.00 84.50 837 THR A CA 1
ATOM 6745 C C . THR A 1 837 ? 6.837 14.077 12.963 1.00 84.50 837 THR A C 1
ATOM 6747 O O . THR A 1 837 ? 7.830 13.906 12.259 1.00 84.50 837 THR A O 1
ATOM 6750 N N . ILE A 1 838 ? 5.888 13.154 13.124 1.00 86.50 838 ILE A N 1
ATOM 6751 C CA . ILE A 1 838 ? 5.856 11.879 12.402 1.00 86.50 838 ILE A CA 1
ATOM 6752 C C . ILE A 1 838 ? 4.777 11.950 11.329 1.00 86.50 838 ILE A C 1
ATOM 6754 O O . ILE A 1 838 ? 3.725 12.559 11.529 1.00 86.50 838 ILE A O 1
ATOM 6758 N N . ARG A 1 839 ? 5.038 11.284 10.212 1.00 89.50 839 ARG A N 1
ATOM 6759 C CA . ARG A 1 839 ? 4.097 11.046 9.131 1.00 89.50 839 ARG A CA 1
ATOM 6760 C C . ARG A 1 839 ? 4.137 9.573 8.737 1.00 89.50 839 ARG A C 1
ATOM 6762 O O . ARG A 1 839 ? 5.214 8.994 8.654 1.00 89.50 839 ARG A O 1
ATOM 6769 N N . TYR A 1 840 ? 2.978 8.976 8.487 1.00 91.94 840 TYR A N 1
ATOM 6770 C CA . TYR A 1 840 ? 2.906 7.621 7.944 1.00 91.94 840 TYR A CA 1
ATOM 6771 C C . TYR A 1 840 ? 2.978 7.653 6.417 1.00 91.94 840 TYR A C 1
ATOM 6773 O O . TYR A 1 840 ? 2.202 8.367 5.780 1.00 91.94 840 TYR A O 1
ATOM 6781 N N . ASP A 1 841 ? 3.881 6.868 5.834 1.00 90.38 841 ASP A N 1
ATOM 6782 C CA . ASP A 1 841 ? 3.926 6.626 4.396 1.00 90.38 841 ASP A CA 1
ATOM 6783 C C . ASP A 1 841 ? 3.202 5.309 4.049 1.00 90.38 841 ASP A C 1
ATOM 6785 O O . ASP A 1 841 ? 3.737 4.225 4.313 1.00 90.38 841 ASP A O 1
ATOM 6789 N N . PRO A 1 842 ? 2.011 5.365 3.421 1.00 91.25 842 PRO A N 1
ATOM 6790 C CA . PRO A 1 842 ? 1.262 4.172 3.033 1.00 91.25 842 PRO A CA 1
ATOM 6791 C C . PRO A 1 842 ? 1.899 3.381 1.881 1.00 91.25 842 PRO A C 1
ATOM 6793 O O . PRO A 1 842 ? 1.501 2.243 1.652 1.00 91.25 842 PRO A O 1
ATOM 6796 N N . TYR A 1 843 ? 2.863 3.937 1.133 1.00 89.31 843 TYR A N 1
ATOM 6797 C CA . TYR A 1 843 ? 3.544 3.179 0.074 1.00 89.31 843 TYR A CA 1
ATOM 6798 C C . TYR A 1 843 ? 4.528 2.160 0.647 1.00 89.31 843 TYR A C 1
ATOM 6800 O O . TYR A 1 843 ? 4.575 1.024 0.182 1.00 89.31 843 TYR A O 1
ATOM 6808 N N . THR A 1 844 ? 5.309 2.576 1.643 1.00 89.19 844 THR A N 1
ATOM 6809 C CA . THR A 1 844 ? 6.344 1.749 2.282 1.00 89.19 844 THR A CA 1
ATOM 6810 C C . THR A 1 844 ? 5.895 1.146 3.615 1.00 89.19 844 THR A C 1
ATOM 6812 O O . THR A 1 844 ? 6.638 0.378 4.227 1.00 89.19 844 THR A O 1
ATOM 6815 N N . CYS A 1 845 ? 4.687 1.488 4.081 1.00 88.75 845 CYS A N 1
ATOM 6816 C CA . CYS A 1 845 ? 4.156 1.127 5.396 1.00 88.75 845 CYS A CA 1
ATOM 6817 C C . CYS A 1 845 ? 5.129 1.492 6.534 1.00 88.75 845 CYS A C 1
ATOM 6819 O O . CYS A 1 845 ? 5.400 0.678 7.428 1.00 88.75 845 CYS A O 1
ATOM 6821 N N . SER A 1 846 ? 5.680 2.709 6.485 1.00 89.00 846 SER A N 1
ATOM 6822 C CA . SER A 1 846 ? 6.726 3.175 7.400 1.00 89.00 846 SER A CA 1
ATOM 6823 C C . SER A 1 846 ? 6.441 4.559 7.994 1.00 89.00 846 SER A C 1
ATOM 6825 O O . SER A 1 846 ? 5.592 5.304 7.507 1.00 89.00 846 SER A O 1
ATOM 6827 N N . MET A 1 847 ? 7.128 4.878 9.092 1.00 87.69 847 MET A N 1
ATOM 6828 C CA . MET A 1 847 ? 7.046 6.161 9.788 1.00 87.69 847 MET A CA 1
ATOM 6829 C C . MET A 1 847 ? 8.206 7.059 9.374 1.00 87.69 847 MET A C 1
ATOM 6831 O O . MET A 1 847 ? 9.372 6.781 9.670 1.00 87.69 847 MET A O 1
ATOM 6835 N N . GLU A 1 848 ? 7.873 8.174 8.739 1.00 85.38 848 GLU A N 1
ATOM 6836 C CA . GLU A 1 848 ? 8.799 9.238 8.385 1.00 85.38 848 GLU A CA 1
ATOM 6837 C C . GLU A 1 848 ? 8.864 10.266 9.515 1.00 85.38 848 GLU A C 1
ATOM 6839 O O . GLU A 1 848 ? 7.859 10.863 9.902 1.00 85.38 848 GLU A O 1
ATOM 6844 N N . ILE A 1 849 ? 10.068 10.504 10.031 1.00 84.88 849 ILE A N 1
ATOM 6845 C CA . ILE A 1 849 ? 10.337 11.618 10.941 1.00 84.88 849 ILE A CA 1
ATOM 6846 C C . ILE A 1 849 ? 10.651 12.845 10.083 1.00 84.88 849 ILE A C 1
ATOM 6848 O O . ILE A 1 849 ? 11.568 12.805 9.263 1.00 84.88 849 ILE A O 1
ATOM 6852 N N . LEU A 1 850 ? 9.889 13.925 10.253 1.00 83.19 850 LEU A N 1
ATOM 6853 C CA . LEU A 1 850 ? 10.021 15.165 9.484 1.00 83.19 850 LEU A CA 1
ATOM 6854 C C . LEU A 1 850 ? 10.992 16.139 10.170 1.00 83.19 850 LEU A C 1
ATOM 6856 O O . LEU A 1 850 ? 10.599 17.202 10.642 1.00 83.19 850 LEU A O 1
ATOM 6860 N N . ASP A 1 851 ? 12.258 15.740 10.246 1.00 76.44 851 ASP A N 1
ATOM 6861 C CA . ASP A 1 851 ? 13.374 16.468 10.874 1.00 76.44 851 ASP A CA 1
ATOM 6862 C C . ASP A 1 851 ? 14.348 17.101 9.859 1.00 76.44 851 ASP A C 1
ATOM 6864 O O . ASP A 1 851 ? 15.192 17.924 10.211 1.00 76.44 851 ASP A O 1
ATOM 6868 N N . GLU A 1 852 ? 14.220 16.744 8.582 1.00 75.75 852 GLU A N 1
ATOM 6869 C CA . GLU A 1 852 ? 15.092 17.195 7.502 1.00 75.75 852 GLU A CA 1
ATOM 6870 C C . GLU A 1 852 ? 14.324 18.002 6.451 1.00 75.75 852 GLU A C 1
ATOM 6872 O O . GLU A 1 852 ? 13.242 17.614 5.999 1.00 75.75 852 GLU A O 1
ATOM 6877 N N . ALA A 1 853 ? 14.946 19.076 5.954 1.00 78.00 853 ALA A N 1
ATOM 6878 C CA . ALA A 1 853 ? 14.373 19.913 4.899 1.00 78.00 853 ALA A CA 1
ATOM 6879 C C . ALA A 1 853 ? 14.003 19.113 3.635 1.00 78.00 853 ALA A C 1
ATOM 6881 O O . ALA A 1 853 ? 12.983 19.395 3.010 1.00 78.00 853 ALA A O 1
ATOM 6882 N N . ALA A 1 854 ? 14.791 18.092 3.278 1.00 77.62 854 ALA A N 1
ATOM 6883 C CA . ALA A 1 854 ? 14.514 17.233 2.126 1.00 77.62 854 ALA A CA 1
ATOM 6884 C C . ALA A 1 854 ? 13.217 16.419 2.298 1.00 77.62 854 ALA A C 1
ATOM 6886 O O . ALA A 1 854 ? 12.412 16.340 1.371 1.00 77.62 854 ALA A O 1
ATOM 6887 N N . LYS A 1 855 ? 12.966 15.868 3.494 1.00 81.00 855 LYS A N 1
ATOM 6888 C CA . LYS A 1 855 ? 11.733 15.118 3.796 1.00 81.00 855 LYS A CA 1
ATOM 6889 C C . LYS A 1 855 ? 10.513 16.036 3.749 1.00 81.00 855 LYS A C 1
ATOM 6891 O O . LYS A 1 855 ? 9.510 15.702 3.129 1.00 81.00 855 LYS A O 1
ATOM 6896 N N . ILE A 1 856 ? 10.632 17.242 4.303 1.00 84.50 856 ILE A N 1
ATOM 6897 C CA . ILE A 1 856 ? 9.581 18.264 4.224 1.00 84.50 856 ILE A CA 1
ATOM 6898 C C . ILE A 1 856 ? 9.288 18.676 2.776 1.00 84.50 856 ILE A C 1
ATOM 6900 O O . ILE A 1 856 ? 8.125 18.797 2.389 1.00 84.50 856 ILE A O 1
ATOM 6904 N N . GLN A 1 857 ? 10.322 18.860 1.952 1.00 81.62 857 GLN A N 1
ATOM 6905 C CA . GLN A 1 857 ? 10.152 19.158 0.529 1.00 81.62 857 GLN A CA 1
ATOM 6906 C C . GLN A 1 857 ? 9.411 18.036 -0.210 1.00 81.62 857 GLN A C 1
ATOM 6908 O O . GLN A 1 857 ? 8.568 18.333 -1.058 1.00 81.62 857 GLN A O 1
ATOM 6913 N N . ASN A 1 858 ? 9.659 16.769 0.138 1.00 82.75 858 ASN A N 1
ATOM 6914 C CA . ASN A 1 858 ? 8.931 15.634 -0.434 1.00 82.75 858 ASN A CA 1
ATOM 6915 C C . ASN A 1 858 ? 7.436 15.679 -0.083 1.00 82.75 858 ASN A C 1
ATOM 6917 O O . ASN A 1 858 ? 6.601 15.540 -0.980 1.00 82.75 858 ASN A O 1
ATOM 6921 N N . VAL A 1 859 ? 7.092 15.945 1.184 1.00 85.69 859 VAL A N 1
ATOM 6922 C CA . VAL A 1 859 ? 5.693 16.104 1.629 1.00 85.69 859 VAL A CA 1
ATOM 6923 C C . VAL A 1 859 ? 5.012 17.248 0.875 1.00 85.69 859 VAL A C 1
ATOM 6925 O O . VAL A 1 859 ? 3.924 17.077 0.324 1.00 85.69 859 VAL A O 1
ATOM 6928 N N . LEU A 1 860 ? 5.678 18.401 0.758 1.00 86.81 860 LEU A N 1
ATOM 6929 C CA . LEU A 1 860 ? 5.162 19.542 -0.002 1.00 86.81 860 LEU A CA 1
ATOM 6930 C C . LEU A 1 860 ? 4.945 19.197 -1.486 1.00 86.81 860 LEU A C 1
ATOM 6932 O O . LEU A 1 860 ? 3.942 19.598 -2.082 1.00 86.81 860 LEU A O 1
ATOM 6936 N N . GLY A 1 861 ? 5.862 18.436 -2.086 1.00 85.44 861 GLY A N 1
ATOM 6937 C CA . GLY A 1 861 ? 5.730 17.922 -3.448 1.00 85.44 861 GLY A CA 1
ATOM 6938 C C . GLY A 1 861 ? 4.498 17.028 -3.622 1.00 85.44 861 GLY A C 1
ATOM 6939 O O . GLY A 1 861 ? 3.775 17.168 -4.613 1.00 85.44 861 GLY A O 1
ATOM 6940 N N . GLN A 1 862 ? 4.210 16.167 -2.642 1.00 85.25 862 GLN A N 1
ATOM 6941 C CA . GLN A 1 862 ? 3.019 15.317 -2.641 1.00 85.25 862 GLN A CA 1
ATOM 6942 C C . GLN A 1 862 ? 1.727 16.129 -2.498 1.00 85.25 862 GLN A C 1
ATOM 6944 O O . GLN A 1 862 ? 0.822 15.953 -3.311 1.00 85.25 862 GLN A O 1
ATOM 6949 N N . ILE A 1 863 ? 1.661 17.073 -1.555 1.00 89.31 863 ILE A N 1
ATOM 6950 C CA . ILE A 1 863 ? 0.509 17.980 -1.398 1.00 89.31 863 ILE A CA 1
ATOM 6951 C C . ILE A 1 863 ? 0.246 18.739 -2.705 1.00 89.31 863 ILE A C 1
ATOM 6953 O O . ILE A 1 863 ? -0.885 18.810 -3.189 1.00 89.31 863 ILE A O 1
ATOM 6957 N N . ARG A 1 864 ? 1.303 19.258 -3.341 1.00 87.94 864 ARG A N 1
ATOM 6958 C CA . ARG A 1 864 ? 1.200 19.933 -4.641 1.00 87.94 864 ARG A CA 1
ATOM 6959 C C . ARG A 1 864 ? 0.654 19.007 -5.732 1.00 87.94 864 ARG A C 1
ATOM 6961 O O . ARG A 1 864 ? -0.097 19.472 -6.589 1.00 87.94 864 ARG A O 1
ATOM 6968 N N . LYS A 1 865 ? 1.034 17.724 -5.736 1.00 85.12 865 LYS A N 1
ATOM 6969 C CA . LYS A 1 865 ? 0.489 16.719 -6.663 1.00 85.12 865 LYS A CA 1
ATOM 6970 C C . LYS A 1 865 ? -1.006 16.511 -6.420 1.00 85.12 865 LYS A C 1
ATOM 6972 O O . LYS A 1 865 ? -1.771 16.573 -7.378 1.00 85.12 865 LYS A O 1
ATOM 6977 N N . GLU A 1 866 ? -1.422 16.299 -5.176 1.00 88.31 866 GLU A N 1
ATOM 6978 C CA . GLU A 1 866 ? -2.833 16.072 -4.843 1.00 88.31 866 GLU A CA 1
ATOM 6979 C C . GLU A 1 866 ? -3.712 17.283 -5.183 1.00 88.31 866 GLU A C 1
ATOM 6981 O O . GLU A 1 866 ? -4.767 17.115 -5.789 1.00 88.31 866 GLU A O 1
ATOM 6986 N N . LEU A 1 867 ? -3.234 18.505 -4.926 1.00 90.50 867 LEU A N 1
ATOM 6987 C CA . LEU A 1 867 ? -3.921 19.739 -5.329 1.00 90.50 867 LEU A CA 1
ATOM 6988 C C . LEU A 1 867 ? -4.106 19.850 -6.850 1.00 90.50 867 LEU A C 1
ATOM 6990 O O . LEU A 1 867 ? -5.164 20.275 -7.308 1.00 90.50 867 LEU A O 1
ATOM 6994 N N . LYS A 1 868 ? -3.107 19.449 -7.650 1.00 87.12 868 LYS A N 1
ATOM 6995 C CA . LYS A 1 868 ? -3.236 19.414 -9.119 1.00 87.12 868 LYS A CA 1
ATOM 6996 C C . LYS A 1 868 ? -4.292 18.405 -9.572 1.00 87.12 868 LYS A C 1
ATOM 6998 O O . LYS A 1 868 ? -5.041 18.699 -10.498 1.00 87.12 868 LYS A O 1
ATOM 7003 N N . ILE A 1 869 ? -4.350 17.234 -8.932 1.00 86.56 869 ILE A N 1
ATOM 7004 C CA . ILE A 1 869 ? -5.361 16.208 -9.224 1.00 86.56 869 ILE A CA 1
ATOM 7005 C C . ILE A 1 869 ? -6.758 16.737 -8.881 1.00 86.56 869 ILE A C 1
ATOM 7007 O O . ILE A 1 869 ? -7.654 16.652 -9.716 1.00 86.56 869 ILE A O 1
ATOM 7011 N N . LEU A 1 870 ? -6.926 17.337 -7.697 1.00 87.56 870 LEU A N 1
ATOM 7012 C CA . LEU A 1 870 ? -8.184 17.952 -7.266 1.00 87.56 870 LEU A CA 1
ATOM 7013 C C . LEU A 1 870 ? -8.644 19.032 -8.255 1.00 87.56 870 LEU A C 1
ATOM 7015 O O . LEU A 1 870 ? -9.796 19.030 -8.679 1.00 87.56 870 LEU A O 1
ATOM 7019 N N . HIS A 1 871 ? -7.734 19.916 -8.670 1.00 87.38 871 HIS A N 1
ATOM 7020 C CA . HIS A 1 871 ? -8.019 20.960 -9.652 1.00 87.38 871 HIS A CA 1
ATOM 7021 C C . HIS A 1 871 ? -8.453 20.381 -11.007 1.00 87.38 871 HIS A C 1
ATOM 7023 O O . HIS A 1 871 ? -9.509 20.751 -11.509 1.00 87.38 871 HIS A O 1
ATOM 7029 N N . SER A 1 872 ? -7.701 19.418 -11.550 1.00 83.81 872 SER A N 1
ATOM 7030 C CA . SER A 1 872 ? -8.041 18.747 -12.813 1.00 83.81 872 SER A CA 1
ATOM 7031 C C . SER A 1 872 ? -9.373 17.998 -12.743 1.00 83.81 872 SER A C 1
ATOM 7033 O O . SER A 1 872 ? -10.058 17.861 -13.751 1.00 83.81 872 SER A O 1
ATOM 7035 N N . ALA A 1 873 ? -9.733 17.444 -11.585 1.00 84.38 873 ALA A N 1
ATOM 7036 C CA . ALA A 1 873 ? -11.015 16.778 -11.410 1.00 84.38 873 ALA A CA 1
ATOM 7037 C C . ALA A 1 873 ? -12.172 17.788 -11.357 1.00 84.38 873 ALA A C 1
ATOM 7039 O O . ALA A 1 873 ? -13.193 17.563 -11.999 1.00 84.38 873 ALA A O 1
ATOM 7040 N N . LEU A 1 874 ? -11.987 18.931 -10.687 1.00 84.38 874 LEU A N 1
ATOM 7041 C CA . LEU A 1 874 ? -12.967 20.023 -10.669 1.00 84.38 874 LEU A CA 1
ATOM 7042 C C . LEU A 1 874 ? -13.226 20.600 -12.068 1.00 84.38 874 LEU A C 1
ATOM 7044 O O . LEU A 1 874 ? -14.379 20.823 -12.417 1.00 84.38 874 LEU A O 1
ATOM 7048 N N . GLU A 1 875 ? -12.183 20.784 -12.884 1.00 83.44 875 GLU A N 1
ATOM 7049 C CA . GLU A 1 875 ? -12.319 21.261 -14.272 1.00 83.44 875 GLU A CA 1
ATOM 7050 C C . GLU A 1 875 ? -13.087 20.296 -15.185 1.00 83.44 875 GLU A C 1
ATOM 7052 O O . GLU A 1 875 ? -13.599 20.720 -16.212 1.00 83.44 875 GLU A O 1
ATOM 7057 N N . ARG A 1 876 ? -13.147 19.002 -14.844 1.00 77.06 876 ARG A N 1
ATOM 7058 C CA . ARG A 1 876 ? -13.880 17.987 -15.623 1.00 77.06 876 ARG A CA 1
ATOM 7059 C C . ARG A 1 876 ? -15.332 17.813 -15.172 1.00 77.06 876 ARG A C 1
ATOM 7061 O O . ARG A 1 876 ? -16.112 17.224 -15.913 1.00 77.06 876 ARG A O 1
ATOM 7068 N N . LEU A 1 877 ? -15.677 18.274 -13.966 1.00 71.06 877 LEU A N 1
ATOM 7069 C CA . LEU A 1 877 ? -17.046 18.236 -13.436 1.00 71.06 877 LEU A CA 1
ATOM 7070 C C . LEU A 1 877 ? -17.863 19.490 -13.763 1.00 71.06 877 LEU A C 1
ATOM 7072 O O . LEU A 1 877 ? -19.091 19.403 -13.795 1.00 71.06 877 LEU A O 1
ATOM 7076 N N . GLY A 1 878 ? -17.198 20.638 -13.926 1.00 53.69 878 GLY A N 1
ATOM 7077 C CA . GLY A 1 878 ? -17.805 21.898 -14.372 1.00 53.69 878 GLY A CA 1
ATOM 7078 C C . GLY A 1 878 ? -17.833 22.005 -15.886 1.00 53.69 878 GLY A C 1
ATOM 7079 O O . GLY A 1 878 ? -18.803 22.616 -16.390 1.00 53.69 878 GLY A O 1
#

Solvent-accessible surface area (backbone atoms only — not comparable to full-atom values): 47958 Å² total; per-residue (Å²): 130,91,82,76,77,81,82,80,74,95,64,92,72,70,93,54,58,91,58,35,78,76,78,79,55,99,75,33,55,33,34,40,37,36,44,42,63,67,53,95,61,39,65,56,57,58,50,41,48,35,55,80,56,70,44,58,73,77,39,79,46,76,42,75,29,88,76,42,93,54,26,31,33,34,45,34,30,32,52,52,93,35,57,77,51,43,55,55,36,52,54,49,46,58,75,73,38,97,45,69,70,48,49,24,21,60,59,94,48,90,95,49,41,43,52,62,72,48,40,62,62,47,50,58,80,52,62,71,53,58,76,44,66,42,53,66,67,55,89,84,43,91,44,54,86,36,67,65,56,39,53,52,38,36,54,46,25,52,50,25,64,70,57,50,78,91,57,81,59,83,82,76,90,75,51,74,63,58,28,50,30,48,21,54,46,47,53,60,37,60,74,43,36,87,79,39,39,29,70,63,39,65,65,36,46,63,53,39,37,73,74,35,49,53,48,52,84,38,79,57,52,64,41,54,45,21,54,51,20,23,62,56,44,29,21,33,62,37,65,23,37,38,42,53,23,45,61,62,51,34,41,32,21,41,68,33,33,43,76,32,42,78,48,70,70,50,64,94,42,59,84,60,69,98,61,77,23,31,59,33,44,58,56,14,43,47,34,41,39,43,34,58,51,45,35,51,24,49,24,49,55,6,54,46,42,54,41,39,51,68,74,54,40,44,26,49,42,34,38,40,43,43,35,62,31,44,11,28,34,49,58,90,94,44,80,24,40,60,4,14,58,31,56,50,24,63,71,45,43,59,47,72,76,46,88,81,42,43,82,43,76,64,43,60,84,61,46,31,71,56,85,56,66,89,89,54,81,65,67,62,38,26,35,29,75,39,45,63,58,47,30,54,46,50,51,58,52,41,68,70,51,82,55,91,61,34,78,44,76,39,55,54,38,44,28,55,44,77,39,79,50,74,54,60,47,45,56,50,50,53,50,48,52,53,54,48,50,54,50,52,52,24,52,50,59,76,72,47,90,76,86,78,67,65,71,58,95,66,28,22,68,46,33,37,37,32,38,48,60,69,95,45,76,66,37,63,62,50,48,52,51,52,32,64,74,57,68,38,43,78,75,45,77,49,78,44,76,53,90,83,68,94,60,98,84,70,76,38,40,32,37,41,37,31,32,37,31,43,57,92,44,46,69,61,50,52,55,54,45,49,75,55,35,81,49,64,40,80,42,76,90,71,76,60,49,88,62,70,47,40,63,59,43,50,63,69,46,74,76,50,68,75,46,62,54,79,71,62,55,87,87,40,89,44,50,85,36,67,66,57,42,52,52,44,48,55,53,34,50,58,25,70,69,58,49,75,87,59,82,61,75,84,77,91,75,50,76,64,58,34,48,34,49,25,54,44,46,56,59,40,63,73,47,37,88,82,40,43,32,68,60,38,54,57,23,42,57,47,36,39,74,75,36,52,45,56,63,84,40,80,58,48,62,43,57,46,20,55,51,25,25,51,61,43,28,26,34,63,39,63,33,67,53,42,49,39,67,64,44,50,34,41,34,22,42,67,34,31,45,78,32,41,80,52,69,68,50,72,94,41,59,87,61,68,99,62,75,22,30,57,35,40,59,57,12,44,49,21,37,40,46,33,57,51,47,36,48,34,50,24,52,56,6,54,50,40,57,45,37,50,72,71,53,38,53,25,49,46,33,42,40,43,45,34,61,28,45,13,30,31,52,53,98,91,40,82,21,42,64,5,14,59,30,56,49,24,65,70,45,38,55,46,69,75,42,91,78,45,47,82,42,73,66,44,62,84,63,44,28,71,53,86,85,72,91,88,63,76,70,64,64,37,27,36,31,71,43,51,63,57,48,33,54,50,47,54,57,53,45,72,68,57,78,52,101,67,34,79,44,76,40,56,54,44,46,28,57,43,71,44,83,44,73,66,55,49,51,51,54,52,52,49,50,54,51,52,51,50,51,52,49,57,25,52,67,63,75,108

Organism: Tachysurus vachellii (NCBI:txid175792)

pLDDT: mean 84.62, std 15.66, range [22.86, 98.69]

Radius of gyration: 31.3 Å; Cα contacts (8 Å, |Δi|>4): 1519; chains: 1; bounding box: 86×63×98 Å

Nearest PDB structures (foldseek):
  5egq-assembly1_D  TM=9.345E-01  e=4.944E-52  Rattus norvegicus
  5egq-assembly1_C  TM=9.360E-01  e=3.958E-51  Rattus norvegicus
  5jk6-assembly1_A  TM=9.470E-01  e=2.104E-44  Dictyostelium discoideum
  6hpo-assembly1_A  TM=9.896E-01  e=2.722E-41  Homo sapiens
  1tg2-assembly1_A  TM=9.911E-01  e=5.972E-41  Homo sapiens

Sequence (878 aa):
MDSMFTELNGGNSRRGSSYLEEQVNKSGVVSCIFSLKEGVGALVRTLRLFEEKGINLTHIESRPSRLNKDEYEFFISVDTACSQALDEVVGNLRGQISGQVHELSRNKQKDTLPWFPSNIQDLDRFANQILSYGSELDADHPGFKDEVYRARRKEFADIAYNYRHGQPIPHVEYTEEEKATWGTVFRELKTLYPTHACREHNRVFPLLEEYCGYREDNIPQLEEVSNFLQSCTGFRLRPVAGLLSSRDFLAGLAFRVFHSTQYIRHGSKPMYTPEPDICHELLGHVPLFADQSFAQFSQEIGLASLGAPDEYIEKLATVYWFTVEFGLCKQGNDIKAYGAGLLSSFGELQYCLTDKPKFLPFEPEKTSMQNYPITEFQPVYYVAESFEDGKEKVRKYAATIPRPFSLRYNAYTQSIEVLDDTKKLSNLADSISGEMGILCSALQKMNGDNLVFEEKSGKVTLHLLFTQNNDKHAGFFKTGKVFETFEAKLLHLETRASRRCKKVSSDELEFFMQCEVHSSDTDAFINALRRVGDEVRLLHDDRVPWFPRKVSDLDKCNNVITKYDPDLDQDHPGFSDPEYRKRRAFISELAFNFKQGDPLPYVEYTPEEVATWREVYRTLTSIYPTHACRQFLDGLQQLERECGYGEHKIPQLRDVSSFLKEKTGFQLRPVVGLLSARDFLASLAFRVFQCTQYIRHSSSPMHSPEPDCCHELLGHIPMLTDKEFAQFSQEIGLASLGASDEDIEKLSTLYWFTVEFGLCKQNGAVKAYGAGLLSSYGELVYALSNGPEYKPFVPAETAVQSYQDQTYQPVYFVSQTFEDATNKMRQYSSTIQKPFTIRYDPYTCSMEILDEAAKIQNVLGQIRKELKILHSALERLG

Secondary structure (DSSP, 8-state):
-TTSSSSS------TT-S--PPP--TT-EEEEEEEEE--TTHHHHHHHHHHHTT--EEEEEEEE-SS-TTEEEEEEEEEGGGHHHHHHHHHHHHHH-SS-EEEEESS--TTPEEP--SBGGGGGGTTT---BSSSSPPTTSTTTT-HHHHHHHHHHHHHHHH--TTSPPPP----HHHHHHHHHHHHHHHHHHHHHB-HHHHHHHHHHHHHS--BTTBPPPHHHHHHHHHHHHS-EEEE-SSBPPHHHHHHHHHTTEEEE------TT-TT--SS--HHIIIIIIHHHHTSHHHHHHHHHHHHHHTT--HHHHHHHHHHHIIIIIT-EEEETTEEEE--HHHHT-HHHHHHTTSSSSEEEE--HHHHTT----SSS--SEEEEES-HHHHHHHHHHHHHTS--SSEEEEETTTTEEEEE-SHHHHHHHHHHHHHHHHHHHHHHHHHH-------EETTEEEEEEEEEEETT-THHHHHHHHHHHHTT-EEEEEEEEE-TT--STT--EEEEEEEEEEEGGGHHHHHHHHHTTSSEEEEEP---PPP--SBGGGGGGGGG-EEE--SS--TTSTTTT-HHHHHHHHHHHHHHHH--TTSPPPP----HHHHHHHHHHHHHHHTTHHHHB-HHHHHHHHHHHHHS--BTTBPPPHHHHHHHHHHHHS-EEEE-SSEE-HHHHHHHHHTTEEEE--PPPPTT-TT--SS--HHHIIIIIHHHHTSHHHHHHHHHHHHHHTT--HHHHHHHHHHHIIIIIT-EEEETTEEEE--HHHHT-HHHHHHHTSSSSEEEE--HHHHTT----SSS--SEEEEES-HHHHHHHHHHHHHHS--SS-EEEETTTTEEEE--SHHHHHHHHHHHHHHHHHHHHHHHHH-

InterPro domains:
  IPR001273 Aromatic amino acid hydroxylase [PTHR11473] (18-447)
  IPR002912 ACT domain [PS51671] (31-109)
  IPR005961 Phenylalanine-4-hydroxylase, tetrameric form [TIGR01268] (17-447)
  IPR018301 Aromatic amino acid hydroxylase, iron/copper binding site [PS00367] (276-287)
  IPR018301 Aromatic amino acid hydroxylase, iron/copper binding site [PS00367] (707-718)
  IPR019774 Aromatic amino acid hydroxylase, C-terminal [PF00351] (114-444)
  IPR019774 Aromatic amino acid hydroxylase, C-terminal [PF00351] (545-875)
  IPR019774 Aromatic amino acid hydroxylase, C-terminal [PR00372] (142-161)
  IPR019774 Aromatic amino acid hydroxylase, C-terminal [PR00372] (233-255)
  IPR019774 Aromatic amino acid hydroxylase, C-terminal [PR00372] (297-316)
  IPR019774 Aromatic amino acid hydroxylase, C-terminal [PR00372] (337-355)
  IPR019774 Aromatic amino acid hydroxylase, C-terminal [PR00372] (368-387)
  IPR019774 Aromatic amino acid hydroxylase, C-terminal [PR00372] (403-421)
  IPR019774 Aromatic amino acid hydroxylase, C-terminal [PS51410] (101-447)
  IPR019774 Aromatic amino acid hydroxylase, C-terminal [PS51410] (532-878)
  IPR036329 Aromatic amino acid monoxygenase, C-terminal domain superfamily [SSF56534] (113-446)
  IPR036329 Aromatic amino acid monoxygenase, C-terminal domain superfamily [SSF56534] (544-876)
  IPR036951 Aromatic amino acid hydroxylase superfamily [G3DSA:1.10.800.10] (15-446)
  IPR036951 Aromatic amino acid hydroxylase superfamily [G3DSA:1.10.800.10] (538-878)
  IPR041912 Eukaryotic phenylalanine-4-hydroxylase, catalytic domain [cd03347] (114-419)